Protein AF-0000000087545787 (afdb_homodimer)

Sequence (928 aa):
MDKWKSALDVARSGESKYKILVQAIAEDIEQGLLANDQRLPPQRQMADAMGISVQTVTNAYKELERQGLVRCEVGRGSFVSRRMSDRVATYILDSPERTLVDFSNARILHTREHDQCWRDTCAELSTEEDQPWIHAFRPIAGYESHREAAAQWIGRQKLKVERNDILITNGAAHGIFLALASLAGPDDVVLCEGLTDHGVIGNSQVLGFTLKGLEMDRYGIDPEHFEDMCSNERITALVCTPNLNNPTTSLMPDARRREIAGIARRFGVHIIEDDVYGPLLDERRAPPISHYLPELSFYCTSMTKSVLTGLRTGYLVVPKRLALRTESILRVNSWMGTPMVSEIAARWIRDGRADALVHLQRRLLTGRQAMVTEYMGEHVLGQHPHALNTWIGIPAHWEVDSLVRALRHKHIAVTSPDPFTVRGTPRPRAVRVCVGAECSDEEMRHALIGMREIFNQYPQIHDFMDKWKSALDVARSGESKYKILVQAIAEDIEQGLLANDQRLPPQRQMADAMGISVQTVTNAYKELERQGLVRCEVGRGSFVSRRMSDRVATYILDSPERTLVDFSNARILHTREHDQCWRDTCAELSTEEDQPWIHAFRPIAGYESHREAAAQWIGRQKLKVERNDILITNGAAHGIFLALASLAGPDDVVLCEGLTDHGVIGNSQVLGFTLKGLEMDRYGIDPEHFEDMCSNERITALVCTPNLNNPTTSLMPDARRREIAGIARRFGVHIIEDDVYGPLLDERRAPPISHYLPELSFYCTSMTKSVLTGLRTGYLVVPKRLALRTESILRVNSWMGTPMVSEIAARWIRDGRADALVHLQRRLLTGRQAMVTEYMGEHVLGQHPHALNTWIGIPAHWEVDSLVRALRHKHIAVTSPDPFTVRGTPRPRAVRVCVGAECSDEEMRHALIGMREIFNQYPQIHDF

Solvent-accessible surface area (backbone atoms only — not comparable to full-atom values): 46852 Å² total; per-residue (Å²): 107,66,66,50,33,51,56,55,70,66,51,54,95,86,57,54,64,45,56,48,50,34,49,47,52,48,48,32,41,74,70,54,74,42,44,72,63,35,72,49,72,55,50,64,57,44,12,64,72,55,72,48,52,50,63,45,39,48,49,22,50,49,48,31,29,71,71,34,43,23,44,76,41,88,96,78,47,38,19,30,24,64,43,64,42,59,45,35,54,79,48,34,73,50,64,90,52,91,79,41,56,48,19,37,47,80,35,50,74,84,52,70,66,58,52,49,55,50,22,52,48,23,44,54,49,32,70,54,83,85,60,69,46,53,62,34,84,55,36,46,48,42,47,67,67,40,30,47,34,46,29,53,58,41,35,75,54,53,32,88,62,56,47,92,34,38,32,40,23,42,15,33,51,24,29,51,41,43,54,46,62,63,71,44,35,61,90,30,32,33,37,30,40,24,60,26,52,43,43,62,60,32,42,26,65,71,49,42,27,45,70,44,47,36,57,64,57,81,45,32,69,37,58,67,54,51,47,51,49,55,75,74,41,81,48,52,30,34,42,43,40,53,40,50,22,48,52,47,23,21,52,42,53,53,71,56,36,52,50,44,33,51,49,26,61,76,69,63,29,29,34,38,38,43,36,40,47,41,72,37,51,64,89,82,58,57,58,46,47,43,62,76,31,48,80,46,17,31,40,22,23,38,33,30,57,38,56,36,43,27,45,50,29,13,42,25,38,41,18,74,92,48,39,62,56,34,50,28,49,39,39,26,40,36,38,43,30,56,45,60,55,34,48,52,52,26,49,27,54,74,73,42,54,38,59,52,37,25,55,48,45,32,56,54,26,33,55,44,42,49,50,46,44,71,53,45,42,93,33,56,74,23,63,45,50,48,40,45,37,30,16,31,44,58,57,86,83,54,53,68,69,61,46,54,49,56,34,42,74,72,31,34,39,53,19,64,47,67,60,26,49,32,73,91,45,81,82,68,64,37,35,32,39,15,66,20,34,96,64,52,71,66,56,49,51,52,51,42,51,50,48,41,52,55,63,72,48,76,73,70,78,75,81,112,109,64,68,49,32,52,55,54,69,66,49,56,95,86,56,54,62,45,55,48,49,35,48,47,51,48,46,32,41,72,70,54,74,41,45,73,64,35,72,49,73,56,48,64,58,44,11,62,72,56,71,49,53,49,65,46,38,49,50,22,51,48,48,31,28,71,70,36,44,23,45,75,40,89,97,78,46,37,20,29,24,63,44,62,43,61,46,36,55,78,48,34,73,51,62,88,51,91,79,41,55,49,18,36,46,79,36,51,74,85,53,70,67,57,51,48,55,50,23,52,50,24,45,53,51,32,70,53,82,86,59,70,46,54,63,34,84,55,35,45,46,42,49,69,69,40,29,45,34,46,29,52,57,42,35,75,56,53,33,87,64,56,46,90,35,39,34,39,24,42,14,34,49,23,29,50,41,43,53,44,61,64,72,44,34,62,89,30,32,35,38,30,40,25,59,26,53,43,42,62,61,32,41,25,66,73,49,41,27,45,69,43,45,36,56,63,56,82,45,32,69,37,58,67,55,50,47,51,49,54,72,73,41,80,48,51,32,36,42,43,39,52,38,48,22,48,53,48,24,20,53,42,52,54,71,56,37,53,50,44,32,50,49,26,61,75,70,65,30,28,35,39,37,45,35,40,47,42,71,36,52,63,89,82,58,59,59,47,48,42,62,76,29,49,80,45,16,31,39,22,24,38,32,30,57,36,55,36,44,27,44,50,30,12,43,24,36,42,19,75,91,47,39,63,56,36,50,27,50,40,39,27,40,36,39,44,28,56,44,58,54,35,48,53,51,27,50,28,55,75,71,40,53,40,60,51,38,26,54,49,45,34,57,55,27,33,54,46,41,49,49,46,45,72,53,45,43,93,34,55,73,22,62,46,51,49,40,45,37,29,16,31,44,57,56,86,82,53,53,67,68,60,46,54,50,54,35,42,75,71,32,33,39,54,19,64,46,66,60,27,48,32,73,90,44,81,80,67,64,38,34,32,38,14,66,19,34,94,64,52,72,66,55,49,50,52,51,42,50,50,48,42,52,55,62,72,46,78,73,71,77,74,81,112

Secondary structure (DSSP, 8-state):
-HHHHHHHHT--TT--HHHHHHHHHHHHHHTTSS-TTPBPPPHHHHHHHHTS-HHHHHHHHHHHHHTTSEEEETTTEEEE---HHHHHHHHS-SS--TT-EE-SS------HHHHHHHHHHHHHHHH-S--GGGG----TT--HHHHHHHHHHHHTTT----GGGEEEESSHHHHHHHHHHHH--TT-EEEEESB--HHHHHHHHHH--EEEEEPEETTEE-HHHHHHHHHHS---EEEE--BS-TTT--B--HHHHHHHHHHHHHHT-EEEEE-TTGGGS-TTPPPPHHHH-TTTEEEEEESTTTT-TT---EEEE--GGGHHHHHHHHHHHHSS--HHHHHHHHHHHHHSHHHHHHHHHHHHHHHHHHHHHHHHGGGEEE--TT-SEEEEE--TT--HHHHHHHHHHTTEE-B-SGGGBPTTSPPPSEEEEETT-SS-HHHHHHHHHHHHHHHHSPPPGGG-/-HHHHHHHHT--TT--HHHHHHHHHHHHHHTTSS-TTPBPPPHHHHHHHHTS-HHHHHHHHHHHHHTTSEEEETTTEEEE---HHHHHHHHS-SS--TT-EE-SS------HHHHHHHHHHHHHHTT-S--GGGG----TT--HHHHHHHHHHHHTTT----GGGEEEESSHHHHHHHHHHHH--TT-EEEEESB--HHHHHHHHHH--EEEEEPEETTEE-HHHHHHHHHHS---EEEE--BS-TTT--B--HHHHHHHHHHHHHHT-EEEEE-TTGGGS-TTPPPPHHHH-TTTEEEEEESTTTT-TT---EEEE--GGGHHHHHHHHHHHHSS--HHHHHHHHHHHHHSHHHHHHHHHHHHHHHHHHHHHHHHGGGEEE--TT-SEEEEE--TT--HHHHHHHHHHTTEE-B-SGGGBPTTSPPPSEEEEETT-SS-HHHHHHHHHHHHHHHHSPPPGGG-

Foldseek 3Di:
DVQLLVQLVPDDPPDQNLVSSLVSVVVCLVVCVFPFFRFDDALVVVCVVNVHDSVSSVSSLVVCVLVQQWDQDVPPGIGGGDQLVVCVCVQAPPDDDVLFFEQADQFFADDVLLVVLVVVVVVVVVPDDDDVLVVDLDDQQFDQLLLVLVQLVVVLLVAHDDSLQKRKAQAQLRQLLLVCLLFDAQDAEEEEAQFAALSVSNSCSVRNYHYDHADADLQTHDLVSVLVVLVPDPHGAYEYEQALGVPAGHHHDQVVLLSNLVSCVVSVHAYEYEDQLSLLDDPPHHHHSCRNHVQRYKYKYALCNQANVPLRMMMIRHRPVSSVVSSVCSCVPPSGHNRVSSVSSSVCSVVVVRVVRNVVRLVVQLVLQVLCCVQQVVFFRHDDSRHQKTKGAADPLDDQVLLQVVLVVVNYHWGASVSRGDPPRDGGRIIMGGSSGPDDPVVSNVSSNVSSVSSPDHRDVPVD/DVQLLVQLVPDDPPDQNLVSSLVSVVVCLVVCVFPFFRFDPALVVVCVVNVHDSVSSVSSLVVCVLVQQWDQDVPPGIGGGDQLVVCVCVQAPPDDDVLFFEQADQFFADDVLLVVLVVVVVVVVVPDDDDVLVVDLDDQQFDLLLLVLVQLVVVLLVAHDDSLQKRKAQAQLRQLLLVCLLFDAQDAEEEEAQFAALSVSNSCSVRNYHYDHADADLQTHDLVSVLVVLVPDPHGAYEYEQALGVPAGHHHDQVVLLSNLVSCVVSVHAYEYEDQLSLLDDPPHHHHSCRNHVQRYKYKYALCNQANVPLRMMMIRHRPVSSVVSSVCSCVPPSGHNRVSSVSSSVCSVVVVRVVRNVVRLVVQLVLQVLCCVQQVVFFRHDDSRHQKTKGAADPLDDQVLLQVVLVVVNYHWGASVSRGDPPRDGGRIIMGGSSTPDDPVVSNVSSNVSSVSSPDHRDVPVD

InterPro domains:
  IPR000524 Transcription regulator HTH, GntR [PF00392] (18-80)
  IPR000524 Transcription regulator HTH, GntR [PS50949] (15-83)
  IPR000524 Transcription regulator HTH, GntR [SM00345] (21-80)
  IPR000524 Transcription regulator HTH, GntR [cd07377] (16-81)
  IPR004839 Aminotransferase, class I/classII, large domain [PF00155] (117-448)
  IPR015421 Pyridoxal phosphate-dependent transferase, major domain [G3DSA:3.40.640.10] (136-353)
  IPR015422 Pyridoxal phosphate-dependent transferase, small domain [G3DSA:3.90.1150.10] (119-448)
  IPR015424 Pyridoxal phosphate-dependent transferase [SSF53383] (74-458)
  IPR036388 Winged helix-like DNA-binding domain superfamily [G3DSA:1.10.10.10] (4-88)
  IPR036390 Winged helix DNA-binding domain superfamily [SSF46785] (13-84)
  IPR051446 HTH-type transcriptional regulator with aminotransferase domain [PTHR46577] (13-457)

Nearest PDB structures (foldseek):
  2zp7-assembly1_A  TM=8.591E-01  e=2.821E-22  Thermus thermophilus HB27
  2z1y-assembly1_A  TM=8.375E-01  e=8.048E-22  unclassified
  4tv7-assembly2_C  TM=6.674E-01  e=1.941E-25  Bacillus subtilis subsp. subtilis str. 168
  4mgr-assembly1_B  TM=6.322E-01  e=2.741E-24  Bacillus subtilis
  2gb3-assembly3_E  TM=8.029E-01  e=8.753E-20  Thermotoga maritima

Organism: NCBI:txid47879

pLDDT: mean 90.34, std 11.02, range [31.44, 98.88]

Radius of gyration: 28.0 Å; Cα contacts (8 Å, |Δi|>4): 1873; chains: 2; bounding box: 70×69×81 Å

Structure (mmCIF, N/CA/C/O backbone):
data_AF-0000000087545787-model_v1
#
loop_
_entity.id
_entity.type
_entity.pdbx_description
1 polymer 'HTH gntR-type domain-containing protein'
#
loop_
_atom_site.group_PDB
_atom_site.id
_atom_site.type_symbol
_atom_site.label_atom_id
_atom_site.label_alt_id
_atom_site.label_comp_id
_atom_site.label_asym_id
_atom_site.label_entity_id
_atom_site.label_seq_id
_atom_site.pdbx_PDB_ins_code
_atom_site.Cartn_x
_atom_site.Cartn_y
_atom_site.Cartn_z
_atom_site.occupancy
_atom_site.B_iso_or_equiv
_atom_site.auth_seq_id
_atom_site.auth_comp_id
_atom_site.auth_asym_id
_atom_site.auth_atom_id
_atom_site.pdbx_PDB_model_num
ATOM 1 N N . MET A 1 1 ? 27.422 -1.652 27.047 1 73.19 1 MET A N 1
ATOM 2 C CA . MET A 1 1 ? 28.562 -2.188 26.312 1 73.19 1 MET A CA 1
ATOM 3 C C . MET A 1 1 ? 28.875 -3.617 26.75 1 73.19 1 MET A C 1
ATOM 5 O O . MET A 1 1 ? 29.234 -4.457 25.922 1 73.19 1 MET A O 1
ATOM 9 N N . ASP A 1 2 ? 28.562 -3.891 28 1 76.38 2 ASP A N 1
ATOM 10 C CA . ASP A 1 2 ? 28.828 -5.234 28.516 1 76.38 2 ASP A CA 1
ATOM 11 C C . ASP A 1 2 ? 27.922 -6.262 27.828 1 76.38 2 ASP A C 1
ATOM 13 O O . ASP A 1 2 ? 28.375 -7.352 27.469 1 76.38 2 ASP A O 1
ATOM 17 N N . LYS A 1 3 ? 26.781 -5.891 27.656 1 78.94 3 LYS A N 1
ATOM 18 C CA . LYS A 1 3 ? 25.828 -6.773 26.984 1 78.94 3 LYS A CA 1
ATOM 19 C C . LYS A 1 3 ? 26.266 -7.055 25.547 1 78.94 3 LYS A C 1
ATOM 21 O O . LYS A 1 3 ? 26.156 -8.188 25.078 1 78.94 3 LYS A O 1
ATOM 26 N N . TRP A 1 4 ? 26.781 -6.027 24.953 1 87.44 4 TRP A N 1
ATOM 27 C CA . TRP A 1 4 ? 27.203 -6.188 23.562 1 87.44 4 TRP A CA 1
ATOM 28 C C . TRP A 1 4 ? 28.453 -7.062 23.469 1 87.44 4 TRP A C 1
ATOM 30 O O . TRP A 1 4 ? 28.562 -7.902 22.578 1 87.44 4 TRP A O 1
ATOM 40 N N . LYS A 1 5 ? 29.312 -6.93 24.438 1 83.38 5 LYS A N 1
ATOM 41 C CA . LYS A 1 5 ? 30.516 -7.762 24.5 1 83.38 5 LYS A CA 1
ATOM 42 C C . LYS A 1 5 ? 30.156 -9.227 24.734 1 83.38 5 LYS A C 1
ATOM 44 O O . LYS A 1 5 ? 30.734 -10.117 24.109 1 83.38 5 LYS A O 1
ATOM 49 N N . SER A 1 6 ? 29.219 -9.406 25.594 1 82.25 6 SER A N 1
ATOM 50 C CA . SER A 1 6 ? 28.766 -10.766 25.875 1 82.25 6 SER A CA 1
ATOM 51 C C . SER A 1 6 ? 28.203 -11.43 24.625 1 82.25 6 SER A C 1
ATOM 53 O O . SER A 1 6 ? 28.422 -12.617 24.391 1 82.25 6 SER A O 1
ATOM 55 N N . ALA A 1 7 ? 27.469 -10.641 23.859 1 79.56 7 ALA A N 1
ATOM 56 C CA . ALA A 1 7 ? 26.922 -11.156 22.609 1 79.56 7 ALA A CA 1
ATOM 57 C C . ALA A 1 7 ? 28.031 -11.57 21.656 1 79.56 7 ALA A C 1
ATOM 59 O O . ALA A 1 7 ? 27.906 -12.578 20.953 1 79.56 7 ALA A O 1
ATOM 60 N N . LEU A 1 8 ? 29.094 -10.852 21.656 1 80.31 8 LEU A N 1
ATOM 61 C CA . LEU A 1 8 ? 30.234 -11.133 20.781 1 80.31 8 LEU A CA 1
ATOM 62 C C . LEU A 1 8 ? 31.031 -12.312 21.297 1 80.31 8 LEU A C 1
ATOM 64 O O . LEU A 1 8 ? 31.578 -13.094 20.5 1 80.31 8 LEU A O 1
ATOM 68 N N . ASP A 1 9 ? 31.031 -12.492 22.547 1 77.69 9 ASP A N 1
ATOM 69 C CA . ASP A 1 9 ? 31.828 -13.547 23.172 1 77.69 9 ASP A CA 1
ATOM 70 C C . ASP A 1 9 ? 31.203 -14.922 22.922 1 77.69 9 ASP A C 1
ATOM 72 O O . ASP A 1 9 ? 31.906 -15.93 22.906 1 77.69 9 ASP A O 1
ATOM 76 N N . VAL A 1 10 ? 29.938 -14.852 22.766 1 74 10 VAL A N 1
ATOM 77 C CA . VAL A 1 10 ? 29.25 -16.125 22.578 1 74 10 VAL A CA 1
ATOM 78 C C . VAL A 1 10 ? 29.125 -16.453 21.094 1 74 10 VAL A C 1
ATOM 80 O O . VAL A 1 10 ? 28.5 -17.453 20.719 1 74 10 VAL A O 1
ATOM 83 N N . ALA A 1 11 ? 29.641 -15.633 20.344 1 71.25 11 ALA A N 1
ATOM 84 C CA . ALA A 1 11 ? 29.547 -15.82 18.906 1 71.25 11 ALA A CA 1
ATOM 85 C C . ALA A 1 11 ? 30.234 -17.109 18.469 1 71.25 11 ALA A C 1
ATOM 87 O O . ALA A 1 11 ? 31.312 -17.438 18.953 1 71.25 11 ALA A O 1
ATOM 88 N N . ARG A 1 12 ? 29.484 -17.875 17.766 1 60.16 12 ARG A N 1
ATOM 89 C CA . ARG A 1 12 ? 30.031 -19.125 17.25 1 60.16 12 ARG A CA 1
ATOM 90 C C . ARG A 1 12 ? 31.094 -18.875 16.203 1 60.16 12 ARG A C 1
ATOM 92 O O . ARG A 1 12 ? 31.156 -17.781 15.617 1 60.16 12 ARG A O 1
ATOM 99 N N . SER A 1 13 ? 31.812 -19.953 15.93 1 60.78 13 SER A N 1
ATOM 100 C CA . SER A 1 13 ? 32.812 -19.891 14.875 1 60.78 13 SER A CA 1
ATOM 101 C C . SER A 1 13 ? 32.156 -19.672 13.508 1 60.78 13 SER A C 1
ATOM 103 O O . SER A 1 13 ? 31.188 -20.344 13.164 1 60.78 13 SER A O 1
ATOM 105 N N . GLY A 1 14 ? 32.469 -18.422 12.836 1 61.59 14 GLY A N 1
ATOM 106 C CA . GLY A 1 14 ? 31.953 -18.125 11.508 1 61.59 14 GLY A CA 1
ATOM 107 C C . GLY A 1 14 ? 30.922 -17.016 11.492 1 61.59 14 GLY A C 1
ATOM 108 O O . GLY A 1 14 ? 30.578 -16.484 10.43 1 61.59 14 GLY A O 1
ATOM 109 N N . GLU A 1 15 ? 30.547 -16.734 12.711 1 65.12 15 GLU A N 1
ATOM 110 C CA . GLU A 1 15 ? 29.578 -15.656 12.75 1 65.12 15 GLU A CA 1
ATOM 111 C C . GLU A 1 15 ? 30.25 -14.297 12.602 1 65.12 15 GLU A C 1
ATOM 113 O O . GLU A 1 15 ? 31.328 -14.078 13.125 1 65.12 15 GLU A O 1
ATOM 118 N N . SER A 1 16 ? 29.719 -13.508 11.773 1 72.44 16 SER A N 1
ATOM 119 C CA . SER A 1 16 ? 30.266 -12.172 11.57 1 72.44 16 SER A CA 1
ATOM 120 C C . SER A 1 16 ? 30.078 -11.305 12.805 1 72.44 16 SER A C 1
ATOM 122 O O . SER A 1 16 ? 28.953 -10.984 13.188 1 72.44 16 SER A O 1
ATOM 124 N N . LYS A 1 17 ? 31.203 -11.016 13.445 1 77.44 17 LYS A N 1
ATOM 125 C CA . LYS A 1 17 ? 31.188 -10.133 14.609 1 77.44 17 LYS A CA 1
ATOM 126 C C . LYS A 1 17 ? 30.469 -8.82 14.297 1 77.44 17 LYS A C 1
ATOM 128 O O . LYS A 1 17 ? 29.781 -8.266 15.148 1 77.44 17 LYS A O 1
ATOM 133 N N . TYR A 1 18 ? 30.594 -8.406 13.117 1 78.94 18 TYR A N 1
ATOM 134 C CA . TYR A 1 18 ? 29.906 -7.238 12.578 1 78.94 18 TYR A CA 1
ATOM 135 C C . TYR A 1 18 ? 28.391 -7.391 12.719 1 78.94 18 TYR A C 1
ATOM 137 O O . TYR A 1 18 ? 27.734 -6.508 13.266 1 78.94 18 TYR A O 1
ATOM 145 N N . LYS A 1 19 ? 27.969 -8.438 12.312 1 76.25 19 LYS A N 1
ATOM 146 C CA . LYS A 1 19 ? 26.531 -8.672 12.32 1 76.25 19 LYS A CA 1
ATOM 147 C C . LYS A 1 19 ? 26 -8.789 13.75 1 76.25 19 LYS A C 1
ATOM 149 O O . LYS A 1 19 ? 24.922 -8.281 14.062 1 76.25 19 LYS A O 1
ATOM 154 N N . ILE A 1 20 ? 26.828 -9.461 14.531 1 78.56 20 ILE A N 1
ATOM 155 C CA . ILE A 1 20 ? 26.422 -9.648 15.922 1 78.56 20 ILE A CA 1
ATOM 156 C C . ILE A 1 20 ? 26.344 -8.297 16.625 1 78.56 20 ILE A C 1
ATOM 158 O O . ILE A 1 20 ? 25.375 -8.023 17.344 1 78.56 20 ILE A O 1
ATOM 162 N N . LEU A 1 21 ? 27.344 -7.488 16.375 1 84.81 21 LEU A N 1
ATOM 163 C CA . LEU A 1 21 ? 27.344 -6.168 17 1 84.81 21 LEU A CA 1
ATOM 164 C C . LEU A 1 21 ? 26.156 -5.34 16.531 1 84.81 21 LEU A C 1
ATOM 166 O O . LEU A 1 21 ? 25.469 -4.715 17.344 1 84.81 21 LEU A O 1
ATOM 170 N N . VAL A 1 22 ? 25.906 -5.348 15.234 1 82.44 22 VAL A N 1
ATOM 171 C CA . VAL A 1 22 ? 24.781 -4.602 14.656 1 82.44 22 VAL A CA 1
ATOM 172 C C . VAL A 1 22 ? 23.469 -5.078 15.281 1 82.44 22 VAL A C 1
ATOM 174 O O . VAL A 1 22 ? 22.656 -4.262 15.711 1 82.44 22 VAL A O 1
ATOM 177 N N . GLN A 1 23 ? 23.359 -6.336 15.375 1 78.06 23 GLN A N 1
ATOM 178 C CA . GLN A 1 23 ? 22.125 -6.906 15.914 1 78.06 23 GLN A CA 1
ATOM 179 C C . GLN A 1 23 ? 21.953 -6.551 17.391 1 78.06 23 GLN A C 1
ATOM 181 O O . GLN A 1 23 ? 20.859 -6.227 17.828 1 78.06 23 GLN A O 1
ATOM 186 N N . ALA A 1 24 ? 23.031 -6.699 18.125 1 81.31 24 ALA A N 1
ATOM 187 C CA . ALA A 1 24 ? 22.984 -6.422 19.547 1 81.31 24 ALA A CA 1
ATOM 188 C C . ALA A 1 24 ? 22.594 -4.973 19.812 1 81.31 24 ALA A C 1
ATOM 190 O O . ALA A 1 24 ? 21.734 -4.699 20.672 1 81.31 24 ALA A O 1
ATOM 191 N N . ILE A 1 25 ? 23.156 -4.043 19.062 1 83.88 25 ILE A N 1
ATOM 192 C CA . ILE A 1 25 ? 22.844 -2.627 19.25 1 83.88 25 ILE A CA 1
ATOM 193 C C . ILE A 1 25 ? 21.422 -2.338 18.781 1 83.88 25 ILE A C 1
ATOM 195 O O . ILE A 1 25 ? 20.672 -1.64 19.453 1 83.88 25 ILE A O 1
ATOM 199 N N . ALA A 1 26 ? 21.125 -2.914 17.656 1 78.5 26 ALA A N 1
ATOM 200 C CA . ALA A 1 26 ? 19.766 -2.734 17.109 1 78.5 26 ALA A CA 1
ATOM 201 C C . ALA A 1 26 ? 18.719 -3.217 18.109 1 78.5 26 ALA A C 1
ATOM 203 O O . ALA A 1 26 ? 17.703 -2.549 18.312 1 78.5 26 ALA A O 1
ATOM 204 N N . GLU A 1 27 ? 18.984 -4.324 18.688 1 75.75 27 GLU A N 1
ATOM 205 C CA . GLU A 1 27 ? 18.062 -4.883 19.672 1 75.75 27 GLU A CA 1
ATOM 206 C C . GLU A 1 27 ? 17.891 -3.934 20.859 1 75.75 27 GLU A C 1
ATOM 208 O O . GLU A 1 27 ? 16.766 -3.734 21.328 1 75.75 27 GLU A O 1
ATOM 213 N N . ASP A 1 28 ? 19 -3.422 21.281 1 79.5 28 ASP A N 1
ATOM 214 C CA . ASP A 1 28 ? 18.922 -2.486 22.406 1 79.5 28 ASP A CA 1
ATOM 215 C C . ASP A 1 28 ? 18.125 -1.24 22.031 1 79.5 28 ASP A C 1
ATOM 217 O O . ASP A 1 28 ? 17.375 -0.709 22.859 1 79.5 28 ASP A O 1
ATOM 221 N N . ILE A 1 29 ? 18.297 -0.867 20.781 1 77.19 29 ILE A N 1
ATOM 222 C CA . ILE A 1 29 ? 17.578 0.31 20.312 1 77.19 29 ILE A CA 1
ATOM 223 C C . ILE A 1 29 ? 16.094 -0.005 20.188 1 77.19 29 ILE A C 1
ATOM 225 O O . ILE A 1 29 ? 15.25 0.754 20.688 1 77.19 29 ILE A O 1
ATOM 229 N N . GLU A 1 30 ? 15.852 -1.12 19.688 1 68.12 30 GLU A N 1
ATOM 230 C CA . GLU A 1 30 ? 14.461 -1.526 19.453 1 68.12 30 GLU A CA 1
ATOM 231 C C . GLU A 1 30 ? 13.75 -1.791 20.781 1 68.12 30 GLU A C 1
ATOM 233 O O . GLU A 1 30 ? 12.555 -1.502 20.906 1 68.12 30 GLU A O 1
ATOM 238 N N . GLN A 1 31 ? 14.469 -2.303 21.766 1 64.38 31 GLN A N 1
ATOM 239 C CA . GLN A 1 31 ? 13.914 -2.609 23.078 1 64.38 31 GLN A CA 1
ATOM 240 C C . GLN A 1 31 ? 13.883 -1.368 23.969 1 64.38 31 GLN A C 1
ATOM 242 O O . GLN A 1 31 ? 13.461 -1.436 25.109 1 64.38 31 GLN A O 1
ATOM 247 N N . GLY A 1 32 ? 14.312 -0.316 23.391 1 66.31 32 GLY A N 1
ATOM 248 C CA . GLY A 1 32 ? 14.281 0.938 24.125 1 66.31 32 GLY A CA 1
ATOM 249 C C . GLY A 1 32 ? 15.383 1.049 25.156 1 66.31 32 GLY A C 1
ATOM 250 O O . GLY A 1 32 ? 15.375 1.97 25.984 1 66.31 32 GLY A O 1
ATOM 251 N N . LEU A 1 33 ? 16.297 0.056 25.172 1 73.56 33 LEU A N 1
ATOM 252 C CA . LEU A 1 33 ? 17.422 0.106 26.125 1 73.56 33 LEU A CA 1
ATOM 253 C C . LEU A 1 33 ? 18.375 1.246 25.766 1 73.56 33 LEU A C 1
ATOM 255 O O . LEU A 1 33 ? 19.062 1.771 26.641 1 73.56 33 LEU A O 1
ATOM 259 N N . LEU A 1 34 ? 18.438 1.535 24.484 1 79.56 34 LEU A N 1
ATOM 260 C CA . LEU A 1 34 ? 19.125 2.74 24.031 1 79.56 34 LEU A CA 1
ATOM 261 C C . LEU A 1 34 ? 18.109 3.803 23.594 1 79.56 34 LEU A C 1
ATOM 263 O O . LEU A 1 34 ? 17.281 3.561 22.719 1 79.56 34 LEU A O 1
ATOM 267 N N . ALA A 1 35 ? 18.125 4.875 24.312 1 72 35 ALA A N 1
ATOM 268 C CA . ALA A 1 35 ? 17.156 5.941 24.078 1 72 35 ALA A CA 1
ATOM 269 C C . ALA A 1 35 ? 17.453 6.668 22.766 1 72 35 ALA A C 1
ATOM 271 O O . ALA A 1 35 ? 18.594 6.66 22.297 1 72 35 ALA A O 1
ATOM 272 N N . ASN A 1 36 ? 16.375 7.098 22.203 1 71.94 36 ASN A N 1
ATOM 273 C CA . ASN A 1 36 ? 16.562 7.957 21.047 1 71.94 36 ASN A CA 1
ATOM 274 C C . ASN A 1 36 ? 17.547 9.094 21.344 1 71.94 36 ASN A C 1
ATOM 276 O O . ASN A 1 36 ? 17.484 9.695 22.422 1 71.94 36 ASN A O 1
ATOM 280 N N . ASP A 1 37 ? 18.406 9.344 20.453 1 69.94 37 ASP A N 1
ATOM 281 C CA . ASP A 1 37 ? 19.422 10.391 20.484 1 69.94 37 ASP A CA 1
ATOM 282 C C . ASP A 1 37 ? 20.516 10.055 21.5 1 69.94 37 ASP A C 1
ATOM 284 O O . ASP A 1 37 ? 21.422 10.867 21.734 1 69.94 37 ASP A O 1
ATOM 288 N N . GLN A 1 38 ? 20.453 8.914 22.094 1 80.44 38 GLN A N 1
ATOM 289 C CA . GLN A 1 38 ? 21.531 8.484 22.969 1 80.44 38 GLN A CA 1
ATOM 290 C C . GLN A 1 38 ? 22.828 8.273 22.172 1 80.44 38 GLN A C 1
ATOM 292 O O . GLN A 1 38 ? 22.812 7.656 21.109 1 80.44 38 GLN A O 1
ATOM 297 N N . ARG A 1 39 ? 23.859 8.969 22.719 1 84.75 39 ARG A N 1
ATOM 298 C CA . ARG A 1 39 ? 25.141 8.82 22.062 1 84.75 39 ARG A CA 1
ATOM 299 C C . ARG A 1 39 ? 25.719 7.426 22.281 1 84.75 39 ARG A C 1
ATOM 301 O O . ARG A 1 39 ? 25.781 6.941 23.406 1 84.75 39 ARG A O 1
ATOM 308 N N . LEU A 1 40 ? 26 6.793 21.156 1 88.31 40 LEU A N 1
ATOM 309 C CA . LEU A 1 40 ? 26.703 5.52 21.25 1 88.31 40 LEU A CA 1
ATOM 310 C C . LEU A 1 40 ? 28.172 5.734 21.609 1 88.31 40 LEU A C 1
ATOM 312 O O . LEU A 1 40 ? 28.719 6.812 21.359 1 88.31 40 LEU A O 1
ATOM 316 N N . PRO A 1 41 ? 28.812 4.73 22.203 1 87.88 41 PRO A N 1
ATOM 317 C CA . PRO A 1 41 ? 30.234 4.875 22.484 1 87.88 41 PRO A CA 1
ATOM 318 C C . PRO A 1 41 ? 31.062 5.168 21.234 1 87.88 41 PRO A C 1
ATOM 320 O O . PRO A 1 41 ? 30.75 4.676 20.156 1 87.88 41 PRO A O 1
ATOM 323 N N . PRO A 1 42 ? 32.062 6.141 21.469 1 87.12 42 PRO A N 1
ATOM 324 C CA . PRO A 1 42 ? 32.969 6.371 20.328 1 87.12 42 PRO A CA 1
ATOM 325 C C . PRO A 1 42 ? 33.5 5.074 19.75 1 87.12 42 PRO A C 1
ATOM 327 O O . PRO A 1 42 ? 33.75 4.117 20.484 1 87.12 42 PRO A O 1
ATOM 330 N N . GLN A 1 43 ? 33.719 5.102 18.5 1 88.25 43 GLN A N 1
ATOM 331 C CA . GLN A 1 43 ? 34.062 3.896 17.75 1 88.25 43 GLN A CA 1
ATOM 332 C C . GLN A 1 43 ? 35.312 3.242 18.312 1 88.25 43 GLN A C 1
ATOM 334 O O . GLN A 1 43 ? 35.375 2.018 18.453 1 88.25 43 GLN A O 1
ATOM 339 N N . ARG A 1 44 ? 36.312 4.043 18.641 1 86.62 44 ARG A N 1
ATOM 340 C CA . ARG A 1 44 ? 37.562 3.498 19.188 1 86.62 44 ARG A CA 1
ATOM 341 C C . ARG A 1 44 ? 37.312 2.861 20.547 1 86.62 44 ARG A C 1
ATOM 343 O O . ARG A 1 44 ? 37.875 1.79 20.844 1 86.62 44 ARG A O 1
ATOM 350 N N . GLN A 1 45 ? 36.531 3.553 21.281 1 89.81 45 GLN A N 1
ATOM 351 C CA . GLN A 1 45 ? 36.219 3.016 22.594 1 89.81 45 GLN A CA 1
ATOM 352 C C . GLN A 1 45 ? 35.438 1.704 22.484 1 89.81 45 GLN A C 1
ATOM 354 O O . GLN A 1 45 ? 35.688 0.759 23.234 1 89.81 45 GLN A O 1
ATOM 359 N N . MET A 1 46 ? 34.5 1.672 21.594 1 90.69 46 MET A N 1
ATOM 360 C CA . MET A 1 46 ? 33.688 0.476 21.344 1 90.69 46 MET A CA 1
ATOM 361 C C . MET A 1 46 ? 34.594 -0.679 20.875 1 90.69 46 MET A C 1
ATOM 363 O O . MET A 1 46 ? 34.438 -1.811 21.344 1 90.69 46 MET A O 1
ATOM 367 N N . ALA A 1 47 ? 35.469 -0.354 19.984 1 90.94 47 ALA A N 1
ATOM 368 C CA . ALA A 1 47 ? 36.406 -1.36 19.469 1 90.94 47 ALA A CA 1
ATOM 369 C C . ALA A 1 47 ? 37.25 -1.958 20.594 1 90.94 47 ALA A C 1
ATOM 371 O O . ALA A 1 47 ? 37.375 -3.18 20.703 1 90.94 47 ALA A O 1
ATOM 372 N N . ASP A 1 48 ? 37.75 -1.1 21.391 1 88.88 48 ASP A N 1
ATOM 373 C CA . ASP A 1 48 ? 38.594 -1.521 22.516 1 88.88 48 ASP A CA 1
ATOM 374 C C . ASP A 1 48 ? 37.781 -2.373 23.5 1 88.88 48 ASP A C 1
ATOM 376 O O . ASP A 1 48 ? 38.25 -3.43 23.922 1 88.88 48 ASP A O 1
ATOM 380 N N . ALA A 1 49 ? 36.656 -1.908 23.75 1 88.12 49 ALA A N 1
ATOM 381 C CA . ALA A 1 49 ? 35.812 -2.58 24.734 1 88.12 49 ALA A CA 1
ATOM 382 C C . ALA A 1 49 ? 35.375 -3.951 24.234 1 88.12 49 ALA A C 1
ATOM 384 O O . ALA A 1 49 ? 35.25 -4.891 25.016 1 88.12 49 ALA A O 1
ATOM 385 N N . MET A 1 50 ? 35.188 -4.09 22.938 1 86.75 50 MET A N 1
ATOM 386 C CA . MET A 1 50 ? 34.625 -5.305 22.359 1 86.75 50 MET A CA 1
ATOM 387 C C . MET A 1 50 ? 35.719 -6.238 21.859 1 86.75 50 MET A C 1
ATOM 389 O O . MET A 1 50 ? 35.438 -7.402 21.547 1 86.75 50 MET A O 1
ATOM 393 N N . GLY A 1 51 ? 36.938 -5.66 21.75 1 86.75 51 GLY A N 1
ATOM 394 C CA . GLY A 1 51 ? 38.031 -6.445 21.234 1 86.75 51 GLY A CA 1
ATOM 395 C C . GLY A 1 51 ? 37.938 -6.723 19.75 1 86.75 51 GLY A C 1
ATOM 396 O O . GLY A 1 51 ? 38.219 -7.832 19.297 1 86.75 51 GLY A O 1
ATOM 397 N N . ILE A 1 52 ? 37.344 -5.84 19.062 1 88.19 52 ILE A N 1
ATOM 398 C CA . ILE A 1 52 ? 37.25 -5.977 17.609 1 88.19 52 ILE A CA 1
ATOM 399 C C . ILE A 1 52 ? 37.875 -4.773 16.922 1 88.19 52 ILE A C 1
ATOM 401 O O . ILE A 1 52 ? 38.312 -3.828 17.594 1 88.19 52 ILE A O 1
ATOM 405 N N . SER A 1 53 ? 38.062 -4.879 15.664 1 89.31 53 SER A N 1
ATOM 406 C CA . SER A 1 53 ? 38.688 -3.801 14.93 1 89.31 53 SER A CA 1
ATOM 407 C C . SER A 1 53 ? 37.812 -2.57 14.836 1 89.31 53 SER A C 1
ATOM 409 O O . SER A 1 53 ? 36.594 -2.686 14.859 1 89.31 53 SER A O 1
ATOM 411 N N . VAL A 1 54 ? 38.5 -1.438 14.805 1 89.31 54 VAL A N 1
ATOM 412 C CA . VAL A 1 54 ? 37.781 -0.178 14.617 1 89.31 54 VAL A CA 1
ATOM 413 C C . VAL A 1 54 ? 36.969 -0.215 13.312 1 89.31 54 VAL A C 1
ATOM 415 O O . VAL A 1 54 ? 35.875 0.327 13.234 1 89.31 54 VAL A O 1
ATOM 418 N N . GLN A 1 55 ? 37.531 -0.854 12.406 1 86.88 55 GLN A N 1
ATOM 419 C CA . GLN A 1 55 ? 36.844 -0.972 11.117 1 86.88 55 GLN A CA 1
ATOM 420 C C . GLN A 1 55 ? 35.531 -1.729 11.258 1 86.88 55 GLN A C 1
ATOM 422 O O . GLN A 1 55 ? 34.531 -1.36 10.641 1 86.88 55 GLN A O 1
ATOM 427 N N . THR A 1 56 ? 35.562 -2.715 12.016 1 86.62 56 THR A N 1
ATOM 428 C CA . THR A 1 56 ? 34.344 -3.5 12.258 1 86.62 56 THR A CA 1
ATOM 429 C C . THR A 1 56 ? 33.281 -2.654 12.93 1 86.62 56 THR A C 1
ATOM 431 O O . THR A 1 56 ? 32.125 -2.719 12.562 1 86.62 56 THR A O 1
ATOM 434 N N . VAL A 1 57 ? 33.719 -1.853 13.891 1 87.94 57 VAL A N 1
ATOM 435 C CA . VAL A 1 57 ? 32.781 -0.979 14.594 1 87.94 57 VAL A CA 1
ATOM 436 C C . VAL A 1 57 ? 32.25 0.082 13.633 1 87.94 57 VAL A C 1
ATOM 438 O O . VAL A 1 57 ? 31.047 0.366 13.617 1 87.94 57 VAL A O 1
ATOM 441 N N . THR A 1 58 ? 33.156 0.569 12.859 1 85.31 58 THR A N 1
ATOM 442 C CA . THR A 1 58 ? 32.75 1.571 11.875 1 85.31 58 THR A CA 1
ATOM 443 C C . THR A 1 58 ? 31.688 1.01 10.93 1 85.31 58 THR A C 1
ATOM 445 O O . THR A 1 58 ? 30.672 1.658 10.672 1 85.31 58 THR A O 1
ATOM 448 N N . ASN A 1 59 ? 31.906 -0.137 10.547 1 82.06 59 ASN A N 1
ATOM 449 C CA . ASN A 1 59 ? 30.953 -0.798 9.656 1 82.06 59 ASN A CA 1
ATOM 450 C C . ASN A 1 59 ? 29.625 -1.066 10.352 1 82.06 59 ASN A C 1
ATOM 452 O O . ASN A 1 59 ? 28.562 -0.931 9.742 1 82.06 59 ASN A O 1
ATOM 456 N N . ALA A 1 60 ? 29.766 -1.424 11.539 1 84.88 60 ALA A N 1
ATOM 457 C CA . ALA A 1 60 ? 28.547 -1.686 12.312 1 84.88 60 ALA A CA 1
ATOM 458 C C . ALA A 1 60 ? 27.719 -0.417 12.477 1 84.88 60 ALA A C 1
ATOM 460 O O . ALA A 1 60 ? 26.5 -0.44 12.289 1 84.88 60 ALA A O 1
ATOM 461 N N . TYR A 1 61 ? 28.375 0.647 12.812 1 84.62 61 TYR A N 1
ATOM 462 C CA . TYR A 1 61 ? 27.688 1.917 12.984 1 84.62 61 TYR A CA 1
ATOM 463 C C . TYR A 1 61 ? 27.078 2.391 11.664 1 84.62 61 TYR A C 1
ATOM 465 O O . TYR A 1 61 ? 25.953 2.895 11.633 1 84.62 61 TYR A O 1
ATOM 473 N N . LYS A 1 62 ? 27.766 2.139 10.656 1 78.12 62 LYS A N 1
ATOM 474 C CA . LYS A 1 62 ? 27.266 2.494 9.336 1 78.12 62 LYS A CA 1
ATOM 475 C C . LYS A 1 62 ? 26.016 1.678 8.984 1 78.12 62 LYS A C 1
ATOM 477 O O . LYS A 1 62 ? 25.062 2.205 8.422 1 78.12 62 LYS A O 1
ATOM 482 N N . GLU A 1 63 ? 26.188 0.486 9.352 1 75.19 63 GLU A N 1
ATOM 483 C CA . GLU A 1 63 ? 25.047 -0.389 9.117 1 75.19 63 GLU A CA 1
ATOM 484 C C . GLU A 1 63 ? 23.828 0.044 9.945 1 75.19 63 GLU A C 1
ATOM 486 O O . GLU A 1 63 ? 22.703 0.077 9.445 1 75.19 63 GLU A O 1
ATOM 491 N N . LEU A 1 64 ? 24.094 0.354 11.18 1 80.06 64 LEU A N 1
ATOM 492 C CA . LEU A 1 64 ? 23.031 0.846 12.047 1 80.06 64 LEU A CA 1
ATOM 493 C C . LEU A 1 64 ? 22.438 2.143 11.508 1 80.06 64 LEU A C 1
ATOM 495 O O . LEU A 1 64 ? 21.234 2.371 11.602 1 80.06 64 LEU A O 1
ATOM 499 N N . GLU A 1 65 ? 23.281 2.891 10.938 1 75.25 65 GLU A N 1
ATOM 500 C CA . GLU A 1 65 ? 22.828 4.133 10.32 1 75.25 65 GLU A CA 1
ATOM 501 C C . GLU A 1 65 ? 21.969 3.854 9.086 1 75.25 65 GLU A C 1
ATOM 503 O O . GLU A 1 65 ? 20.922 4.48 8.891 1 75.25 65 GLU A O 1
ATOM 508 N N . ARG A 1 66 ? 22.453 2.941 8.453 1 65.81 66 ARG A N 1
ATOM 509 C CA . ARG A 1 66 ? 21.703 2.537 7.27 1 65.81 66 ARG A CA 1
ATOM 510 C C . ARG A 1 66 ? 20.312 2.059 7.641 1 65.81 66 ARG A C 1
ATOM 512 O O . ARG A 1 66 ? 19.344 2.354 6.938 1 65.81 66 ARG A O 1
ATOM 519 N N . GLN A 1 67 ? 20.328 1.396 8.766 1 64.69 67 GLN A N 1
ATOM 520 C CA . GLN A 1 67 ? 19.062 0.853 9.258 1 64.69 67 GLN A CA 1
ATOM 521 C C . GLN A 1 67 ? 18.219 1.941 9.898 1 64.69 67 GLN A C 1
ATOM 523 O O . GLN A 1 67 ? 17.094 1.678 10.352 1 64.69 67 GLN A O 1
ATOM 528 N N . GLY A 1 68 ? 18.781 3.123 9.984 1 65.75 68 GLY A N 1
ATOM 529 C CA . GLY A 1 68 ? 18.078 4.254 10.562 1 65.75 68 GLY A CA 1
ATOM 530 C C . GLY A 1 68 ? 18.094 4.258 12.078 1 65.75 68 GLY A C 1
ATOM 531 O O . GLY A 1 68 ? 17.344 5 12.711 1 65.75 68 GLY A O 1
ATOM 532 N N . LEU A 1 69 ? 18.875 3.357 12.617 1 74.88 69 LEU A N 1
ATOM 533 C CA . LEU A 1 69 ? 18.875 3.188 14.062 1 74.88 69 LEU A CA 1
ATOM 534 C C . LEU A 1 69 ? 19.891 4.113 14.727 1 74.88 69 LEU A C 1
ATOM 536 O O . LEU A 1 69 ? 19.828 4.355 15.93 1 74.88 69 LEU A O 1
ATOM 540 N N . VAL A 1 70 ? 20.875 4.492 13.852 1 79.5 70 VAL A N 1
ATOM 541 C CA . VAL A 1 70 ? 21.938 5.352 14.367 1 79.5 70 VAL A CA 1
ATOM 542 C C . VAL A 1 70 ? 22.234 6.473 13.375 1 79.5 70 VAL A C 1
ATOM 544 O O . VAL A 1 70 ? 22.125 6.281 12.164 1 79.5 70 VAL A O 1
ATOM 547 N N . ARG A 1 71 ? 22.266 7.578 13.789 1 76.19 71 ARG A N 1
ATOM 548 C CA . ARG A 1 71 ? 22.734 8.703 12.992 1 76.19 71 ARG A CA 1
ATOM 549 C C . ARG A 1 71 ? 24.172 9.055 13.344 1 76.19 71 ARG A C 1
ATOM 551 O O . ARG A 1 71 ? 24.5 9.305 14.508 1 76.19 71 ARG A O 1
ATOM 558 N N . CYS A 1 72 ? 24.984 8.93 12.289 1 73.75 72 CYS A N 1
ATOM 559 C CA . CYS A 1 72 ? 26.391 9.266 12.492 1 73.75 72 CYS A CA 1
ATOM 560 C C . CYS A 1 72 ? 26.672 10.719 12.117 1 73.75 72 CYS A C 1
ATOM 562 O O . CYS A 1 72 ? 26.359 11.148 11.008 1 73.75 72 CYS A O 1
ATOM 564 N N . GLU A 1 73 ? 27 11.562 13.094 1 68.19 73 GLU A N 1
ATOM 565 C CA . GLU A 1 73 ? 27.344 12.969 12.883 1 68.19 73 GLU A CA 1
ATOM 566 C C . GLU A 1 73 ? 28.859 13.18 12.969 1 68.19 73 GLU A C 1
ATOM 568 O O . GLU A 1 73 ? 29.469 12.891 14 1 68.19 73 GLU A O 1
ATOM 573 N N . VAL A 1 74 ? 29.422 13.617 11.82 1 66.88 74 VAL A N 1
ATOM 574 C CA . VAL A 1 74 ? 30.875 13.836 11.766 1 66.88 74 VAL A CA 1
ATOM 575 C C . VAL A 1 74 ? 31.297 14.797 12.875 1 66.88 74 VAL A C 1
ATOM 577 O O . VAL A 1 74 ? 30.734 15.883 13.008 1 66.88 74 VAL A O 1
ATOM 580 N N . GLY A 1 75 ? 32.219 14.398 13.531 1 67.94 75 GLY A N 1
ATOM 581 C CA . GLY A 1 75 ? 32.781 15.234 14.578 1 67.94 75 GLY A CA 1
ATOM 582 C C . GLY A 1 75 ? 32 15.195 15.867 1 67.94 75 GLY A C 1
ATOM 583 O O . GLY A 1 75 ? 32.469 15.703 16.891 1 67.94 75 GLY A O 1
ATOM 584 N N . ARG A 1 76 ? 30.734 14.719 15.961 1 74.38 76 ARG A N 1
ATOM 585 C CA . ARG A 1 76 ? 29.891 14.727 17.156 1 74.38 76 ARG A CA 1
ATOM 586 C C . ARG A 1 76 ? 29.703 13.32 17.703 1 74.38 76 ARG A C 1
ATOM 588 O O . ARG A 1 76 ? 29.719 13.117 18.922 1 74.38 76 ARG A O 1
ATOM 595 N N . GLY A 1 77 ? 29.672 12.359 16.828 1 81.12 77 GLY A N 1
ATOM 596 C CA . GLY A 1 77 ? 29.469 10.992 17.281 1 81.12 77 GLY A CA 1
ATOM 597 C C . GLY A 1 77 ? 28.281 10.312 16.625 1 81.12 77 GLY A C 1
ATOM 598 O O . GLY A 1 77 ? 27.781 10.773 15.594 1 81.12 77 GLY A O 1
ATOM 599 N N . SER A 1 78 ? 28.016 9.055 17.047 1 84.62 78 SER A N 1
ATOM 600 C CA . SER A 1 78 ? 26.891 8.25 16.562 1 84.62 78 SER A CA 1
ATOM 601 C C . SER A 1 78 ? 25.766 8.18 17.594 1 84.62 78 SER A C 1
ATOM 603 O O . SER A 1 78 ? 26.016 7.934 18.766 1 84.62 78 SER A O 1
ATOM 605 N N . PHE A 1 79 ? 24.516 8.492 17.172 1 82.06 79 PHE A N 1
ATOM 606 C CA . PHE A 1 79 ? 23.359 8.594 18.062 1 82.06 79 PHE A CA 1
ATOM 607 C C . PHE A 1 79 ? 22.266 7.633 17.656 1 82.06 79 PHE A C 1
ATOM 609 O O . PHE A 1 79 ? 22.031 7.426 16.453 1 82.06 79 PHE A O 1
ATOM 616 N N . VAL A 1 80 ? 21.75 7.047 18.688 1 80.44 80 VAL A N 1
ATOM 617 C CA . VAL A 1 80 ? 20.578 6.223 18.422 1 80.44 80 VAL A CA 1
ATOM 618 C C . VAL A 1 80 ? 19.5 7.07 17.75 1 80.44 80 VAL A C 1
ATOM 620 O O . VAL A 1 80 ? 19.219 8.188 18.188 1 80.44 80 VAL A O 1
ATOM 623 N N . SER A 1 81 ? 19.156 6.633 16.578 1 67.94 81 SER A N 1
ATOM 624 C CA . SER A 1 81 ? 18.109 7.32 15.844 1 67.94 81 SER A CA 1
ATOM 625 C C . SER A 1 81 ? 16.953 6.383 15.523 1 67.94 81 SER A C 1
ATOM 627 O O . SER A 1 81 ? 17.109 5.438 14.75 1 67.94 81 SER A O 1
ATOM 629 N N . ARG A 1 82 ? 16.062 6.535 16.328 1 62.97 82 ARG A N 1
ATOM 630 C CA . ARG A 1 82 ? 14.875 5.777 15.938 1 62.97 82 ARG A CA 1
ATOM 631 C C . ARG A 1 82 ? 14.172 6.445 14.758 1 62.97 82 ARG A C 1
ATOM 633 O O . ARG A 1 82 ? 14.086 7.672 14.695 1 62.97 82 ARG A O 1
ATOM 640 N N . ARG A 1 83 ? 13.914 5.555 13.867 1 61.19 83 ARG A N 1
ATOM 641 C CA . ARG A 1 83 ? 13.172 6.086 12.727 1 61.19 83 ARG A CA 1
ATOM 642 C C . ARG A 1 83 ? 11.914 6.82 13.188 1 61.19 83 ARG A C 1
ATOM 644 O O . ARG A 1 83 ? 11.234 6.367 14.117 1 61.19 83 ARG A O 1
ATOM 651 N N . MET A 1 84 ? 11.867 8.008 12.672 1 54.34 84 MET A N 1
ATOM 652 C CA . MET A 1 84 ? 10.672 8.781 13.016 1 54.34 84 MET A CA 1
ATOM 653 C C . MET A 1 84 ? 9.414 7.934 12.875 1 54.34 84 MET A C 1
ATOM 655 O O . MET A 1 84 ? 8.508 8.008 13.703 1 54.34 84 MET A O 1
ATOM 659 N N . SER A 1 85 ? 9.438 7.102 11.93 1 60.66 85 SER A N 1
ATOM 660 C CA . SER A 1 85 ? 8.266 6.262 11.688 1 60.66 85 SER A CA 1
ATOM 661 C C . SER A 1 85 ? 7.977 5.359 12.875 1 60.66 85 SER A C 1
ATOM 663 O O . SER A 1 85 ? 6.812 5.133 13.227 1 60.66 85 SER A O 1
ATOM 665 N N . ASP A 1 86 ? 9.055 5 13.484 1 65.25 86 ASP A N 1
ATOM 666 C CA . ASP A 1 86 ? 8.898 4.102 14.625 1 65.25 86 ASP A CA 1
ATOM 667 C C . ASP A 1 86 ? 8.438 4.863 15.867 1 65.25 86 ASP A C 1
ATOM 669 O O . ASP A 1 86 ? 7.785 4.289 16.75 1 65.25 86 ASP A O 1
ATOM 673 N N . ARG A 1 87 ? 8.641 6.188 15.812 1 67.31 87 ARG A N 1
ATOM 674 C CA . ARG A 1 87 ? 8.367 7 16.984 1 67.31 87 ARG A CA 1
ATOM 675 C C . ARG A 1 87 ? 6.992 7.656 16.891 1 67.31 87 ARG A C 1
ATOM 677 O O . ARG A 1 87 ? 6.453 8.125 17.891 1 67.31 87 ARG A O 1
ATOM 684 N N . VAL A 1 88 ? 6.547 7.637 15.734 1 68 88 VAL A N 1
ATOM 685 C CA . VAL A 1 88 ? 5.297 8.352 15.516 1 68 88 VAL A CA 1
ATOM 686 C C . VAL A 1 88 ? 4.203 7.773 16.406 1 68 88 VAL A C 1
ATOM 688 O O . VAL A 1 88 ? 3.363 8.508 16.938 1 68 88 VAL A O 1
ATOM 691 N N . ALA A 1 89 ? 4.262 6.551 16.688 1 66.62 89 ALA A N 1
ATOM 692 C CA . ALA A 1 89 ? 3.25 5.867 17.484 1 66.62 89 ALA A CA 1
ATOM 693 C C . ALA A 1 89 ? 3.258 6.371 18.938 1 66.62 89 ALA A C 1
ATOM 695 O O . ALA A 1 89 ? 2.246 6.285 19.625 1 66.62 89 ALA A O 1
ATOM 696 N N . THR A 1 90 ? 4.383 6.867 19.297 1 62.72 90 THR A N 1
ATOM 697 C CA . THR A 1 90 ? 4.488 7.391 20.656 1 62.72 90 THR A CA 1
ATOM 698 C C . THR A 1 90 ? 3.885 8.789 20.75 1 62.72 90 THR A C 1
ATOM 700 O O . THR A 1 90 ? 3.42 9.203 21.812 1 62.72 90 THR A O 1
ATOM 703 N N . TYR A 1 91 ? 3.826 9.383 19.578 1 60.62 91 TYR A N 1
ATOM 704 C CA . TYR A 1 91 ? 3.352 10.758 19.562 1 60.62 91 TYR A CA 1
ATOM 705 C C . TYR A 1 91 ? 1.861 10.82 19.25 1 60.62 91 TYR A C 1
ATOM 707 O O . TYR A 1 91 ? 1.146 11.68 19.766 1 60.62 91 TYR A O 1
ATOM 715 N N . ILE A 1 92 ? 1.478 9.953 18.391 1 61 92 ILE A N 1
ATOM 716 C CA . ILE A 1 92 ? 0.094 9.852 17.938 1 61 92 ILE A CA 1
ATOM 717 C C . ILE A 1 92 ? -0.521 8.547 18.438 1 61 92 ILE A C 1
ATOM 719 O O . ILE A 1 92 ? -0.114 7.461 18 1 61 92 ILE A O 1
ATOM 723 N N . LEU A 1 93 ? -1.394 8.641 19.344 1 58.03 93 LEU A N 1
ATOM 724 C CA . LEU A 1 93 ? -1.897 7.496 20.078 1 58.03 93 LEU A CA 1
ATOM 725 C C . LEU A 1 93 ? -2.557 6.488 19.156 1 58.03 93 LEU A C 1
ATOM 727 O O . LEU A 1 93 ? -3.457 6.84 18.391 1 58.03 93 LEU A O 1
ATOM 731 N N . ASP A 1 94 ? -2.15 5.344 19.219 1 69.31 94 ASP A N 1
ATOM 732 C CA . ASP A 1 94 ? -2.715 4.266 18.406 1 69.31 94 ASP A CA 1
ATOM 733 C C . ASP A 1 94 ? -3.877 3.588 19.141 1 69.31 94 ASP A C 1
ATOM 735 O O . ASP A 1 94 ? -4.699 2.918 18.516 1 69.31 94 ASP A O 1
ATOM 739 N N . SER A 1 95 ? -3.949 3.713 20.469 1 58.78 95 SER A N 1
ATOM 740 C CA . SER A 1 95 ? -5.039 3.102 21.219 1 58.78 95 SER A CA 1
ATOM 741 C C . SER A 1 95 ? -5.789 4.137 22.047 1 58.78 95 SER A C 1
ATOM 743 O O . SER A 1 95 ? -5.172 4.965 22.719 1 58.78 95 SER A O 1
ATOM 745 N N . PRO A 1 96 ? -7.125 4.055 21.891 1 53.81 96 PRO A N 1
ATOM 746 C CA . PRO A 1 96 ? -7.883 4.992 22.719 1 53.81 96 PRO A CA 1
ATOM 747 C C . PRO A 1 96 ? -7.695 4.75 24.203 1 53.81 96 PRO A C 1
ATOM 749 O O . PRO A 1 96 ? -7.531 3.602 24.641 1 53.81 96 PRO A O 1
ATOM 752 N N . GLU A 1 97 ? -7.359 5.754 24.812 1 57.97 97 GLU A N 1
ATOM 753 C CA . GLU A 1 97 ? -7.418 5.68 26.266 1 57.97 97 GLU A CA 1
ATOM 754 C C . GLU A 1 97 ? -8.719 6.266 26.797 1 57.97 97 GLU A C 1
ATOM 756 O O . GLU A 1 97 ? -9.047 7.422 26.516 1 57.97 97 GLU A O 1
ATOM 761 N N . ARG A 1 98 ? -9.625 5.543 27.266 1 59.19 98 ARG A N 1
ATOM 762 C CA . ARG A 1 98 ? -10.977 5.871 27.703 1 59.19 98 ARG A CA 1
ATOM 763 C C . ARG A 1 98 ? -10.984 7.148 28.531 1 59.19 98 ARG A C 1
ATOM 765 O O . ARG A 1 98 ? -11.961 7.902 28.516 1 59.19 98 ARG A O 1
ATOM 772 N N . THR A 1 99 ? -10.031 7.441 29.078 1 65.31 99 THR A N 1
ATOM 773 C CA . THR A 1 99 ? -10.148 8.516 30.062 1 65.31 99 THR A CA 1
ATOM 774 C C . THR A 1 99 ? -9.523 9.805 29.531 1 65.31 99 THR A C 1
ATOM 776 O O . THR A 1 99 ? -9.562 10.844 30.188 1 65.31 99 THR A O 1
ATOM 779 N N . LEU A 1 100 ? -9.227 9.797 28.188 1 81.06 100 LEU A N 1
ATOM 780 C CA . LEU A 1 100 ? -8.445 10.922 27.688 1 81.06 100 LEU A CA 1
ATOM 781 C C . LEU A 1 100 ? -9.125 11.555 26.469 1 81.06 100 LEU A C 1
ATOM 783 O O . LEU A 1 100 ? -9.727 10.852 25.656 1 81.06 100 LEU A O 1
ATOM 787 N N . VAL A 1 101 ? -9.32 13.008 26.562 1 89.81 101 VAL A N 1
ATOM 788 C CA . VAL A 1 101 ? -9.664 13.695 25.312 1 89.81 101 VAL A CA 1
ATOM 789 C C . VAL A 1 101 ? -8.469 13.68 24.375 1 89.81 101 VAL A C 1
ATOM 791 O O .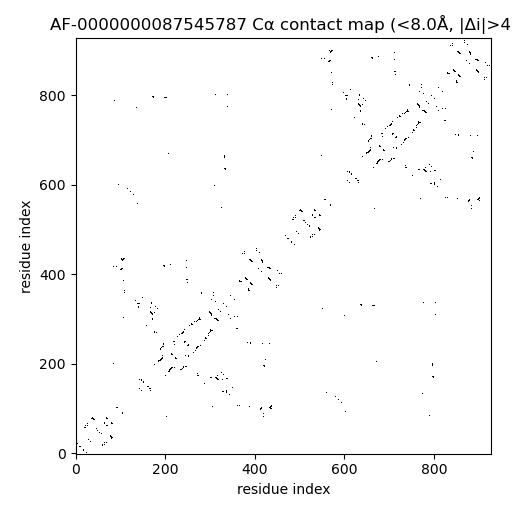 VAL A 1 101 ? -7.414 14.242 24.688 1 89.81 101 VAL A O 1
ATOM 794 N N . ASP A 1 102 ? -8.594 13.07 23.234 1 90.06 102 ASP A N 1
ATOM 795 C CA . ASP A 1 102 ? -7.5 12.852 22.297 1 90.06 102 ASP A CA 1
ATOM 796 C C . ASP A 1 102 ? -7.512 13.891 21.172 1 90.06 102 ASP A C 1
ATOM 798 O O . ASP A 1 102 ? -8.172 13.703 20.156 1 90.06 102 ASP A O 1
ATOM 802 N N . PHE A 1 103 ? -6.656 14.906 21.359 1 93.69 103 PHE A N 1
ATOM 803 C CA . PHE A 1 103 ? -6.48 15.914 20.312 1 93.69 103 PHE A CA 1
ATOM 804 C C . PHE A 1 103 ? -5.297 15.562 19.422 1 93.69 103 PHE A C 1
ATOM 806 O O . PHE A 1 103 ? -4.809 16.406 18.672 1 93.69 103 PHE A O 1
ATOM 813 N N . SER A 1 104 ? -4.828 14.359 19.484 1 89.75 104 SER A N 1
ATOM 814 C CA . SER A 1 104 ? -3.559 14.039 18.828 1 89.75 104 SER A CA 1
ATOM 815 C C . SER A 1 104 ? -3.773 13.523 17.406 1 89.75 104 SER A C 1
ATOM 817 O O . SER A 1 104 ? -2.834 13.469 16.625 1 89.75 104 SER A O 1
ATOM 819 N N . ASN A 1 105 ? -4.984 13.195 17.047 1 87.44 105 ASN A N 1
ATOM 820 C CA . ASN A 1 105 ? -5.242 12.586 15.742 1 87.44 105 ASN A CA 1
ATOM 821 C C . ASN A 1 105 ? -6.184 13.445 14.898 1 87.44 105 ASN A C 1
ATOM 823 O O . ASN A 1 105 ? -7.234 13.867 15.375 1 87.44 105 ASN A O 1
ATOM 827 N N . ALA A 1 106 ? -5.785 13.602 13.734 1 89.44 106 ALA A N 1
ATOM 828 C CA . ALA A 1 106 ? -6.645 14.328 12.812 1 89.44 106 ALA A CA 1
ATOM 829 C C . ALA A 1 106 ? -7.73 13.414 12.242 1 89.44 106 ALA A C 1
ATOM 831 O O . ALA A 1 106 ? -7.43 12.461 11.516 1 89.44 106 ALA A O 1
ATOM 832 N N . ARG A 1 107 ? -8.977 13.734 12.578 1 90.81 107 ARG A N 1
ATOM 833 C CA . ARG A 1 107 ? -10.133 12.984 12.086 1 90.81 107 ARG A CA 1
ATOM 834 C C . ARG A 1 107 ? -11.367 13.883 12 1 90.81 107 ARG A C 1
ATOM 836 O O . ARG A 1 107 ? -11.43 14.922 12.656 1 90.81 107 ARG A O 1
ATOM 843 N N . ILE A 1 108 ? -12.25 13.469 11.25 1 95.62 108 ILE A N 1
ATOM 844 C CA . ILE A 1 108 ? -13.492 14.211 11.125 1 95.62 108 ILE A CA 1
ATOM 845 C C . ILE A 1 108 ? -14.391 13.922 12.328 1 95.62 108 ILE A C 1
ATOM 847 O O . ILE A 1 108 ? -14.148 12.977 13.078 1 95.62 108 ILE A O 1
ATOM 851 N N . LEU A 1 109 ? -15.352 14.781 12.484 1 95.88 109 LEU A N 1
ATOM 852 C CA . LEU A 1 109 ? -16.391 14.523 13.469 1 95.88 109 LEU A CA 1
ATOM 853 C C . LEU A 1 109 ? -17.406 13.523 12.945 1 95.88 109 LEU A C 1
ATOM 855 O O . LEU A 1 109 ? -18.109 13.797 11.961 1 95.88 109 LEU A O 1
ATOM 859 N N . HIS A 1 110 ? -17.391 12.438 13.539 1 94.31 110 HIS A N 1
ATOM 860 C CA . HIS A 1 110 ? -18.344 11.398 13.172 1 94.31 110 HIS A CA 1
ATOM 861 C C . HIS A 1 110 ? -19.719 11.656 13.789 1 94.31 110 HIS A C 1
ATOM 863 O O . HIS A 1 110 ? -19.812 12.031 14.961 1 94.31 110 HIS A O 1
ATOM 869 N N . THR A 1 111 ? -20.828 11.547 13.078 1 95 111 THR A N 1
ATOM 870 C CA . THR A 1 111 ? -22.188 11.773 13.547 1 95 111 THR A CA 1
ATOM 871 C C . THR A 1 111 ? -23.109 10.625 13.125 1 95 111 THR A C 1
ATOM 873 O O . THR A 1 111 ? -22.688 9.719 12.414 1 95 111 THR A O 1
ATOM 876 N N . ARG A 1 112 ? -24.281 10.742 13.586 1 95 112 ARG A N 1
ATOM 877 C CA . ARG A 1 112 ? -25.297 9.758 13.234 1 95 112 ARG A CA 1
ATOM 878 C C . ARG A 1 112 ? -25.625 9.805 11.742 1 95 112 ARG A C 1
ATOM 880 O O . ARG A 1 112 ? -26.016 8.789 11.156 1 95 112 ARG A O 1
ATOM 887 N N . GLU A 1 113 ? -25.453 10.953 11.172 1 96.56 113 GLU A N 1
ATOM 888 C CA . GLU A 1 113 ? -25.703 11.078 9.742 1 96.56 113 GLU A CA 1
ATOM 889 C C . GLU A 1 113 ? -24.766 10.188 8.93 1 96.56 113 GLU A C 1
ATOM 891 O O . GLU A 1 113 ? -25.172 9.594 7.93 1 96.56 113 GLU A O 1
ATOM 896 N N . HIS A 1 114 ? -23.547 10.094 9.328 1 96.75 114 HIS A N 1
ATOM 897 C CA . HIS A 1 114 ? -22.578 9.203 8.688 1 96.75 114 HIS A CA 1
ATOM 898 C C . HIS A 1 114 ? -23.047 7.746 8.773 1 96.75 114 HIS A C 1
ATOM 900 O O . HIS A 1 114 ? -23 7.023 7.773 1 96.75 114 HIS A O 1
ATOM 906 N N . ASP A 1 115 ? -23.5 7.379 9.945 1 96.25 115 ASP A N 1
ATOM 907 C CA . ASP A 1 115 ? -23.969 6.012 10.18 1 96.25 115 ASP A CA 1
ATOM 908 C C . ASP A 1 115 ? -25.172 5.684 9.305 1 96.25 115 ASP A C 1
ATOM 910 O O . ASP A 1 115 ? -25.266 4.578 8.766 1 96.25 115 ASP A O 1
ATOM 914 N N . GLN A 1 116 ? -26 6.633 9.281 1 97.19 116 GLN A N 1
ATOM 915 C CA . GLN A 1 116 ? -27.219 6.426 8.5 1 97.19 116 GLN A CA 1
ATOM 916 C C . GLN A 1 116 ? -26.891 6.266 7.016 1 97.19 116 GLN A C 1
ATOM 918 O O . GLN A 1 116 ? -27.453 5.398 6.34 1 97.19 116 GLN A O 1
ATOM 923 N N . CYS A 1 117 ? -26 7.113 6.477 1 97.5 117 CYS A N 1
ATOM 924 C CA . CYS A 1 117 ? -25.562 6.984 5.09 1 97.5 117 CYS A CA 1
ATOM 925 C C . CYS A 1 117 ? -24.984 5.598 4.824 1 97.5 117 CYS A C 1
ATOM 927 O O . CYS A 1 117 ? -25.281 4.988 3.793 1 97.5 117 CYS A O 1
ATOM 929 N N . TRP A 1 118 ? -24.234 5.098 5.742 1 96.88 118 TRP A N 1
ATOM 930 C CA . TRP A 1 118 ? -23.609 3.785 5.629 1 96.88 118 TRP A CA 1
ATOM 931 C C . TRP A 1 118 ? -24.656 2.68 5.629 1 96.88 118 TRP A C 1
ATOM 933 O O . TRP A 1 118 ? -24.656 1.812 4.754 1 96.88 118 TRP A O 1
ATOM 943 N N . ARG A 1 119 ? -25.562 2.709 6.578 1 97.69 119 ARG A N 1
ATOM 944 C CA . ARG A 1 119 ? -26.578 1.678 6.691 1 97.69 119 ARG A CA 1
ATOM 945 C C . ARG A 1 119 ? -27.5 1.683 5.473 1 97.69 119 ARG A C 1
ATOM 947 O O . ARG A 1 119 ? -27.875 0.622 4.969 1 97.69 119 ARG A O 1
ATOM 954 N N . ASP A 1 120 ? -27.828 2.877 5.039 1 98.12 120 ASP A N 1
ATOM 955 C CA . ASP A 1 120 ? -28.656 2.988 3.842 1 98.12 120 ASP A CA 1
ATOM 956 C C . ASP A 1 120 ? -27.953 2.361 2.635 1 98.12 120 ASP A C 1
ATOM 958 O O . ASP A 1 120 ? -28.594 1.689 1.822 1 98.12 120 ASP A O 1
ATOM 962 N N . THR A 1 121 ? -26.719 2.602 2.494 1 97.94 121 THR A N 1
ATOM 963 C CA . THR A 1 121 ? -25.938 2.041 1.387 1 97.94 121 THR A CA 1
ATOM 964 C C . THR A 1 121 ? -25.906 0.519 1.471 1 97.94 121 THR A C 1
ATOM 966 O O . THR A 1 121 ? -26.031 -0.167 0.455 1 97.94 121 THR A O 1
ATOM 969 N N . CYS A 1 122 ? -25.688 -0.034 2.67 1 97.69 122 CYS A N 1
ATOM 970 C CA . CYS A 1 122 ? -25.719 -1.48 2.859 1 97.69 122 CYS A CA 1
ATOM 971 C C . CYS A 1 122 ? -27.062 -2.064 2.451 1 97.69 122 CYS A C 1
ATOM 973 O O . CYS A 1 122 ? -27.109 -3.131 1.837 1 97.69 122 CYS A O 1
ATOM 975 N N . ALA A 1 123 ? -28.094 -1.365 2.822 1 98.25 123 ALA A N 1
ATOM 976 C CA . ALA A 1 123 ? -29.422 -1.814 2.443 1 98.25 123 ALA A CA 1
ATOM 977 C C . ALA A 1 123 ? -29.578 -1.858 0.927 1 98.25 123 ALA A C 1
ATOM 979 O O . ALA A 1 123 ? -30.125 -2.814 0.38 1 98.25 123 ALA A O 1
ATOM 980 N N . GLU A 1 124 ? -29.094 -0.858 0.267 1 98.06 124 GLU A N 1
ATOM 981 C CA . GLU A 1 124 ? -29.141 -0.802 -1.19 1 98.06 124 GLU A CA 1
ATOM 982 C C . GLU A 1 124 ? -28.375 -1.965 -1.812 1 98.06 124 GLU A C 1
ATOM 984 O O . GLU A 1 124 ? -28.875 -2.641 -2.709 1 98.06 124 GLU A O 1
ATOM 989 N N . LEU A 1 125 ? -27.219 -2.234 -1.354 1 97.38 125 LEU A N 1
ATOM 990 C CA . LEU A 1 125 ? -26.344 -3.266 -1.896 1 97.38 125 LEU A CA 1
ATOM 991 C C . LEU A 1 125 ? -26.906 -4.656 -1.634 1 97.38 125 LEU A C 1
ATOM 993 O O . LEU A 1 125 ? -26.688 -5.586 -2.412 1 97.38 125 LEU A O 1
ATOM 997 N N . SER A 1 126 ? -27.672 -4.785 -0.572 1 97.75 126 SER A N 1
ATOM 998 C CA . SER A 1 126 ? -28.219 -6.082 -0.189 1 97.75 126 SER A CA 1
ATOM 999 C C . SER A 1 126 ? -29.25 -6.57 -1.206 1 97.75 126 SER A C 1
ATOM 1001 O O . SER A 1 126 ? -29.547 -7.766 -1.27 1 97.75 126 SER A O 1
ATOM 1003 N N . THR A 1 127 ? -29.688 -5.695 -2.055 1 96.62 127 THR A N 1
ATOM 1004 C CA . THR A 1 127 ? -30.781 -6.07 -2.957 1 96.62 127 THR A CA 1
ATOM 1005 C C . THR A 1 127 ? -30.312 -5.988 -4.41 1 96.62 127 THR A C 1
ATOM 1007 O O . THR A 1 127 ? -31.031 -6.418 -5.316 1 96.62 127 THR A O 1
ATOM 1010 N N . GLU A 1 128 ? -29.172 -5.492 -4.566 1 95.44 128 GLU A N 1
ATOM 1011 C CA . GLU A 1 128 ? -28.656 -5.359 -5.93 1 95.44 128 GLU A CA 1
ATOM 1012 C C . GLU A 1 128 ? -28.094 -6.68 -6.438 1 95.44 128 GLU A C 1
ATOM 1014 O O . GLU A 1 128 ? -27.297 -7.328 -5.746 1 95.44 128 GLU A O 1
ATOM 1019 N N . GLU A 1 129 ? -28.406 -7.035 -7.617 1 90.44 129 GLU A N 1
ATOM 1020 C CA . GLU A 1 129 ? -28.016 -8.336 -8.148 1 90.44 129 GLU A CA 1
ATOM 1021 C C . GLU A 1 129 ? -26.641 -8.266 -8.812 1 90.44 129 GLU A C 1
ATOM 1023 O O . GLU A 1 129 ? -25.812 -9.156 -8.633 1 90.44 129 GLU A O 1
ATOM 1028 N N . ASP A 1 130 ? -26.453 -7.215 -9.594 1 89.62 130 ASP A N 1
ATOM 1029 C CA . ASP A 1 130 ? -25.219 -7.098 -10.352 1 89.62 130 ASP A CA 1
ATOM 1030 C C . ASP A 1 130 ? -24.219 -6.199 -9.625 1 89.62 130 ASP A C 1
ATOM 1032 O O . ASP A 1 130 ? -24.375 -4.977 -9.609 1 89.62 130 ASP A O 1
ATOM 1036 N N . GLN A 1 131 ? -23.219 -6.797 -9.055 1 93.5 131 GLN A N 1
ATOM 1037 C CA . GLN A 1 131 ? -22.172 -6.09 -8.32 1 93.5 131 GLN A CA 1
ATOM 1038 C C . GLN A 1 131 ? -20.781 -6.586 -8.727 1 93.5 131 GLN A C 1
ATOM 1040 O O . GLN A 1 131 ? -20.078 -7.199 -7.922 1 93.5 131 GLN A O 1
ATOM 1045 N N . PRO A 1 132 ? -20.344 -6.227 -9.938 1 89.88 132 PRO A N 1
ATOM 1046 C CA . PRO A 1 132 ? -19.109 -6.789 -10.492 1 89.88 132 PRO A CA 1
ATOM 1047 C C . PRO A 1 132 ? -17.875 -6.441 -9.656 1 89.88 132 PRO A C 1
ATOM 1049 O O . PRO A 1 132 ? -16.891 -7.18 -9.672 1 89.88 132 PRO A O 1
ATOM 1052 N N . TRP A 1 133 ? -17.906 -5.438 -8.867 1 88.44 133 TRP A N 1
ATOM 1053 C CA . TRP A 1 133 ? -16.766 -4.98 -8.086 1 88.44 133 TRP A CA 1
ATOM 1054 C C . TRP A 1 133 ? -16.453 -5.953 -6.949 1 88.44 133 TRP A C 1
ATOM 1056 O O . TRP A 1 133 ? -15.383 -5.906 -6.359 1 88.44 133 TRP A O 1
ATOM 1066 N N . ILE A 1 134 ? -17.359 -6.887 -6.645 1 89.44 134 ILE A N 1
ATOM 1067 C CA . ILE A 1 134 ? -17.094 -7.812 -5.551 1 89.44 134 ILE A CA 1
ATOM 1068 C C . ILE A 1 134 ? -16.141 -8.914 -6.023 1 89.44 134 ILE A C 1
ATOM 1070 O O . ILE A 1 134 ? -15.57 -9.641 -5.211 1 89.44 134 ILE A O 1
ATOM 1074 N N . HIS A 1 135 ? -16.047 -9.086 -7.305 1 84.94 135 HIS A N 1
ATOM 1075 C CA . HIS A 1 135 ? -15.148 -10.117 -7.812 1 84.94 135 HIS A CA 1
ATOM 1076 C C . HIS A 1 135 ? -14.117 -9.531 -8.773 1 84.94 135 HIS A C 1
ATOM 1078 O O . HIS A 1 135 ? -13.531 -10.258 -9.578 1 84.94 135 HIS A O 1
ATOM 1084 N N . ALA A 1 136 ? -13.969 -8.273 -8.656 1 77.56 136 ALA A N 1
ATOM 1085 C CA . ALA A 1 136 ? -13.07 -7.57 -9.57 1 77.56 136 ALA A CA 1
ATOM 1086 C C . ALA A 1 136 ? -11.617 -7.699 -9.125 1 77.56 136 ALA A C 1
ATOM 1088 O O . ALA A 1 136 ? -11.328 -7.703 -7.926 1 77.56 136 ALA A O 1
ATOM 1089 N N . PHE A 1 137 ? -10.758 -7.848 -10.07 1 77.81 137 PHE A N 1
ATOM 1090 C CA . PHE A 1 137 ? -9.312 -7.781 -9.875 1 77.81 137 PHE A CA 1
ATOM 1091 C C . PHE A 1 137 ? -8.656 -6.934 -10.961 1 77.81 137 PHE A C 1
ATOM 1093 O O . PHE A 1 137 ? -7.438 -6.746 -10.953 1 77.81 137 PHE A O 1
ATOM 1100 N N . ARG A 1 138 ? -9.383 -6.387 -11.781 1 83.75 138 ARG A N 1
ATOM 1101 C CA . ARG A 1 138 ? -9.023 -5.473 -12.867 1 83.75 138 ARG A CA 1
ATOM 1102 C C . ARG A 1 138 ? -10.195 -4.562 -13.219 1 83.75 138 ARG A C 1
ATOM 1104 O O . ARG A 1 138 ? -11.352 -4.891 -12.938 1 83.75 138 ARG A O 1
ATOM 1111 N N . PRO A 1 139 ? -9.836 -3.484 -13.781 1 90.75 139 PRO A N 1
ATOM 1112 C CA . PRO A 1 139 ? -8.508 -2.943 -14.086 1 90.75 139 PRO A CA 1
ATOM 1113 C C . PRO A 1 139 ? -7.742 -2.527 -12.828 1 90.75 139 PRO A C 1
ATOM 1115 O O . PRO A 1 139 ? -8.352 -2.105 -11.844 1 90.75 139 PRO A O 1
ATOM 1118 N N . ILE A 1 140 ? -6.469 -2.549 -12.938 1 91.44 140 ILE A N 1
ATOM 1119 C CA . ILE A 1 140 ? -5.594 -2.184 -11.828 1 91.44 140 ILE A CA 1
ATOM 1120 C C . ILE A 1 140 ? -5.891 -0.752 -11.383 1 91.44 140 ILE A C 1
ATOM 1122 O O . ILE A 1 140 ? -5.938 -0.463 -10.188 1 91.44 140 ILE A O 1
ATOM 1126 N N . ALA A 1 141 ? -6.164 0.128 -12.352 1 93.62 141 ALA A N 1
ATOM 1127 C CA . ALA A 1 141 ? -6.41 1.543 -12.078 1 93.62 141 ALA A CA 1
ATOM 1128 C C . ALA A 1 141 ? -7.723 1.74 -11.328 1 93.62 141 ALA A C 1
ATOM 1130 O O . ALA A 1 141 ? -7.945 2.791 -10.727 1 93.62 141 ALA A O 1
ATOM 1131 N N . GLY A 1 142 ? -8.602 0.807 -11.359 1 94.19 142 GLY A N 1
ATOM 1132 C CA . GLY A 1 142 ? -9.945 0.911 -10.812 1 94.19 142 GLY A CA 1
ATOM 1133 C C . GLY A 1 142 ? -11.031 0.884 -11.875 1 94.19 142 GLY A C 1
ATOM 1134 O O . GLY A 1 142 ? -10.773 1.187 -13.039 1 94.19 142 GLY A O 1
ATOM 1135 N N . TYR A 1 143 ? -12.227 0.581 -11.516 1 93.44 143 TYR A N 1
ATOM 1136 C CA . TYR A 1 143 ? -13.367 0.538 -12.43 1 93.44 143 TYR A CA 1
ATOM 1137 C C . TYR A 1 143 ? -13.594 1.896 -13.078 1 93.44 143 TYR A C 1
ATOM 1139 O O . TYR A 1 143 ? -13.367 2.936 -12.461 1 93.44 143 TYR A O 1
ATOM 1147 N N . GLU A 1 144 ? -14.109 1.762 -14.266 1 93.25 144 GLU A N 1
ATOM 1148 C CA . GLU A 1 144 ? -14.398 2.982 -15.008 1 93.25 144 GLU A CA 1
ATOM 1149 C C . GLU A 1 144 ? -15.375 3.875 -14.242 1 93.25 144 GLU A C 1
ATOM 1151 O O . GLU A 1 144 ? -15.164 5.086 -14.141 1 93.25 144 GLU A O 1
ATOM 1156 N N . SER A 1 145 ? -16.391 3.295 -13.719 1 95.06 145 SER A N 1
ATOM 1157 C CA . SER A 1 145 ? -17.406 4.059 -13 1 95.06 145 SER A CA 1
ATOM 1158 C C . SER A 1 145 ? -16.812 4.703 -11.742 1 95.06 145 SER A C 1
ATOM 1160 O O . SER A 1 145 ? -17.203 5.812 -11.375 1 95.06 145 SER A O 1
ATOM 1162 N N . HIS A 1 146 ? -15.914 4.016 -11.078 1 97.25 146 HIS A N 1
ATOM 1163 C CA . HIS A 1 146 ? -15.25 4.57 -9.906 1 97.25 146 HIS A CA 1
ATOM 1164 C C . HIS A 1 146 ? -14.359 5.75 -10.281 1 97.25 146 HIS A C 1
ATOM 1166 O O . HIS A 1 146 ? -14.352 6.773 -9.594 1 97.25 146 HIS A O 1
ATOM 1172 N N . ARG A 1 147 ? -13.609 5.609 -11.359 1 97.62 147 ARG A N 1
ATOM 1173 C CA . ARG A 1 147 ? -12.711 6.668 -11.812 1 97.62 147 ARG A CA 1
ATOM 1174 C C . ARG A 1 147 ? -13.492 7.863 -12.344 1 97.62 147 ARG A C 1
ATOM 1176 O O . ARG A 1 147 ? -13.055 9.008 -12.203 1 97.62 147 ARG A O 1
ATOM 1183 N N . GLU A 1 148 ? -14.656 7.617 -12.922 1 97.88 148 GLU A N 1
ATOM 1184 C CA . GLU A 1 148 ? -15.531 8.711 -13.344 1 97.88 148 GLU A CA 1
ATOM 1185 C C . GLU A 1 148 ? -16.031 9.508 -12.141 1 97.88 148 GLU A C 1
ATOM 1187 O O . GLU A 1 148 ? -16.047 10.742 -12.172 1 97.88 148 GLU A O 1
ATOM 1192 N N . ALA A 1 149 ? -16.484 8.805 -11.148 1 98.25 149 ALA A N 1
ATOM 1193 C CA . ALA A 1 149 ? -16.891 9.477 -9.922 1 98.25 149 ALA A CA 1
ATOM 1194 C C . ALA A 1 149 ? -15.742 10.266 -9.305 1 98.25 149 ALA A C 1
ATOM 1196 O O . ALA A 1 149 ? -15.93 11.375 -8.797 1 98.25 149 ALA A O 1
ATOM 1197 N N . ALA A 1 150 ? -14.562 9.68 -9.359 1 98.56 150 ALA A N 1
ATOM 1198 C CA . ALA A 1 150 ? -13.367 10.359 -8.867 1 98.56 150 ALA A CA 1
ATOM 1199 C C . ALA A 1 150 ? -13.125 11.664 -9.625 1 98.56 150 ALA A C 1
ATOM 1201 O O . ALA A 1 150 ? -12.789 12.688 -9.023 1 98.56 150 ALA A O 1
ATOM 1202 N N . ALA A 1 151 ? -13.281 11.594 -10.906 1 98.44 151 ALA A N 1
ATOM 1203 C CA . ALA A 1 151 ? -13.094 12.789 -11.727 1 98.44 151 ALA A CA 1
ATOM 1204 C C . ALA A 1 151 ? -14.078 13.883 -11.328 1 98.44 151 ALA A C 1
ATOM 1206 O O . ALA A 1 151 ? -13.727 15.062 -11.289 1 98.44 151 ALA A O 1
ATOM 1207 N N . GLN A 1 152 ? -15.273 13.492 -11.062 1 98.06 152 GLN A N 1
ATOM 1208 C CA . GLN A 1 152 ? -16.281 14.445 -10.609 1 98.06 152 GLN A CA 1
ATOM 1209 C C . GLN A 1 152 ? -15.891 15.062 -9.266 1 98.06 152 GLN A C 1
ATOM 1211 O O . GLN A 1 152 ? -16 16.266 -9.078 1 98.06 152 GLN A O 1
ATOM 1216 N N . TRP A 1 153 ? -15.492 14.242 -8.352 1 98 153 TRP A N 1
ATOM 1217 C CA . TRP A 1 153 ? -15.086 14.703 -7.027 1 98 153 TRP A CA 1
ATOM 1218 C C . TRP A 1 153 ? -13.914 15.672 -7.121 1 98 153 TRP A C 1
ATOM 1220 O O . TRP A 1 153 ? -13.914 16.719 -6.465 1 98 153 TRP A O 1
ATOM 1230 N N . ILE A 1 154 ? -12.914 15.312 -7.941 1 98.19 154 ILE A N 1
ATOM 1231 C CA . ILE A 1 154 ? -11.727 16.141 -8.148 1 98.19 154 ILE A CA 1
ATOM 1232 C C . ILE A 1 154 ? -12.117 17.438 -8.844 1 98.19 154 ILE A C 1
ATOM 1234 O O . ILE A 1 154 ? -11.57 18.5 -8.539 1 98.19 154 ILE A O 1
ATOM 1238 N N . GLY A 1 155 ? -13.047 17.344 -9.758 1 97.06 155 GLY A N 1
ATOM 1239 C CA . GLY A 1 155 ? -13.562 18.531 -10.414 1 97.06 155 GLY A CA 1
ATOM 1240 C C . GLY A 1 155 ? -14.133 19.547 -9.438 1 97.06 155 GLY A C 1
ATOM 1241 O O . GLY A 1 155 ? -13.977 20.75 -9.633 1 97.06 155 GLY A O 1
ATOM 1242 N N . ARG A 1 156 ? -14.766 19.062 -8.375 1 95 156 ARG A N 1
ATOM 1243 C CA . ARG A 1 156 ? -15.305 19.922 -7.332 1 95 156 ARG A CA 1
ATOM 1244 C C . ARG A 1 156 ? -14.188 20.703 -6.625 1 95 156 ARG A C 1
ATOM 1246 O O . ARG A 1 156 ? -14.445 21.703 -5.957 1 95 156 ARG A O 1
ATOM 1253 N N . GLN A 1 157 ? -12.992 20.141 -6.719 1 96.12 157 GLN A N 1
ATOM 1254 C CA . GLN A 1 157 ? -11.836 20.781 -6.102 1 96.12 157 GLN A CA 1
ATOM 1255 C C . GLN A 1 157 ? -11.109 21.688 -7.09 1 96.12 157 GLN A C 1
ATOM 1257 O O . GLN A 1 157 ? -9.953 22.047 -6.879 1 96.12 157 GLN A O 1
ATOM 1262 N N . LYS A 1 158 ? -11.758 21.984 -8.234 1 97.06 158 LYS A N 1
ATOM 1263 C CA . LYS A 1 158 ? -11.297 22.953 -9.242 1 97.06 158 LYS A CA 1
ATOM 1264 C C . LYS A 1 158 ? -10.117 22.391 -10.031 1 97.06 158 LYS A C 1
ATOM 1266 O O . LYS A 1 158 ? -9.234 23.141 -10.453 1 97.06 158 LYS A O 1
ATOM 1271 N N . LEU A 1 159 ? -10.055 21.141 -10.156 1 97.81 159 LEU A N 1
ATOM 1272 C CA . LEU A 1 159 ? -9.094 20.469 -11.023 1 97.81 159 LEU A CA 1
ATOM 1273 C C . LEU A 1 159 ? -9.797 19.594 -12.047 1 97.81 159 LEU A C 1
ATOM 1275 O O . LEU A 1 159 ? -10.492 18.641 -11.688 1 97.81 159 LEU A O 1
ATOM 1279 N N . LYS A 1 160 ? -9.68 19.938 -13.289 1 96.56 160 LYS A N 1
ATOM 1280 C CA . LYS A 1 160 ? -10.266 19.141 -14.359 1 96.56 160 LYS A CA 1
ATOM 1281 C C . LYS A 1 160 ? -9.328 18.031 -14.797 1 96.56 160 LYS A C 1
ATOM 1283 O O . LYS A 1 160 ? -8.195 18.281 -15.195 1 96.56 160 LYS A O 1
ATOM 1288 N N . VAL A 1 161 ? -9.867 16.797 -14.648 1 96.88 161 VAL A N 1
ATOM 1289 C CA . VAL A 1 161 ? -9.055 15.648 -15.031 1 96.88 161 VAL A CA 1
ATOM 1290 C C . VAL A 1 161 ? -9.898 14.656 -15.828 1 96.88 161 VAL A C 1
ATOM 1292 O O . VAL A 1 161 ? -11.133 14.711 -15.789 1 96.88 161 VAL A O 1
ATOM 1295 N N . GLU A 1 162 ? -9.188 13.828 -16.609 1 94.5 162 GLU A N 1
ATOM 1296 C CA . GLU A 1 162 ? -9.828 12.711 -17.297 1 94.5 162 GLU A CA 1
ATOM 1297 C C . GLU A 1 162 ? -9.734 11.43 -16.484 1 94.5 162 GLU A C 1
ATOM 1299 O O . GLU A 1 162 ? -8.789 11.25 -15.703 1 94.5 162 GLU A O 1
ATOM 1304 N N . ARG A 1 163 ? -10.68 10.57 -16.719 1 93.5 163 ARG A N 1
ATOM 1305 C CA . ARG A 1 163 ? -10.719 9.312 -15.977 1 93.5 163 ARG A CA 1
ATOM 1306 C C . ARG A 1 163 ? -9.422 8.531 -16.156 1 93.5 163 ARG A C 1
ATOM 1308 O O . ARG A 1 163 ? -8.961 7.855 -15.234 1 93.5 163 ARG A O 1
ATOM 1315 N N . ASN A 1 164 ? -8.797 8.602 -17.328 1 90.69 164 ASN A N 1
ATOM 1316 C CA . ASN A 1 164 ? -7.613 7.812 -17.641 1 90.69 164 ASN A CA 1
ATOM 1317 C C . ASN A 1 164 ? -6.387 8.336 -16.891 1 90.69 164 ASN A C 1
ATOM 1319 O O . ASN A 1 164 ? -5.359 7.652 -16.828 1 90.69 164 ASN A O 1
ATOM 1323 N N . ASP A 1 165 ? -6.527 9.484 -16.219 1 93.38 165 ASP A N 1
ATOM 1324 C CA . ASP A 1 165 ? -5.434 10.086 -15.469 1 93.38 165 ASP A CA 1
ATOM 1325 C C . ASP A 1 165 ? -5.496 9.688 -14 1 93.38 165 ASP A C 1
ATOM 1327 O O . ASP A 1 165 ? -4.629 10.062 -13.211 1 93.38 165 ASP A O 1
ATOM 1331 N N . ILE A 1 166 ? -6.496 8.883 -13.711 1 98.12 166 ILE A N 1
ATOM 1332 C CA . ILE A 1 166 ? -6.781 8.688 -12.289 1 98.12 166 ILE A CA 1
ATOM 1333 C C . ILE A 1 166 ? -6.516 7.23 -11.906 1 98.12 166 ILE A C 1
ATOM 1335 O O . ILE A 1 166 ? -6.957 6.312 -12.602 1 98.12 166 ILE A O 1
ATOM 1339 N N . LEU A 1 167 ? -5.789 7.012 -10.859 1 98.19 167 LEU A N 1
ATOM 1340 C CA . LEU A 1 167 ? -5.668 5.723 -10.188 1 98.19 167 LEU A CA 1
ATOM 1341 C C . LEU A 1 167 ? -6.426 5.73 -8.859 1 98.19 167 LEU A C 1
ATOM 1343 O O . LEU A 1 167 ? -6.273 6.652 -8.062 1 98.19 167 LEU A O 1
ATOM 1347 N N . ILE A 1 168 ? -7.281 4.738 -8.672 1 98.25 168 ILE A N 1
ATOM 1348 C CA . ILE A 1 168 ? -7.906 4.551 -7.371 1 98.25 168 ILE A CA 1
ATOM 1349 C C . ILE A 1 168 ? -6.902 3.938 -6.398 1 98.25 168 ILE A C 1
ATOM 1351 O O . ILE A 1 168 ? -6.23 2.953 -6.727 1 98.25 168 ILE A O 1
ATOM 1355 N N . THR A 1 169 ? -6.75 4.52 -5.242 1 98.44 169 THR A N 1
ATOM 1356 C CA . THR A 1 169 ? -5.801 4.051 -4.238 1 98.44 169 THR A CA 1
ATOM 1357 C C . THR A 1 169 ? -6.504 3.793 -2.91 1 98.44 169 THR A C 1
ATOM 1359 O O . THR A 1 169 ? -7.707 4.035 -2.779 1 98.44 169 THR A O 1
ATOM 1362 N N . ASN A 1 170 ? -5.812 3.242 -1.963 1 97.69 170 ASN A N 1
ATOM 1363 C CA . ASN A 1 170 ? -6.344 2.986 -0.628 1 97.69 170 ASN A CA 1
ATOM 1364 C C . ASN A 1 170 ? -6.094 4.164 0.31 1 97.69 170 ASN A C 1
ATOM 1366 O O . ASN A 1 170 ? -5.547 3.99 1.399 1 97.69 170 ASN A O 1
ATOM 1370 N N . GLY A 1 171 ? -6.551 5.355 -0.111 1 97.12 171 GLY A N 1
ATOM 1371 C CA . GLY A 1 171 ? -6.352 6.59 0.634 1 97.12 171 GLY A CA 1
ATOM 1372 C C . GLY A 1 171 ? -5.297 7.492 0.021 1 97.12 171 GLY A C 1
ATOM 1373 O O . GLY A 1 171 ? -4.594 7.094 -0.909 1 97.12 171 GLY A O 1
ATOM 1374 N N . ALA A 1 172 ? -5.195 8.68 0.552 1 97.56 172 ALA A N 1
ATOM 1375 C CA . ALA A 1 172 ? -4.25 9.656 0.032 1 97.56 172 ALA A CA 1
ATOM 1376 C C . ALA A 1 172 ? -2.812 9.273 0.375 1 97.56 172 ALA A C 1
ATOM 1378 O O . ALA A 1 172 ? -1.895 9.508 -0.415 1 97.56 172 ALA A O 1
ATOM 1379 N N . ALA A 1 173 ? -2.578 8.742 1.579 1 96.94 173 ALA A N 1
ATOM 1380 C CA . ALA A 1 173 ? -1.241 8.289 1.957 1 96.94 173 ALA A CA 1
ATOM 1381 C C . ALA A 1 173 ? -0.689 7.297 0.936 1 96.94 173 ALA A C 1
ATOM 1383 O O . ALA A 1 173 ? 0.48 7.379 0.552 1 96.94 173 ALA A O 1
ATOM 1384 N N . HIS A 1 174 ? -1.533 6.387 0.528 1 98.38 174 HIS A N 1
ATOM 1385 C CA . HIS A 1 174 ? -1.151 5.406 -0.482 1 98.38 174 HIS A CA 1
ATOM 1386 C C . HIS A 1 174 ? -0.81 6.086 -1.806 1 98.38 174 HIS A C 1
ATOM 1388 O O . HIS A 1 174 ? 0.174 5.723 -2.455 1 98.38 174 HIS A O 1
ATOM 1394 N N . GLY A 1 175 ? -1.608 7.043 -2.221 1 98.69 175 GLY A N 1
ATOM 1395 C CA . GLY A 1 175 ? -1.331 7.801 -3.43 1 98.69 175 GLY A CA 1
ATOM 1396 C C . GLY A 1 175 ? 0.004 8.523 -3.389 1 98.69 175 GLY A C 1
ATOM 1397 O O . GLY A 1 175 ? 0.765 8.484 -4.359 1 98.69 175 GLY A O 1
ATOM 1398 N N . ILE A 1 176 ? 0.274 9.156 -2.307 1 98.62 176 ILE A N 1
ATOM 1399 C CA . ILE A 1 176 ? 1.522 9.891 -2.137 1 98.62 176 ILE A CA 1
ATOM 1400 C C . ILE A 1 176 ? 2.703 8.922 -2.209 1 98.62 176 ILE A C 1
ATOM 1402 O O . ILE A 1 176 ? 3.719 9.219 -2.844 1 98.62 176 ILE A O 1
ATOM 1406 N N . PHE A 1 177 ? 2.566 7.77 -1.56 1 98.31 177 PHE A N 1
ATOM 1407 C CA . PHE A 1 177 ? 3.609 6.754 -1.638 1 98.31 177 PHE A CA 1
ATOM 1408 C C . PHE A 1 177 ? 3.881 6.367 -3.086 1 98.31 177 PHE A C 1
ATOM 1410 O O . PHE A 1 177 ? 5.035 6.312 -3.514 1 98.31 177 PHE A O 1
ATOM 1417 N N . LEU A 1 178 ? 2.818 6.043 -3.826 1 98.38 178 LEU A N 1
ATOM 1418 C CA . LEU A 1 178 ? 2.951 5.617 -5.215 1 98.38 178 LEU A CA 1
ATOM 1419 C C . LEU A 1 178 ? 3.627 6.699 -6.051 1 98.38 178 LEU A C 1
ATOM 1421 O O . LEU A 1 178 ? 4.492 6.402 -6.879 1 98.38 178 LEU A O 1
ATOM 1425 N N . ALA A 1 179 ? 3.219 7.938 -5.844 1 98.44 179 ALA A N 1
ATOM 1426 C CA . ALA A 1 179 ? 3.828 9.047 -6.566 1 98.44 179 ALA A CA 1
ATOM 1427 C C . ALA A 1 179 ? 5.324 9.141 -6.27 1 98.44 179 ALA A C 1
ATOM 1429 O O . ALA A 1 179 ? 6.141 9.234 -7.188 1 98.44 179 ALA A O 1
ATOM 1430 N N . LEU A 1 180 ? 5.668 9.094 -5.016 1 97.81 180 LEU A N 1
ATOM 1431 C CA . LEU A 1 180 ? 7.066 9.188 -4.605 1 97.81 180 LEU A CA 1
ATOM 1432 C C . LEU A 1 180 ? 7.875 8.016 -5.152 1 97.81 180 LEU A C 1
ATOM 1434 O O . LEU A 1 180 ? 8.984 8.203 -5.656 1 97.81 180 LEU A O 1
ATOM 1438 N N . ALA A 1 181 ? 7.289 6.84 -5.066 1 95.19 181 ALA A N 1
ATOM 1439 C CA . ALA A 1 181 ? 7.973 5.637 -5.535 1 95.19 181 ALA A CA 1
ATOM 1440 C C . ALA A 1 181 ? 8.203 5.691 -7.043 1 95.19 181 ALA A C 1
ATOM 1442 O O . ALA A 1 181 ? 9.156 5.09 -7.555 1 95.19 181 ALA A O 1
ATOM 1443 N N . SER A 1 182 ? 7.371 6.355 -7.73 1 92.94 182 SER A N 1
ATOM 1444 C CA . SER A 1 182 ? 7.508 6.469 -9.18 1 92.94 182 SER A CA 1
ATOM 1445 C C . SER A 1 182 ? 8.594 7.473 -9.555 1 92.94 182 SER A C 1
ATOM 1447 O O . SER A 1 182 ? 9.102 7.457 -10.68 1 92.94 182 SER A O 1
ATOM 1449 N N . LEU A 1 183 ? 8.977 8.32 -8.602 1 92.5 183 LEU A N 1
ATOM 1450 C CA . LEU A 1 183 ? 9.836 9.453 -8.945 1 92.5 183 LEU A CA 1
ATOM 1451 C C . LEU A 1 183 ? 11.211 9.297 -8.32 1 92.5 183 LEU A C 1
ATOM 1453 O O . LEU A 1 183 ? 12.219 9.68 -8.914 1 92.5 183 LEU A O 1
ATOM 1457 N N . ALA A 1 184 ? 11.227 8.758 -7.086 1 88.75 184 ALA A N 1
ATOM 1458 C CA . ALA A 1 184 ? 12.438 9.016 -6.305 1 88.75 184 ALA A CA 1
ATOM 1459 C C . ALA A 1 184 ? 12.984 7.727 -5.699 1 88.75 184 ALA A C 1
ATOM 1461 O O . ALA A 1 184 ? 12.219 6.852 -5.289 1 88.75 184 ALA A O 1
ATOM 1462 N N . GLY A 1 185 ? 14.266 7.656 -5.664 1 84 185 GLY A N 1
ATOM 1463 C CA . GLY A 1 185 ? 15.023 6.613 -4.996 1 84 185 GLY A CA 1
ATOM 1464 C C . GLY A 1 185 ? 16.219 7.141 -4.215 1 84 185 GLY A C 1
ATOM 1465 O O . GLY A 1 185 ? 16.266 8.328 -3.877 1 84 185 GLY A O 1
ATOM 1466 N N . PRO A 1 186 ? 17.156 6.352 -3.824 1 76.31 186 PRO A N 1
ATOM 1467 C CA . PRO A 1 186 ? 18.25 6.707 -2.922 1 76.31 186 PRO A CA 1
ATOM 1468 C C . PRO A 1 186 ? 19.094 7.871 -3.441 1 76.31 186 PRO A C 1
ATOM 1470 O O . PRO A 1 186 ? 19.672 8.625 -2.652 1 76.31 186 PRO A O 1
ATOM 1473 N N . ASP A 1 187 ? 19.141 8.133 -4.637 1 78.25 187 ASP A N 1
ATOM 1474 C CA . ASP A 1 187 ? 20.016 9.18 -5.176 1 78.25 187 ASP A CA 1
ATOM 1475 C C . ASP A 1 187 ? 19.234 10.461 -5.449 1 78.25 187 ASP A C 1
ATOM 1477 O O . ASP A 1 187 ? 19.781 11.438 -5.945 1 78.25 187 ASP A O 1
ATOM 1481 N N . ASP A 1 188 ? 18.047 10.508 -5.004 1 86.38 188 ASP A N 1
ATOM 1482 C CA . ASP A 1 188 ? 17.188 11.648 -5.324 1 86.38 188 ASP A CA 1
ATOM 1483 C C . ASP A 1 188 ? 16.984 12.539 -4.105 1 86.38 188 ASP A C 1
ATOM 1485 O O . ASP A 1 188 ? 17.109 12.086 -2.967 1 86.38 188 ASP A O 1
ATOM 1489 N N . VAL A 1 189 ? 16.75 13.82 -4.391 1 93.19 189 VAL A N 1
ATOM 1490 C CA . VAL A 1 189 ? 16.391 14.797 -3.369 1 93.19 189 VAL A CA 1
ATOM 1491 C C . VAL A 1 189 ? 14.945 15.242 -3.557 1 93.19 189 VAL A C 1
ATOM 1493 O O . VAL A 1 189 ? 14.539 15.633 -4.652 1 93.19 189 VAL A O 1
ATOM 1496 N N . VAL A 1 190 ? 14.203 15.109 -2.545 1 97.81 190 VAL A N 1
ATOM 1497 C CA . VAL A 1 190 ? 12.812 15.531 -2.516 1 97.81 190 VAL A CA 1
ATOM 1498 C C . VAL A 1 190 ? 12.633 16.641 -1.487 1 97.81 190 VAL A C 1
ATOM 1500 O O . VAL A 1 190 ? 13.188 16.578 -0.39 1 97.81 190 VAL A O 1
ATOM 1503 N N . LEU A 1 191 ? 11.938 17.688 -1.891 1 98.56 191 LEU A N 1
ATOM 1504 C CA . LEU A 1 191 ? 11.648 18.797 -0.997 1 98.56 191 LEU A CA 1
ATOM 1505 C C . LEU A 1 191 ? 10.234 18.703 -0.444 1 98.56 191 LEU A C 1
ATOM 1507 O O . LEU A 1 191 ? 9.367 18.062 -1.049 1 98.56 191 LEU A O 1
ATOM 1511 N N . CYS A 1 192 ? 10.008 19.312 0.697 1 98.5 192 CYS A N 1
ATOM 1512 C CA . CYS A 1 192 ? 8.695 19.484 1.312 1 98.5 192 CYS A CA 1
ATOM 1513 C C . CYS A 1 192 ? 8.68 20.688 2.244 1 98.5 192 CYS A C 1
ATOM 1515 O O . CYS A 1 192 ? 9.664 21.422 2.324 1 98.5 192 CYS A O 1
ATOM 1517 N N . GLU A 1 193 ? 7.543 20.938 2.816 1 98.25 193 GLU A N 1
ATOM 1518 C CA . GLU A 1 193 ? 7.48 21.953 3.869 1 98.25 193 GLU A CA 1
ATOM 1519 C C . GLU A 1 193 ? 8.406 21.594 5.031 1 98.25 193 GLU A C 1
ATOM 1521 O O . GLU A 1 193 ? 8.578 20.422 5.355 1 98.25 193 GLU A O 1
ATOM 1526 N N . GLY A 1 194 ? 8.969 22.641 5.688 1 97.44 194 GLY A N 1
ATOM 1527 C CA . GLY A 1 194 ? 9.734 22.375 6.891 1 97.44 194 GLY A CA 1
ATOM 1528 C C . GLY A 1 194 ? 8.953 21.609 7.945 1 97.44 194 GLY A C 1
ATOM 1529 O O . GLY A 1 194 ? 9.516 20.797 8.672 1 97.44 194 GLY A O 1
ATOM 1530 N N . LEU A 1 195 ? 7.715 21.938 8.07 1 96.94 195 LEU A N 1
ATOM 1531 C CA . LEU A 1 195 ? 6.734 21.188 8.844 1 96.94 195 LEU A CA 1
ATOM 1532 C C . LEU A 1 195 ? 5.727 20.5 7.934 1 96.94 195 LEU A C 1
ATOM 1534 O O . LEU A 1 195 ? 4.949 21.156 7.242 1 96.94 195 LEU A O 1
ATOM 1538 N N . THR A 1 196 ? 5.785 19.203 7.918 1 96.5 196 THR A N 1
ATOM 1539 C CA . THR A 1 196 ? 4.988 18.453 6.961 1 96.5 196 THR A CA 1
ATOM 1540 C C . THR A 1 196 ? 4.379 17.219 7.617 1 96.5 196 THR A C 1
ATOM 1542 O O . THR A 1 196 ? 4.711 16.891 8.758 1 96.5 196 THR A O 1
ATOM 1545 N N . ASP A 1 197 ? 3.445 16.625 6.926 1 94 197 ASP A N 1
ATOM 1546 C CA . ASP A 1 197 ? 2.832 15.391 7.414 1 94 197 ASP A CA 1
ATOM 1547 C C . ASP A 1 197 ? 3.883 14.312 7.652 1 94 197 ASP A C 1
ATOM 1549 O O . ASP A 1 197 ? 4.809 14.148 6.855 1 94 197 ASP A O 1
ATOM 1553 N N . HIS A 1 198 ? 3.756 13.539 8.688 1 92.06 198 HIS A N 1
ATOM 1554 C CA . HIS A 1 198 ? 4.727 12.531 9.094 1 92.06 198 HIS A CA 1
ATOM 1555 C C . HIS A 1 198 ? 4.879 11.453 8.023 1 92.06 198 HIS A C 1
ATOM 1557 O O . HIS A 1 198 ? 5.918 10.797 7.938 1 92.06 198 HIS A O 1
ATOM 1563 N N . GLY A 1 199 ? 3.84 11.219 7.227 1 94.19 199 GLY A N 1
ATOM 1564 C CA . GLY A 1 199 ? 3.91 10.227 6.164 1 94.19 199 GLY A CA 1
ATOM 1565 C C . GLY A 1 199 ? 5.012 10.516 5.156 1 94.19 199 GLY A C 1
ATOM 1566 O O . GLY A 1 199 ? 5.68 9.594 4.684 1 94.19 199 GLY A O 1
ATOM 1567 N N . VAL A 1 200 ? 5.199 11.766 4.82 1 95.25 200 VAL A N 1
ATOM 1568 C CA . VAL A 1 200 ? 6.23 12.156 3.865 1 95.25 200 VAL A CA 1
ATOM 1569 C C . VAL A 1 200 ? 7.613 11.852 4.441 1 95.25 200 VAL A C 1
ATOM 1571 O O . VAL A 1 200 ? 8.477 11.32 3.742 1 95.25 200 VAL A O 1
ATOM 1574 N N . ILE A 1 201 ? 7.797 12.188 5.68 1 93 201 ILE A N 1
ATOM 1575 C CA . ILE A 1 201 ? 9.055 11.93 6.367 1 93 201 ILE A CA 1
ATOM 1576 C C . ILE A 1 201 ? 9.32 10.422 6.41 1 93 201 ILE A C 1
ATOM 1578 O O . ILE A 1 201 ? 10.422 9.969 6.09 1 93 201 ILE A O 1
ATOM 1582 N N . GLY A 1 202 ? 8.312 9.688 6.766 1 91.94 202 GLY A N 1
ATOM 1583 C CA . GLY A 1 202 ? 8.453 8.242 6.809 1 91.94 202 GLY A CA 1
ATOM 1584 C C . GLY A 1 202 ? 8.773 7.633 5.457 1 91.94 202 GLY A C 1
ATOM 1585 O O . GLY A 1 202 ? 9.555 6.684 5.367 1 91.94 202 GLY A O 1
ATOM 1586 N N . ASN A 1 203 ? 8.156 8.125 4.383 1 94.12 203 ASN A N 1
ATOM 1587 C CA . ASN A 1 203 ? 8.398 7.617 3.037 1 94.12 203 ASN A CA 1
ATOM 1588 C C . ASN A 1 203 ? 9.852 7.809 2.617 1 94.12 203 ASN A C 1
ATOM 1590 O O . ASN A 1 203 ? 10.391 7.02 1.84 1 94.12 203 ASN A O 1
ATOM 1594 N N . SER A 1 204 ? 10.508 8.883 3.09 1 90.75 204 SER A N 1
ATOM 1595 C CA . SER A 1 204 ? 11.914 9.102 2.768 1 90.75 204 SER A CA 1
ATOM 1596 C C . SER A 1 204 ? 12.781 7.965 3.287 1 90.75 204 SER A C 1
ATOM 1598 O O . SER A 1 204 ? 13.766 7.586 2.65 1 90.75 204 SER A O 1
ATOM 1600 N N . GLN A 1 205 ? 12.352 7.414 4.371 1 83.56 205 GLN A N 1
ATOM 1601 C CA . GLN A 1 205 ? 13.094 6.305 4.965 1 83.56 205 GLN A CA 1
ATOM 1602 C C . GLN A 1 205 ? 12.828 5 4.223 1 83.56 205 GLN A C 1
ATOM 1604 O O . GLN A 1 205 ? 13.742 4.207 3.998 1 83.56 205 GLN A O 1
ATOM 1609 N N . VAL A 1 206 ? 11.648 4.789 3.828 1 87.19 206 VAL A N 1
ATOM 1610 C CA . VAL A 1 206 ? 11.25 3.549 3.168 1 87.19 206 VAL A CA 1
ATOM 1611 C C . VAL A 1 206 ? 11.852 3.492 1.768 1 87.19 206 VAL A C 1
ATOM 1613 O O . VAL A 1 206 ? 12.383 2.455 1.354 1 87.19 206 VAL A O 1
ATOM 1616 N N . LEU A 1 207 ? 11.781 4.617 1.033 1 88.88 207 LEU A N 1
ATOM 1617 C CA . LEU A 1 207 ? 12.203 4.648 -0.363 1 88.88 207 LEU A CA 1
ATOM 1618 C C . LEU A 1 207 ? 13.664 5.078 -0.479 1 88.88 207 LEU A C 1
ATOM 1620 O O . LEU A 1 207 ? 14.273 4.926 -1.538 1 88.88 207 LEU A O 1
ATOM 1624 N N . GLY A 1 208 ? 14.219 5.75 0.576 1 83 208 GLY A N 1
ATOM 1625 C CA . GLY A 1 208 ? 15.648 6 0.676 1 83 208 GLY A CA 1
ATOM 1626 C C . GLY A 1 208 ? 16.078 7.324 0.068 1 83 208 GLY A C 1
ATOM 1627 O O . GLY A 1 208 ? 17.266 7.594 -0.075 1 83 208 GLY A O 1
ATOM 1628 N N . PHE A 1 209 ? 15.148 8.156 -0.314 1 86.25 209 PHE A N 1
ATOM 1629 C CA . PHE A 1 209 ? 15.539 9.438 -0.884 1 86.25 209 PHE A CA 1
ATOM 1630 C C . PHE A 1 209 ? 15.898 10.438 0.214 1 86.25 209 PHE A C 1
ATOM 1632 O O . PHE A 1 209 ? 15.547 10.234 1.379 1 86.25 209 PHE A O 1
ATOM 1639 N N . THR A 1 210 ? 16.625 11.5 -0.149 1 89.69 210 THR A N 1
ATOM 1640 C CA . THR A 1 210 ? 16.953 12.578 0.775 1 89.69 210 THR A CA 1
ATOM 1641 C C . THR A 1 210 ? 15.812 13.594 0.854 1 89.69 210 THR A C 1
ATOM 1643 O O . THR A 1 210 ? 15.367 14.109 -0.171 1 89.69 210 THR A O 1
ATOM 1646 N N . LEU A 1 211 ? 15.328 13.82 2.045 1 93.12 211 LEU A N 1
ATOM 1647 C CA . LEU A 1 211 ? 14.242 14.773 2.266 1 93.12 211 LEU A CA 1
ATOM 1648 C C . LEU A 1 211 ? 14.773 16.062 2.887 1 93.12 211 LEU A C 1
ATOM 1650 O O . LEU A 1 211 ? 15.523 16.016 3.861 1 93.12 211 LEU A O 1
ATOM 1654 N N . LYS A 1 212 ? 14.445 17.188 2.293 1 95.44 212 LYS A N 1
ATOM 1655 C CA . LYS A 1 212 ? 14.82 18.484 2.83 1 95.44 212 LYS A CA 1
ATOM 1656 C C . LYS A 1 212 ? 13.602 19.391 2.992 1 95.44 212 LYS A C 1
ATOM 1658 O O . LYS A 1 212 ? 12.695 19.375 2.156 1 95.44 212 LYS A O 1
ATOM 1663 N N . GLY A 1 213 ? 13.625 20.188 4.016 1 97.62 213 GLY A N 1
ATOM 1664 C CA . GLY A 1 213 ? 12.516 21.078 4.312 1 97.62 213 GLY A CA 1
ATOM 1665 C C . GLY A 1 213 ? 12.734 22.5 3.832 1 97.62 213 GLY A C 1
ATOM 1666 O O . GLY A 1 213 ? 13.82 23.062 3.996 1 97.62 213 GLY A O 1
ATOM 1667 N N . LEU A 1 214 ? 11.742 23.047 3.27 1 98.31 214 LEU A N 1
ATOM 1668 C CA . LEU A 1 214 ? 11.758 24.438 2.85 1 98.31 214 LEU A CA 1
ATOM 1669 C C . LEU A 1 214 ? 11.312 25.359 3.984 1 98.31 214 LEU A C 1
ATOM 1671 O O . LEU A 1 214 ? 10.516 24.953 4.836 1 98.31 214 LEU A O 1
ATOM 1675 N N . GLU A 1 215 ? 11.812 26.547 3.9 1 97.5 215 GLU A N 1
ATOM 1676 C CA . GLU A 1 215 ? 11.32 27.578 4.809 1 97.5 215 GLU A CA 1
ATOM 1677 C C . GLU A 1 215 ? 9.852 27.891 4.539 1 97.5 215 GLU A C 1
ATOM 1679 O O . GLU A 1 215 ? 9.375 27.75 3.408 1 97.5 215 GLU A O 1
ATOM 1684 N N . MET A 1 216 ? 9.18 28.219 5.648 1 97.31 216 MET A N 1
ATOM 1685 C CA . MET A 1 216 ? 7.746 28.484 5.566 1 97.31 216 MET A CA 1
ATOM 1686 C C . MET A 1 216 ? 7.395 29.812 6.219 1 97.31 216 MET A C 1
ATOM 1688 O O . MET A 1 216 ? 8.125 30.297 7.078 1 97.31 216 MET A O 1
ATOM 1692 N N . ASP A 1 217 ? 6.375 30.422 5.762 1 96.25 217 ASP A N 1
ATOM 1693 C CA . ASP A 1 217 ? 5.688 31.5 6.473 1 96.25 217 ASP A CA 1
ATOM 1694 C C . ASP A 1 217 ? 4.227 31.141 6.734 1 96.25 217 ASP A C 1
ATOM 1696 O O . ASP A 1 217 ? 3.859 29.969 6.719 1 96.25 217 ASP A O 1
ATOM 1700 N N . ARG A 1 218 ? 3.4 32.062 7.094 1 94.75 218 ARG A N 1
ATOM 1701 C CA . ARG A 1 218 ? 2.021 31.797 7.5 1 94.75 218 ARG A CA 1
ATOM 1702 C C . ARG A 1 218 ? 1.212 31.219 6.344 1 94.75 218 ARG A C 1
ATOM 1704 O O . ARG A 1 218 ? 0.14 30.641 6.555 1 94.75 218 ARG A O 1
ATOM 1711 N N . TYR A 1 219 ? 1.739 31.328 5.105 1 96.69 219 TYR A N 1
ATOM 1712 C CA . TYR A 1 219 ? 1.008 30.875 3.928 1 96.69 219 TYR A CA 1
ATOM 1713 C C . TYR A 1 219 ? 1.614 29.578 3.375 1 96.69 219 TYR A C 1
ATOM 1715 O O . TYR A 1 219 ? 1.194 29.094 2.324 1 96.69 219 TYR A O 1
ATOM 1723 N N . GLY A 1 220 ? 2.568 29 4.047 1 96.81 220 GLY A N 1
ATOM 1724 C CA . GLY A 1 220 ? 3.189 27.766 3.584 1 96.81 220 GLY A CA 1
ATOM 1725 C C . GLY A 1 220 ? 4.594 27.969 3.053 1 96.81 220 GLY A C 1
ATOM 1726 O O . GLY A 1 220 ? 5.352 28.781 3.582 1 96.81 220 GLY A O 1
ATOM 1727 N N . ILE A 1 221 ? 4.965 27.312 2.078 1 97.69 221 ILE A N 1
ATOM 1728 C CA . ILE A 1 221 ? 6.309 27.234 1.517 1 97.69 221 ILE A CA 1
ATOM 1729 C C . ILE A 1 221 ? 6.723 28.609 0.99 1 97.69 221 ILE A C 1
ATOM 1731 O O . ILE A 1 221 ? 5.922 29.312 0.37 1 97.69 221 ILE A O 1
ATOM 1735 N N . ASP A 1 222 ? 7.988 28.969 1.234 1 98.12 222 ASP A N 1
ATOM 1736 C CA . ASP A 1 222 ? 8.586 30.172 0.639 1 98.12 222 ASP A CA 1
ATOM 1737 C C . ASP A 1 222 ? 9.078 29.891 -0.778 1 98.12 222 ASP A C 1
ATOM 1739 O O . ASP A 1 222 ? 10.07 29.172 -0.965 1 98.12 222 ASP A O 1
ATOM 1743 N N . PRO A 1 223 ? 8.469 30.516 -1.764 1 98.5 223 PRO A N 1
ATOM 1744 C CA . PRO A 1 223 ? 8.883 30.234 -3.145 1 98.5 223 PRO A CA 1
ATOM 1745 C C . PRO A 1 223 ? 10.328 30.625 -3.416 1 98.5 223 PRO A C 1
ATOM 1747 O O . PRO A 1 223 ? 11.008 29.984 -4.227 1 98.5 223 PRO A O 1
ATOM 1750 N N . GLU A 1 224 ? 10.82 31.641 -2.756 1 98.31 224 GLU A N 1
ATOM 1751 C CA . GLU A 1 224 ? 12.211 32.062 -2.955 1 98.31 224 GLU A CA 1
ATOM 1752 C C . GLU A 1 224 ? 13.18 30.984 -2.508 1 98.31 224 GLU A C 1
ATOM 1754 O O . GLU A 1 224 ? 14.172 30.703 -3.195 1 98.31 224 GLU A O 1
ATOM 1759 N N . HIS A 1 225 ? 12.898 30.453 -1.394 1 98.38 225 HIS A N 1
ATOM 1760 C CA . HIS A 1 225 ? 13.742 29.359 -0.926 1 98.38 225 HIS A CA 1
ATOM 1761 C C . HIS A 1 225 ? 13.656 28.156 -1.855 1 98.38 225 HIS A C 1
ATOM 1763 O O . HIS A 1 225 ? 14.656 27.484 -2.098 1 98.38 225 HIS A O 1
ATOM 1769 N N . PHE A 1 226 ? 12.469 27.891 -2.365 1 98.62 226 PHE A N 1
ATOM 1770 C CA . PHE A 1 226 ? 12.281 26.812 -3.322 1 98.62 226 PHE A CA 1
ATOM 1771 C C . PHE A 1 226 ? 13.141 27.016 -4.562 1 98.62 226 PHE A C 1
ATOM 1773 O O . PHE A 1 226 ? 13.852 26.109 -4.996 1 98.62 226 PHE A O 1
ATOM 1780 N N . GLU A 1 227 ? 13.094 28.141 -5.062 1 98.12 227 GLU A N 1
ATOM 1781 C CA . GLU A 1 227 ? 13.891 28.453 -6.246 1 98.12 227 GLU A CA 1
ATOM 1782 C C . GLU A 1 227 ? 15.383 28.344 -5.957 1 98.12 227 GLU A C 1
ATOM 1784 O O . GLU A 1 227 ? 16.141 27.859 -6.789 1 98.12 227 GLU A O 1
ATOM 1789 N N . ASP A 1 228 ? 15.75 28.844 -4.824 1 98 228 ASP A N 1
ATOM 1790 C CA . ASP A 1 228 ? 17.156 28.766 -4.418 1 98 228 ASP A CA 1
ATOM 1791 C C . ASP A 1 228 ? 17.641 27.328 -4.371 1 98 228 ASP A C 1
ATOM 1793 O O . ASP A 1 228 ? 18.734 27.016 -4.832 1 98 228 ASP A O 1
ATOM 1797 N N . MET A 1 229 ? 16.859 26.484 -3.764 1 96.88 229 MET A N 1
ATOM 1798 C CA . MET A 1 229 ? 17.203 25.062 -3.688 1 96.88 229 MET A CA 1
ATOM 1799 C C . MET A 1 229 ? 17.344 24.469 -5.082 1 96.88 229 MET A C 1
ATOM 1801 O O . MET A 1 229 ? 18.312 23.734 -5.355 1 96.88 229 MET A O 1
ATOM 1805 N N . CYS A 1 230 ? 16.406 24.766 -5.938 1 95.12 230 CYS A N 1
ATOM 1806 C CA . CYS A 1 230 ? 16.406 24.234 -7.293 1 95.12 230 CYS A CA 1
ATOM 1807 C C . CYS A 1 230 ? 17.609 24.719 -8.078 1 95.12 230 CYS A C 1
ATOM 1809 O O . CYS A 1 230 ? 18.109 24.016 -8.961 1 95.12 230 CYS A O 1
ATOM 1811 N N . SER A 1 231 ? 18.062 25.906 -7.762 1 93.56 231 SER A N 1
ATOM 1812 C CA . SER A 1 231 ? 19.203 26.5 -8.453 1 93.56 231 SER A CA 1
ATOM 1813 C C . SER A 1 231 ? 20.516 25.875 -8.016 1 93.56 231 SER A C 1
ATOM 1815 O O . SER A 1 231 ? 21.5 25.859 -8.766 1 93.56 231 SER A O 1
ATOM 1817 N N . ASN A 1 232 ? 20.547 25.266 -6.891 1 91.94 232 ASN A N 1
ATOM 1818 C CA . ASN A 1 232 ? 21.797 24.828 -6.293 1 91.94 232 ASN A CA 1
ATOM 1819 C C . ASN A 1 232 ? 21.969 23.312 -6.367 1 91.94 232 ASN A C 1
ATOM 1821 O O . ASN A 1 232 ? 23.078 22.797 -6.223 1 91.94 232 ASN A O 1
ATOM 1825 N N . GLU A 1 233 ? 20.844 22.672 -6.465 1 88.31 233 GLU A N 1
ATOM 1826 C CA . GLU A 1 233 ? 20.938 21.219 -6.527 1 88.31 233 GLU A CA 1
ATOM 1827 C C . GLU A 1 233 ? 19.812 20.641 -7.379 1 88.31 233 GLU A C 1
ATOM 1829 O O . GLU A 1 233 ? 18.812 21.312 -7.645 1 88.31 233 GLU A O 1
ATOM 1834 N N . ARG A 1 234 ? 20.078 19.438 -7.793 1 85.75 234 ARG A N 1
ATOM 1835 C CA . ARG A 1 234 ? 19.047 18.766 -8.57 1 85.75 234 ARG A CA 1
ATOM 1836 C C . ARG A 1 234 ? 17.922 18.266 -7.676 1 85.75 234 ARG A C 1
ATOM 1838 O O . ARG A 1 234 ? 18.141 17.391 -6.828 1 85.75 234 ARG A O 1
ATOM 1845 N N . ILE A 1 235 ? 16.766 18.781 -7.91 1 95.38 235 ILE A N 1
ATOM 1846 C CA . ILE A 1 235 ? 15.594 18.406 -7.121 1 95.38 235 ILE A CA 1
ATOM 1847 C C . ILE A 1 235 ? 14.664 17.531 -7.961 1 95.38 235 ILE A C 1
ATOM 1849 O O . ILE A 1 235 ? 14.297 17.906 -9.078 1 95.38 235 ILE A O 1
ATOM 1853 N N . THR A 1 236 ? 14.266 16.406 -7.395 1 94.88 236 THR A N 1
ATOM 1854 C CA . THR A 1 236 ? 13.414 15.477 -8.117 1 94.88 236 THR A CA 1
ATOM 1855 C C . THR A 1 236 ? 11.945 15.875 -7.98 1 94.88 236 THR A C 1
ATOM 1857 O O . THR A 1 236 ? 11.188 15.828 -8.953 1 94.88 236 THR A O 1
ATOM 1860 N N . ALA A 1 237 ? 11.578 16.172 -6.773 1 98.5 237 ALA A N 1
ATOM 1861 C CA . ALA A 1 237 ? 10.156 16.438 -6.535 1 98.5 237 ALA A CA 1
ATOM 1862 C C . ALA A 1 237 ? 9.961 17.344 -5.324 1 98.5 237 ALA A C 1
ATOM 1864 O O . ALA A 1 237 ? 10.867 17.5 -4.5 1 98.5 237 ALA A O 1
ATOM 1865 N N . LEU A 1 238 ? 8.828 18 -5.293 1 98.81 238 LEU A N 1
ATOM 1866 C CA . LEU A 1 238 ? 8.312 18.734 -4.148 1 98.81 238 LEU A CA 1
ATOM 1867 C C . LEU A 1 238 ? 6.984 18.156 -3.674 1 98.81 238 LEU A C 1
ATOM 1869 O O . LEU A 1 238 ? 6.027 18.062 -4.449 1 98.81 238 LEU A O 1
ATOM 1873 N N . VAL A 1 239 ? 6.938 17.688 -2.453 1 98.75 239 VAL A N 1
ATOM 1874 C CA . VAL A 1 239 ? 5.68 17.297 -1.822 1 98.75 239 VAL A CA 1
ATOM 1875 C C . VAL A 1 239 ? 5.129 18.453 -1.007 1 98.75 239 VAL A C 1
ATOM 1877 O O . VAL A 1 239 ? 5.836 19.031 -0.175 1 98.75 239 VAL A O 1
ATOM 1880 N N . CYS A 1 240 ? 3.854 18.797 -1.209 1 98.06 240 CYS A N 1
ATOM 1881 C CA . CYS A 1 240 ? 3.33 19.922 -0.433 1 98.06 240 CYS A CA 1
ATOM 1882 C C . CYS A 1 240 ? 1.831 19.766 -0.2 1 98.06 240 CYS A C 1
ATOM 1884 O O . CYS A 1 240 ? 1.157 19.031 -0.923 1 98.06 240 CYS A O 1
ATOM 1886 N N . THR A 1 241 ? 1.336 20.375 0.784 1 98.44 241 THR A N 1
ATOM 1887 C CA . THR A 1 241 ? -0.066 20.453 1.182 1 98.44 241 THR A CA 1
ATOM 1888 C C . THR A 1 241 ? -0.542 21.906 1.207 1 98.44 241 THR A C 1
ATOM 1890 O O . THR A 1 241 ? -0.634 22.516 2.273 1 98.44 241 THR A O 1
ATOM 1893 N N . PRO A 1 242 ? -0.971 22.406 0.067 1 98.44 242 PRO A N 1
ATOM 1894 C CA . PRO A 1 242 ? -1.306 23.828 -0.044 1 98.44 242 PRO A CA 1
ATOM 1895 C C . PRO A 1 242 ? -2.568 24.188 0.73 1 98.44 242 PRO A C 1
ATOM 1897 O O . PRO A 1 242 ? -2.771 25.359 1.062 1 98.44 242 PRO A O 1
ATOM 1900 N N . ASN A 1 243 ? -3.416 23.219 0.915 1 98.31 243 ASN A N 1
ATOM 1901 C CA . ASN A 1 243 ? -4.66 23.469 1.64 1 98.31 243 ASN A CA 1
ATOM 1902 C C . ASN A 1 243 ? -4.609 22.875 3.047 1 98.31 243 ASN A C 1
ATOM 1904 O O . ASN A 1 243 ? -4.625 21.656 3.215 1 98.31 243 ASN A O 1
ATOM 1908 N N . LEU A 1 244 ? -4.602 23.781 4.051 1 97.94 244 LEU A N 1
ATOM 1909 C CA . LEU A 1 244 ? -4.715 23.391 5.449 1 97.94 244 LEU A CA 1
ATOM 1910 C C . LEU A 1 244 ? -3.602 22.422 5.836 1 97.94 244 LEU A C 1
ATOM 1912 O O . LEU A 1 244 ? -3.871 21.312 6.32 1 97.94 244 LEU A O 1
ATOM 1916 N N . ASN A 1 245 ? -2.453 22.859 5.707 1 97.69 245 ASN A N 1
ATOM 1917 C CA . ASN A 1 245 ? -1.254 22.078 5.984 1 97.69 245 ASN A CA 1
ATOM 1918 C C . ASN A 1 245 ? -1.316 21.438 7.363 1 97.69 245 ASN A C 1
ATOM 1920 O O . ASN A 1 245 ? -1.794 22.047 8.32 1 97.69 245 ASN A O 1
ATOM 1924 N N . ASN A 1 246 ? -1.026 20.219 7.434 1 96.19 246 ASN A N 1
ATOM 1925 C CA . ASN A 1 246 ? -0.759 19.5 8.672 1 96.19 246 ASN A CA 1
ATOM 1926 C C . ASN A 1 246 ? 0.723 19.547 9.039 1 96.19 246 ASN A C 1
ATOM 1928 O O . ASN A 1 246 ? 1.552 18.938 8.359 1 96.19 246 ASN A O 1
ATOM 1932 N N . PRO A 1 247 ? 1.101 20.297 10.008 1 96.38 247 PRO A N 1
ATOM 1933 C CA . PRO A 1 247 ? 0.292 20.609 11.188 1 96.38 247 PRO A CA 1
ATOM 1934 C C . PRO A 1 247 ? -0.09 22.094 11.266 1 96.38 247 PRO A C 1
ATOM 1936 O O . PRO A 1 247 ? -0.847 22.5 12.156 1 96.38 247 PRO A O 1
ATOM 1939 N N . THR A 1 248 ? 0.302 22.969 10.414 1 97.25 248 THR A N 1
ATOM 1940 C CA . THR A 1 248 ? 0.315 24.406 10.633 1 97.25 248 THR A CA 1
ATOM 1941 C C . THR A 1 248 ? -1.028 25.031 10.25 1 97.25 248 THR A C 1
ATOM 1943 O O . THR A 1 248 ? -1.299 26.188 10.578 1 97.25 248 THR A O 1
ATOM 1946 N N . THR A 1 249 ? -1.825 24.359 9.492 1 97.19 249 THR A N 1
ATOM 1947 C CA . THR A 1 249 ? -3.131 24.797 9.008 1 97.19 249 THR A CA 1
ATOM 1948 C C . THR A 1 249 ? -2.98 25.938 8 1 97.19 249 THR A C 1
ATOM 1950 O O . THR A 1 249 ? -3.941 26.656 7.719 1 97.19 249 THR A O 1
ATOM 1953 N N . SER A 1 250 ? -1.808 26.094 7.469 1 97.12 250 SER A N 1
ATOM 1954 C CA . SER A 1 250 ? -1.578 27.156 6.484 1 97.12 250 SER A CA 1
ATOM 1955 C C . SER A 1 250 ? -2.4 26.906 5.223 1 97.12 250 SER A C 1
ATOM 1957 O O . SER A 1 250 ? -2.637 25.766 4.836 1 97.12 250 SER A O 1
ATOM 1959 N N . LEU A 1 251 ? -2.871 28 4.641 1 97.81 251 LEU A N 1
ATOM 1960 C CA . LEU A 1 251 ? -3.57 28.031 3.359 1 97.81 251 LEU A CA 1
ATOM 1961 C C . LEU A 1 251 ? -2.791 28.844 2.334 1 97.81 251 LEU A C 1
ATOM 1963 O O . LEU A 1 251 ? -2.637 30.062 2.484 1 97.81 251 LEU A O 1
ATOM 1967 N N . MET A 1 252 ? -2.309 28.156 1.32 1 98.38 252 MET A N 1
ATOM 1968 C CA . MET A 1 252 ? -1.484 28.812 0.302 1 98.38 252 MET A CA 1
ATOM 1969 C C . MET A 1 252 ? -2.342 29.641 -0.648 1 98.38 252 MET A C 1
ATOM 1971 O O . MET A 1 252 ? -3.318 29.141 -1.207 1 98.38 252 MET A O 1
ATOM 1975 N N . PRO A 1 253 ? -2.025 30.906 -0.828 1 97.94 253 PRO A N 1
ATOM 1976 C CA . PRO A 1 253 ? -2.803 31.719 -1.764 1 97.94 253 PRO A CA 1
ATOM 1977 C C . PRO A 1 253 ? -2.527 31.359 -3.225 1 97.94 253 PRO A C 1
ATOM 1979 O O . PRO A 1 253 ? -1.493 30.766 -3.533 1 97.94 253 PRO A O 1
ATOM 1982 N N . ASP A 1 254 ? -3.428 31.75 -4.125 1 98.12 254 ASP A N 1
ATOM 1983 C CA . ASP A 1 254 ? -3.377 31.422 -5.543 1 98.12 254 ASP A CA 1
ATOM 1984 C C . ASP A 1 254 ? -2.076 31.906 -6.176 1 98.12 254 ASP A C 1
ATOM 1986 O O . ASP A 1 254 ? -1.446 31.188 -6.953 1 98.12 254 ASP A O 1
ATOM 1990 N N . ALA A 1 255 ? -1.689 33.156 -5.883 1 98.31 255 ALA A N 1
ATOM 1991 C CA . ALA A 1 255 ? -0.492 33.719 -6.477 1 98.31 255 ALA A CA 1
ATOM 1992 C C . ALA A 1 255 ? 0.742 32.875 -6.18 1 98.31 255 ALA A C 1
ATOM 1994 O O . ALA A 1 255 ? 1.596 32.688 -7.047 1 98.31 255 ALA A O 1
ATOM 1995 N N . ARG A 1 256 ? 0.85 32.406 -5.008 1 98.62 256 ARG A N 1
ATOM 1996 C CA . ARG A 1 256 ? 1.986 31.594 -4.602 1 98.62 256 ARG A CA 1
ATOM 1997 C C . ARG A 1 256 ? 1.959 30.25 -5.305 1 98.62 256 ARG A C 1
ATOM 1999 O O . ARG A 1 256 ? 3.008 29.703 -5.652 1 98.62 256 ARG A O 1
ATOM 2006 N N . ARG A 1 257 ? 0.798 29.656 -5.453 1 98.69 257 ARG A N 1
ATOM 2007 C CA . ARG A 1 257 ? 0.653 28.406 -6.184 1 98.69 257 ARG A CA 1
ATOM 2008 C C . ARG A 1 257 ? 1.178 28.531 -7.609 1 98.69 257 ARG A C 1
ATOM 2010 O O . ARG A 1 257 ? 1.892 27.656 -8.102 1 98.69 257 ARG A O 1
ATOM 2017 N N . ARG A 1 258 ? 0.819 29.625 -8.273 1 98.62 258 ARG A N 1
ATOM 2018 C CA . ARG A 1 258 ? 1.288 29.906 -9.625 1 98.62 258 ARG A CA 1
ATOM 2019 C C . ARG A 1 258 ? 2.805 30.062 -9.656 1 98.62 258 ARG A C 1
ATOM 2021 O O . ARG A 1 258 ? 3.465 29.562 -10.578 1 98.62 258 ARG A O 1
ATOM 2028 N N . GLU A 1 259 ? 3.268 30.75 -8.68 1 98.75 259 GLU A N 1
ATOM 2029 C CA . GLU A 1 259 ? 4.707 30.969 -8.594 1 98.75 259 GLU A CA 1
ATOM 2030 C C . GLU A 1 259 ? 5.457 29.656 -8.422 1 98.75 259 GLU A C 1
ATOM 2032 O O . GLU A 1 259 ? 6.453 29.406 -9.109 1 98.75 259 GLU A O 1
ATOM 2037 N N . ILE A 1 260 ? 5.02 28.812 -7.535 1 98.81 260 ILE A N 1
ATOM 2038 C CA . ILE A 1 260 ? 5.637 27.516 -7.281 1 98.81 260 ILE A CA 1
ATOM 2039 C C . ILE A 1 260 ? 5.566 26.656 -8.547 1 98.81 260 ILE A C 1
ATOM 2041 O O . ILE A 1 260 ? 6.551 26.016 -8.914 1 98.81 260 ILE A O 1
ATOM 2045 N N . ALA A 1 261 ? 4.406 26.656 -9.219 1 98.75 261 ALA A N 1
ATOM 2046 C CA . ALA A 1 261 ? 4.258 25.922 -10.469 1 98.75 261 ALA A CA 1
ATOM 2047 C C . ALA A 1 261 ? 5.262 26.422 -11.508 1 98.75 261 ALA A C 1
ATOM 2049 O O . ALA A 1 261 ? 5.855 25.609 -12.234 1 98.75 261 ALA A O 1
ATOM 2050 N N . GLY A 1 262 ? 5.391 27.719 -11.578 1 98.5 262 GLY A N 1
ATOM 2051 C CA . GLY A 1 262 ? 6.336 28.297 -12.523 1 98.5 262 GLY A CA 1
ATOM 2052 C C . GLY A 1 262 ? 7.77 27.875 -12.258 1 98.5 262 GLY A C 1
ATOM 2053 O O . GLY A 1 262 ? 8.5 27.531 -13.188 1 98.5 262 GLY A O 1
ATOM 2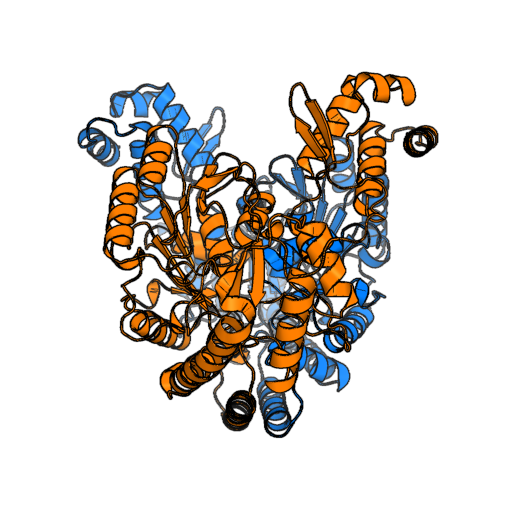054 N N . ILE A 1 263 ? 8.211 27.906 -11.008 1 98.56 263 ILE A N 1
ATOM 2055 C CA . ILE A 1 263 ? 9.555 27.484 -10.625 1 98.56 263 ILE A CA 1
ATOM 2056 C C . ILE A 1 263 ? 9.758 26.016 -10.961 1 98.56 263 ILE A C 1
ATOM 2058 O O . ILE A 1 263 ? 10.766 25.641 -11.555 1 98.56 263 ILE A O 1
ATOM 2062 N N . ALA A 1 264 ? 8.766 25.203 -10.586 1 98.56 264 ALA A N 1
ATOM 2063 C CA . ALA A 1 264 ? 8.844 23.766 -10.844 1 98.56 264 ALA A CA 1
ATOM 2064 C C . ALA A 1 264 ? 9 23.484 -12.336 1 98.56 264 ALA A C 1
ATOM 2066 O O . ALA A 1 264 ? 9.797 22.625 -12.734 1 98.56 264 ALA A O 1
ATOM 2067 N N . ARG A 1 265 ? 8.227 24.203 -13.141 1 96.06 265 ARG A N 1
ATOM 2068 C CA . ARG A 1 265 ? 8.297 24.031 -14.586 1 96.06 265 ARG A CA 1
ATOM 2069 C C . ARG A 1 265 ? 9.688 24.375 -15.117 1 96.06 265 ARG A C 1
ATOM 2071 O O . ARG A 1 265 ? 10.258 23.625 -15.906 1 96.06 265 ARG A O 1
ATOM 2078 N N . ARG A 1 266 ? 10.203 25.453 -14.656 1 94.38 266 ARG A N 1
ATOM 2079 C CA . ARG A 1 266 ? 11.5 25.953 -15.133 1 94.38 266 ARG A CA 1
ATOM 2080 C C . ARG A 1 266 ? 12.609 24.953 -14.805 1 94.38 266 ARG A C 1
ATOM 2082 O O . ARG A 1 266 ? 13.523 24.75 -15.617 1 94.38 266 ARG A O 1
ATOM 2089 N N . PHE A 1 267 ? 12.539 24.312 -13.664 1 94.25 267 PHE A N 1
ATOM 2090 C CA . PHE A 1 267 ? 13.641 23.469 -13.219 1 94.25 267 PHE A CA 1
ATOM 2091 C C . PHE A 1 267 ? 13.32 22 -13.453 1 94.25 267 PHE A C 1
ATOM 2093 O O . PHE A 1 267 ? 14.148 21.125 -13.203 1 94.25 267 PHE A O 1
ATOM 2100 N N . GLY A 1 268 ? 12.086 21.703 -13.898 1 92.81 268 GLY A N 1
ATOM 2101 C CA . GLY A 1 268 ? 11.695 20.328 -14.164 1 92.81 268 GLY A CA 1
ATOM 2102 C C . GLY A 1 268 ? 11.438 19.531 -12.906 1 92.81 268 GLY A C 1
ATOM 2103 O O . GLY A 1 268 ? 11.758 18.344 -12.844 1 92.81 268 GLY A O 1
ATOM 2104 N N . VAL A 1 269 ? 10.953 20.141 -11.859 1 96.94 269 VAL A N 1
ATOM 2105 C CA . VAL A 1 269 ? 10.664 19.484 -10.578 1 96.94 269 VAL A CA 1
ATOM 2106 C C . VAL A 1 269 ? 9.219 19 -10.562 1 96.94 269 VAL A C 1
ATOM 2108 O O . VAL A 1 269 ? 8.297 19.75 -10.883 1 96.94 269 VAL A O 1
ATOM 2111 N N . HIS A 1 270 ? 9.008 17.734 -10.273 1 98.06 270 HIS A N 1
ATOM 2112 C CA . HIS A 1 270 ? 7.652 17.219 -10.125 1 98.06 270 HIS A CA 1
ATOM 2113 C C . HIS A 1 270 ? 7.004 17.734 -8.844 1 98.06 270 HIS A C 1
ATOM 2115 O O . HIS A 1 270 ? 7.691 17.953 -7.84 1 98.06 270 HIS A O 1
ATOM 2121 N N . ILE A 1 271 ? 5.73 17.969 -8.906 1 98.81 271 ILE A N 1
ATOM 2122 C CA . ILE A 1 271 ? 4.969 18.328 -7.715 1 98.81 271 ILE A CA 1
ATOM 2123 C C . ILE A 1 271 ? 4.082 17.172 -7.289 1 98.81 271 ILE A C 1
ATOM 2125 O O . ILE A 1 271 ? 3.396 16.562 -8.117 1 98.81 271 ILE A O 1
ATOM 2129 N N . ILE A 1 272 ? 4.137 16.781 -6.094 1 98.88 272 ILE A N 1
ATOM 2130 C CA . ILE A 1 272 ? 3.172 15.898 -5.465 1 98.88 272 ILE A CA 1
ATOM 2131 C C . ILE A 1 272 ? 2.297 16.688 -4.492 1 98.88 272 ILE A C 1
ATOM 2133 O O . ILE A 1 272 ? 2.738 17.031 -3.395 1 98.88 272 ILE A O 1
ATOM 2137 N N . GLU A 1 273 ? 1.106 16.938 -4.867 1 98.81 273 GLU A N 1
ATOM 2138 C CA . GLU A 1 273 ? 0.194 17.797 -4.113 1 98.81 273 GLU A CA 1
ATOM 2139 C C . GLU A 1 273 ? -0.774 16.969 -3.275 1 98.81 273 GLU A C 1
ATOM 2141 O O . GLU A 1 273 ? -1.618 16.25 -3.822 1 98.81 273 GLU A O 1
ATOM 2146 N N . ASP A 1 274 ? -0.618 17.047 -1.987 1 98.69 274 ASP A N 1
ATOM 2147 C CA . ASP A 1 274 ? -1.542 16.438 -1.031 1 98.69 274 ASP A CA 1
ATOM 2148 C C . ASP A 1 274 ? -2.725 17.359 -0.752 1 98.69 274 ASP A C 1
ATOM 2150 O O . ASP A 1 274 ? -2.58 18.375 -0.055 1 98.69 274 ASP A O 1
ATOM 2154 N N . ASP A 1 275 ? -3.881 17 -1.239 1 98.56 275 ASP A N 1
ATOM 2155 C CA . ASP A 1 275 ? -5.07 17.828 -1.071 1 98.56 275 ASP A CA 1
ATOM 2156 C C . ASP A 1 275 ? -6.152 17.094 -0.287 1 98.56 275 ASP A C 1
ATOM 2158 O O . ASP A 1 275 ? -7.344 17.25 -0.555 1 98.56 275 ASP A O 1
ATOM 2162 N N . VAL A 1 276 ? -5.773 16.297 0.647 1 97.88 276 VAL A N 1
ATOM 2163 C CA . VAL A 1 276 ? -6.695 15.469 1.417 1 97.88 276 VAL A CA 1
ATOM 2164 C C . VAL A 1 276 ? -7.652 16.359 2.211 1 97.88 276 VAL A C 1
ATOM 2166 O O . VAL A 1 276 ? -8.789 15.969 2.49 1 97.88 276 VAL A O 1
ATOM 2169 N N . TYR A 1 277 ? -7.281 17.609 2.557 1 98 277 TYR A N 1
ATOM 2170 C CA . TYR A 1 277 ? -8.102 18.531 3.348 1 98 277 TYR A CA 1
ATOM 2171 C C . TYR A 1 277 ? -8.859 19.484 2.451 1 98 277 TYR A C 1
ATOM 2173 O O . TYR A 1 277 ? -9.742 20.219 2.918 1 98 277 TYR A O 1
ATOM 2181 N N . GLY A 1 278 ? -8.539 19.516 1.18 1 97.56 278 GLY A N 1
ATOM 2182 C CA . GLY A 1 278 ? -9.102 20.484 0.247 1 97.56 278 GLY A CA 1
ATOM 2183 C C . GLY A 1 278 ? -10.625 20.484 0.25 1 97.56 278 GLY A C 1
ATOM 2184 O O . GLY A 1 278 ? -11.242 21.562 0.274 1 97.56 278 GLY A O 1
ATOM 2185 N N . PRO A 1 279 ? -11.234 19.375 0.254 1 97.88 279 PRO A N 1
ATOM 2186 C CA . PRO A 1 279 ? -12.695 19.297 0.183 1 97.88 279 PRO A CA 1
ATOM 2187 C C . PRO A 1 279 ? -13.375 20.031 1.34 1 97.88 279 PRO A C 1
ATOM 2189 O O . PRO A 1 279 ? -14.562 20.359 1.247 1 97.88 279 PRO A O 1
ATOM 2192 N N . LEU A 1 280 ? -12.68 20.266 2.412 1 98.25 280 LEU A N 1
ATOM 2193 C CA . LEU A 1 280 ? -13.273 20.922 3.57 1 98.25 280 LEU A CA 1
ATOM 2194 C C . LEU A 1 280 ? -13.414 22.422 3.326 1 98.25 280 LEU A C 1
ATOM 2196 O O . LEU A 1 280 ? -14.141 23.109 4.055 1 98.25 280 LEU A O 1
ATOM 2200 N N . LEU A 1 281 ? -12.641 22.938 2.387 1 97.81 281 LEU A N 1
ATOM 2201 C CA . LEU A 1 281 ? -12.711 24.359 2.094 1 97.81 281 LEU A CA 1
ATOM 2202 C C . LEU A 1 281 ? -13.969 24.688 1.296 1 97.81 281 LEU A C 1
ATOM 2204 O O . LEU A 1 281 ? -14.531 23.828 0.634 1 97.81 281 LEU A O 1
ATOM 2208 N N . ASP A 1 282 ? -14.383 25.906 1.377 1 91.75 282 ASP A N 1
ATOM 2209 C CA . ASP A 1 282 ? -15.562 26.344 0.628 1 91.75 282 ASP A CA 1
ATOM 2210 C C . ASP A 1 282 ? -15.188 26.75 -0.794 1 91.75 282 ASP A C 1
ATOM 2212 O O . ASP A 1 282 ? -14.086 26.453 -1.262 1 91.75 282 ASP A O 1
ATOM 2216 N N . GLU A 1 283 ? -16.094 27.266 -1.454 1 86.75 283 GLU A N 1
ATOM 2217 C CA . GLU A 1 283 ? -15.969 27.531 -2.885 1 86.75 283 GLU A CA 1
ATOM 2218 C C . GLU A 1 283 ? -14.93 28.625 -3.156 1 86.75 283 GLU A C 1
ATOM 2220 O O . GLU A 1 283 ? -14.492 28.797 -4.293 1 86.75 283 GLU A O 1
ATOM 2225 N N . ARG A 1 284 ? -14.461 29.281 -2.205 1 88.69 284 ARG A N 1
ATOM 2226 C CA . ARG A 1 284 ? -13.484 30.359 -2.385 1 88.69 284 ARG A CA 1
ATOM 2227 C C . ARG A 1 284 ? -12.07 29.797 -2.494 1 88.69 284 ARG A C 1
ATOM 2229 O O . ARG A 1 284 ? -11.133 30.531 -2.803 1 88.69 284 ARG A O 1
ATOM 2236 N N . ARG A 1 285 ? -11.977 28.578 -2.393 1 92.94 285 ARG A N 1
ATOM 2237 C CA . ARG A 1 285 ? -10.656 27.953 -2.455 1 92.94 285 ARG A CA 1
ATOM 2238 C C . ARG A 1 285 ? -9.984 28.219 -3.799 1 92.94 285 ARG A C 1
ATOM 2240 O O . ARG A 1 285 ? -10.656 28.297 -4.828 1 92.94 285 ARG A O 1
ATOM 2247 N N . ALA A 1 286 ? -8.664 28.375 -3.809 1 96.44 286 ALA A N 1
ATOM 2248 C CA . ALA A 1 286 ? -7.879 28.5 -5.031 1 96.44 286 ALA A CA 1
ATOM 2249 C C . ALA A 1 286 ? -7.746 27.141 -5.73 1 96.44 286 ALA A C 1
ATOM 2251 O O . ALA A 1 286 ? -7.824 26.094 -5.086 1 96.44 286 ALA A O 1
ATOM 2252 N N . PRO A 1 287 ? -7.578 27.156 -7.09 1 97.81 287 PRO A N 1
ATOM 2253 C CA . PRO A 1 287 ? -7.242 25.891 -7.758 1 97.81 287 PRO A CA 1
ATOM 2254 C C . PRO A 1 287 ? -5.941 25.281 -7.242 1 97.81 287 PRO A C 1
ATOM 2256 O O . PRO A 1 287 ? -5.059 26 -6.77 1 97.81 287 PRO A O 1
ATOM 2259 N N . PRO A 1 288 ? -5.891 23.953 -7.324 1 98.31 288 PRO A N 1
ATOM 2260 C CA . PRO A 1 288 ? -4.637 23.312 -6.926 1 98.31 288 PRO A CA 1
ATOM 2261 C C . PRO A 1 288 ? -3.461 23.703 -7.809 1 98.31 288 PRO A C 1
ATOM 2263 O O . PRO A 1 288 ? -3.66 24.172 -8.938 1 98.31 288 PRO A O 1
ATOM 2266 N N . ILE A 1 289 ? -2.252 23.547 -7.289 1 98.69 289 ILE A N 1
ATOM 2267 C CA . ILE A 1 289 ? -1.036 23.781 -8.062 1 98.69 289 ILE A CA 1
ATOM 2268 C C . ILE A 1 289 ? -1.064 22.922 -9.328 1 98.69 289 ILE A C 1
ATOM 2270 O O . ILE A 1 289 ? -0.608 23.359 -10.391 1 98.69 289 ILE A O 1
ATOM 2274 N N . SER A 1 290 ? -1.621 21.734 -9.258 1 98.44 290 SER A N 1
ATOM 2275 C CA . SER A 1 290 ? -1.704 20.781 -10.359 1 98.44 290 SER A CA 1
ATOM 2276 C C . SER A 1 290 ? -2.514 21.344 -11.523 1 98.44 290 SER A C 1
ATOM 2278 O O . SER A 1 290 ? -2.361 20.891 -12.664 1 98.44 290 SER A O 1
ATOM 2280 N N . HIS A 1 291 ? -3.391 22.266 -11.219 1 98.25 291 HIS A N 1
ATOM 2281 C CA . HIS A 1 291 ? -4.121 22.953 -12.273 1 98.25 291 HIS A CA 1
ATOM 2282 C C . HIS A 1 291 ? -3.168 23.719 -13.188 1 98.25 291 HIS A C 1
ATOM 2284 O O . HIS A 1 291 ? -3.363 23.766 -14.398 1 98.25 291 HIS A O 1
ATOM 2290 N N . TYR A 1 292 ? -2.146 24.328 -12.648 1 98.38 292 TYR A N 1
ATOM 2291 C CA . TYR A 1 292 ? -1.221 25.188 -13.375 1 98.38 292 TYR A CA 1
ATOM 2292 C C . TYR A 1 292 ? -0.061 24.375 -13.945 1 98.38 292 TYR A C 1
ATOM 2294 O O . TYR A 1 292 ? 0.677 24.859 -14.812 1 98.38 292 TYR A O 1
ATOM 2302 N N . LEU A 1 293 ? 0.119 23.156 -13.508 1 98.06 293 LEU A N 1
ATOM 2303 C CA . LEU A 1 293 ? 1.265 22.328 -13.883 1 98.06 293 LEU A CA 1
ATOM 2304 C C . LEU A 1 293 ? 0.856 20.875 -14.047 1 98.06 293 LEU A C 1
ATOM 2306 O O . LEU A 1 293 ? 1.437 19.984 -13.414 1 98.06 293 LEU A O 1
ATOM 2310 N N . PRO A 1 294 ? -0.112 20.531 -14.883 1 95.81 294 PRO A N 1
ATOM 2311 C CA . PRO A 1 294 ? -0.632 19.172 -14.984 1 95.81 294 PRO A CA 1
ATOM 2312 C C . PRO A 1 294 ? 0.398 18.188 -15.531 1 95.81 294 PRO A C 1
ATOM 2314 O O . PRO A 1 294 ? 0.351 17 -15.211 1 95.81 294 PRO A O 1
ATOM 2317 N N . GLU A 1 295 ? 1.376 18.625 -16.25 1 92.38 295 GLU A N 1
ATOM 2318 C CA . GLU A 1 295 ? 2.311 17.734 -16.938 1 92.38 295 GLU A CA 1
ATOM 2319 C C . GLU A 1 295 ? 3.371 17.203 -15.984 1 92.38 295 GLU A C 1
ATOM 2321 O O . GLU A 1 295 ? 4.043 16.219 -16.297 1 92.38 295 GLU A O 1
ATOM 2326 N N . LEU A 1 296 ? 3.512 17.891 -14.766 1 96.19 296 LEU A N 1
ATOM 2327 C CA . LEU A 1 296 ? 4.566 17.484 -13.844 1 96.19 296 LEU A CA 1
ATOM 2328 C C . LEU A 1 296 ? 4.008 17.234 -12.453 1 96.19 296 LEU A C 1
ATOM 2330 O O . LEU A 1 296 ? 4.762 16.969 -11.516 1 96.19 296 LEU A O 1
ATOM 2334 N N . SER A 1 297 ? 2.703 17.234 -12.352 1 98 297 SER A N 1
ATOM 2335 C CA . SER A 1 297 ? 2.166 17.203 -11 1 98 297 SER A CA 1
ATOM 2336 C C . SER A 1 297 ? 1.346 15.938 -10.758 1 98 297 SER A C 1
ATOM 2338 O O . SER A 1 297 ? 0.614 15.492 -11.641 1 98 297 SER A O 1
ATOM 2340 N N . PHE A 1 298 ? 1.546 15.383 -9.641 1 98.69 298 PHE A N 1
ATOM 2341 C CA . PHE A 1 298 ? 0.612 14.445 -9.031 1 98.69 298 PHE A CA 1
ATOM 2342 C C . PHE A 1 298 ? -0.35 15.164 -8.094 1 98.69 298 PHE A C 1
ATOM 2344 O O . PHE A 1 298 ? 0.052 16.062 -7.359 1 98.69 298 PHE A O 1
ATOM 2351 N N . TYR A 1 299 ? -1.584 14.836 -8.164 1 98.81 299 TYR A N 1
ATOM 2352 C CA . TYR A 1 299 ? -2.592 15.344 -7.238 1 98.81 299 TYR A CA 1
ATOM 2353 C C . TYR A 1 299 ? -3.24 14.203 -6.461 1 98.81 299 TYR A C 1
ATOM 2355 O O . TYR A 1 299 ? -3.688 13.219 -7.055 1 98.81 299 TYR A O 1
ATOM 2363 N N . CYS A 1 300 ? -3.256 14.336 -5.125 1 98.5 300 CYS A N 1
ATOM 2364 C CA . CYS A 1 300 ? -3.785 13.281 -4.266 1 98.5 300 CYS A CA 1
ATOM 2365 C C . CYS A 1 300 ? -4.883 13.82 -3.355 1 98.5 300 CYS A C 1
ATOM 2367 O O . CYS A 1 300 ? -4.723 14.883 -2.744 1 98.5 300 CYS A O 1
ATOM 2369 N N . THR A 1 301 ? -5.949 13.109 -3.281 1 98.5 301 THR A N 1
ATOM 2370 C CA . THR A 1 301 ? -7.008 13.398 -2.318 1 98.5 301 THR A CA 1
ATOM 2371 C C . THR A 1 301 ? -7.691 12.109 -1.864 1 98.5 301 THR A C 1
ATOM 2373 O O . THR A 1 301 ? -7.258 11.016 -2.221 1 98.5 301 THR A O 1
ATOM 2376 N N . SER A 1 302 ? -8.555 12.18 -0.907 1 97.5 302 SER A N 1
ATOM 2377 C CA . SER A 1 302 ? -9.25 11.031 -0.34 1 97.5 302 SER A CA 1
ATOM 2378 C C . SER A 1 302 ? -10.562 11.453 0.321 1 97.5 302 SER A C 1
ATOM 2380 O O . SER A 1 302 ? -10.898 12.641 0.346 1 97.5 302 SER A O 1
ATOM 2382 N N . MET A 1 303 ? -11.289 10.516 0.792 1 96.56 303 MET A N 1
ATOM 2383 C CA . MET A 1 303 ? -12.555 10.742 1.482 1 96.56 303 MET A CA 1
ATOM 2384 C C . MET A 1 303 ? -12.359 10.742 2.994 1 96.56 303 MET A C 1
ATOM 2386 O O . MET A 1 303 ? -13.234 11.195 3.738 1 96.56 303 MET A O 1
ATOM 2390 N N . THR A 1 304 ? -11.266 10.383 3.492 1 96.06 304 THR A N 1
ATOM 2391 C CA . THR A 1 304 ? -11.055 10 4.883 1 96.06 304 THR A CA 1
ATOM 2392 C C . THR A 1 304 ? -11.078 11.227 5.793 1 96.06 304 THR A C 1
ATOM 2394 O O . THR A 1 304 ? -11.391 11.125 6.98 1 96.06 304 THR A O 1
ATOM 2397 N N . LYS A 1 305 ? -10.766 12.422 5.27 1 97.19 305 LYS A N 1
ATOM 2398 C CA . LYS A 1 305 ? -10.625 13.602 6.113 1 97.19 305 LYS A CA 1
ATOM 2399 C C . LYS A 1 305 ? -11.75 14.594 5.848 1 97.19 305 LYS A C 1
ATOM 2401 O O . LYS A 1 305 ? -11.75 15.703 6.395 1 97.19 305 LYS A O 1
ATOM 2406 N N . SER A 1 306 ? -12.742 14.234 5.062 1 97.69 306 SER A N 1
ATOM 2407 C CA . SER A 1 306 ? -13.781 15.203 4.723 1 97.69 306 SER A CA 1
ATOM 2408 C C . SER A 1 306 ? -15.164 14.555 4.746 1 97.69 306 SER A C 1
ATOM 2410 O O . SER A 1 306 ? -16.172 15.227 5.004 1 97.69 306 SER A O 1
ATOM 2412 N N . VAL A 1 307 ? -15.203 13.234 4.484 1 97.88 307 VAL A N 1
ATOM 2413 C CA . VAL A 1 307 ? -16.516 12.602 4.309 1 97.88 307 VAL A CA 1
ATOM 2414 C C . VAL A 1 307 ? -16.719 11.539 5.387 1 97.88 307 VAL A C 1
ATOM 2416 O O . VAL A 1 307 ? -17.641 11.641 6.191 1 97.88 307 VAL A O 1
ATOM 2419 N N . LEU A 1 308 ? -15.906 10.555 5.359 1 97.12 308 LEU A N 1
ATOM 2420 C CA . LEU A 1 308 ? -15.969 9.461 6.32 1 97.12 308 LEU A CA 1
ATOM 2421 C C . LEU A 1 308 ? -14.586 8.859 6.547 1 97.12 308 LEU A C 1
ATOM 2423 O O . LEU A 1 308 ? -13.953 8.375 5.605 1 97.12 308 LEU A O 1
ATOM 2427 N N . THR A 1 309 ? -14.133 8.859 7.746 1 94.06 309 THR A N 1
ATOM 2428 C CA . THR A 1 309 ? -12.773 8.445 8.086 1 94.06 309 THR A CA 1
ATOM 2429 C C . THR A 1 309 ? -12.523 7.012 7.641 1 94.06 309 THR A C 1
ATOM 2431 O O . THR A 1 309 ? -11.43 6.691 7.16 1 94.06 309 THR A O 1
ATOM 2434 N N . GLY A 1 310 ? -13.477 6.145 7.723 1 92.62 310 GLY A N 1
ATOM 2435 C CA . GLY A 1 310 ? -13.312 4.738 7.383 1 92.62 310 GLY A CA 1
ATOM 2436 C C . GLY A 1 310 ? -13.414 4.469 5.891 1 92.62 310 GLY A C 1
ATOM 2437 O O . GLY A 1 310 ? -13.102 3.371 5.43 1 92.62 310 GLY A O 1
ATOM 2438 N N . LEU A 1 311 ? -13.883 5.402 5.148 1 94.75 311 LEU A N 1
ATOM 2439 C CA . LEU A 1 311 ? -13.961 5.27 3.699 1 94.75 311 LEU A CA 1
ATOM 2440 C C . LEU A 1 311 ? -12.594 5.488 3.055 1 94.75 311 LEU A C 1
ATOM 2442 O O . LEU A 1 311 ? -12.375 6.496 2.379 1 94.75 311 LEU A O 1
ATOM 2446 N N . ARG A 1 312 ? -11.734 4.461 3.201 1 95.56 312 ARG A N 1
ATOM 2447 C CA . ARG A 1 312 ? -10.312 4.57 2.883 1 95.56 312 ARG A CA 1
ATOM 2448 C C . ARG A 1 312 ? -10.07 4.379 1.389 1 95.56 312 ARG A C 1
ATOM 2450 O O . ARG A 1 312 ? -9.344 3.473 0.983 1 95.56 312 ARG A O 1
ATOM 2457 N N . THR A 1 313 ? -10.609 5.211 0.61 1 97 313 THR A N 1
ATOM 2458 C CA . THR A 1 313 ? -10.352 5.309 -0.823 1 97 313 THR A CA 1
ATOM 2459 C C . THR A 1 313 ? -9.672 6.633 -1.16 1 97 313 THR A C 1
ATOM 2461 O O . THR A 1 313 ? -9.938 7.656 -0.526 1 97 313 THR A O 1
ATOM 2464 N N . GLY A 1 314 ? -8.711 6.578 -1.999 1 98.19 314 GLY A N 1
ATOM 2465 C CA . GLY A 1 314 ? -7.996 7.75 -2.479 1 98.19 314 GLY A CA 1
ATOM 2466 C C . GLY A 1 314 ? -7.996 7.875 -3.99 1 98.19 314 GLY A C 1
ATOM 2467 O O . GLY A 1 314 ? -8.375 6.938 -4.695 1 98.19 314 GLY A O 1
ATOM 2468 N N . TYR A 1 315 ? -7.695 9.008 -4.457 1 98.81 315 TYR A N 1
ATOM 2469 C CA . TYR A 1 315 ? -7.621 9.344 -5.875 1 98.81 315 TYR A CA 1
ATOM 2470 C C . TYR A 1 315 ? -6.281 9.984 -6.215 1 98.81 315 TYR A C 1
ATOM 2472 O O . TYR A 1 315 ? -5.934 11.031 -5.66 1 98.81 315 TYR A O 1
ATOM 2480 N N . LEU A 1 316 ? -5.574 9.359 -7.07 1 98.88 316 LEU A N 1
ATOM 2481 C CA . LEU A 1 316 ? -4.277 9.867 -7.512 1 98.88 316 LEU A CA 1
ATOM 2482 C C . LEU A 1 316 ? -4.316 10.25 -8.984 1 98.88 316 LEU A C 1
ATOM 2484 O O . LEU A 1 316 ? -4.531 9.398 -9.852 1 98.88 316 LEU A O 1
ATOM 2488 N N . VAL A 1 317 ? -4.207 11.523 -9.234 1 98.81 317 VAL A N 1
ATOM 2489 C CA . VAL A 1 317 ? -4.027 11.992 -10.609 1 98.81 317 VAL A CA 1
ATOM 2490 C C . VAL A 1 317 ? -2.551 11.922 -10.984 1 98.81 317 VAL A C 1
ATOM 2492 O O . VAL A 1 317 ? -1.691 12.43 -10.266 1 98.81 317 VAL A O 1
ATOM 2495 N N . VAL A 1 318 ? -2.293 11.297 -12.055 1 97.62 318 VAL A N 1
ATOM 2496 C CA . VAL A 1 318 ? -0.92 11.023 -12.469 1 97.62 318 VAL A CA 1
ATOM 2497 C C . VAL A 1 318 ? -0.621 11.75 -13.781 1 97.62 318 VAL A C 1
ATOM 2499 O O . VAL A 1 318 ? -1.46 11.781 -14.68 1 97.62 318 VAL A O 1
ATOM 2502 N N . PRO A 1 319 ? 0.545 12.453 -13.852 1 93.69 319 PRO A N 1
ATOM 2503 C CA . PRO A 1 319 ? 0.916 12.945 -15.18 1 93.69 319 PRO A CA 1
ATOM 2504 C C . PRO A 1 319 ? 0.944 11.844 -16.234 1 93.69 319 PRO A C 1
ATOM 2506 O O . PRO A 1 319 ? 1.393 10.727 -15.953 1 93.69 319 PRO A O 1
ATOM 2509 N N . LYS A 1 320 ? 0.538 12.141 -17.391 1 86.5 320 LYS A N 1
ATOM 2510 C CA . LYS A 1 320 ? 0.316 11.164 -18.453 1 86.5 320 LYS A CA 1
ATOM 2511 C C . LYS A 1 320 ? 1.573 10.344 -18.719 1 86.5 320 LYS A C 1
ATOM 2513 O O . LYS A 1 320 ? 1.499 9.125 -18.875 1 86.5 320 LYS A O 1
ATOM 2518 N N . ARG A 1 321 ? 2.635 10.961 -18.656 1 82.75 321 ARG A N 1
ATOM 2519 C CA . ARG A 1 321 ? 3.891 10.312 -19.016 1 82.75 321 ARG A CA 1
ATOM 2520 C C . ARG A 1 321 ? 4.293 9.281 -17.953 1 82.75 321 ARG A C 1
ATOM 2522 O O . ARG A 1 321 ? 5.109 8.398 -18.219 1 82.75 321 ARG A O 1
ATOM 2529 N N . LEU A 1 322 ? 3.738 9.375 -16.75 1 88.94 322 LEU A N 1
ATOM 2530 C CA . LEU A 1 322 ? 4.145 8.5 -15.664 1 88.94 322 LEU A CA 1
ATOM 2531 C C . LEU A 1 322 ? 3.027 7.523 -15.305 1 88.94 322 LEU A C 1
ATOM 2533 O O . LEU A 1 322 ? 3.135 6.781 -14.32 1 88.94 322 LEU A O 1
ATOM 2537 N N . ALA A 1 323 ? 1.943 7.492 -16.094 1 87.5 323 ALA A N 1
ATOM 2538 C CA . ALA A 1 323 ? 0.748 6.711 -15.789 1 87.5 323 ALA A CA 1
ATOM 2539 C C . ALA A 1 323 ? 1.066 5.219 -15.727 1 87.5 323 ALA A C 1
ATOM 2541 O O . ALA A 1 323 ? 0.71 4.547 -14.758 1 87.5 323 ALA A O 1
ATOM 2542 N N . LEU A 1 324 ? 1.729 4.68 -16.719 1 84.19 324 LEU A N 1
ATOM 2543 C CA . LEU A 1 324 ? 2.029 3.254 -16.781 1 84.19 324 LEU A CA 1
ATOM 2544 C C . LEU A 1 324 ? 2.953 2.838 -15.648 1 84.19 324 LEU A C 1
ATOM 2546 O O . LEU A 1 324 ? 2.748 1.794 -15.023 1 84.19 324 LEU A O 1
ATOM 2550 N N . ARG A 1 325 ? 3.916 3.617 -15.352 1 85.75 325 ARG A N 1
ATOM 2551 C CA . ARG A 1 325 ? 4.875 3.324 -14.297 1 85.75 325 ARG A CA 1
ATOM 2552 C C . ARG A 1 325 ? 4.191 3.311 -12.93 1 85.75 325 ARG A C 1
ATOM 2554 O O . ARG A 1 325 ? 4.414 2.398 -12.125 1 85.75 325 ARG A O 1
ATOM 2561 N N . THR A 1 326 ? 3.428 4.332 -12.703 1 94 326 THR A N 1
ATOM 2562 C CA . THR A 1 326 ? 2.756 4.434 -11.414 1 94 326 THR A CA 1
ATOM 2563 C C . THR A 1 326 ? 1.771 3.283 -11.227 1 94 326 THR A C 1
ATOM 2565 O O . THR A 1 326 ? 1.658 2.727 -10.133 1 94 326 THR A O 1
ATOM 2568 N N . GLU A 1 327 ? 1.085 2.941 -12.273 1 93.25 327 GLU A N 1
ATOM 2569 C CA . GLU A 1 327 ? 0.158 1.812 -12.234 1 93.25 327 GLU A CA 1
ATOM 2570 C C . GLU A 1 327 ? 0.893 0.505 -11.953 1 93.25 327 GLU A C 1
ATOM 2572 O O . GLU A 1 327 ? 0.396 -0.347 -11.219 1 93.25 327 GLU A O 1
ATOM 2577 N N . SER A 1 328 ? 2.027 0.331 -12.562 1 90.56 328 SER A N 1
ATOM 2578 C CA . SER A 1 328 ? 2.83 -0.867 -12.336 1 90.56 328 SER A CA 1
ATOM 2579 C C . SER A 1 328 ? 3.262 -0.982 -10.883 1 90.56 328 SER A C 1
ATOM 2581 O O . SER A 1 328 ? 3.307 -2.082 -10.328 1 90.56 328 SER A O 1
ATOM 2583 N N . ILE A 1 329 ? 3.578 0.111 -10.273 1 94.25 329 ILE A N 1
ATOM 2584 C CA . ILE A 1 329 ? 3.967 0.12 -8.867 1 94.25 329 ILE A CA 1
ATOM 2585 C C . ILE A 1 329 ? 2.758 -0.215 -8 1 94.25 329 ILE A C 1
ATOM 2587 O O . ILE A 1 329 ? 2.871 -0.971 -7.031 1 94.25 329 ILE A O 1
ATOM 2591 N N . LEU A 1 330 ? 1.603 0.355 -8.359 1 96.56 330 LEU A N 1
ATOM 2592 C CA . LEU A 1 330 ? 0.373 0.011 -7.656 1 96.56 330 LEU A CA 1
ATOM 2593 C C . LEU A 1 330 ? 0.133 -1.495 -7.684 1 96.56 330 LEU A C 1
ATOM 2595 O O . LEU A 1 330 ? -0.168 -2.1 -6.652 1 96.56 330 LEU A O 1
ATOM 2599 N N . ARG A 1 331 ? 0.327 -2.094 -8.805 1 93.62 331 ARG A N 1
ATOM 2600 C CA . ARG A 1 331 ? 0.105 -3.523 -8.992 1 93.62 331 ARG A CA 1
ATOM 2601 C C . ARG A 1 331 ? 0.968 -4.34 -8.039 1 93.62 331 ARG A C 1
ATOM 2603 O O . ARG A 1 331 ? 0.472 -5.25 -7.367 1 93.62 331 ARG A O 1
ATOM 2610 N N . VAL A 1 332 ? 2.188 -3.98 -7.949 1 92.94 332 VAL A N 1
ATOM 2611 C CA . VAL A 1 332 ? 3.109 -4.797 -7.168 1 92.94 332 VAL A CA 1
ATOM 2612 C C . VAL A 1 332 ? 2.971 -4.461 -5.688 1 92.94 332 VAL A C 1
ATOM 2614 O O . VAL A 1 332 ? 3.256 -5.297 -4.824 1 92.94 332 VAL A O 1
ATOM 2617 N N . ASN A 1 333 ? 2.508 -3.25 -5.398 1 95.94 333 ASN A N 1
ATOM 2618 C CA . ASN A 1 333 ? 2.371 -2.803 -4.016 1 95.94 333 ASN A CA 1
ATOM 2619 C C . ASN A 1 333 ? 1.156 -3.43 -3.34 1 95.94 333 ASN A C 1
ATOM 2621 O O . ASN A 1 333 ? 1.285 -4.086 -2.305 1 95.94 333 ASN A O 1
ATOM 2625 N N . SER A 1 334 ? 0.006 -3.283 -3.967 1 95.12 334 SER A N 1
ATOM 2626 C CA . SER A 1 334 ? -1.221 -3.783 -3.352 1 95.12 334 SER A CA 1
ATOM 2627 C C . SER A 1 334 ? -2.203 -4.281 -4.406 1 95.12 334 SER A C 1
ATOM 2629 O O . SER A 1 334 ? -3.342 -4.629 -4.086 1 95.12 334 SER A O 1
ATOM 2631 N N . TRP A 1 335 ? -1.807 -4.363 -5.613 1 92.38 335 TRP A N 1
ATOM 2632 C CA . TRP A 1 335 ? -2.578 -4.809 -6.77 1 92.38 335 TRP A CA 1
ATOM 2633 C C . TRP A 1 335 ? -3.516 -3.707 -7.254 1 92.38 335 TRP A C 1
ATOM 2635 O O . TRP A 1 335 ? -3.402 -3.242 -8.391 1 92.38 335 TRP A O 1
ATOM 2645 N N . MET A 1 336 ? -4.387 -3.203 -6.477 1 94.38 336 MET A N 1
ATOM 2646 C CA . MET A 1 336 ? -5.324 -2.141 -6.828 1 94.38 336 MET A CA 1
ATOM 2647 C C . MET A 1 336 ? -5.938 -1.524 -5.574 1 94.38 336 MET A C 1
ATOM 2649 O O . MET A 1 336 ? -5.777 -2.057 -4.473 1 94.38 336 MET A O 1
ATOM 2653 N N . GLY A 1 337 ? -6.551 -0.41 -5.766 1 96 337 GLY A N 1
ATOM 2654 C CA . GLY A 1 337 ? -7.426 0.076 -4.711 1 96 337 GLY A CA 1
ATOM 2655 C C . GLY A 1 337 ? -8.609 -0.835 -4.453 1 96 337 GLY A C 1
ATOM 2656 O O . GLY A 1 337 ? -9.102 -1.498 -5.367 1 96 337 GLY A O 1
ATOM 2657 N N . THR A 1 338 ? -9.109 -0.854 -3.275 1 95.69 338 THR A N 1
ATOM 2658 C CA . THR A 1 338 ? -10.18 -1.761 -2.873 1 95.69 338 THR A CA 1
ATOM 2659 C C . THR A 1 338 ? -11.492 -1.39 -3.562 1 95.69 338 THR A C 1
ATOM 2661 O O . THR A 1 338 ? -12.094 -0.36 -3.25 1 95.69 338 THR A O 1
ATOM 2664 N N . PRO A 1 339 ? -12.023 -2.203 -4.414 1 95.12 339 PRO A N 1
ATOM 2665 C CA . PRO A 1 339 ? -13.164 -1.835 -5.25 1 95.12 339 PRO A CA 1
ATOM 2666 C C . PRO A 1 339 ? -14.438 -1.608 -4.441 1 95.12 339 PRO A C 1
ATOM 2668 O O . PRO A 1 339 ? -15.211 -0.695 -4.742 1 95.12 339 PRO A O 1
ATOM 2671 N N . MET A 1 340 ? -14.703 -2.369 -3.432 1 93.25 340 MET A N 1
ATOM 2672 C CA . MET A 1 340 ? -15.922 -2.254 -2.641 1 93.25 340 MET A CA 1
ATOM 2673 C C . MET A 1 340 ? -16.016 -0.876 -1.994 1 93.25 340 MET A C 1
ATOM 2675 O O . MET A 1 340 ? -17.094 -0.266 -1.989 1 93.25 340 MET A O 1
ATOM 2679 N N . VAL A 1 341 ? -14.938 -0.415 -1.488 1 94.94 341 VAL A N 1
ATOM 2680 C CA . VAL A 1 341 ? -14.891 0.886 -0.83 1 94.94 341 VAL A CA 1
ATOM 2681 C C . VAL A 1 341 ? -15.039 1.996 -1.866 1 94.94 341 VAL A C 1
ATOM 2683 O O . VAL A 1 341 ? -15.742 2.984 -1.63 1 94.94 341 VAL A O 1
ATOM 2686 N N . SER A 1 342 ? -14.383 1.766 -2.99 1 96.56 342 SER A N 1
ATOM 2687 C CA . SER A 1 342 ? -14.484 2.725 -4.086 1 96.56 342 SER A CA 1
ATOM 2688 C C . SER A 1 342 ? -15.914 2.842 -4.594 1 96.56 342 SER A C 1
ATOM 2690 O O . SER A 1 342 ? -16.344 3.924 -4.996 1 96.56 342 SER A O 1
ATOM 2692 N N . GLU A 1 343 ? -16.625 1.723 -4.594 1 96.88 343 GLU A N 1
ATOM 2693 C CA . GLU A 1 343 ? -18.016 1.738 -5.031 1 96.88 343 GLU A CA 1
ATOM 2694 C C . GLU A 1 343 ? -18.875 2.582 -4.098 1 96.88 343 GLU A C 1
ATOM 2696 O O . GLU A 1 343 ? -19.719 3.365 -4.555 1 96.88 343 GLU A O 1
ATOM 2701 N N . ILE A 1 344 ? -18.688 2.441 -2.838 1 97 344 ILE A N 1
ATOM 2702 C CA . ILE A 1 344 ? -19.438 3.217 -1.854 1 97 344 ILE A CA 1
ATOM 2703 C C . ILE A 1 344 ? -19.172 4.707 -2.064 1 97 344 ILE A C 1
ATOM 2705 O O . ILE A 1 344 ? -20.109 5.508 -2.131 1 97 344 ILE A O 1
ATOM 2709 N N . ALA A 1 345 ? -17.922 5.055 -2.184 1 98.19 345 ALA A N 1
ATOM 2710 C CA . ALA A 1 345 ? -17.547 6.449 -2.402 1 98.19 345 ALA A CA 1
ATOM 2711 C C . ALA A 1 345 ? -18.172 6.984 -3.689 1 98.19 345 ALA A C 1
ATOM 2713 O O . ALA A 1 345 ? -18.672 8.109 -3.721 1 98.19 345 ALA A O 1
ATOM 2714 N N . ALA A 1 346 ? -18.109 6.16 -4.742 1 98.25 346 ALA A N 1
ATOM 2715 C CA . ALA A 1 346 ? -18.672 6.574 -6.027 1 98.25 346 ALA A CA 1
ATOM 2716 C C . ALA A 1 346 ? -20.156 6.863 -5.918 1 98.25 346 ALA A C 1
ATOM 2718 O O . ALA A 1 346 ? -20.656 7.852 -6.465 1 98.25 346 ALA A O 1
ATOM 2719 N N . ARG A 1 347 ? -20.859 6.031 -5.215 1 98 347 ARG A N 1
ATOM 2720 C CA . ARG A 1 347 ? -22.297 6.234 -4.996 1 98 347 ARG A CA 1
ATOM 2721 C C . ARG A 1 347 ? -22.547 7.539 -4.254 1 98 347 ARG A C 1
ATOM 2723 O O . ARG A 1 347 ? -23.422 8.32 -4.641 1 98 347 ARG A O 1
ATOM 2730 N N . TRP A 1 348 ? -21.781 7.75 -3.188 1 98.62 348 TRP A N 1
ATOM 2731 C CA . TRP A 1 348 ? -22 8.922 -2.348 1 98.62 348 TRP A CA 1
ATOM 2732 C C . TRP A 1 348 ? -21.672 10.203 -3.107 1 98.62 348 TRP A C 1
ATOM 2734 O O . TRP A 1 348 ? -22.281 11.25 -2.863 1 98.62 348 TRP A O 1
ATOM 2744 N N . ILE A 1 349 ? -20.719 10.141 -4.02 1 98.62 349 ILE A N 1
ATOM 2745 C CA . ILE A 1 349 ? -20.391 11.289 -4.863 1 98.62 349 ILE A CA 1
ATOM 2746 C C . ILE A 1 349 ? -21.547 11.562 -5.828 1 98.62 349 ILE A C 1
ATOM 2748 O O . ILE A 1 349 ? -21.984 12.703 -5.969 1 98.62 349 ILE A O 1
ATOM 2752 N N . ARG A 1 350 ? -22.047 10.57 -6.469 1 97.88 350 ARG A N 1
ATOM 2753 C CA . ARG A 1 350 ? -23.062 10.695 -7.52 1 97.88 350 ARG A CA 1
ATOM 2754 C C . ARG A 1 350 ? -24.391 11.148 -6.953 1 97.88 350 ARG A C 1
ATOM 2756 O O . ARG A 1 350 ? -25.094 11.945 -7.574 1 97.88 350 ARG A O 1
ATOM 2763 N N . ASP A 1 351 ? -24.688 10.648 -5.742 1 97.38 351 ASP A N 1
ATOM 2764 C CA . ASP A 1 351 ? -26.047 10.922 -5.262 1 97.38 351 ASP A CA 1
ATOM 2765 C C . ASP A 1 351 ? -26.062 12.102 -4.293 1 97.38 351 ASP A C 1
ATOM 2767 O O . ASP A 1 351 ? -27.109 12.445 -3.74 1 97.38 351 ASP A O 1
ATOM 2771 N N . GLY A 1 352 ? -24.922 12.703 -3.98 1 97.69 352 GLY A N 1
ATOM 2772 C CA . GLY A 1 352 ? -24.891 13.953 -3.244 1 97.69 352 GLY A CA 1
ATOM 2773 C C . GLY A 1 352 ? -24.625 13.766 -1.762 1 97.69 352 GLY A C 1
ATOM 2774 O O . GLY A 1 352 ? -24.391 14.742 -1.04 1 97.69 352 GLY A O 1
ATOM 2775 N N . ARG A 1 353 ? -24.641 12.594 -1.222 1 98.06 353 ARG A N 1
ATOM 2776 C CA . ARG A 1 353 ? -24.375 12.336 0.19 1 98.06 353 ARG A CA 1
ATOM 2777 C C . ARG A 1 353 ? -23.016 12.867 0.593 1 98.06 353 ARG A C 1
ATOM 2779 O O . ARG A 1 353 ? -22.828 13.328 1.721 1 98.06 353 ARG A O 1
ATOM 2786 N N . ALA A 1 354 ? -21.969 12.641 -0.301 1 98.56 354 ALA A N 1
ATOM 2787 C CA . ALA A 1 354 ? -20.625 13.141 -0.012 1 98.56 354 ALA A CA 1
ATOM 2788 C C . ALA A 1 354 ? -20.641 14.656 0.217 1 98.56 354 ALA A C 1
ATOM 2790 O O . ALA A 1 354 ? -20.062 15.148 1.191 1 98.56 354 ALA A O 1
ATOM 2791 N N . ASP A 1 355 ? -21.328 15.422 -0.636 1 97.94 355 ASP A N 1
ATOM 2792 C CA . ASP A 1 355 ? -21.422 16.875 -0.5 1 97.94 355 ASP A CA 1
ATOM 2793 C C . ASP A 1 355 ? -22.125 17.25 0.801 1 97.94 355 ASP A C 1
ATOM 2795 O O . ASP A 1 355 ? -21.703 18.188 1.489 1 97.94 355 ASP A O 1
ATOM 2799 N N . ALA A 1 356 ? -23.188 16.531 1.075 1 98.44 356 ALA A N 1
ATOM 2800 C CA . ALA A 1 356 ? -23.938 16.812 2.293 1 98.44 356 ALA A CA 1
ATOM 2801 C C . ALA A 1 356 ? -23.078 16.609 3.535 1 98.44 356 ALA A C 1
ATOM 2803 O O . ALA A 1 356 ? -23.125 17.406 4.477 1 98.44 356 ALA A O 1
ATOM 2804 N N . LEU A 1 357 ? -22.344 15.578 3.516 1 98.44 357 LEU A N 1
ATOM 2805 C CA . LEU A 1 357 ? -21.5 15.258 4.664 1 98.44 357 LEU A CA 1
ATOM 2806 C C . LEU A 1 357 ? -20.359 16.266 4.793 1 98.44 357 LEU A C 1
ATOM 2808 O O . LEU A 1 357 ? -19.953 16.609 5.906 1 98.44 357 LEU A O 1
ATOM 2812 N N . VAL A 1 358 ? -19.797 16.766 3.688 1 98.38 358 VAL A N 1
ATOM 2813 C CA . VAL A 1 358 ? -18.766 17.797 3.727 1 98.38 358 VAL A CA 1
ATOM 2814 C C . VAL A 1 358 ? -19.344 19.078 4.316 1 98.38 358 VAL A C 1
ATOM 2816 O O . VAL A 1 358 ? -18.703 19.734 5.137 1 98.38 358 VAL A O 1
ATOM 2819 N N . HIS A 1 359 ? -20.531 19.438 3.896 1 98.12 359 HIS A N 1
ATOM 2820 C CA . HIS A 1 359 ? -21.203 20.625 4.438 1 98.12 359 HIS A CA 1
ATOM 2821 C C . HIS A 1 359 ? -21.422 20.484 5.941 1 98.12 359 HIS A C 1
ATOM 2823 O O . HIS A 1 359 ? -21.25 21.453 6.691 1 98.12 359 HIS A O 1
ATOM 2829 N N . LEU A 1 360 ? -21.844 19.312 6.297 1 98.25 360 LEU A N 1
ATOM 2830 C CA . LEU A 1 360 ? -22 19.031 7.719 1 98.25 360 LEU A CA 1
ATOM 2831 C C . LEU A 1 360 ? -20.688 19.219 8.469 1 98.25 360 LEU A C 1
ATOM 2833 O O . LEU A 1 360 ? -20.656 19.828 9.539 1 98.25 360 LEU A O 1
ATOM 2837 N N . GLN A 1 361 ? -19.609 18.703 7.922 1 98.06 361 GLN A N 1
ATOM 2838 C CA . GLN A 1 361 ? -18.297 18.844 8.555 1 98.06 361 GLN A CA 1
ATOM 2839 C C . GLN A 1 361 ? -17.906 20.312 8.703 1 98.06 361 GLN A C 1
ATOM 2841 O O . GLN A 1 361 ? -17.375 20.719 9.742 1 98.06 361 GLN A O 1
ATOM 2846 N N . ARG A 1 362 ? -18.141 21.141 7.664 1 98.12 362 ARG A N 1
ATOM 2847 C CA . ARG A 1 362 ? -17.828 22.562 7.734 1 98.12 362 ARG A CA 1
ATOM 2848 C C . ARG A 1 362 ? -18.531 23.219 8.914 1 98.12 362 ARG A C 1
ATOM 2850 O O . ARG A 1 362 ? -17.922 24 9.648 1 98.12 362 ARG A O 1
ATOM 2857 N N . ARG A 1 363 ? -19.75 22.875 9.078 1 98.06 363 ARG A N 1
ATOM 2858 C CA . ARG A 1 363 ? -20.531 23.469 10.164 1 98.06 363 ARG A CA 1
ATOM 2859 C C . ARG A 1 363 ? -19.984 23.047 11.523 1 98.06 363 ARG A C 1
ATOM 2861 O O . ARG A 1 363 ? -19.797 23.875 12.414 1 98.06 363 ARG A O 1
ATOM 2868 N N . LEU A 1 364 ? -19.75 21.766 11.664 1 98.06 364 LEU A N 1
ATOM 2869 C CA . LEU A 1 364 ? -19.281 21.234 12.938 1 98.06 364 LEU A CA 1
ATOM 2870 C C . LEU A 1 364 ? -17.891 21.781 13.273 1 98.06 364 LEU A C 1
ATOM 2872 O O . LEU A 1 364 ? -17.641 22.172 14.414 1 98.06 364 LEU A O 1
ATOM 2876 N N . LEU A 1 365 ? -17.031 21.828 12.273 1 98.25 365 LEU A N 1
ATOM 2877 C CA . LEU A 1 365 ? -15.664 22.297 12.477 1 98.25 365 LEU A CA 1
ATOM 2878 C C . LEU A 1 365 ? -15.641 23.781 12.82 1 98.25 365 LEU A C 1
ATOM 2880 O O . LEU A 1 365 ? -14.812 24.219 13.625 1 98.25 365 LEU A O 1
ATOM 2884 N N . THR A 1 366 ? -16.5 24.531 12.203 1 98.19 366 THR A N 1
ATOM 2885 C CA . THR A 1 366 ? -16.594 25.953 12.523 1 98.19 366 THR A CA 1
ATOM 2886 C C . THR A 1 366 ? -16.859 26.156 14.016 1 98.19 366 THR A C 1
ATOM 2888 O O . THR A 1 366 ? -16.25 27.016 14.656 1 98.19 366 THR A O 1
ATOM 2891 N N . GLY A 1 367 ? -17.781 25.359 14.523 1 98.06 367 GLY A N 1
ATOM 2892 C CA . GLY A 1 367 ? -18.078 25.438 15.945 1 98.06 367 GLY A CA 1
ATOM 2893 C C . GLY A 1 367 ? -16.906 25.062 16.828 1 98.06 367 GLY A C 1
ATOM 2894 O O . GLY A 1 367 ? -16.609 25.75 17.812 1 98.06 367 GLY A O 1
ATOM 2895 N N . ARG A 1 368 ? -16.266 23.984 16.484 1 98.25 368 ARG A N 1
ATOM 2896 C CA . ARG A 1 368 ? -15.133 23.5 17.266 1 98.25 368 ARG A CA 1
ATOM 2897 C C . ARG A 1 368 ? -13.961 24.469 17.219 1 98.25 368 ARG A C 1
ATOM 2899 O O . ARG A 1 368 ? -13.297 24.719 18.219 1 98.25 368 ARG A O 1
ATOM 2906 N N . GLN A 1 369 ? -13.688 25 16.047 1 98.31 369 GLN A N 1
ATOM 2907 C CA . GLN A 1 369 ? -12.609 25.969 15.891 1 98.31 369 GLN A CA 1
ATOM 2908 C C . GLN A 1 369 ? -12.914 27.266 16.656 1 98.31 369 GLN A C 1
ATOM 2910 O O . GLN A 1 369 ? -12.008 27.891 17.203 1 98.31 369 GLN A O 1
ATOM 2915 N N . ALA A 1 370 ? -14.133 27.656 16.688 1 98.44 370 ALA A N 1
ATOM 2916 C CA . ALA A 1 370 ? -14.531 28.812 17.469 1 98.44 370 ALA A CA 1
ATOM 2917 C C . ALA A 1 370 ? -14.242 28.625 18.953 1 98.44 370 ALA A C 1
ATOM 2919 O O . ALA A 1 370 ? -13.852 29.562 19.641 1 98.44 370 ALA A O 1
ATOM 2920 N N . MET A 1 371 ? -14.445 27.422 19.453 1 98 371 MET A N 1
ATOM 2921 C CA . MET A 1 371 ? -14.141 27.109 20.844 1 98 371 MET A CA 1
ATOM 2922 C C . MET A 1 371 ? -12.648 27.266 21.125 1 98 371 MET A C 1
ATOM 2924 O O . MET A 1 371 ? -12.258 27.766 22.188 1 98 371 MET A O 1
ATOM 2928 N N . VAL A 1 372 ? -11.859 26.781 20.188 1 98.38 372 VAL A N 1
ATOM 2929 C CA . VAL A 1 372 ? -10.422 26.938 20.359 1 98.38 372 VAL A CA 1
ATOM 2930 C C . VAL A 1 372 ? -10.062 28.422 20.453 1 98.38 372 VAL A C 1
ATOM 2932 O O . VAL A 1 372 ? -9.266 28.812 21.312 1 98.38 372 VAL A O 1
ATOM 2935 N N . THR A 1 373 ? -10.609 29.203 19.594 1 98.12 373 THR A N 1
ATOM 2936 C CA . THR A 1 373 ? -10.375 30.641 19.625 1 98.12 373 THR A CA 1
ATOM 2937 C C . THR A 1 373 ? -10.805 31.25 20.953 1 98.12 373 THR A C 1
ATOM 2939 O O . THR A 1 373 ? -10.109 32.094 21.516 1 98.12 373 THR A O 1
ATOM 2942 N N . GLU A 1 374 ? -11.906 30.812 21.422 1 97.94 374 GLU A N 1
ATOM 2943 C CA . GLU A 1 374 ? -12.469 31.344 22.656 1 97.94 374 GLU A CA 1
ATOM 2944 C C . GLU A 1 374 ? -11.555 31.062 23.844 1 97.94 374 GLU A C 1
ATOM 2946 O O . GLU A 1 374 ? -11.336 31.922 24.688 1 97.94 374 GLU A O 1
ATOM 2951 N N . TYR A 1 375 ? -10.992 29.922 23.875 1 97.31 375 TYR A N 1
ATOM 2952 C CA . TYR A 1 375 ? -10.312 29.516 25.094 1 97.31 375 TYR A CA 1
ATOM 2953 C C . TYR A 1 375 ? -8.797 29.578 24.938 1 97.31 375 TYR A C 1
ATOM 2955 O O . TYR A 1 375 ? -8.07 29.719 25.906 1 97.31 375 TYR A O 1
ATOM 2963 N N . MET A 1 376 ? -8.344 29.484 23.719 1 97.31 376 MET A N 1
ATOM 2964 C CA . MET A 1 376 ? -6.898 29.406 23.5 1 97.31 376 MET A CA 1
ATOM 2965 C C . MET A 1 376 ? -6.453 30.469 22.5 1 97.31 376 MET A C 1
ATOM 2967 O O . MET A 1 376 ? -5.34 30.406 21.984 1 97.31 376 MET A O 1
ATOM 2971 N N . GLY A 1 377 ? -7.207 31.406 22.141 1 96.75 377 GLY A N 1
ATOM 2972 C CA . GLY A 1 377 ? -7.031 32.344 21.047 1 96.75 377 GLY A CA 1
ATOM 2973 C C . GLY A 1 377 ? -5.68 33.031 21.078 1 96.75 377 GLY A C 1
ATOM 2974 O O . GLY A 1 377 ? -5.066 33.25 20.031 1 96.75 377 GLY A O 1
ATOM 2975 N N . GLU A 1 378 ? -5.176 33.438 22.219 1 95.69 378 GLU A N 1
ATOM 2976 C CA . GLU A 1 378 ? -3.936 34.188 22.344 1 95.69 378 GLU A CA 1
ATOM 2977 C C . GLU A 1 378 ? -2.727 33.344 21.938 1 95.69 378 GLU A C 1
ATOM 2979 O O . GLU A 1 378 ? -1.659 33.875 21.641 1 95.69 378 GLU A O 1
ATOM 2984 N N . HIS A 1 379 ? -2.928 32.094 21.859 1 97.31 379 HIS A N 1
ATOM 2985 C CA . HIS A 1 379 ? -1.81 31.188 21.594 1 97.31 379 HIS A CA 1
ATOM 2986 C C . HIS A 1 379 ? -1.882 30.625 20.172 1 97.31 379 HIS A C 1
ATOM 2988 O O . HIS A 1 379 ? -0.974 29.906 19.734 1 97.31 379 HIS A O 1
ATOM 2994 N N . VAL A 1 380 ? -2.922 30.938 19.422 1 97.94 380 VAL A N 1
ATOM 2995 C CA . VAL A 1 380 ? -3.143 30.344 18.109 1 97.94 380 VAL A CA 1
ATOM 2996 C C . VAL A 1 380 ? -2.143 30.922 17.109 1 97.94 380 VAL A C 1
ATOM 2998 O O . VAL A 1 380 ? -2.064 32.156 16.922 1 97.94 380 VAL A O 1
ATOM 3001 N N . LEU A 1 381 ? -1.389 30.062 16.469 1 97.62 381 LEU A N 1
ATOM 3002 C CA . LEU A 1 381 ? -0.448 30.422 15.414 1 97.62 381 LEU A CA 1
ATOM 3003 C C . LEU A 1 381 ? -1.061 30.203 14.039 1 97.62 381 LEU A C 1
ATOM 3005 O O . LEU A 1 381 ? -0.732 30.922 13.086 1 97.62 381 LEU A O 1
ATOM 3009 N N . GLY A 1 382 ? -1.831 29.203 13.875 1 97.56 382 GLY A N 1
ATOM 3010 C CA . GLY A 1 382 ? -2.506 28.859 12.641 1 97.56 382 GLY A CA 1
ATOM 3011 C C . GLY A 1 382 ? -3.85 28.188 12.859 1 97.56 382 GLY A C 1
ATOM 3012 O O . GLY A 1 382 ? -3.963 27.266 13.672 1 97.56 382 GLY A O 1
ATOM 3013 N N . GLN A 1 383 ? -4.824 28.688 12.172 1 97.19 383 GLN A N 1
ATOM 3014 C CA . GLN A 1 383 ? -6.188 28.188 12.32 1 97.19 383 GLN A CA 1
ATOM 3015 C C . GLN A 1 383 ? -7.02 28.484 11.078 1 97.19 383 GLN A C 1
ATOM 3017 O O . GLN A 1 383 ? -6.664 29.344 10.273 1 97.19 383 GLN A O 1
ATOM 3022 N N . HIS A 1 384 ? -7.984 27.75 10.852 1 97.31 384 HIS A N 1
ATOM 3023 C CA . HIS A 1 384 ? -9.023 27.938 9.852 1 97.31 384 HIS A CA 1
ATOM 3024 C C . HIS A 1 384 ? -10.352 27.344 10.305 1 97.31 384 HIS A C 1
ATOM 3026 O O . HIS A 1 384 ? -10.367 26.266 10.906 1 97.31 384 HIS A O 1
ATOM 3032 N N . PRO A 1 385 ? -11.445 27.953 10.039 1 97.44 385 PRO A N 1
ATOM 3033 C CA . PRO A 1 385 ? -12.734 27.469 10.539 1 97.44 385 PRO A CA 1
ATOM 3034 C C . PRO A 1 385 ? -13.047 26.047 10.086 1 97.44 385 PRO A C 1
ATOM 3036 O O . PRO A 1 385 ? -13.758 25.312 10.773 1 97.44 385 PRO A O 1
ATOM 3039 N N . HIS A 1 386 ? -12.484 25.656 8.961 1 97.81 386 HIS A N 1
ATOM 3040 C CA . HIS A 1 386 ? -12.828 24.344 8.414 1 97.81 386 HIS A CA 1
ATOM 3041 C C . HIS A 1 386 ? -11.672 23.359 8.578 1 97.81 386 HIS A C 1
ATOM 3043 O O . HIS A 1 386 ? -11.703 22.266 8.008 1 97.81 386 HIS A O 1
ATOM 3049 N N . ALA A 1 387 ? -10.633 23.75 9.297 1 98.19 387 ALA A N 1
ATOM 3050 C CA . ALA A 1 387 ? -9.477 22.875 9.469 1 98.19 387 ALA A CA 1
ATOM 3051 C C . ALA A 1 387 ? -9.742 21.828 10.547 1 98.19 387 ALA A C 1
ATOM 3053 O O . ALA A 1 387 ? -10.469 22.094 11.508 1 98.19 387 ALA A O 1
ATOM 3054 N N . LEU A 1 388 ? -9.141 20.656 10.398 1 97.88 388 LEU A N 1
ATOM 3055 C CA . LEU A 1 388 ? -9.234 19.594 11.398 1 97.88 388 LEU A CA 1
ATOM 3056 C C . LEU A 1 388 ? -8.297 19.875 12.57 1 97.88 388 LEU A C 1
ATOM 3058 O O . LEU A 1 388 ? -8.453 19.281 13.641 1 97.88 388 LEU A O 1
ATOM 3062 N N . ASN A 1 389 ? -7.32 20.688 12.383 1 97.19 389 ASN A N 1
ATOM 3063 C CA . ASN A 1 389 ? -6.359 20.953 13.453 1 97.19 389 ASN A CA 1
ATOM 3064 C C . ASN A 1 389 ? -6.098 22.438 13.625 1 97.19 389 ASN A C 1
ATOM 3066 O O . ASN A 1 389 ? -6.465 23.25 12.766 1 97.19 389 ASN A O 1
ATOM 3070 N N . THR A 1 390 ? -5.566 22.781 14.727 1 98.12 390 THR A N 1
ATOM 3071 C CA . THR A 1 390 ? -5.078 24.109 15.07 1 98.12 390 THR A CA 1
ATOM 3072 C C . THR A 1 390 ? -3.641 24.047 15.578 1 98.12 390 THR A C 1
ATOM 3074 O O . THR A 1 390 ? -3.281 23.125 16.328 1 98.12 390 THR A O 1
ATOM 3077 N N . TRP A 1 391 ? -2.871 24.922 15.023 1 98.38 391 TRP A N 1
ATOM 3078 C CA . TRP A 1 391 ? -1.482 25.047 15.453 1 98.38 391 TRP A CA 1
ATOM 3079 C C . TRP A 1 391 ? -1.355 26.047 16.594 1 98.38 391 TRP A C 1
ATOM 3081 O O . TRP A 1 391 ? -1.658 27.234 16.422 1 98.38 391 TRP A O 1
ATOM 3091 N N . ILE A 1 392 ? -0.925 25.547 17.781 1 98.31 392 ILE A N 1
ATOM 3092 C CA . ILE A 1 392 ? -0.977 26.375 18.984 1 98.31 392 ILE A CA 1
ATOM 3093 C C . ILE A 1 392 ? 0.437 26.609 19.5 1 98.31 392 ILE A C 1
ATOM 3095 O O . ILE A 1 392 ? 1.171 25.656 19.781 1 98.31 392 ILE A O 1
ATOM 3099 N N . GLY A 1 393 ? 0.756 27.812 19.672 1 98 393 GLY A N 1
ATOM 3100 C CA . GLY A 1 393 ? 2.021 28.156 20.297 1 98 393 GLY A CA 1
ATOM 3101 C C . GLY A 1 393 ? 2.023 27.953 21.797 1 98 393 GLY A C 1
ATOM 3102 O O . GLY A 1 393 ? 0.981 28.062 22.438 1 98 393 GLY A O 1
ATOM 3103 N N . ILE A 1 394 ? 3.141 27.672 22.297 1 96.5 394 ILE A N 1
ATOM 3104 C CA . ILE A 1 394 ? 3.213 27.438 23.734 1 96.5 394 ILE A CA 1
ATOM 3105 C C . ILE A 1 394 ? 3.859 28.625 24.422 1 96.5 394 ILE A C 1
ATOM 3107 O O . ILE A 1 394 ? 4.742 29.281 23.859 1 96.5 394 ILE A O 1
ATOM 3111 N N . PRO A 1 395 ? 3.529 28.859 25.688 1 95.75 395 PRO A N 1
ATOM 3112 C CA . PRO A 1 395 ? 4.137 29.953 26.438 1 95.75 395 PRO A CA 1
ATOM 3113 C C . PRO A 1 395 ? 5.645 29.797 26.609 1 95.75 395 PRO A C 1
ATOM 3115 O O . PRO A 1 395 ? 6.148 28.672 26.688 1 95.75 395 PRO A O 1
ATOM 3118 N N . ALA A 1 396 ? 6.336 30.906 26.828 1 94.44 396 ALA A N 1
ATOM 3119 C CA . ALA A 1 396 ? 7.793 30.953 26.844 1 94.44 396 ALA A CA 1
ATOM 3120 C C . ALA A 1 396 ? 8.352 30.172 28.031 1 94.44 396 ALA A C 1
ATOM 3122 O O . ALA A 1 396 ? 9.453 29.609 27.969 1 94.44 396 ALA A O 1
ATOM 3123 N N . HIS A 1 397 ? 7.617 30.109 29.031 1 93.62 397 HIS A N 1
ATOM 3124 C CA . HIS A 1 397 ? 8.125 29.5 30.25 1 93.62 397 HIS A CA 1
ATOM 3125 C C . HIS A 1 397 ? 7.984 27.969 30.219 1 93.62 397 HIS A C 1
ATOM 3127 O O . HIS A 1 397 ? 8.453 27.281 31.125 1 93.62 397 HIS A O 1
ATOM 3133 N N . TRP A 1 398 ? 7.418 27.453 29.172 1 94 398 TRP A N 1
ATOM 3134 C CA . TRP A 1 398 ? 7.266 26.016 29.031 1 94 398 TRP A CA 1
ATOM 3135 C C . TRP A 1 398 ? 8.266 25.469 28.016 1 94 398 TRP A C 1
ATOM 3137 O O . TRP A 1 398 ? 8.617 26.141 27.062 1 94 398 TRP A O 1
ATOM 3147 N N . GLU A 1 399 ? 8.742 24.281 28.312 1 93.06 399 GLU A N 1
ATOM 3148 C CA . GLU A 1 399 ? 9.32 23.422 27.281 1 93.06 399 GLU A CA 1
ATOM 3149 C C . GLU A 1 399 ? 8.273 22.5 26.672 1 93.06 399 GLU A C 1
ATOM 3151 O O . GLU A 1 399 ? 7.398 21.984 27.375 1 93.06 399 GLU A O 1
ATOM 3156 N N . VAL A 1 400 ? 8.328 22.25 25.406 1 93.62 400 VAL A N 1
ATOM 3157 C CA . VAL A 1 400 ? 7.281 21.531 24.672 1 93.62 400 VAL A CA 1
ATOM 3158 C C . VAL A 1 400 ? 7.012 20.188 25.344 1 93.62 400 VAL A C 1
ATOM 3160 O O . VAL A 1 400 ? 5.863 19.844 25.641 1 93.62 400 VAL A O 1
ATOM 3163 N N . ASP A 1 401 ? 8.047 19.438 25.656 1 88.62 401 ASP A N 1
ATOM 3164 C CA . ASP A 1 401 ? 7.887 18.094 26.188 1 88.62 401 ASP A CA 1
ATOM 3165 C C . ASP A 1 401 ? 7.262 18.125 27.594 1 88.62 401 ASP A C 1
ATOM 3167 O O . ASP A 1 401 ? 6.438 17.281 27.922 1 88.62 401 ASP A O 1
ATOM 3171 N N . SER A 1 402 ? 7.684 19 28.375 1 90.19 402 SER A N 1
ATOM 3172 C CA . SER A 1 402 ? 7.129 19.156 29.719 1 90.19 402 SER A CA 1
ATOM 3173 C C . SER A 1 402 ? 5.652 19.531 29.672 1 90.19 402 SER A C 1
ATOM 3175 O O . SER A 1 402 ? 4.852 19.031 30.469 1 90.19 402 SER A O 1
ATOM 3177 N N . LEU A 1 403 ? 5.395 20.391 28.766 1 94.38 403 LEU A N 1
ATOM 3178 C CA . LEU A 1 403 ? 4.004 20.797 28.625 1 94.38 403 LEU A CA 1
ATOM 3179 C C . LEU A 1 403 ? 3.133 19.625 28.188 1 94.38 403 LEU A C 1
ATOM 3181 O O . LEU A 1 403 ? 2.037 19.422 28.719 1 94.38 403 LEU A O 1
ATOM 3185 N N . VAL A 1 404 ? 3.555 18.875 27.172 1 92.94 404 VAL A N 1
ATOM 3186 C CA . VAL A 1 404 ? 2.811 17.734 26.641 1 92.94 404 VAL A CA 1
ATOM 3187 C C . VAL A 1 404 ? 2.578 16.719 27.766 1 92.94 404 VAL A C 1
ATOM 3189 O O . VAL A 1 404 ? 1.486 16.156 27.891 1 92.94 404 VAL A O 1
ATOM 3192 N N . ARG A 1 405 ? 3.523 16.5 28.594 1 90.44 405 ARG A N 1
ATOM 3193 C CA . ARG A 1 405 ? 3.396 15.594 29.734 1 90.44 405 ARG A CA 1
ATOM 3194 C C . ARG A 1 405 ? 2.375 16.109 30.734 1 90.44 405 ARG A C 1
ATOM 3196 O O . ARG A 1 405 ? 1.571 15.352 31.266 1 90.44 405 ARG A O 1
ATOM 3203 N N . ALA A 1 406 ? 2.504 17.375 31.062 1 92.12 406 ALA A N 1
ATOM 3204 C CA . ALA A 1 406 ? 1.565 17.984 32 1 92.12 406 ALA A CA 1
ATOM 3205 C C . ALA A 1 406 ? 0.128 17.844 31.5 1 92.12 406 ALA A C 1
ATOM 3207 O O . ALA A 1 406 ? -0.779 17.562 32.281 1 92.12 406 ALA A O 1
ATOM 3208 N N . LEU A 1 407 ? -0.067 18.062 30.203 1 94.38 407 LEU A N 1
ATOM 3209 C CA . LEU A 1 407 ? -1.394 17.922 29.625 1 94.38 407 LEU A CA 1
ATOM 3210 C C . LEU A 1 407 ? -1.877 16.484 29.719 1 94.38 407 LEU A C 1
ATOM 3212 O O . LEU A 1 407 ? -3.045 16.234 30.016 1 94.38 407 LEU A O 1
ATOM 3216 N N . ARG A 1 408 ? -0.992 15.594 29.469 1 90.31 408 ARG A N 1
ATOM 3217 C CA . ARG A 1 408 ? -1.339 14.172 29.547 1 90.31 408 ARG A CA 1
ATOM 3218 C C . ARG A 1 408 ? -1.785 13.797 30.953 1 90.31 408 ARG A C 1
ATOM 3220 O O . ARG A 1 408 ? -2.684 12.977 31.125 1 90.31 408 ARG A O 1
ATOM 3227 N N . HIS A 1 409 ? -1.146 14.336 31.938 1 86.94 409 HIS A N 1
ATOM 3228 C CA . HIS A 1 409 ? -1.517 14.102 33.312 1 86.94 409 HIS A CA 1
ATOM 3229 C C . HIS A 1 409 ? -2.93 14.594 33.625 1 86.94 409 HIS A C 1
ATOM 3231 O O . HIS A 1 409 ? -3.604 14.086 34.5 1 86.94 409 HIS A O 1
ATOM 3237 N N . LYS A 1 410 ? -3.316 15.594 32.875 1 89.62 410 LYS A N 1
ATOM 3238 C CA . LYS A 1 410 ? -4.676 16.109 33 1 89.62 410 LYS A CA 1
ATOM 3239 C C . LYS A 1 410 ? -5.621 15.414 32.031 1 89.62 410 LYS A C 1
ATOM 3241 O O . LYS A 1 410 ? -6.719 15.914 31.766 1 89.62 410 LYS A O 1
ATOM 3246 N N . HIS A 1 411 ? -5.133 14.391 31.328 1 90.62 411 HIS A N 1
ATOM 3247 C CA . HIS A 1 411 ? -5.922 13.539 30.438 1 90.62 411 HIS A CA 1
ATOM 3248 C C . HIS A 1 411 ? -6.25 14.266 29.141 1 90.62 411 HIS A C 1
ATOM 3250 O O . HIS A 1 411 ? -7.355 14.125 28.609 1 90.62 411 HIS A O 1
ATOM 3256 N N . ILE A 1 412 ? -5.359 15.102 28.75 1 94.12 412 ILE A N 1
ATOM 3257 C CA . ILE A 1 412 ? -5.449 15.773 27.453 1 94.12 412 ILE A CA 1
ATOM 3258 C C . ILE A 1 412 ? -4.254 15.383 26.594 1 94.12 412 ILE A C 1
ATOM 3260 O O . ILE A 1 412 ? -3.102 15.625 26.953 1 94.12 412 ILE A O 1
ATOM 3264 N N . ALA A 1 413 ? -4.52 14.797 25.438 1 93.56 413 ALA A N 1
ATOM 3265 C CA . ALA A 1 413 ? -3.445 14.391 24.531 1 93.56 413 ALA A CA 1
ATOM 3266 C C . ALA A 1 413 ? -3.336 15.352 23.344 1 93.56 413 ALA A C 1
ATOM 3268 O O . ALA A 1 413 ? -4.332 15.633 22.688 1 93.56 413 ALA A O 1
ATOM 3269 N N . VAL A 1 414 ? -2.197 15.891 23.156 1 94.81 414 VAL A N 1
ATOM 3270 C CA . VAL A 1 414 ? -1.876 16.719 21.984 1 94.81 414 VAL A CA 1
ATOM 3271 C C . VAL A 1 414 ? -0.626 16.172 21.297 1 94.81 414 VAL A C 1
ATOM 3273 O O . VAL A 1 414 ? 0.039 15.273 21.828 1 94.81 414 VAL A O 1
ATOM 3276 N N . THR A 1 415 ? -0.342 16.641 20.141 1 94.62 415 THR A N 1
ATOM 3277 C CA . THR A 1 415 ? 0.823 16.125 19.422 1 94.62 415 THR A CA 1
ATOM 3278 C C . THR A 1 415 ? 1.934 17.172 19.391 1 94.62 415 THR A C 1
ATOM 3280 O O . THR A 1 415 ? 1.711 18.312 18.953 1 94.62 415 THR A O 1
ATOM 3283 N N . SER A 1 416 ? 3.121 16.781 19.844 1 93.44 416 SER A N 1
ATOM 3284 C CA . SER A 1 416 ? 4.312 17.609 19.734 1 93.44 416 SER A CA 1
ATOM 3285 C C . SER A 1 416 ? 4.703 17.812 18.266 1 93.44 416 SER A C 1
ATOM 3287 O O . SER A 1 416 ? 4.203 17.109 17.391 1 93.44 416 SER A O 1
ATOM 3289 N N . PRO A 1 417 ? 5.523 18.75 17.969 1 94.44 417 PRO A N 1
ATOM 3290 C CA . PRO A 1 417 ? 5.879 19.016 16.578 1 94.44 417 PRO A CA 1
ATOM 3291 C C . PRO A 1 417 ? 6.805 17.969 15.984 1 94.44 417 PRO A C 1
ATOM 3293 O O . PRO A 1 417 ? 6.984 17.906 14.766 1 94.44 417 PRO A O 1
ATOM 3296 N N . ASP A 1 418 ? 7.324 17.078 16.656 1 89 418 ASP A N 1
ATOM 3297 C CA . ASP A 1 418 ? 8.438 16.203 16.297 1 89 418 ASP A CA 1
ATOM 3298 C C . ASP A 1 418 ? 8.078 15.312 15.117 1 89 418 ASP A C 1
ATOM 3300 O O . ASP A 1 418 ? 8.844 15.211 14.148 1 89 418 ASP A O 1
ATOM 3304 N N . PRO A 1 419 ? 6.906 14.758 15.117 1 91.25 419 PRO A N 1
ATOM 3305 C CA . PRO A 1 419 ? 6.574 13.883 13.992 1 91.25 419 PRO A CA 1
ATOM 3306 C C . PRO A 1 419 ? 6.461 14.633 12.672 1 91.25 419 PRO A C 1
ATOM 3308 O O . PRO A 1 419 ? 6.48 14.016 11.602 1 91.25 419 PRO A O 1
ATOM 3311 N N . PHE A 1 420 ? 6.348 15.961 12.773 1 95.94 420 PHE A N 1
ATOM 3312 C CA . PHE A 1 420 ? 6.07 16.75 11.578 1 95.94 420 PHE A CA 1
ATOM 3313 C C . PHE A 1 420 ? 7.316 17.5 11.125 1 95.94 420 PHE A C 1
ATOM 3315 O O . PHE A 1 420 ? 7.305 18.172 10.086 1 95.94 420 PHE A O 1
ATOM 3322 N N . THR A 1 421 ? 8.344 17.469 11.898 1 93.81 421 THR A N 1
ATOM 3323 C CA . THR A 1 421 ? 9.5 18.312 11.664 1 93.81 421 THR A CA 1
ATOM 3324 C C . THR A 1 421 ? 10.547 17.594 10.828 1 93.81 421 THR A C 1
ATOM 3326 O O . THR A 1 421 ? 11.062 16.547 11.234 1 93.81 421 THR A O 1
ATOM 3329 N N . VAL A 1 422 ? 10.789 18.156 9.688 1 92.25 422 VAL A N 1
ATOM 3330 C CA . VAL A 1 422 ? 11.82 17.609 8.828 1 92.25 422 VAL A CA 1
ATOM 3331 C C . VAL A 1 422 ? 13.195 17.859 9.438 1 92.25 422 VAL A C 1
ATOM 3333 O O . VAL A 1 422 ? 13.438 18.906 10.031 1 92.25 422 VAL A O 1
ATOM 3336 N N . ARG A 1 423 ? 14.078 16.953 9.273 1 85 423 ARG A N 1
ATOM 3337 C CA . ARG A 1 423 ? 15.438 17.094 9.797 1 85 423 ARG A CA 1
ATOM 3338 C C . ARG A 1 423 ? 16.078 18.375 9.281 1 85 423 ARG A C 1
ATOM 3340 O O . ARG A 1 423 ? 15.977 18.703 8.094 1 85 423 ARG A O 1
ATOM 3347 N N . GLY A 1 424 ? 16.688 19.062 10.18 1 84.19 424 GLY A N 1
ATOM 3348 C CA . GLY A 1 424 ? 17.344 20.312 9.805 1 84.19 424 GLY A CA 1
ATOM 3349 C C . GLY A 1 424 ? 16.484 21.531 10.023 1 84.19 424 GLY A C 1
ATOM 3350 O O . GLY A 1 424 ? 16.969 22.672 10.023 1 84.19 424 GLY A O 1
ATOM 3351 N N . THR A 1 425 ? 15.203 21.328 10.203 1 90.31 425 THR A N 1
ATOM 3352 C CA . THR A 1 425 ? 14.273 22.406 10.492 1 90.31 425 THR A CA 1
ATOM 3353 C C . THR A 1 425 ? 14.234 22.703 11.984 1 90.31 425 THR A C 1
ATOM 3355 O O . THR A 1 425 ? 14.234 21.797 12.805 1 90.31 425 THR A O 1
ATOM 3358 N N . PRO A 1 426 ? 14.258 23.969 12.305 1 90.5 426 PRO A N 1
ATOM 3359 C CA . PRO A 1 426 ? 14.148 24.297 13.734 1 90.5 426 PRO A CA 1
ATOM 3360 C C . PRO A 1 426 ? 12.867 23.75 14.367 1 90.5 426 PRO A C 1
ATOM 3362 O O . PRO A 1 426 ? 11.797 23.828 13.766 1 90.5 426 PRO A O 1
ATOM 3365 N N . ARG A 1 427 ? 13.031 23.25 15.492 1 91.19 427 ARG A N 1
ATOM 3366 C CA . ARG A 1 427 ? 11.891 22.703 16.219 1 91.19 427 ARG A CA 1
ATOM 3367 C C . ARG A 1 427 ? 10.953 23.812 16.688 1 91.19 427 ARG A C 1
ATOM 3369 O O . ARG A 1 427 ? 11.352 24.672 17.469 1 91.19 427 ARG A O 1
ATOM 3376 N N . PRO A 1 428 ? 9.742 23.781 16.281 1 95.12 428 PRO A N 1
ATOM 3377 C CA . PRO A 1 428 ? 8.82 24.828 16.719 1 95.12 428 PRO A CA 1
ATOM 3378 C C . PRO A 1 428 ? 8.398 24.688 18.172 1 95.12 428 PRO A C 1
ATOM 3380 O O . PRO A 1 428 ? 8.383 23.562 18.703 1 95.12 428 PRO A O 1
ATOM 3383 N N . ARG A 1 429 ? 8.094 25.766 18.797 1 96.44 429 ARG A N 1
ATOM 3384 C CA . ARG A 1 429 ? 7.484 25.781 20.125 1 96.44 429 ARG A CA 1
ATOM 3385 C C . ARG A 1 429 ? 5.965 25.828 20.031 1 96.44 429 ARG A C 1
ATOM 3387 O O . ARG A 1 429 ? 5.344 26.828 20.391 1 96.44 429 ARG A O 1
ATOM 3394 N N . ALA A 1 430 ? 5.438 24.781 19.609 1 97.88 430 ALA A N 1
ATOM 3395 C CA . ALA A 1 430 ? 4 24.688 19.359 1 97.88 430 ALA A CA 1
ATOM 3396 C C . ALA A 1 430 ? 3.527 23.234 19.453 1 97.88 430 ALA A C 1
ATOM 3398 O O . ALA A 1 430 ? 4.344 22.312 19.5 1 97.88 430 ALA A O 1
ATOM 3399 N N . VAL A 1 431 ? 2.256 23.047 19.547 1 97.38 431 VAL A N 1
ATOM 3400 C CA . VAL A 1 431 ? 1.617 21.734 19.531 1 97.38 431 VAL A CA 1
ATOM 3401 C C . VAL A 1 431 ? 0.419 21.75 18.594 1 97.38 431 VAL A C 1
ATOM 3403 O O . VAL A 1 431 ? -0.177 22.812 18.359 1 97.38 431 VAL A O 1
ATOM 3406 N N . ARG A 1 432 ? 0.139 20.625 18.016 1 97.69 432 ARG A N 1
ATOM 3407 C CA . ARG A 1 432 ? -1.047 20.484 17.172 1 97.69 432 ARG A CA 1
ATOM 3408 C C . ARG A 1 432 ? -2.238 20 17.984 1 97.69 432 ARG A C 1
ATOM 3410 O O . ARG A 1 432 ? -2.133 19.016 18.719 1 97.69 432 ARG A O 1
ATOM 3417 N N . VAL A 1 433 ? -3.309 20.641 17.844 1 97.31 433 VAL A N 1
ATOM 3418 C CA . VAL A 1 433 ? -4.562 20.25 18.484 1 97.31 433 VAL A CA 1
ATOM 3419 C C . VAL A 1 433 ? -5.602 19.906 17.422 1 97.31 433 VAL A C 1
ATOM 3421 O O . VAL A 1 433 ? -6.016 20.766 16.641 1 97.31 433 VAL A O 1
ATOM 3424 N N . CYS A 1 434 ? -6.047 18.703 17.406 1 96.56 434 CYS A N 1
ATOM 3425 C CA . CYS A 1 434 ? -7.047 18.266 16.438 1 96.56 434 CYS A CA 1
ATOM 3426 C C . CYS A 1 434 ? -8.453 18.406 17 1 96.56 434 CYS A C 1
ATOM 3428 O O . CYS A 1 434 ? -8.781 17.781 18.031 1 96.56 434 CYS A O 1
ATOM 3430 N N . VAL A 1 435 ? -9.258 19.062 16.344 1 96.75 435 VAL A N 1
ATOM 3431 C CA . VAL A 1 435 ? -10.555 19.453 16.875 1 96.75 435 VAL A CA 1
ATOM 3432 C C . VAL A 1 435 ? -11.594 18.391 16.562 1 96.75 435 VAL A C 1
ATOM 3434 O O . VAL A 1 435 ? -12.742 18.469 17 1 96.75 435 VAL A O 1
ATOM 3437 N N . GLY A 1 436 ? -11.18 17.359 15.75 1 93.44 436 GLY A N 1
ATOM 3438 C CA . GLY A 1 436 ? -12.094 16.266 15.422 1 93.44 436 GLY A CA 1
ATOM 3439 C C . GLY A 1 436 ? -12.141 15.195 16.484 1 93.44 436 GLY A C 1
ATOM 3440 O O . GLY A 1 436 ? -12.656 14.102 16.25 1 93.44 436 GLY A O 1
ATOM 3441 N N . ALA A 1 437 ? -11.664 15.422 17.656 1 90.44 437 ALA A N 1
ATOM 3442 C CA . ALA A 1 437 ? -11.633 14.453 18.75 1 90.44 437 ALA A CA 1
ATOM 3443 C C . ALA A 1 437 ? -13.031 13.883 19.016 1 90.44 437 ALA A C 1
ATOM 3445 O O . ALA A 1 437 ? -14.023 14.609 18.953 1 90.44 437 ALA A O 1
ATOM 3446 N N . GLU A 1 438 ? -13.047 12.641 19.312 1 87.56 438 GLU A N 1
ATOM 3447 C CA . GLU A 1 438 ? -14.305 11.984 19.625 1 87.56 438 GLU A CA 1
ATOM 3448 C C . GLU A 1 438 ? -14.75 12.297 21.047 1 87.56 438 GLU A C 1
ATOM 3450 O O . GLU A 1 438 ? -14.555 11.5 21.969 1 87.56 438 GLU A O 1
ATOM 3455 N N . CYS A 1 439 ? -15.445 13.375 21.234 1 91.19 439 CYS A N 1
ATOM 3456 C CA . CYS A 1 439 ? -15.969 13.859 22.5 1 91.19 439 CYS A CA 1
ATOM 3457 C C . CYS A 1 439 ? -17.109 14.852 22.281 1 91.19 439 CYS A C 1
ATOM 3459 O O . CYS A 1 439 ? -17.281 15.359 21.172 1 91.19 439 CYS A O 1
ATOM 3461 N N . SER A 1 440 ? -17.859 15.078 23.281 1 93.69 440 SER A N 1
ATOM 3462 C CA . SER A 1 440 ? -18.922 16.078 23.203 1 93.69 440 SER A CA 1
ATOM 3463 C C . SER A 1 440 ? -18.344 17.484 23.203 1 93.69 440 SER A C 1
ATOM 3465 O O . SER A 1 440 ? -17.172 17.688 23.547 1 93.69 440 SER A O 1
ATOM 3467 N N . ASP A 1 441 ? -19.125 18.406 22.812 1 95.44 441 ASP A N 1
ATOM 3468 C CA . ASP A 1 441 ? -18.719 19.797 22.859 1 95.44 441 ASP A CA 1
ATOM 3469 C C . ASP A 1 441 ? -18.359 20.219 24.281 1 95.44 441 ASP A C 1
ATOM 3471 O O . ASP A 1 441 ? -17.438 21.016 24.484 1 95.44 441 ASP A O 1
ATOM 3475 N N . GLU A 1 442 ? -19.094 19.672 25.156 1 95.62 442 GLU A N 1
ATOM 3476 C CA . GLU A 1 442 ? -18.844 20 26.562 1 95.62 442 GLU A CA 1
ATOM 3477 C C . GLU A 1 442 ? -17.5 19.453 27.016 1 95.62 442 GLU A C 1
ATOM 3479 O O . GLU A 1 442 ? -16.75 20.156 27.703 1 95.62 442 GLU A O 1
ATOM 3484 N N . GLU A 1 443 ? -17.25 18.266 26.656 1 95.19 443 GLU A N 1
ATOM 3485 C CA . GLU A 1 443 ? -15.961 17.672 26.984 1 95.19 443 GLU A CA 1
ATOM 3486 C C . GLU A 1 443 ? -14.805 18.438 26.359 1 95.19 443 GLU A C 1
ATOM 3488 O O . GLU A 1 443 ? -13.758 18.625 26.984 1 95.19 443 GLU A O 1
ATOM 3493 N N . MET A 1 444 ? -15 18.828 25.141 1 96.12 444 MET A N 1
ATOM 3494 C CA . MET A 1 444 ? -13.969 19.609 24.469 1 96.12 444 MET A CA 1
ATOM 3495 C C . MET A 1 444 ? -13.742 20.953 25.156 1 96.12 444 MET A C 1
ATOM 3497 O O . MET A 1 444 ? -12.602 21.375 25.359 1 96.12 444 MET A O 1
ATOM 3501 N N . ARG A 1 445 ? -14.82 21.578 25.531 1 96.5 445 ARG A N 1
ATOM 3502 C CA . ARG A 1 445 ? -14.727 22.844 26.25 1 96.5 445 ARG A CA 1
ATOM 3503 C C . ARG A 1 445 ? -13.93 22.688 27.547 1 96.5 445 ARG A C 1
ATOM 3505 O O . ARG A 1 445 ? -13.023 23.484 27.812 1 96.5 445 ARG A O 1
ATOM 3512 N N . HIS A 1 446 ? -14.227 21.641 28.234 1 96 446 HIS A N 1
ATOM 3513 C CA . HIS A 1 446 ? -13.531 21.391 29.5 1 96 446 HIS A CA 1
ATOM 3514 C C . HIS A 1 446 ? -12.047 21.141 29.266 1 96 446 HIS A C 1
ATOM 3516 O O . HIS A 1 446 ? -11.203 21.594 30.031 1 96 446 HIS A O 1
ATOM 3522 N N . ALA A 1 447 ? -11.781 20.391 28.266 1 96.81 447 ALA A N 1
ATOM 3523 C CA . ALA A 1 447 ? -10.391 20.094 27.938 1 96.81 447 ALA A CA 1
ATOM 3524 C C . ALA A 1 447 ? -9.633 21.359 27.562 1 96.81 447 ALA A C 1
ATOM 3526 O O . ALA A 1 447 ? -8.484 21.547 27.969 1 96.81 447 ALA A O 1
ATOM 3527 N N . LEU A 1 448 ? -10.25 22.234 26.797 1 97.62 448 LEU A N 1
ATOM 3528 C CA . LEU A 1 448 ? -9.609 23.484 26.375 1 97.62 448 LEU A CA 1
ATOM 3529 C C . LEU A 1 448 ? -9.391 24.422 27.562 1 97.62 448 LEU A C 1
ATOM 3531 O O . LEU A 1 448 ? -8.359 25.078 27.656 1 97.62 448 LEU A O 1
ATOM 3535 N N . ILE A 1 449 ? -10.352 24.453 28.469 1 96.81 449 ILE A N 1
ATOM 3536 C CA . ILE A 1 449 ? -10.195 25.234 29.688 1 96.81 449 ILE A CA 1
ATOM 3537 C C . ILE A 1 449 ? -9.031 24.688 30.5 1 96.81 449 ILE A C 1
ATOM 3539 O O . ILE A 1 449 ? -8.211 25.453 31.016 1 96.81 449 ILE A O 1
ATOM 3543 N N . GLY A 1 450 ? -9.047 23.391 30.594 1 96 450 GLY A N 1
ATOM 3544 C CA . GLY A 1 450 ? -7.934 22.75 31.281 1 96 450 GLY A CA 1
ATOM 3545 C C . GLY A 1 450 ? -6.594 23.062 30.641 1 96 450 GLY A C 1
ATOM 3546 O O . GLY A 1 450 ? -5.609 23.312 31.344 1 96 450 GLY A O 1
ATOM 3547 N N . MET A 1 451 ? -6.516 23.031 29.375 1 96.88 451 MET A N 1
ATOM 3548 C CA . MET A 1 451 ? -5.297 23.359 28.656 1 96.88 451 MET A CA 1
ATOM 3549 C C . MET A 1 451 ? -4.859 24.797 28.969 1 96.88 451 MET A C 1
ATOM 3551 O O . MET A 1 451 ? -3.68 25.047 29.234 1 96.88 451 MET A O 1
ATOM 3555 N N . ARG A 1 452 ? -5.77 25.656 28.922 1 96.56 452 ARG A N 1
ATOM 3556 C CA . ARG A 1 452 ? -5.48 27.062 29.234 1 96.56 452 ARG A CA 1
ATOM 3557 C C . ARG A 1 452 ? -4.922 27.203 30.656 1 96.56 452 ARG A C 1
ATOM 3559 O O . ARG A 1 452 ? -3.988 27.969 30.875 1 96.56 452 ARG A O 1
ATOM 3566 N N . GLU A 1 453 ? -5.48 26.5 31.547 1 96.06 453 GLU A N 1
ATOM 3567 C CA . GLU A 1 453 ? -5.008 26.531 32.938 1 96.06 453 GLU A CA 1
ATOM 3568 C C . GLU A 1 453 ? -3.561 26.047 33.031 1 96.06 453 GLU A C 1
ATOM 3570 O O . GLU A 1 453 ? -2.748 26.656 33.719 1 96.06 453 GLU A O 1
ATOM 3575 N N . ILE A 1 454 ? -3.318 25 32.344 1 95.75 454 ILE A N 1
ATOM 3576 C CA . ILE A 1 454 ? -1.964 24.453 32.375 1 95.75 454 ILE A CA 1
ATOM 3577 C C . ILE A 1 454 ? -1.004 25.453 31.703 1 95.75 454 ILE A C 1
ATOM 3579 O O . ILE A 1 454 ? 0.115 25.641 32.188 1 95.75 454 ILE A O 1
ATOM 3583 N N . PHE A 1 455 ? -1.437 26.047 30.594 1 96.5 455 PHE A N 1
ATOM 3584 C CA . PHE A 1 455 ? -0.623 27.031 29.906 1 96.5 455 PHE A CA 1
ATOM 3585 C C . PHE A 1 455 ? -0.237 28.172 30.844 1 96.5 455 PHE A C 1
ATOM 3587 O O . PHE A 1 455 ? 0.86 28.734 30.734 1 96.5 455 PHE A O 1
ATOM 3594 N N . ASN A 1 456 ? -1.077 28.438 31.797 1 93.56 456 ASN A N 1
ATOM 3595 C CA . ASN A 1 456 ? -0.88 29.578 32.688 1 93.56 456 ASN A CA 1
ATOM 3596 C C . ASN A 1 456 ? -0.103 29.188 33.938 1 93.56 456 ASN A C 1
ATOM 3598 O O . ASN A 1 456 ? 0.293 30.047 34.719 1 93.56 456 ASN A O 1
ATOM 3602 N N . GLN A 1 457 ? 0.111 27.938 34.062 1 90.5 457 GLN A N 1
ATOM 3603 C CA . GLN A 1 457 ? 0.896 27.469 35.188 1 90.5 457 GLN A CA 1
ATOM 3604 C C . GLN A 1 457 ? 2.377 27.375 34.812 1 90.5 457 GLN A C 1
ATOM 3606 O O . GLN A 1 457 ? 2.738 27.359 33.656 1 90.5 457 GLN A O 1
ATOM 3611 N N . TYR A 1 458 ? 3.264 27.406 35.906 1 84.12 458 TYR A N 1
ATOM 3612 C CA . TYR A 1 458 ? 4.691 27.203 35.719 1 84.12 458 TYR A CA 1
ATOM 3613 C C . TYR A 1 458 ? 5.062 25.734 35.875 1 84.12 458 TYR A C 1
ATOM 3615 O O . TYR A 1 458 ? 4.457 25.016 36.688 1 84.12 458 TYR A O 1
ATOM 3623 N N . PRO A 1 459 ? 6.02 25.25 35.031 1 78.38 459 PRO A N 1
ATOM 3624 C CA . PRO A 1 459 ? 6.414 23.844 35.125 1 78.38 459 PRO A CA 1
ATOM 3625 C C . PRO A 1 459 ? 6.902 23.469 36.531 1 78.38 459 PRO A C 1
ATOM 3627 O O . PRO A 1 459 ? 7.43 24.312 37.25 1 78.38 459 PRO A O 1
ATOM 3630 N N . GLN A 1 460 ? 6.406 22.281 37 1 63.84 460 GLN A N 1
ATOM 3631 C CA . GLN A 1 460 ? 6.906 21.828 38.312 1 63.84 460 GLN A CA 1
ATOM 3632 C C . GLN A 1 460 ? 8.398 21.531 38.25 1 63.84 460 GLN A C 1
ATOM 3634 O O . GLN A 1 460 ? 8.914 21.125 37.188 1 63.84 460 GLN A O 1
ATOM 3639 N N . ILE A 1 461 ? 9.281 22.141 39 1 53.34 461 ILE A N 1
ATOM 3640 C CA . ILE A 1 461 ? 10.727 22.047 39.156 1 53.34 461 ILE A CA 1
ATOM 3641 C C . ILE A 1 461 ? 11.172 20.594 39.031 1 53.34 461 ILE A C 1
ATOM 3643 O O . ILE A 1 461 ? 12.336 20.312 38.75 1 53.34 461 ILE A O 1
ATOM 3647 N N . HIS A 1 462 ? 10.492 19.5 39.344 1 44.44 462 HIS A N 1
ATOM 3648 C CA . HIS A 1 462 ? 11.172 18.203 39.375 1 44.44 462 HIS A CA 1
ATOM 3649 C C . HIS A 1 462 ? 11.414 17.672 37.969 1 44.44 462 HIS A C 1
ATOM 3651 O O . HIS A 1 462 ? 11.977 16.594 37.781 1 44.44 462 HIS A O 1
ATOM 3657 N N . ASP A 1 463 ? 10.844 18.141 37.031 1 40.84 463 ASP A N 1
ATOM 3658 C CA . ASP A 1 463 ? 10.977 17.469 35.75 1 40.84 463 ASP A CA 1
ATOM 3659 C C . ASP A 1 463 ? 12.305 17.812 35.062 1 40.84 463 ASP A C 1
ATOM 3661 O O . ASP A 1 463 ? 12.477 17.594 33.875 1 40.84 463 ASP A O 1
ATOM 3665 N N . PHE A 1 464 ? 13.203 18.531 35.75 1 31.91 464 PHE A N 1
ATOM 3666 C CA . PHE A 1 464 ? 14.562 18.5 35.219 1 31.91 464 PHE A CA 1
ATOM 3667 C C . PHE A 1 464 ? 15.273 17.219 35.656 1 31.91 464 PHE A C 1
ATOM 3669 O O . PHE A 1 464 ? 15.086 16.75 36.781 1 31.91 464 PHE A O 1
ATOM 3676 N N . MET B 1 1 ? 17.922 7.98 -33.562 1 73.31 1 MET B N 1
ATOM 3677 C CA . MET B 1 1 ? 18.984 8.891 -33.156 1 73.31 1 MET B CA 1
ATOM 3678 C C . MET B 1 1 ? 18.719 10.305 -33.625 1 73.31 1 MET B C 1
ATOM 3680 O O . MET B 1 1 ? 18.984 11.273 -32.906 1 73.31 1 MET B O 1
ATOM 3684 N N . ASP B 1 2 ? 18.047 10.375 -34.781 1 76.31 2 ASP B N 1
ATOM 3685 C CA . ASP B 1 2 ? 17.75 11.695 -35.312 1 76.31 2 ASP B CA 1
ATOM 3686 C C . ASP B 1 2 ? 16.766 12.453 -34.438 1 76.31 2 ASP B C 1
ATOM 3688 O O . ASP B 1 2 ? 16.938 13.656 -34.188 1 76.31 2 ASP B O 1
ATOM 3692 N N . LYS B 1 3 ? 15.867 11.781 -34 1 78.75 3 LYS B N 1
ATOM 3693 C CA . LYS B 1 3 ? 14.883 12.383 -33.094 1 78.75 3 LYS B CA 1
ATOM 3694 C C . LYS B 1 3 ? 15.539 12.891 -31.812 1 78.75 3 LYS B C 1
ATOM 3696 O O . LYS B 1 3 ? 15.195 13.961 -31.312 1 78.75 3 LYS B O 1
ATOM 3701 N N . TRP B 1 4 ? 16.484 12.109 -31.375 1 87.06 4 TRP B N 1
ATOM 3702 C CA . TRP B 1 4 ? 17.141 12.492 -30.141 1 87.06 4 TRP B CA 1
ATOM 3703 C C . TRP B 1 4 ? 18.047 13.703 -30.344 1 87.06 4 TRP B C 1
ATOM 3705 O O . TRP B 1 4 ? 18.109 14.602 -29.5 1 87.06 4 TRP B O 1
ATOM 3715 N N . LYS B 1 5 ? 18.656 13.766 -31.484 1 82.81 5 LYS B N 1
ATOM 3716 C CA . LYS B 1 5 ? 19.469 14.914 -31.844 1 82.81 5 LYS B CA 1
ATOM 3717 C C . LYS B 1 5 ? 18.625 16.188 -31.984 1 82.81 5 LYS B C 1
ATOM 3719 O O . LYS B 1 5 ? 19.031 17.25 -31.516 1 82.81 5 LYS B O 1
ATOM 3724 N N . SER B 1 6 ? 17.5 16 -32.562 1 81.81 6 SER B N 1
ATOM 3725 C CA . SER B 1 6 ? 16.609 17.141 -32.719 1 81.81 6 SER B CA 1
ATOM 3726 C C . SER B 1 6 ? 16.172 17.688 -31.359 1 81.81 6 SER B C 1
ATOM 3728 O O . SER B 1 6 ? 16.062 18.906 -31.188 1 81.81 6 SER B O 1
ATOM 3730 N N . ALA B 1 7 ? 15.938 16.781 -30.453 1 79.06 7 ALA B N 1
ATOM 3731 C CA . ALA B 1 7 ? 15.562 17.203 -29.109 1 79.06 7 ALA B CA 1
ATOM 3732 C C . ALA B 1 7 ? 16.688 18 -28.453 1 79.06 7 ALA B C 1
ATOM 3734 O O . ALA B 1 7 ? 16.438 18.984 -27.734 1 79.06 7 ALA B O 1
ATOM 3735 N N . LEU B 1 8 ? 17.891 17.641 -28.734 1 80.25 8 LEU B N 1
ATOM 3736 C CA . LEU B 1 8 ? 19.047 18.312 -28.156 1 80.25 8 LEU B CA 1
ATOM 3737 C C . LEU B 1 8 ? 19.297 19.641 -28.859 1 80.25 8 LEU B C 1
ATOM 3739 O O . LEU B 1 8 ? 19.75 20.609 -28.219 1 80.25 8 LEU B O 1
ATOM 3743 N N . ASP B 1 9 ? 18.938 19.719 -30.062 1 77.31 9 ASP B N 1
ATOM 3744 C CA . ASP B 1 9 ? 19.188 20.922 -30.859 1 77.31 9 ASP B CA 1
ATOM 3745 C C . ASP B 1 9 ? 18.25 22.047 -30.453 1 77.31 9 ASP B C 1
ATOM 3747 O O . ASP B 1 9 ? 18.578 23.219 -30.609 1 77.31 9 ASP B O 1
ATOM 3751 N N . VAL B 1 10 ? 17.141 21.609 -29.984 1 73.69 10 VAL B N 1
ATOM 3752 C CA . VAL B 1 10 ? 16.156 22.625 -29.625 1 73.69 10 VAL B CA 1
ATOM 3753 C C . VAL B 1 10 ? 16.281 23 -28.156 1 73.69 10 VAL B C 1
ATOM 3755 O O . VAL B 1 10 ? 15.508 23.797 -27.641 1 73.69 10 VAL B O 1
ATOM 3758 N N . ALA B 1 11 ? 17.219 22.438 -27.562 1 70.81 11 ALA B N 1
ATOM 3759 C CA . ALA B 1 11 ? 17.422 22.703 -26.141 1 70.81 11 ALA B CA 1
ATOM 3760 C C . ALA B 1 11 ? 17.75 24.172 -25.891 1 70.81 11 ALA B C 1
ATOM 3762 O O . ALA B 1 11 ? 18.516 24.766 -26.625 1 70.81 11 ALA B O 1
ATOM 3763 N N . ARG B 1 12 ? 16.969 24.719 -25.031 1 59.91 12 ARG B N 1
ATOM 3764 C CA . ARG B 1 12 ? 17.203 26.109 -24.672 1 59.91 12 ARG B CA 1
ATOM 3765 C C . ARG B 1 12 ? 18.516 26.25 -23.922 1 59.91 12 ARG B C 1
ATOM 3767 O O . ARG B 1 12 ? 19.047 25.281 -23.375 1 59.91 12 ARG B O 1
ATOM 3774 N N . SER B 1 13 ? 18.906 27.516 -23.828 1 60.5 13 SER B N 1
ATOM 3775 C CA . SER B 1 13 ? 20.094 27.844 -23.062 1 60.5 13 SER B CA 1
ATOM 3776 C C . SER B 1 13 ? 19.906 27.531 -21.578 1 60.5 13 SER B C 1
ATOM 3778 O O . SER B 1 13 ? 18.875 27.906 -21 1 60.5 13 SER B O 1
ATOM 3780 N N . GLY B 1 14 ? 20.734 26.484 -21.016 1 61.41 14 GLY B N 1
ATOM 3781 C CA . GLY B 1 14 ? 20.672 26.156 -19.609 1 61.41 14 GLY B CA 1
ATOM 3782 C C . GLY B 1 14 ? 20.078 24.797 -19.328 1 61.41 14 GLY B C 1
ATOM 3783 O O . GLY B 1 14 ? 20.188 24.281 -18.219 1 61.41 14 GLY B O 1
ATOM 3784 N N . GLU B 1 15 ? 19.516 24.328 -20.422 1 65.06 15 GLU B N 1
ATOM 3785 C CA . GLU B 1 15 ? 18.953 23.016 -20.203 1 65.06 15 GLU B CA 1
ATOM 3786 C C . GLU B 1 15 ? 20.031 21.922 -20.234 1 65.06 15 GLU B C 1
ATOM 3788 O O . GLU B 1 15 ? 20.969 22.016 -21.031 1 65.06 15 GLU B O 1
ATOM 3793 N N . SER B 1 16 ? 20 21.078 -19.312 1 72.25 16 SER B N 1
ATOM 3794 C CA . SER B 1 16 ? 20.969 20 -19.25 1 72.25 16 SER B CA 1
ATOM 3795 C C . SER B 1 16 ? 20.781 19.031 -20.406 1 72.25 16 SER B C 1
ATOM 3797 O O . SER B 1 16 ? 19.75 18.359 -20.516 1 72.25 16 SER B O 1
ATOM 3799 N N . LYS B 1 17 ? 21.75 19.047 -21.328 1 77.44 17 LYS B N 1
ATOM 3800 C CA . LYS B 1 17 ? 21.734 18.109 -22.453 1 77.44 17 LYS B CA 1
ATOM 3801 C C . LYS B 1 17 ? 21.547 16.672 -21.969 1 77.44 17 LYS B C 1
ATOM 3803 O O . LYS B 1 17 ? 20.875 15.875 -22.625 1 77.44 17 LYS B O 1
ATOM 3808 N N . TYR B 1 18 ? 22.094 16.422 -20.875 1 78.94 18 TYR B N 1
ATOM 3809 C CA . TYR B 1 18 ? 21.938 15.133 -20.188 1 78.94 18 TYR B CA 1
ATOM 3810 C C . TYR B 1 18 ? 20.469 14.812 -19.938 1 78.94 18 TYR B C 1
ATOM 3812 O O . TYR B 1 18 ? 20 13.734 -20.312 1 78.94 18 TYR B O 1
ATOM 3820 N N . LYS B 1 19 ? 19.844 15.711 -19.422 1 76.12 19 LYS B N 1
ATOM 3821 C CA . LYS B 1 19 ? 18.453 15.5 -19.078 1 76.12 19 LYS B CA 1
ATOM 3822 C C . LYS B 1 19 ? 17.578 15.352 -20.328 1 76.12 19 LYS B C 1
ATOM 3824 O O . LYS B 1 19 ? 16.672 14.516 -20.359 1 76.12 19 LYS B O 1
ATOM 3829 N N . ILE B 1 20 ? 17.953 16.172 -21.281 1 78.44 20 ILE B N 1
ATOM 3830 C CA . ILE B 1 20 ? 17.188 16.125 -22.531 1 78.44 20 ILE B CA 1
ATOM 3831 C C . ILE B 1 20 ? 17.359 14.758 -23.188 1 78.44 20 ILE B C 1
ATOM 3833 O O . ILE B 1 20 ? 16.391 14.156 -23.641 1 78.44 20 ILE B O 1
ATOM 3837 N N . LEU B 1 21 ? 18.594 14.305 -23.219 1 84.81 21 LEU B N 1
ATOM 3838 C CA . LEU B 1 21 ? 18.859 13.008 -23.828 1 84.81 21 LEU B CA 1
ATOM 3839 C C . LEU B 1 21 ? 18.141 11.898 -23.062 1 84.81 21 LEU B C 1
ATOM 3841 O O . LEU B 1 21 ? 17.5 11.039 -23.688 1 84.81 21 LEU B O 1
ATOM 3845 N N . VAL B 1 22 ? 18.203 11.914 -21.766 1 82.31 22 VAL B N 1
ATOM 3846 C CA . VAL B 1 22 ? 17.547 10.914 -20.922 1 82.31 22 VAL B CA 1
ATOM 3847 C C . VAL B 1 22 ? 16.047 10.922 -21.203 1 82.31 22 VAL B C 1
ATOM 3849 O O . VAL B 1 22 ? 15.445 9.867 -21.422 1 82.31 22 VAL B O 1
ATOM 3852 N N . GLN B 1 23 ? 15.531 12.086 -21.25 1 77.88 23 GLN B N 1
ATOM 3853 C CA . GLN B 1 23 ? 14.094 12.219 -21.453 1 77.88 23 GLN B CA 1
ATOM 3854 C C . GLN B 1 23 ? 13.688 11.719 -22.844 1 77.88 23 GLN B C 1
ATOM 3856 O O . GLN B 1 23 ? 12.664 11.047 -22.984 1 77.88 23 GLN B O 1
ATOM 3861 N N . ALA B 1 24 ? 14.453 12.133 -23.812 1 81.25 24 ALA B N 1
ATOM 3862 C CA . ALA B 1 24 ? 14.148 11.75 -25.203 1 81.25 24 ALA B CA 1
ATOM 3863 C C . ALA B 1 24 ? 14.172 10.234 -25.359 1 81.25 24 ALA B C 1
ATOM 3865 O O . ALA B 1 24 ? 13.273 9.656 -25.969 1 81.25 24 ALA B O 1
ATOM 3866 N N . ILE B 1 25 ? 15.156 9.57 -24.781 1 83.75 25 ILE B N 1
ATOM 3867 C CA . ILE B 1 25 ? 15.273 8.117 -24.891 1 83.75 25 ILE B CA 1
ATOM 3868 C C . ILE B 1 25 ? 14.172 7.449 -24.078 1 83.75 25 ILE B C 1
ATOM 3870 O O . ILE B 1 25 ? 13.531 6.504 -24.547 1 83.75 25 ILE B O 1
ATOM 3874 N N . ALA B 1 26 ? 13.984 7.984 -22.906 1 78.44 26 ALA B N 1
ATOM 3875 C CA . ALA B 1 26 ? 12.922 7.449 -22.047 1 78.44 26 ALA B CA 1
ATOM 3876 C C . ALA B 1 26 ? 11.57 7.516 -22.734 1 78.44 26 ALA B C 1
ATOM 3878 O O . ALA B 1 26 ? 10.789 6.559 -22.688 1 78.44 26 ALA B O 1
ATOM 3879 N N . GLU B 1 27 ? 11.328 8.609 -23.359 1 75.81 27 GLU B N 1
ATOM 3880 C CA . GLU B 1 27 ? 10.078 8.789 -24.094 1 75.81 27 GLU B CA 1
ATOM 3881 C C . GLU B 1 27 ? 9.93 7.746 -25.188 1 75.81 27 GLU B C 1
ATOM 3883 O O . GLU B 1 27 ? 8.844 7.184 -25.375 1 75.81 27 GLU B O 1
ATOM 3888 N N . ASP B 1 28 ? 11 7.57 -25.891 1 79.56 28 ASP B N 1
ATOM 3889 C CA . ASP B 1 28 ? 10.961 6.578 -26.969 1 79.56 28 ASP B CA 1
ATOM 3890 C C . ASP B 1 28 ? 10.703 5.18 -26.406 1 79.56 28 ASP B C 1
ATOM 3892 O O . ASP B 1 28 ? 9.984 4.387 -27.016 1 79.56 28 ASP B O 1
ATOM 3896 N N . ILE B 1 29 ? 11.273 4.965 -25.25 1 76.88 29 ILE B N 1
ATOM 3897 C CA . ILE B 1 29 ? 11.094 3.664 -24.609 1 76.88 29 ILE B CA 1
ATOM 3898 C C . ILE B 1 29 ? 9.648 3.521 -24.125 1 76.88 29 ILE B C 1
ATOM 3900 O O . ILE B 1 29 ? 8.992 2.512 -24.391 1 76.88 29 ILE B O 1
ATOM 3904 N N . GLU B 1 30 ? 9.203 4.543 -23.562 1 67.94 30 GLU B N 1
ATOM 3905 C CA . GLU B 1 30 ? 7.859 4.527 -23 1 67.94 30 GLU B CA 1
ATOM 3906 C C . GLU B 1 30 ? 6.801 4.465 -24.094 1 67.94 30 GLU B C 1
ATOM 3908 O O . GLU B 1 30 ? 5.762 3.824 -23.922 1 67.94 30 GLU B O 1
ATOM 3913 N N . GLN B 1 31 ? 7.07 5.102 -25.219 1 64.25 31 GLN B N 1
ATOM 3914 C CA . GLN B 1 31 ? 6.148 5.129 -26.344 1 64.25 31 GLN B CA 1
ATOM 3915 C C . GLN B 1 31 ? 6.293 3.875 -27.203 1 64.25 31 GLN B C 1
ATOM 3917 O O . GLN B 1 31 ? 5.605 3.723 -28.219 1 64.25 31 GLN B O 1
ATOM 3922 N N . GLY B 1 32 ? 7.152 3.053 -26.766 1 66.19 32 GLY B N 1
ATOM 3923 C CA . GLY B 1 32 ? 7.336 1.796 -27.484 1 66.19 32 GLY B CA 1
ATOM 3924 C C . GLY B 1 32 ? 8.133 1.943 -28.766 1 66.19 32 GLY B C 1
ATOM 3925 O O . GLY B 1 32 ? 8.219 1.007 -29.562 1 66.19 32 GLY B O 1
ATOM 3926 N N . LEU B 1 33 ? 8.68 3.158 -29 1 73.38 33 LEU B N 1
ATOM 3927 C CA . LEU B 1 33 ? 9.5 3.377 -30.188 1 73.38 33 LEU B CA 1
ATOM 3928 C C . LEU B 1 33 ? 10.812 2.605 -30.094 1 73.38 33 LEU B C 1
ATOM 3930 O O . LEU B 1 33 ? 11.398 2.248 -31.125 1 73.38 33 LEU B O 1
ATOM 3934 N N . LEU B 1 34 ? 11.281 2.457 -28.875 1 79.5 34 LEU B N 1
ATOM 3935 C CA . LEU B 1 34 ? 12.383 1.547 -28.609 1 79.5 34 LEU B CA 1
ATOM 3936 C C . LEU B 1 34 ? 11.883 0.267 -27.938 1 79.5 34 LEU B C 1
ATOM 3938 O O . LEU B 1 34 ? 11.25 0.316 -26.891 1 79.5 34 LEU B O 1
ATOM 3942 N N . ALA B 1 35 ? 12.055 -0.803 -28.656 1 71.94 35 ALA B N 1
ATOM 3943 C CA . ALA B 1 35 ? 11.547 -2.09 -28.188 1 71.94 35 ALA B CA 1
ATOM 3944 C C . ALA B 1 35 ? 12.359 -2.598 -26.984 1 71.94 35 ALA B C 1
ATOM 3946 O O . ALA B 1 35 ? 13.523 -2.219 -26.812 1 71.94 35 ALA B O 1
ATOM 3947 N N . ASN B 1 36 ? 11.633 -3.289 -26.172 1 71.75 36 ASN B N 1
ATOM 3948 C CA . ASN B 1 36 ? 12.359 -3.965 -25.109 1 71.75 36 ASN B CA 1
ATOM 3949 C C . ASN B 1 36 ? 13.531 -4.773 -25.656 1 71.75 36 ASN B C 1
ATOM 3951 O O . ASN B 1 36 ? 13.406 -5.441 -26.688 1 71.75 36 ASN B O 1
ATOM 3955 N N . ASP B 1 37 ? 14.625 -4.695 -25 1 69.81 37 ASP B N 1
ATOM 3956 C CA . ASP B 1 37 ? 15.875 -5.391 -25.297 1 69.81 37 ASP B CA 1
ATOM 3957 C C . ASP B 1 37 ? 16.547 -4.816 -26.547 1 69.81 37 ASP B C 1
ATOM 3959 O O . ASP B 1 37 ? 17.562 -5.336 -27 1 69.81 37 ASP B O 1
ATOM 3963 N N . GLN B 1 38 ? 15.969 -3.795 -27.094 1 80.44 38 GLN B N 1
ATOM 3964 C CA . GLN B 1 38 ? 16.625 -3.125 -28.203 1 80.44 38 GLN B CA 1
ATOM 3965 C C . GLN B 1 38 ? 17.938 -2.475 -27.766 1 80.44 38 GLN B C 1
ATOM 3967 O O . GLN B 1 38 ? 17.984 -1.813 -26.734 1 80.44 38 GLN B O 1
ATOM 3972 N N . ARG B 1 39 ? 18.969 -2.873 -28.562 1 84.56 39 ARG B N 1
ATOM 3973 C CA . ARG B 1 39 ? 20.266 -2.295 -28.234 1 84.56 39 ARG B CA 1
ATOM 3974 C C . ARG B 1 39 ? 20.297 -0.81 -28.594 1 84.56 39 ARG B C 1
ATOM 3976 O O . ARG B 1 39 ? 19.938 -0.414 -29.703 1 84.56 39 ARG B O 1
ATOM 3983 N N . LEU B 1 40 ? 20.656 -0.046 -27.562 1 88.31 40 LEU B N 1
ATOM 3984 C CA . LEU B 1 40 ? 20.875 1.371 -27.828 1 88.31 40 LEU B CA 1
ATOM 3985 C C . LEU B 1 40 ? 22.219 1.582 -28.547 1 88.31 40 LEU B C 1
ATOM 3987 O O . LEU B 1 40 ? 23.109 0.741 -28.453 1 88.31 40 LEU B O 1
ATOM 3991 N N . PRO B 1 41 ? 22.328 2.688 -29.281 1 87.88 41 PRO B N 1
ATOM 3992 C CA . PRO B 1 41 ? 23.625 2.959 -29.922 1 87.88 41 PRO B CA 1
ATOM 3993 C C . PRO B 1 41 ? 24.781 3.021 -28.922 1 87.88 41 PRO B C 1
ATOM 3995 O O . PRO B 1 41 ? 24.594 3.471 -27.781 1 87.88 41 PRO B O 1
ATOM 3998 N N . PRO B 1 42 ? 25.938 2.367 -29.406 1 87.19 42 PRO B N 1
ATOM 3999 C CA . PRO B 1 42 ? 27.109 2.506 -28.531 1 87.19 42 PRO B CA 1
ATOM 4000 C C . PRO B 1 42 ? 27.359 3.949 -28.094 1 87.19 42 PRO B C 1
ATOM 4002 O O . PRO B 1 42 ? 27.109 4.879 -28.875 1 87.19 42 PRO B O 1
ATOM 4005 N N . GLN B 1 43 ? 27.844 4.074 -26.938 1 88.31 43 GLN B N 1
ATOM 4006 C CA . GLN B 1 43 ? 27.969 5.379 -26.281 1 88.31 43 GLN B CA 1
ATOM 4007 C C . GLN B 1 43 ? 28.781 6.344 -27.141 1 88.31 43 GLN B C 1
ATOM 4009 O O . GLN B 1 43 ? 28.422 7.512 -27.281 1 88.31 43 GLN B O 1
ATOM 4014 N N . ARG B 1 44 ? 29.875 5.863 -27.719 1 86.69 44 ARG B N 1
ATOM 4015 C CA . ARG B 1 44 ? 30.719 6.715 -28.547 1 86.69 44 ARG B CA 1
ATOM 4016 C C . ARG B 1 44 ? 29.984 7.152 -29.812 1 86.69 44 ARG B C 1
ATOM 4018 O O . ARG B 1 44 ? 30.062 8.312 -30.219 1 86.69 44 ARG B O 1
ATOM 4025 N N . GLN B 1 45 ? 29.297 6.203 -30.328 1 89.88 45 GLN B N 1
ATOM 4026 C CA . GLN B 1 45 ? 28.516 6.52 -31.516 1 89.88 45 GLN B CA 1
ATOM 4027 C C . GLN B 1 45 ? 27.422 7.539 -31.203 1 89.88 45 GLN B C 1
ATOM 4029 O O . GLN B 1 45 ? 27.172 8.453 -32 1 89.88 45 GLN B O 1
ATOM 4034 N N . MET B 1 46 ? 26.766 7.352 -30.125 1 90.75 46 MET B N 1
ATOM 4035 C CA . MET B 1 46 ? 25.719 8.266 -29.672 1 90.75 46 MET B CA 1
ATOM 4036 C C . MET B 1 46 ? 26.281 9.664 -29.438 1 90.75 46 MET B C 1
ATOM 4038 O O . MET B 1 46 ? 25.672 10.656 -29.844 1 90.75 46 MET B O 1
ATOM 4042 N N . ALA B 1 47 ? 27.422 9.695 -28.797 1 90.94 47 ALA B N 1
ATOM 4043 C CA . ALA B 1 47 ? 28.078 10.969 -28.531 1 90.94 47 ALA B CA 1
ATOM 4044 C C . ALA B 1 47 ? 28.391 11.703 -29.828 1 90.94 47 ALA B C 1
ATOM 4046 O O . ALA B 1 47 ? 28.109 12.898 -29.953 1 90.94 47 ALA B O 1
ATOM 4047 N N . ASP B 1 48 ? 28.938 10.992 -30.719 1 88.69 48 ASP B N 1
ATOM 4048 C CA . ASP B 1 48 ? 29.297 11.555 -32 1 88.69 48 ASP B CA 1
ATOM 4049 C C . ASP B 1 48 ? 28.062 12.055 -32.75 1 88.69 48 ASP B C 1
ATOM 4051 O O . ASP B 1 48 ? 28.062 13.164 -33.281 1 88.69 48 ASP B O 1
ATOM 4055 N N . ALA B 1 49 ? 27.109 11.258 -32.719 1 88 49 ALA B N 1
ATOM 4056 C CA . ALA B 1 49 ? 25.906 11.562 -33.469 1 88 49 ALA B CA 1
ATOM 4057 C C . ALA B 1 49 ? 25.188 12.773 -32.844 1 88 49 ALA B C 1
ATOM 4059 O O . ALA B 1 49 ? 24.578 13.57 -33.594 1 88 49 ALA B O 1
ATOM 4060 N N . MET B 1 50 ? 25.281 12.945 -31.547 1 86.69 50 MET B N 1
ATOM 4061 C CA . MET B 1 50 ? 24.516 13.969 -30.844 1 86.69 50 MET B CA 1
ATOM 4062 C C . MET B 1 50 ? 25.359 15.227 -30.641 1 86.69 50 MET B C 1
ATOM 4064 O O . MET B 1 50 ? 24.828 16.281 -30.281 1 86.69 50 MET B O 1
ATOM 4068 N N . GLY B 1 51 ? 26.688 15.047 -30.828 1 86.62 51 GLY B N 1
ATOM 4069 C CA . GLY B 1 51 ? 27.578 16.172 -30.609 1 86.62 51 GLY B CA 1
ATOM 4070 C C . GLY B 1 51 ? 27.75 16.516 -29.141 1 86.62 51 GLY B C 1
ATOM 4071 O O . GLY B 1 51 ? 27.781 17.688 -28.766 1 86.62 51 GLY B O 1
ATOM 4072 N N . ILE B 1 52 ? 27.656 15.555 -28.328 1 88.19 52 ILE B N 1
ATOM 4073 C CA . ILE B 1 52 ? 27.859 15.766 -26.906 1 88.19 52 ILE B CA 1
ATOM 4074 C C . ILE B 1 52 ? 29 14.867 -26.406 1 88.19 52 ILE B C 1
ATOM 4076 O O . ILE B 1 52 ? 29.516 14.047 -27.172 1 88.19 52 ILE B O 1
ATOM 4080 N N . SER B 1 53 ? 29.422 15.102 -25.219 1 89.38 53 SER B N 1
ATOM 4081 C CA . SER B 1 53 ? 30.531 14.336 -24.672 1 89.38 53 SER B CA 1
ATOM 4082 C C . SER B 1 53 ? 30.109 12.898 -24.375 1 89.38 53 SER B C 1
ATOM 4084 O O . SER B 1 53 ? 28.938 12.633 -24.094 1 89.38 53 SER B O 1
ATOM 4086 N N . VAL B 1 54 ? 31.094 12.016 -24.531 1 89.38 54 VAL B N 1
ATOM 4087 C CA . VAL B 1 54 ? 30.875 10.617 -24.188 1 89.38 54 VAL B CA 1
ATOM 4088 C C . VAL B 1 54 ? 30.453 10.508 -22.719 1 89.38 54 VAL B C 1
ATOM 4090 O O . VAL B 1 54 ? 29.625 9.664 -22.359 1 89.38 54 VAL B O 1
ATOM 4093 N N . GLN B 1 55 ? 30.969 11.344 -21.969 1 86.88 55 GLN B N 1
ATOM 4094 C CA . GLN B 1 55 ? 30.625 11.344 -20.547 1 86.88 55 GLN B CA 1
ATOM 4095 C C . GLN B 1 55 ? 29.141 11.656 -20.344 1 86.88 55 GLN B C 1
ATOM 4097 O O . GLN B 1 55 ? 28.484 11.047 -19.5 1 86.88 55 GLN B O 1
ATOM 4102 N N . THR B 1 56 ? 28.688 12.555 -21.094 1 86.44 56 THR B N 1
ATOM 4103 C CA . THR B 1 56 ? 27.281 12.922 -21.016 1 86.44 56 THR B CA 1
ATOM 4104 C C . THR B 1 56 ? 26.391 11.742 -21.406 1 86.44 56 THR B C 1
ATOM 4106 O O . THR B 1 56 ? 25.375 11.477 -20.766 1 86.44 56 THR B O 1
ATOM 4109 N N . VAL B 1 57 ? 26.812 11.039 -22.453 1 87.88 57 VAL B N 1
ATOM 4110 C CA . VAL B 1 57 ? 26.047 9.883 -22.906 1 87.88 57 VAL B CA 1
ATOM 4111 C C . VAL B 1 57 ? 26.125 8.781 -21.844 1 87.88 57 VAL B C 1
ATOM 4113 O O . VAL B 1 57 ? 25.109 8.148 -21.531 1 87.88 57 VAL B O 1
ATOM 4116 N N . THR B 1 58 ? 27.281 8.633 -21.328 1 85.19 58 THR B N 1
ATOM 4117 C CA . THR B 1 58 ? 27.453 7.629 -20.281 1 85.19 58 THR B CA 1
ATOM 4118 C C . THR B 1 58 ? 26.547 7.914 -19.094 1 85.19 58 THR B C 1
ATOM 4120 O O . THR B 1 58 ? 25.875 7.012 -18.594 1 85.19 58 THR B O 1
ATOM 4123 N N . ASN B 1 59 ? 26.469 9.094 -18.766 1 82 59 ASN B N 1
ATOM 4124 C CA . ASN B 1 59 ? 25.609 9.5 -17.672 1 82 59 ASN B CA 1
ATOM 4125 C C . ASN B 1 59 ? 24.125 9.305 -18 1 82 59 ASN B C 1
ATOM 4127 O O . ASN B 1 59 ? 23.344 8.898 -17.141 1 82 59 ASN B O 1
ATOM 4131 N N . ALA B 1 60 ? 23.859 9.609 -19.188 1 84.62 60 ALA B N 1
ATOM 4132 C CA . ALA B 1 60 ? 22.484 9.438 -19.641 1 84.62 60 ALA B CA 1
ATOM 4133 C C . ALA B 1 60 ? 22.062 7.969 -19.594 1 84.62 60 ALA B C 1
ATOM 4135 O O . ALA B 1 60 ? 20.984 7.637 -19.094 1 84.62 60 ALA B O 1
ATOM 4136 N N . TYR B 1 61 ? 22.922 7.129 -20.078 1 84.75 61 TYR B N 1
ATOM 4137 C CA . TYR B 1 61 ? 22.641 5.699 -20.078 1 84.75 61 TYR B CA 1
ATOM 4138 C C . TYR B 1 61 ? 22.547 5.16 -18.656 1 84.75 61 TYR B C 1
ATOM 4140 O O . TYR B 1 61 ? 21.672 4.344 -18.344 1 84.75 61 TYR B O 1
ATOM 4148 N N . LYS B 1 62 ? 23.344 5.68 -17.844 1 77.88 62 LYS B N 1
ATOM 4149 C CA . LYS B 1 62 ? 23.297 5.285 -16.438 1 77.88 62 LYS B CA 1
ATOM 4150 C C . LYS B 1 62 ? 21.984 5.711 -15.789 1 77.88 62 LYS B C 1
ATOM 4152 O O . LYS B 1 62 ? 21.406 4.965 -15 1 77.88 62 LYS B O 1
ATOM 4157 N N . GLU B 1 63 ? 21.688 6.875 -16.188 1 74.88 63 GLU B N 1
ATOM 4158 C CA . GLU B 1 63 ? 20.422 7.379 -15.664 1 74.88 63 GLU B CA 1
ATOM 4159 C C . GLU B 1 63 ? 19.25 6.543 -16.172 1 74.88 63 GLU B C 1
ATOM 4161 O O . GLU B 1 63 ? 18.344 6.211 -15.398 1 74.88 63 GLU B O 1
ATOM 4166 N N . LEU B 1 64 ? 19.281 6.234 -17.422 1 79.88 64 LEU B N 1
ATOM 4167 C CA . LEU B 1 64 ? 18.25 5.383 -18 1 79.88 64 LEU B CA 1
ATOM 4168 C C . LEU B 1 64 ? 18.234 4.012 -17.344 1 79.88 64 LEU B C 1
ATOM 4170 O O . LEU B 1 64 ? 17.172 3.424 -17.125 1 79.88 64 LEU B O 1
ATOM 4174 N N . GLU B 1 65 ? 19.375 3.59 -17.016 1 75.19 65 GLU B N 1
ATOM 4175 C CA . GLU B 1 65 ? 19.5 2.318 -16.297 1 75.19 65 GLU B CA 1
ATOM 4176 C C . GLU B 1 65 ? 18.922 2.416 -14.891 1 75.19 65 GLU B C 1
ATOM 4178 O O . GLU B 1 65 ? 18.203 1.521 -14.445 1 75.19 65 GLU B O 1
ATOM 4183 N N . ARG B 1 66 ? 19.234 3.471 -14.391 1 65.62 66 ARG B N 1
ATOM 4184 C CA . ARG B 1 66 ? 18.703 3.717 -13.055 1 65.62 66 ARG B CA 1
ATOM 4185 C C . ARG B 1 66 ? 17.172 3.723 -13.055 1 65.62 66 ARG B C 1
ATOM 4187 O O . ARG B 1 66 ? 16.547 3.201 -12.133 1 65.62 66 ARG B O 1
ATOM 4194 N N . GLN B 1 67 ? 16.719 4.285 -14.148 1 64.5 67 GLN B N 1
ATOM 4195 C CA . GLN B 1 67 ? 15.281 4.383 -14.305 1 64.5 67 GLN B CA 1
ATOM 4196 C C . GLN B 1 67 ? 14.68 3.043 -14.711 1 64.5 67 GLN B C 1
ATOM 4198 O O . GLN B 1 67 ? 13.461 2.926 -14.875 1 64.5 67 GLN B O 1
ATOM 4203 N N . GLY B 1 68 ? 15.539 2.088 -14.945 1 65.69 68 GLY B N 1
ATOM 4204 C CA . GLY B 1 68 ? 15.102 0.755 -15.336 1 65.69 68 GLY B CA 1
ATOM 4205 C C . GLY B 1 68 ? 14.758 0.644 -16.812 1 65.69 68 GLY B C 1
ATOM 4206 O O . GLY B 1 68 ? 14.141 -0.334 -17.234 1 65.69 68 GLY B O 1
ATOM 4207 N N . LEU B 1 69 ? 15.07 1.695 -17.516 1 74.62 69 LEU B N 1
ATOM 4208 C CA . LEU B 1 69 ? 14.664 1.745 -18.906 1 74.62 69 LEU B CA 1
ATOM 4209 C C . LEU B 1 69 ? 15.734 1.125 -19.812 1 74.62 69 LEU B C 1
ATOM 4211 O O . LEU B 1 69 ? 15.461 0.783 -20.953 1 74.62 69 LEU B O 1
ATOM 4215 N N . VAL B 1 70 ? 16.969 1.134 -19.219 1 79.44 70 VAL B N 1
ATOM 4216 C CA . VAL B 1 70 ? 18.094 0.6 -19.984 1 79.44 70 VAL B CA 1
ATOM 4217 C C . VAL B 1 70 ? 18.938 -0.306 -19.109 1 79.44 70 VAL B C 1
ATOM 4219 O O . VAL B 1 70 ? 19.078 -0.067 -17.906 1 79.44 70 VAL B O 1
ATOM 4222 N N . ARG B 1 71 ? 19.219 -1.392 -19.516 1 75.94 71 ARG B N 1
ATOM 4223 C CA . ARG B 1 71 ? 20.188 -2.26 -18.859 1 75.94 71 ARG B CA 1
ATOM 4224 C C . ARG B 1 71 ? 21.547 -2.188 -19.562 1 75.94 71 ARG B C 1
ATOM 4226 O O . ARG B 1 71 ? 21.641 -2.416 -20.766 1 75.94 71 ARG B O 1
ATOM 4233 N N . CYS B 1 72 ? 22.5 -1.736 -18.75 1 73.56 72 CYS B N 1
ATOM 4234 C CA . CYS B 1 72 ? 23.844 -1.648 -19.297 1 73.56 72 CYS B CA 1
ATOM 4235 C C . CYS B 1 72 ? 24.641 -2.92 -19.016 1 73.56 72 CYS B C 1
ATOM 4237 O O . CYS B 1 72 ? 24.75 -3.334 -17.859 1 73.56 72 CYS B O 1
ATOM 4239 N N . GLU B 1 73 ? 24.969 -3.703 -20.047 1 68.06 73 GLU B N 1
ATOM 4240 C CA . GLU B 1 73 ? 25.781 -4.914 -19.938 1 68.06 73 GLU B CA 1
ATOM 4241 C C . GLU B 1 73 ? 27.203 -4.672 -20.406 1 68.06 73 GLU B C 1
ATOM 4243 O O . GLU B 1 73 ? 27.438 -4.301 -21.562 1 68.06 73 GLU B O 1
ATOM 4248 N N . VAL B 1 74 ? 28.125 -4.828 -19.438 1 66.44 74 VAL B N 1
ATOM 4249 C CA . VAL B 1 74 ? 29.547 -4.598 -19.734 1 66.44 74 VAL B CA 1
ATOM 4250 C C . VAL B 1 74 ? 29.953 -5.465 -20.922 1 66.44 74 VAL B C 1
ATOM 4252 O O . VAL B 1 74 ? 29.766 -6.684 -20.906 1 66.44 74 VAL B O 1
ATOM 4255 N N . GLY B 1 75 ? 30.531 -4.859 -21.781 1 67.94 75 GLY B N 1
ATOM 4256 C CA . GLY B 1 75 ? 31.062 -5.562 -22.938 1 67.94 75 GLY B CA 1
ATOM 4257 C C . GLY B 1 75 ? 30.016 -5.848 -24 1 67.94 75 GLY B C 1
ATOM 4258 O O . GLY B 1 75 ? 30.344 -6.266 -25.109 1 67.94 75 GLY B O 1
ATOM 4259 N N . ARG B 1 76 ? 28.688 -5.781 -23.766 1 74.56 76 ARG B N 1
ATOM 4260 C CA . ARG B 1 76 ? 27.641 -6.129 -24.719 1 74.56 76 ARG B CA 1
ATOM 4261 C C . ARG B 1 76 ? 26.891 -4.887 -25.203 1 74.56 76 ARG B C 1
ATOM 4263 O O . ARG B 1 76 ? 26.547 -4.781 -26.375 1 74.56 76 ARG B O 1
ATOM 4270 N N . GLY B 1 77 ? 26.781 -3.932 -24.328 1 81.06 77 GLY B N 1
ATOM 4271 C CA . GLY B 1 77 ? 26.078 -2.723 -24.719 1 81.06 77 GLY B CA 1
ATOM 4272 C C . GLY B 1 77 ? 24.922 -2.383 -23.781 1 81.06 77 GLY B C 1
ATOM 4273 O O . GLY B 1 77 ? 24.859 -2.895 -22.656 1 81.06 77 GLY B O 1
ATOM 4274 N N . SER B 1 78 ? 24.188 -1.312 -24.109 1 84.44 78 SER B N 1
ATOM 4275 C CA . SER B 1 78 ? 23.031 -0.849 -23.359 1 84.44 78 SER B CA 1
ATOM 42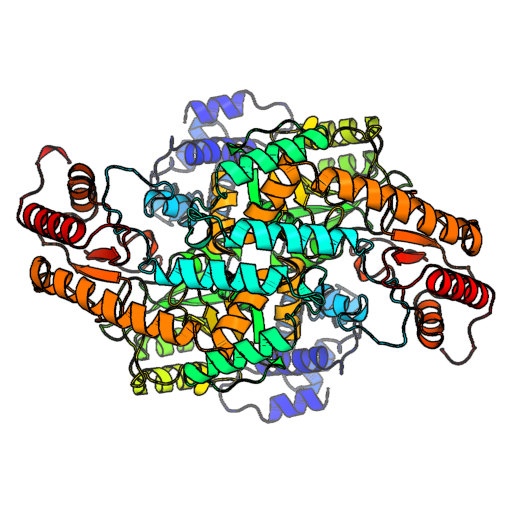76 C C . SER B 1 78 ? 21.719 -1.198 -24.078 1 84.44 78 SER B C 1
ATOM 4278 O O . SER B 1 78 ? 21.594 -0.986 -25.281 1 84.44 78 SER B O 1
ATOM 4280 N N . PHE B 1 79 ? 20.766 -1.83 -23.344 1 81.88 79 PHE B N 1
ATOM 4281 C CA . PHE B 1 79 ? 19.531 -2.336 -23.938 1 81.88 79 PHE B CA 1
ATOM 4282 C C . PHE B 1 79 ? 18.312 -1.722 -23.25 1 81.88 79 PHE B C 1
ATOM 4284 O O . PHE B 1 79 ? 18.312 -1.509 -22.031 1 81.88 79 PHE B O 1
ATOM 4291 N N . VAL B 1 80 ? 17.406 -1.389 -24.125 1 80.31 80 VAL B N 1
ATOM 4292 C CA . VAL B 1 80 ? 16.141 -0.947 -23.562 1 80.31 80 VAL B CA 1
ATOM 4293 C C . VAL B 1 80 ? 15.57 -2.031 -22.656 1 80.31 80 VAL B C 1
ATOM 4295 O O . VAL B 1 80 ? 15.547 -3.211 -23.016 1 80.31 80 VAL B O 1
ATOM 4298 N N . SER B 1 81 ? 15.406 -1.642 -21.438 1 67.56 81 SER B N 1
ATOM 4299 C CA . SER B 1 81 ? 14.836 -2.568 -20.469 1 67.56 81 SER B CA 1
ATOM 4300 C C . SER B 1 81 ? 13.555 -2.01 -19.859 1 67.56 81 SER B C 1
ATOM 4302 O O . SER B 1 81 ? 13.594 -1.035 -19.094 1 67.56 81 SER B O 1
ATOM 4304 N N . ARG B 1 82 ? 12.594 -2.471 -20.438 1 62.66 82 ARG B N 1
ATOM 4305 C CA . ARG B 1 82 ? 11.367 -2.088 -19.75 1 62.66 82 ARG B CA 1
ATOM 4306 C C . ARG B 1 82 ? 11.195 -2.879 -18.453 1 62.66 82 ARG B C 1
ATOM 4308 O O . ARG B 1 82 ? 11.5 -4.07 -18.406 1 62.66 82 ARG B O 1
ATOM 4315 N N . ARG B 1 83 ? 10.938 -2.061 -17.5 1 61 83 ARG B N 1
ATOM 4316 C CA . ARG B 1 83 ? 10.68 -2.738 -16.234 1 61 83 ARG B CA 1
ATOM 4317 C C . ARG B 1 83 ? 9.617 -3.816 -16.391 1 61 83 ARG B C 1
ATOM 4319 O O . ARG B 1 83 ? 8.625 -3.619 -17.094 1 61 83 ARG B O 1
ATOM 4326 N N . MET B 1 84 ? 10.047 -4.953 -15.93 1 53.97 84 MET B N 1
ATOM 4327 C CA . MET B 1 84 ? 9.078 -6.051 -15.992 1 53.97 84 MET B CA 1
ATOM 4328 C C . MET B 1 84 ? 7.707 -5.598 -15.508 1 53.97 84 MET B C 1
ATOM 4330 O O . MET B 1 84 ? 6.688 -5.961 -16.094 1 53.97 84 MET B O 1
ATOM 4334 N N . SER B 1 85 ? 7.711 -4.777 -14.562 1 60.38 85 SER B N 1
ATOM 4335 C CA . SER B 1 85 ? 6.449 -4.309 -14 1 60.38 85 SER B CA 1
ATOM 4336 C C . SER B 1 85 ? 5.625 -3.561 -15.047 1 60.38 85 SER B C 1
ATOM 4338 O O . SER B 1 85 ? 4.398 -3.693 -15.086 1 60.38 85 SER B O 1
ATOM 4340 N N . ASP B 1 86 ? 6.371 -2.928 -15.891 1 64.94 86 ASP B N 1
ATOM 4341 C CA . ASP B 1 86 ? 5.688 -2.148 -16.922 1 64.94 86 ASP B CA 1
ATOM 4342 C C . ASP B 1 86 ? 5.164 -3.051 -18.031 1 64.94 86 ASP B C 1
ATOM 4344 O O . ASP B 1 86 ? 4.184 -2.715 -18.703 1 64.94 86 ASP B O 1
ATOM 4348 N N . ARG B 1 87 ? 5.746 -4.25 -18.078 1 67 87 ARG B N 1
ATOM 4349 C CA . ARG B 1 87 ? 5.426 -5.148 -19.188 1 67 87 ARG B CA 1
ATOM 4350 C C . ARG B 1 87 ? 4.367 -6.168 -18.766 1 67 87 ARG B C 1
ATOM 4352 O O . ARG B 1 87 ? 3.754 -6.812 -19.625 1 67 87 ARG B O 1
ATOM 4359 N N . VAL B 1 88 ? 4.23 -6.242 -17.531 1 67.81 88 VAL B N 1
ATOM 4360 C CA . VAL B 1 88 ? 3.334 -7.281 -17.031 1 67.81 88 VAL B CA 1
ATOM 4361 C C . VAL B 1 88 ? 1.933 -7.07 -17.594 1 67.81 88 VAL B C 1
ATOM 4363 O O . VAL B 1 88 ? 1.236 -8.031 -17.922 1 67.81 88 VAL B O 1
ATOM 4366 N N . ALA B 1 89 ? 1.571 -5.891 -17.828 1 65.94 89 ALA B N 1
ATOM 4367 C CA . ALA B 1 89 ? 0.238 -5.559 -18.312 1 65.94 89 ALA B CA 1
ATOM 4368 C C . ALA B 1 89 ? 0.029 -6.094 -19.734 1 65.94 89 ALA B C 1
ATOM 4370 O O . ALA B 1 89 ? -1.106 -6.332 -20.156 1 65.94 89 ALA B O 1
ATOM 4371 N N . THR B 1 90 ? 1.117 -6.262 -20.406 1 63.16 90 THR B N 1
ATOM 4372 C CA . THR B 1 90 ? 1.022 -6.785 -21.766 1 63.16 90 THR B CA 1
ATOM 4373 C C . THR B 1 90 ? 0.838 -8.297 -21.75 1 63.16 90 THR B C 1
ATOM 4375 O O . THR B 1 90 ? 0.262 -8.867 -22.688 1 63.16 90 THR B O 1
ATOM 4378 N N . TYR B 1 91 ? 1.253 -8.836 -20.625 1 60.97 91 TYR B N 1
ATOM 4379 C CA . TYR B 1 91 ? 1.211 -10.289 -20.531 1 60.97 91 TYR B CA 1
ATOM 4380 C C . TYR B 1 91 ? -0.069 -10.758 -19.859 1 60.97 91 TYR B C 1
ATOM 4382 O O . TYR B 1 91 ? -0.616 -11.812 -20.203 1 60.97 91 TYR B O 1
ATOM 4390 N N . ILE B 1 92 ? -0.46 -10 -18.906 1 60.94 92 ILE B N 1
ATOM 4391 C CA . ILE B 1 92 ? -1.652 -10.281 -18.109 1 60.94 92 ILE B CA 1
ATOM 4392 C C . ILE B 1 92 ? -2.715 -9.219 -18.391 1 60.94 92 ILE B C 1
ATOM 4394 O O . ILE B 1 92 ? -2.543 -8.055 -18.016 1 60.94 92 ILE B O 1
ATOM 4398 N N . LEU B 1 93 ? -3.717 -9.594 -19.047 1 58.28 93 LEU B N 1
ATOM 4399 C CA . LEU B 1 93 ? -4.691 -8.656 -19.609 1 58.28 93 LEU B CA 1
ATOM 4400 C C . LEU B 1 93 ? -5.363 -7.848 -18.5 1 58.28 93 LEU B C 1
ATOM 4402 O O . LEU B 1 93 ? -5.898 -8.414 -17.547 1 58.28 93 LEU B O 1
ATOM 4406 N N . ASP B 1 94 ? -5.344 -6.633 -18.625 1 68.69 94 ASP B N 1
ATOM 4407 C CA . ASP B 1 94 ? -5.977 -5.73 -17.672 1 68.69 94 ASP B CA 1
ATOM 4408 C C . ASP B 1 94 ? -7.426 -5.453 -18.047 1 68.69 94 ASP B C 1
ATOM 4410 O O . ASP B 1 94 ? -8.227 -5.047 -17.203 1 68.69 94 ASP B O 1
ATOM 4414 N N . SER B 1 95 ? -7.785 -5.609 -19.312 1 58.47 95 SER B N 1
ATOM 4415 C CA . SER B 1 95 ? -9.156 -5.359 -19.75 1 58.47 95 SER B CA 1
ATOM 4416 C C . SER B 1 95 ? -9.766 -6.598 -20.406 1 58.47 95 SER B C 1
ATOM 4418 O O . SER B 1 95 ? -9.125 -7.242 -21.234 1 58.47 95 SER B O 1
ATOM 4420 N N . PRO B 1 96 ? -10.984 -6.902 -19.906 1 53.88 96 PRO B N 1
ATOM 4421 C CA . PRO B 1 96 ? -11.633 -8.047 -20.562 1 53.88 96 PRO B CA 1
ATOM 4422 C C . PRO B 1 96 ? -11.891 -7.809 -22.047 1 53.88 96 PRO B C 1
ATOM 4424 O O . PRO B 1 96 ? -12.172 -6.676 -22.453 1 53.88 96 PRO B O 1
ATOM 4427 N N . GLU B 1 97 ? -11.453 -8.688 -22.75 1 57.47 97 GLU B N 1
ATOM 4428 C CA . GLU B 1 97 ? -11.891 -8.68 -24.141 1 57.47 97 GLU B CA 1
ATOM 4429 C C . GLU B 1 97 ? -13.07 -9.625 -24.344 1 57.47 97 GLU B C 1
ATOM 4431 O O . GLU B 1 97 ? -12.984 -10.812 -24.031 1 57.47 97 GLU B O 1
ATOM 4436 N N . ARG B 1 98 ? -14.234 -9.195 -24.531 1 58.91 98 ARG B N 1
ATOM 4437 C CA . ARG B 1 98 ? -15.508 -9.898 -24.641 1 58.91 98 ARG B CA 1
ATOM 4438 C C . ARG B 1 98 ? -15.359 -11.164 -25.469 1 58.91 98 ARG B C 1
ATOM 4440 O O . ARG B 1 98 ? -16.047 -12.156 -25.234 1 58.91 98 ARG B O 1
ATOM 4447 N N . THR B 1 99 ? -14.531 -11.211 -26.266 1 65.06 99 THR B N 1
ATOM 4448 C CA . THR B 1 99 ? -14.578 -12.328 -27.203 1 65.06 99 THR B CA 1
ATOM 4449 C C . THR B 1 99 ? -13.492 -13.352 -26.875 1 65.06 99 THR B C 1
ATOM 4451 O O . THR B 1 99 ? -13.398 -14.391 -27.531 1 65.06 99 THR B O 1
ATOM 4454 N N . LEU B 1 100 ? -12.883 -13.188 -25.672 1 81.06 100 LEU B N 1
ATOM 4455 C CA . LEU B 1 100 ? -11.703 -14.008 -25.406 1 81.06 100 LEU B CA 1
ATOM 4456 C C . LEU B 1 100 ? -11.852 -14.773 -24.094 1 81.06 100 LEU B C 1
ATOM 4458 O O . LEU B 1 100 ? -12.406 -14.242 -23.125 1 81.06 100 LEU B O 1
ATOM 4462 N N . VAL B 1 101 ? -11.641 -16.234 -24.188 1 89.81 101 VAL B N 1
ATOM 4463 C CA . VAL B 1 101 ? -11.461 -16.938 -22.938 1 89.81 101 VAL B CA 1
ATOM 4464 C C . VAL B 1 101 ? -10.117 -16.562 -22.312 1 89.81 101 VAL B C 1
ATOM 4466 O O . VAL B 1 101 ? -9.062 -16.812 -22.891 1 89.81 101 VAL B O 1
ATOM 4469 N N . ASP B 1 102 ? -10.133 -15.984 -21.156 1 90 102 ASP B N 1
ATOM 4470 C CA . ASP B 1 102 ? -8.945 -15.43 -20.516 1 90 102 ASP B CA 1
ATOM 4471 C C . ASP B 1 102 ? -8.383 -16.406 -19.469 1 90 102 ASP B C 1
ATOM 4473 O O . ASP B 1 102 ? -8.789 -16.375 -18.312 1 90 102 ASP B O 1
ATOM 4477 N N . PHE B 1 103 ? -7.355 -17.141 -19.906 1 93.81 103 PHE B N 1
ATOM 4478 C CA . PHE B 1 103 ? -6.645 -18.016 -18.984 1 93.81 103 PHE B CA 1
ATOM 4479 C C . PHE B 1 103 ? -5.418 -17.328 -18.406 1 93.81 103 PHE B C 1
ATOM 4481 O O . PHE B 1 103 ? -4.539 -17.969 -17.844 1 93.81 103 PHE B O 1
ATOM 4488 N N . SER B 1 104 ? -5.332 -16.047 -18.531 1 89.94 104 SER B N 1
ATOM 4489 C CA . SER B 1 104 ? -4.082 -15.359 -18.219 1 89.94 104 SER B CA 1
ATOM 4490 C C . SER B 1 104 ? -4.062 -14.883 -16.766 1 89.94 104 SER B C 1
ATOM 4492 O O . SER B 1 104 ? -3.006 -14.547 -16.234 1 89.94 104 SER B O 1
ATOM 4494 N N . ASN B 1 105 ? -5.191 -14.875 -16.109 1 87.69 105 ASN B N 1
ATOM 4495 C CA . ASN B 1 105 ? -5.262 -14.32 -14.758 1 87.69 105 ASN B CA 1
ATOM 4496 C C . ASN B 1 105 ? -5.68 -15.375 -13.734 1 87.69 105 ASN B C 1
ATOM 4498 O O . ASN B 1 105 ? -6.66 -16.094 -13.945 1 87.69 105 ASN B O 1
ATOM 4502 N N . ALA B 1 106 ? -4.977 -15.367 -12.711 1 89.5 106 ALA B N 1
ATOM 4503 C CA . ALA B 1 106 ? -5.336 -16.281 -11.625 1 89.5 106 ALA B CA 1
ATOM 4504 C C . ALA B 1 106 ? -6.453 -15.688 -10.766 1 89.5 106 ALA B C 1
ATOM 4506 O O . ALA B 1 106 ? -6.262 -14.664 -10.102 1 89.5 106 ALA B O 1
ATOM 4507 N N . ARG B 1 107 ? -7.602 -16.359 -10.781 1 90.75 107 ARG B N 1
ATOM 4508 C CA . ARG B 1 107 ? -8.758 -15.953 -9.992 1 90.75 107 ARG B CA 1
ATOM 4509 C C . ARG B 1 107 ? -9.625 -17.156 -9.625 1 90.75 107 ARG B C 1
ATOM 4511 O O . ARG B 1 107 ? -9.555 -18.188 -10.281 1 90.75 107 ARG B O 1
ATOM 4518 N N . ILE B 1 108 ? -10.367 -16.969 -8.672 1 95.62 108 ILE B N 1
ATOM 4519 C CA . ILE B 1 108 ? -11.281 -18.031 -8.258 1 95.62 108 ILE B CA 1
ATOM 4520 C C . ILE B 1 108 ? -12.492 -18.062 -9.188 1 95.62 108 ILE B C 1
ATOM 4522 O O . ILE B 1 108 ? -12.727 -17.109 -9.938 1 95.62 108 ILE B O 1
ATOM 4526 N N . LEU B 1 109 ? -13.18 -19.156 -9.117 1 95.88 109 LEU B N 1
ATOM 4527 C CA . LEU B 1 109 ? -14.469 -19.234 -9.805 1 95.88 109 LEU B CA 1
ATOM 4528 C C . LEU B 1 109 ? -15.562 -18.547 -8.992 1 95.88 109 LEU B C 1
ATOM 4530 O O . LEU B 1 109 ? -15.875 -18.984 -7.883 1 95.88 109 LEU B O 1
ATOM 4534 N N . HIS B 1 110 ? -16.016 -17.547 -9.531 1 94.38 110 HIS B N 1
ATOM 4535 C CA . HIS B 1 110 ? -17.094 -16.797 -8.891 1 94.38 110 HIS B CA 1
ATOM 4536 C C . HIS B 1 110 ? -18.453 -17.453 -9.156 1 94.38 110 HIS B C 1
ATOM 4538 O O . HIS B 1 110 ? -18.719 -17.875 -10.281 1 94.38 110 HIS B O 1
ATOM 4544 N N . THR B 1 111 ? -19.328 -17.641 -8.18 1 95 111 THR B N 1
ATOM 4545 C CA . THR B 1 111 ? -20.641 -18.266 -8.297 1 95 111 THR B CA 1
ATOM 4546 C C . THR B 1 111 ? -21.703 -17.406 -7.621 1 95 111 THR B C 1
ATOM 4548 O O . THR B 1 111 ? -21.391 -16.391 -6.996 1 95 111 THR B O 1
ATOM 4551 N N . ARG B 1 112 ? -22.875 -17.859 -7.773 1 95 112 ARG B N 1
ATOM 4552 C CA . ARG B 1 112 ? -24.016 -17.188 -7.145 1 95 112 ARG B CA 1
ATOM 4553 C C . ARG B 1 112 ? -23.922 -17.281 -5.625 1 95 112 ARG B C 1
ATOM 4555 O O . ARG B 1 112 ? -24.422 -16.406 -4.918 1 95 112 ARG B O 1
ATOM 4562 N N . GLU B 1 113 ? -23.281 -18.297 -5.156 1 96.62 113 GLU B N 1
ATOM 4563 C CA . GLU B 1 113 ? -23.125 -18.453 -3.711 1 96.62 113 GLU B CA 1
ATOM 4564 C C . GLU B 1 113 ? -22.297 -17.297 -3.133 1 96.62 113 GLU B C 1
ATOM 4566 O O . GLU B 1 113 ? -22.594 -16.812 -2.037 1 96.62 113 GLU B O 1
ATOM 4571 N N . HIS B 1 114 ? -21.297 -16.875 -3.824 1 96.81 114 HIS B N 1
ATOM 4572 C CA . HIS B 1 114 ? -20.5 -15.719 -3.41 1 96.81 114 HIS B CA 1
ATOM 4573 C C . HIS B 1 114 ? -21.359 -14.461 -3.316 1 96.81 114 HIS B C 1
ATOM 4575 O O . HIS B 1 114 ? -21.281 -13.719 -2.334 1 96.81 114 HIS B O 1
ATOM 4581 N N . ASP B 1 115 ? -22.188 -14.289 -4.316 1 96.31 115 ASP B N 1
ATOM 4582 C CA . ASP B 1 115 ? -23.062 -13.117 -4.375 1 96.31 115 ASP B CA 1
ATOM 4583 C C . ASP B 1 115 ? -24.047 -13.109 -3.213 1 96.31 115 ASP B C 1
ATOM 4585 O O . ASP B 1 115 ? -24.328 -12.062 -2.625 1 96.31 115 ASP B O 1
ATOM 4589 N N . GLN B 1 116 ? -24.547 -14.258 -3.018 1 97.19 116 GLN B N 1
ATOM 4590 C CA . GLN B 1 116 ? -25.516 -14.375 -1.943 1 97.19 116 GLN B CA 1
ATOM 4591 C C . GLN B 1 116 ? -24.891 -14.078 -0.587 1 97.19 116 GLN B C 1
ATOM 4593 O O . GLN B 1 116 ? -25.484 -13.383 0.24 1 97.19 116 GLN B O 1
ATOM 4598 N N . CYS B 1 117 ? -23.688 -14.617 -0.329 1 97.5 117 CYS B N 1
ATOM 4599 C CA . CYS B 1 117 ? -22.984 -14.32 0.909 1 97.5 117 CYS B CA 1
ATOM 4600 C C . CYS B 1 117 ? -22.781 -12.82 1.076 1 97.5 117 CYS B C 1
ATOM 4602 O O . CYS B 1 117 ? -22.953 -12.281 2.168 1 97.5 117 CYS B O 1
ATOM 4604 N N . TRP B 1 118 ? -22.453 -12.164 0.022 1 96.94 118 TRP B N 1
ATOM 4605 C CA . TRP B 1 118 ? -22.203 -10.719 0.024 1 96.94 118 TRP B CA 1
ATOM 4606 C C . TRP B 1 118 ? -23.5 -9.961 0.328 1 96.94 118 TRP B C 1
ATOM 4608 O O . TRP B 1 118 ? -23.516 -9.094 1.209 1 96.94 118 TRP B O 1
ATOM 4618 N N . ARG B 1 119 ? -24.562 -10.281 -0.366 1 97.75 119 ARG B N 1
ATOM 4619 C CA . ARG B 1 119 ? -25.828 -9.578 -0.18 1 97.75 119 ARG B CA 1
ATOM 4620 C C . ARG B 1 119 ? -26.375 -9.805 1.228 1 97.75 119 ARG B C 1
ATOM 4622 O O . ARG B 1 119 ? -26.891 -8.875 1.85 1 97.75 119 ARG B O 1
ATOM 4629 N N . ASP B 1 120 ? -26.219 -11.016 1.688 1 98.19 120 ASP B N 1
ATOM 4630 C CA . ASP B 1 120 ? -26.656 -11.312 3.051 1 98.19 120 ASP B CA 1
ATOM 4631 C C . ASP B 1 120 ? -25.891 -10.469 4.066 1 98.19 120 ASP B C 1
ATOM 4633 O O . ASP B 1 120 ? -26.469 -9.977 5.039 1 98.19 120 ASP B O 1
ATOM 4637 N N . THR B 1 121 ? -24.625 -10.352 3.885 1 98 121 THR B N 1
ATOM 4638 C CA . THR B 1 121 ? -23.797 -9.555 4.785 1 98 121 THR B CA 1
ATOM 4639 C C . THR B 1 121 ? -24.203 -8.086 4.746 1 98 121 THR B C 1
ATOM 4641 O O . THR B 1 121 ? -24.266 -7.43 5.789 1 98 121 THR B O 1
ATOM 4644 N N . CYS B 1 122 ? -24.469 -7.543 3.545 1 97.75 122 CYS B N 1
ATOM 4645 C CA . CYS B 1 122 ? -24.938 -6.172 3.418 1 97.75 122 CYS B CA 1
ATOM 4646 C C . CYS B 1 122 ? -26.25 -5.977 4.172 1 97.75 122 CYS B C 1
ATOM 4648 O O . CYS B 1 122 ? -26.453 -4.945 4.82 1 97.75 122 CYS B O 1
ATOM 4650 N N . ALA B 1 123 ? -27.109 -6.945 4.051 1 98.25 123 ALA B N 1
ATOM 4651 C CA . ALA B 1 123 ? -28.375 -6.875 4.77 1 98.25 123 ALA B CA 1
ATOM 4652 C C . ALA B 1 123 ? -28.156 -6.824 6.277 1 98.25 123 ALA B C 1
ATOM 4654 O O . ALA B 1 123 ? -28.797 -6.047 6.98 1 98.25 123 ALA B O 1
ATOM 4655 N N . GLU B 1 124 ? -27.25 -7.617 6.754 1 98.06 124 GLU B N 1
ATOM 4656 C CA . GLU B 1 124 ? -26.906 -7.633 8.172 1 98.06 124 GLU B CA 1
ATOM 4657 C C . GLU B 1 124 ? -26.375 -6.277 8.625 1 98.06 124 GLU B C 1
ATOM 4659 O O . GLU B 1 124 ? -26.797 -5.738 9.648 1 98.06 124 GLU B O 1
ATOM 4664 N N . LEU B 1 125 ? -25.5 -5.719 7.902 1 97.31 125 LEU B N 1
ATOM 4665 C CA . LEU B 1 125 ? -24.844 -4.461 8.25 1 97.31 125 LEU B CA 1
ATOM 4666 C C . LEU B 1 125 ? -25.828 -3.297 8.188 1 97.31 125 LEU B C 1
ATOM 4668 O O . LEU B 1 125 ? -25.672 -2.312 8.914 1 97.31 125 LEU B O 1
ATOM 4672 N N . SER B 1 126 ? -26.844 -3.43 7.363 1 97.69 126 SER B N 1
ATOM 4673 C CA . SER B 1 126 ? -27.812 -2.355 7.176 1 97.69 126 SER B CA 1
ATOM 4674 C C . SER B 1 126 ? -28.641 -2.139 8.438 1 97.69 126 SER B C 1
ATOM 4676 O O . SER B 1 126 ? -29.234 -1.075 8.617 1 97.69 126 SER B O 1
ATOM 4678 N N . THR B 1 127 ? -28.578 -3.061 9.336 1 96.56 127 THR B N 1
ATOM 4679 C CA . THR B 1 127 ? -29.469 -2.973 10.492 1 96.56 127 THR B CA 1
ATOM 4680 C C . THR B 1 127 ? -28.656 -2.865 11.781 1 96.56 127 THR B C 1
ATOM 4682 O O . THR B 1 127 ? -29.219 -2.615 12.852 1 96.56 127 THR B O 1
ATOM 4685 N N . GLU B 1 128 ? -27.422 -3.02 11.641 1 95.44 128 GLU B N 1
ATOM 4686 C CA . GLU B 1 128 ? -26.562 -2.953 12.82 1 95.44 128 GLU B CA 1
ATOM 4687 C C . GLU B 1 128 ? -26.281 -1.507 13.219 1 95.44 128 GLU B C 1
ATOM 4689 O O . GLU B 1 128 ? -25.906 -0.688 12.375 1 95.44 128 GLU B O 1
ATOM 4694 N N . GLU B 1 129 ? -26.375 -1.212 14.453 1 90.38 129 GLU B N 1
ATOM 4695 C CA . GLU B 1 129 ? -26.234 0.167 14.914 1 90.38 129 GLU B CA 1
ATOM 4696 C C . GLU B 1 129 ? -24.781 0.511 15.195 1 90.38 129 GLU B C 1
ATOM 4698 O O . GLU B 1 129 ? -24.312 1.593 14.836 1 90.38 129 GLU B O 1
ATOM 4703 N N . ASP B 1 130 ? -24.109 -0.421 15.867 1 89.69 130 ASP B N 1
ATOM 4704 C CA . ASP B 1 130 ? -22.734 -0.151 16.281 1 89.69 130 ASP B CA 1
ATOM 4705 C C . ASP B 1 130 ? -21.75 -0.752 15.289 1 89.69 130 ASP B C 1
ATOM 4707 O O . ASP B 1 130 ? -21.547 -1.969 15.258 1 89.69 130 ASP B O 1
ATOM 4711 N N . GLN B 1 131 ? -21.141 0.091 14.5 1 93.56 131 GLN B N 1
ATOM 4712 C CA . GLN B 1 131 ? -20.156 -0.317 13.5 1 93.56 131 GLN B CA 1
ATOM 4713 C C . GLN B 1 131 ? -18.906 0.566 13.562 1 93.56 131 GLN B C 1
ATOM 4715 O O . GLN B 1 131 ? -18.641 1.327 12.633 1 93.56 131 GLN B O 1
ATOM 4720 N N . PRO B 1 132 ? -18.094 0.384 14.609 1 89.94 132 PRO B N 1
ATOM 4721 C CA . PRO B 1 132 ? -16.969 1.292 14.852 1 89.94 132 PRO B CA 1
ATOM 4722 C C . PRO B 1 132 ? -15.945 1.28 13.719 1 89.94 132 PRO B C 1
ATOM 4724 O O . PRO B 1 132 ? -15.234 2.268 13.508 1 89.94 132 PRO B O 1
ATOM 4727 N N . TRP B 1 133 ? -15.891 0.274 12.93 1 88.44 133 TRP B N 1
ATOM 4728 C CA . TRP B 1 133 ? -14.906 0.133 11.867 1 88.44 133 TRP B CA 1
ATOM 4729 C C . TRP B 1 133 ? -15.18 1.11 10.727 1 88.44 133 TRP B C 1
ATOM 4731 O O . TRP B 1 133 ? -14.32 1.353 9.883 1 88.44 133 TRP B O 1
ATOM 4741 N N . ILE B 1 134 ? -16.359 1.731 10.688 1 89.19 134 ILE B N 1
ATOM 4742 C CA . ILE B 1 134 ? -16.656 2.656 9.602 1 89.19 134 ILE B CA 1
ATOM 4743 C C . ILE B 1 134 ? -15.977 3.996 9.859 1 89.19 134 ILE B C 1
ATOM 4745 O O . ILE B 1 134 ? -15.844 4.82 8.953 1 89.19 134 ILE B O 1
ATOM 4749 N N . HIS B 1 135 ? -15.609 4.238 11.086 1 85 135 HIS B N 1
ATOM 4750 C CA . HIS B 1 135 ? -14.938 5.5 11.383 1 85 135 HIS B CA 1
ATOM 4751 C C . HIS B 1 135 ? -13.578 5.266 12.023 1 85 135 HIS B C 1
ATOM 4753 O O . HIS B 1 135 ? -13.023 6.164 12.664 1 85 135 HIS B O 1
ATOM 4759 N N . ALA B 1 136 ? -13.102 4.102 11.82 1 78.12 136 ALA B N 1
ATOM 4760 C CA . ALA B 1 136 ? -11.844 3.721 12.453 1 78.12 136 ALA B CA 1
ATOM 4761 C C . ALA B 1 136 ? -10.648 4.23 11.656 1 78.12 136 ALA B C 1
ATOM 4763 O O . ALA B 1 136 ? -10.688 4.262 10.422 1 78.12 136 ALA B O 1
ATOM 4764 N N . PHE B 1 137 ? -9.648 4.648 12.352 1 78.69 137 PHE B N 1
ATOM 4765 C CA . PHE B 1 137 ? -8.344 4.977 11.789 1 78.69 137 PHE B CA 1
ATOM 4766 C C . PHE B 1 137 ? -7.227 4.395 12.648 1 78.69 137 PHE B C 1
ATOM 4768 O O . PHE B 1 137 ? -6.047 4.566 12.328 1 78.69 137 PHE B O 1
ATOM 4775 N N . ARG B 1 138 ? -7.543 3.701 13.609 1 84 138 ARG B N 1
ATOM 4776 C CA . ARG B 1 138 ? -6.684 2.971 14.539 1 84 138 ARG B CA 1
ATOM 4777 C C . ARG B 1 138 ? -7.418 1.782 15.148 1 84 138 ARG B C 1
ATOM 4779 O O . ARG B 1 138 ? -8.648 1.756 15.172 1 84 138 ARG B O 1
ATOM 4786 N N . PRO B 1 139 ? -6.629 0.871 15.562 1 91.06 139 PRO B N 1
ATOM 4787 C CA . PRO B 1 139 ? -5.172 0.736 15.5 1 91.06 139 PRO B CA 1
ATOM 4788 C C . PRO B 1 139 ? -4.664 0.501 14.078 1 91.06 139 PRO B C 1
ATOM 4790 O O . PRO B 1 139 ? -5.355 -0.119 13.266 1 91.06 139 PRO B O 1
ATOM 4793 N N . ILE B 1 140 ? -3.465 0.891 13.867 1 91.56 140 ILE B N 1
ATOM 4794 C CA . ILE B 1 140 ? -2.832 0.746 12.555 1 91.56 140 ILE B CA 1
ATOM 4795 C C . ILE B 1 140 ? -2.816 -0.726 12.156 1 91.56 140 ILE B C 1
ATOM 4797 O O . ILE B 1 140 ? -3.08 -1.061 10.992 1 91.56 140 ILE B O 1
ATOM 4801 N N . ALA B 1 141 ? -2.574 -1.61 13.117 1 93.81 141 ALA B N 1
ATOM 4802 C CA . ALA B 1 141 ? -2.467 -3.045 12.867 1 93.81 141 ALA B CA 1
ATOM 4803 C C . ALA B 1 141 ? -3.816 -3.635 12.469 1 93.81 141 ALA B C 1
ATOM 4805 O O . ALA B 1 141 ? -3.883 -4.727 11.898 1 93.81 141 ALA B O 1
ATOM 4806 N N . GLY B 1 142 ? -4.883 -2.982 12.758 1 94.31 142 GLY B N 1
ATOM 4807 C CA . GLY B 1 142 ? -6.234 -3.482 12.562 1 94.31 142 GLY B CA 1
ATOM 4808 C C . GLY B 1 142 ? -6.973 -3.725 13.867 1 94.31 142 GLY B C 1
ATOM 4809 O O . GLY B 1 142 ? -6.352 -3.885 14.914 1 94.31 142 GLY B O 1
ATOM 4810 N N . TYR B 1 143 ? -8.266 -3.791 13.836 1 93.62 143 TYR B N 1
ATOM 4811 C CA . TYR B 1 143 ? -9.094 -4.039 15.016 1 93.62 143 TYR B CA 1
ATOM 4812 C C . TYR B 1 143 ? -8.75 -5.383 15.648 1 93.62 143 TYR B C 1
ATOM 4814 O O . TYR B 1 143 ? -8.406 -6.336 14.945 1 93.62 143 TYR B O 1
ATOM 4822 N N . GLU B 1 144 ? -8.953 -5.367 16.922 1 93.56 144 GLU B N 1
ATOM 4823 C CA . GLU B 1 144 ? -8.68 -6.594 17.672 1 93.56 144 GLU B CA 1
ATOM 4824 C C . GLU B 1 144 ? -9.531 -7.754 17.156 1 93.56 144 GLU B C 1
ATOM 4826 O O . GLU B 1 144 ? -9.023 -8.859 16.953 1 93.56 144 GLU B O 1
ATOM 4831 N N . SER B 1 145 ? -10.773 -7.492 16.922 1 95.19 145 SER B N 1
ATOM 4832 C CA . SER B 1 145 ? -11.68 -8.539 16.453 1 95.19 145 SER B CA 1
ATOM 4833 C C . SER B 1 145 ? -11.273 -9.031 15.07 1 95.19 145 SER B C 1
ATOM 4835 O O . SER B 1 145 ? -11.406 -10.219 14.766 1 95.19 145 SER B O 1
ATOM 4837 N N . HIS B 1 146 ? -10.805 -8.148 14.219 1 97.31 146 HIS B N 1
ATOM 4838 C CA . HIS B 1 146 ? -10.336 -8.539 12.891 1 97.31 146 HIS B CA 1
ATOM 4839 C C . HIS B 1 146 ? -9.078 -9.398 12.984 1 97.31 146 HIS B C 1
ATOM 4841 O O . HIS B 1 146 ? -8.953 -10.406 12.273 1 97.31 146 HIS B O 1
ATOM 4847 N N . ARG B 1 147 ? -8.148 -9.016 13.852 1 97.69 147 ARG B N 1
ATOM 4848 C CA . ARG B 1 147 ? -6.902 -9.758 14.016 1 97.69 147 ARG B CA 1
ATOM 4849 C C . ARG B 1 147 ? -7.152 -11.109 14.68 1 97.69 147 ARG B C 1
ATOM 4851 O O . ARG B 1 147 ? -6.457 -12.086 14.391 1 97.69 147 ARG B O 1
ATOM 4858 N N . GLU B 1 148 ? -8.148 -11.172 15.547 1 97.94 148 GLU B N 1
ATOM 4859 C CA . GLU B 1 148 ? -8.539 -12.453 16.125 1 97.94 148 GLU B CA 1
ATOM 4860 C C . GLU B 1 148 ? -9.086 -13.406 15.07 1 97.94 148 GLU B C 1
ATOM 4862 O O . GLU B 1 148 ? -8.742 -14.586 15.047 1 97.94 148 GLU B O 1
ATOM 4867 N N . ALA B 1 149 ? -9.945 -12.891 14.25 1 98.25 149 ALA B N 1
ATOM 4868 C CA . ALA B 1 149 ? -10.453 -13.695 13.141 1 98.25 149 ALA B CA 1
ATOM 4869 C C . ALA B 1 149 ? -9.312 -14.148 12.227 1 98.25 149 ALA B C 1
ATOM 4871 O O . ALA B 1 149 ? -9.305 -15.281 11.742 1 98.25 149 ALA B O 1
ATOM 4872 N N . ALA B 1 150 ? -8.383 -13.258 12 1 98.56 150 ALA B N 1
ATOM 4873 C CA . ALA B 1 150 ? -7.207 -13.586 11.195 1 98.56 150 ALA B CA 1
ATOM 4874 C C . ALA B 1 150 ? -6.422 -14.734 11.82 1 98.56 150 ALA B C 1
ATOM 4876 O O . ALA B 1 150 ? -5.973 -15.648 11.117 1 98.56 150 ALA B O 1
ATOM 4877 N N . ALA B 1 151 ? -6.254 -14.672 13.094 1 98.44 151 ALA B N 1
ATOM 4878 C CA . ALA B 1 151 ? -5.539 -15.727 13.797 1 98.44 151 ALA B CA 1
ATOM 4879 C C . ALA B 1 151 ? -6.238 -17.078 13.625 1 98.44 151 ALA B C 1
ATOM 4881 O O . ALA B 1 151 ? -5.582 -18.109 13.453 1 98.44 151 ALA B O 1
ATOM 4882 N N . GLN B 1 152 ? -7.527 -17.031 13.68 1 98.06 152 GLN B N 1
ATOM 4883 C CA . GLN B 1 152 ? -8.297 -18.266 13.461 1 98.06 152 GLN B CA 1
ATOM 4884 C C . GLN B 1 152 ? -8.102 -18.781 12.039 1 98.06 152 GLN B C 1
ATOM 4886 O O . GLN B 1 152 ? -7.91 -19.984 11.844 1 98.06 152 GLN B O 1
ATOM 4891 N N . TRP B 1 153 ? -8.195 -17.922 11.094 1 98 153 TRP B N 1
ATOM 4892 C CA . TRP B 1 153 ? -8.031 -18.297 9.695 1 98 153 TRP B CA 1
ATOM 4893 C C . TRP B 1 153 ? -6.648 -18.891 9.445 1 98 153 TRP B C 1
ATOM 4895 O O . TRP B 1 153 ? -6.516 -19.922 8.781 1 98 153 TRP B O 1
ATOM 4905 N N . ILE B 1 154 ? -5.613 -18.234 10 1 98.25 154 ILE B N 1
ATOM 4906 C CA . ILE B 1 154 ? -4.23 -18.688 9.859 1 98.25 154 ILE B CA 1
ATOM 4907 C C . ILE B 1 154 ? -4.047 -20.016 10.586 1 98.25 154 ILE B C 1
ATOM 4909 O O . ILE B 1 154 ? -3.312 -20.891 10.117 1 98.25 154 ILE B O 1
ATOM 4913 N N . GLY B 1 155 ? -4.699 -20.141 11.711 1 97.06 155 GLY B N 1
ATOM 4914 C CA . GLY B 1 155 ? -4.676 -21.406 12.43 1 97.06 155 GLY B CA 1
ATOM 4915 C C . GLY B 1 155 ? -5.156 -22.578 11.594 1 97.06 155 GLY B C 1
ATOM 4916 O O . GLY B 1 155 ? -4.621 -23.688 11.695 1 97.06 155 GLY B O 1
ATOM 4917 N N . ARG B 1 156 ? -6.152 -22.344 10.75 1 95 156 ARG B N 1
ATOM 4918 C CA . ARG B 1 156 ? -6.676 -23.359 9.852 1 95 156 ARG B CA 1
ATOM 4919 C C . ARG B 1 156 ? -5.609 -23.797 8.859 1 95 156 ARG B C 1
ATOM 4921 O O . ARG B 1 156 ? -5.734 -24.859 8.234 1 95 156 ARG B O 1
ATOM 4928 N N . GLN B 1 157 ? -4.637 -22.938 8.656 1 96.06 157 GLN B N 1
ATOM 4929 C CA . GLN B 1 157 ? -3.543 -23.234 7.742 1 96.06 157 GLN B CA 1
ATOM 4930 C C . GLN B 1 157 ? -2.365 -23.875 8.477 1 96.06 157 GLN B C 1
ATOM 4932 O O . GLN B 1 157 ? -1.244 -23.891 7.969 1 96.06 157 GLN B O 1
ATOM 4937 N N . LYS B 1 158 ? -2.58 -24.297 9.734 1 97.06 158 LYS B N 1
ATOM 4938 C CA . LYS B 1 158 ? -1.629 -25.047 10.547 1 97.06 158 LYS B CA 1
ATOM 4939 C C . LYS B 1 158 ? -0.496 -24.141 11.039 1 97.06 158 LYS B C 1
ATOM 4941 O O . LYS B 1 158 ? 0.641 -24.594 11.188 1 97.06 158 LYS B O 1
ATOM 4946 N N . LEU B 1 159 ? -0.755 -22.938 11.188 1 97.81 159 LEU B N 1
ATOM 4947 C CA . LEU B 1 159 ? 0.167 -21.984 11.805 1 97.81 159 LEU B CA 1
ATOM 4948 C C . LEU B 1 159 ? -0.474 -21.312 13.016 1 97.81 159 LEU B C 1
ATOM 4950 O O . LEU B 1 159 ? -1.473 -20.609 12.875 1 97.81 159 LEU B O 1
ATOM 4954 N N . LYS B 1 160 ? 0.034 -21.562 14.164 1 96.62 160 LYS B N 1
ATOM 4955 C CA . LYS B 1 160 ? -0.465 -20.922 15.375 1 96.62 160 LYS B CA 1
ATOM 4956 C C . LYS B 1 160 ? 0.197 -19.562 15.609 1 96.62 160 LYS B C 1
ATOM 4958 O O . LYS B 1 160 ? 1.424 -19.484 15.688 1 96.62 160 LYS B O 1
ATOM 4963 N N . VAL B 1 161 ? -0.679 -18.547 15.656 1 96.94 161 VAL B N 1
ATOM 4964 C CA . VAL B 1 161 ? -0.155 -17.203 15.859 1 96.94 161 VAL B CA 1
ATOM 4965 C C . VAL B 1 161 ? -1.021 -16.469 16.875 1 96.94 161 VAL B C 1
ATOM 4967 O O . VAL B 1 161 ? -2.154 -16.875 17.156 1 96.94 161 VAL B O 1
ATOM 4970 N N . GLU B 1 162 ? -0.399 -15.438 17.484 1 94.62 162 GLU B N 1
ATOM 4971 C CA . GLU B 1 162 ? -1.138 -14.531 18.344 1 94.62 162 GLU B CA 1
ATOM 4972 C C . GLU B 1 162 ? -1.618 -13.305 17.578 1 94.62 162 GLU B C 1
ATOM 4974 O O . GLU B 1 162 ? -0.992 -12.891 16.594 1 94.62 162 GLU B O 1
ATOM 4979 N N . ARG B 1 163 ? -2.678 -12.734 18.078 1 93.69 163 ARG B N 1
ATOM 4980 C CA . ARG B 1 163 ? -3.258 -11.562 17.422 1 93.69 163 ARG B CA 1
ATOM 4981 C C . ARG B 1 163 ? -2.234 -10.438 17.312 1 93.69 163 ARG B C 1
ATOM 4983 O O . ARG B 1 163 ? -2.23 -9.703 16.312 1 93.69 163 ARG B O 1
ATOM 4990 N N . ASN B 1 164 ? -1.339 -10.289 18.281 1 90.88 164 ASN B N 1
ATOM 4991 C CA . ASN B 1 164 ? -0.386 -9.188 18.312 1 90.88 164 ASN B CA 1
ATOM 4992 C C . ASN B 1 164 ? 0.711 -9.359 17.266 1 90.88 164 ASN B C 1
ATOM 4994 O O . ASN B 1 164 ? 1.451 -8.422 16.969 1 90.88 164 ASN B O 1
ATOM 4998 N N . ASP B 1 165 ? 0.732 -10.531 16.609 1 93.5 165 ASP B N 1
ATOM 4999 C CA . ASP B 1 165 ? 1.725 -10.828 15.578 1 93.5 165 ASP B CA 1
ATOM 5000 C C . ASP B 1 165 ? 1.183 -10.508 14.188 1 93.5 165 ASP B C 1
ATOM 5002 O O . ASP B 1 165 ? 1.896 -10.648 13.188 1 93.5 165 ASP B O 1
ATOM 5006 N N . ILE B 1 166 ? -0.042 -10.039 14.188 1 98.19 166 ILE B N 1
ATOM 5007 C CA . ILE B 1 166 ? -0.719 -9.977 12.898 1 98.19 166 ILE B CA 1
ATOM 5008 C C . ILE B 1 166 ? -0.984 -8.523 12.516 1 98.19 166 ILE B C 1
ATOM 5010 O O . ILE B 1 166 ? -1.472 -7.742 13.336 1 98.19 166 ILE B O 1
ATOM 5014 N N . LEU B 1 167 ? -0.645 -8.148 11.32 1 98.19 167 LEU B N 1
ATOM 5015 C CA . LEU B 1 167 ? -1.071 -6.906 10.688 1 98.19 167 LEU B CA 1
ATOM 5016 C C . LEU B 1 167 ? -2.104 -7.176 9.602 1 98.19 167 LEU B C 1
ATOM 5018 O O . LEU B 1 167 ? -1.903 -8.047 8.75 1 98.19 167 LEU B O 1
ATOM 5022 N N . ILE B 1 168 ? -3.223 -6.477 9.672 1 98.31 168 ILE B N 1
ATOM 5023 C CA . ILE B 1 168 ? -4.184 -6.523 8.578 1 98.31 168 ILE B CA 1
ATOM 5024 C C . ILE B 1 168 ? -3.676 -5.684 7.406 1 98.31 168 ILE B C 1
ATOM 5026 O O . ILE B 1 168 ? -3.258 -4.539 7.594 1 98.31 168 ILE B O 1
ATOM 5030 N N . THR B 1 169 ? -3.66 -6.246 6.23 1 98.44 169 THR B N 1
ATOM 5031 C CA . THR B 1 169 ? -3.17 -5.566 5.039 1 98.44 169 THR B CA 1
ATOM 5032 C C . THR B 1 169 ? -4.23 -5.566 3.939 1 98.44 169 THR B C 1
ATOM 5034 O O . THR B 1 169 ? -5.309 -6.141 4.109 1 98.44 169 THR B O 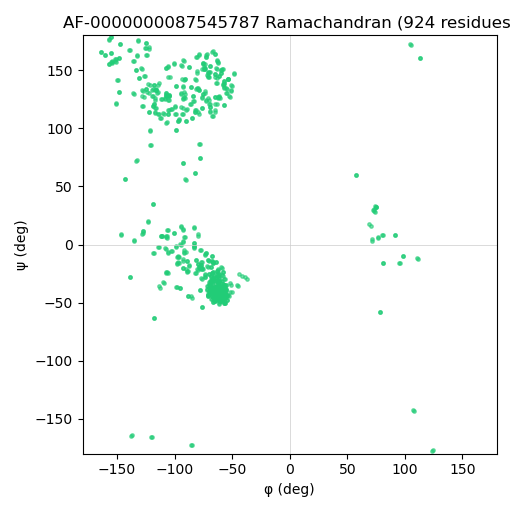1
ATOM 5037 N N . ASN B 1 170 ? -3.973 -4.879 2.871 1 97.69 170 ASN B N 1
ATOM 5038 C CA . ASN B 1 170 ? -4.875 -4.832 1.726 1 97.69 170 ASN B CA 1
ATOM 5039 C C . ASN B 1 170 ? -4.547 -5.922 0.708 1 97.69 170 ASN B C 1
ATOM 5041 O O . ASN B 1 170 ? -4.359 -5.637 -0.475 1 97.69 170 ASN B O 1
ATOM 5045 N N . GLY B 1 171 ? -4.547 -7.184 1.187 1 97.12 171 GLY B N 1
ATOM 5046 C CA . GLY B 1 171 ? -4.199 -8.336 0.371 1 97.12 171 GLY B CA 1
ATOM 5047 C C . GLY B 1 171 ? -2.814 -8.883 0.664 1 97.12 171 GLY B C 1
ATOM 5048 O O . GLY B 1 171 ? -2.045 -8.266 1.405 1 97.12 171 GLY B O 1
ATOM 5049 N N . ALA B 1 172 ? -2.506 -10.008 0.071 1 97.56 172 ALA B N 1
ATOM 5050 C CA . ALA B 1 172 ? -1.22 -10.664 0.296 1 97.56 172 ALA B CA 1
ATOM 5051 C C . ALA B 1 172 ? -0.088 -9.898 -0.385 1 97.56 172 ALA B C 1
ATOM 5053 O O . ALA B 1 172 ? 1.025 -9.828 0.141 1 97.56 172 ALA B O 1
ATOM 5054 N N . ALA B 1 173 ? -0.331 -9.367 -1.584 1 96.94 173 ALA B N 1
ATOM 5055 C CA . ALA B 1 173 ? 0.68 -8.562 -2.271 1 96.94 173 ALA B CA 1
ATOM 5056 C C . ALA B 1 173 ? 1.17 -7.422 -1.388 1 96.94 173 ALA B C 1
ATOM 5058 O O . ALA B 1 173 ? 2.371 -7.156 -1.313 1 96.94 173 ALA B O 1
ATOM 5059 N N . HIS B 1 174 ? 0.232 -6.773 -0.744 1 98.44 174 HIS B N 1
ATOM 5060 C CA . HIS B 1 174 ? 0.565 -5.688 0.172 1 98.44 174 HIS B CA 1
ATOM 5061 C C . HIS B 1 174 ? 1.409 -6.191 1.339 1 98.44 174 HIS B C 1
ATOM 5063 O O . HIS B 1 174 ? 2.383 -5.543 1.731 1 98.44 174 HIS B O 1
ATOM 5069 N N . GLY B 1 175 ? 1.049 -7.324 1.902 1 98.69 175 GLY B N 1
ATOM 5070 C CA . GLY B 1 175 ? 1.825 -7.926 2.973 1 98.69 175 GLY B CA 1
ATOM 5071 C C . GLY B 1 175 ? 3.254 -8.242 2.57 1 98.69 175 GLY B C 1
ATOM 5072 O O . GLY B 1 175 ? 4.191 -7.957 3.318 1 98.69 175 GLY B O 1
ATOM 5073 N N . ILE B 1 176 ? 3.412 -8.805 1.438 1 98.62 176 ILE B N 1
ATOM 5074 C CA . ILE B 1 176 ? 4.73 -9.164 0.93 1 98.62 176 ILE B CA 1
ATOM 5075 C C . ILE B 1 176 ? 5.566 -7.898 0.738 1 98.62 176 ILE B C 1
ATOM 5077 O O . ILE B 1 176 ? 6.75 -7.871 1.086 1 98.62 176 ILE B O 1
ATOM 5081 N N . PHE B 1 177 ? 4.949 -6.855 0.178 1 98.31 177 PHE B N 1
ATOM 5082 C CA . PHE B 1 177 ? 5.648 -5.582 0.027 1 98.31 177 PHE B CA 1
ATOM 5083 C C . PHE B 1 177 ? 6.152 -5.078 1.374 1 98.31 177 PHE B C 1
ATOM 5085 O O . PHE B 1 177 ? 7.312 -4.684 1.497 1 98.31 177 PHE B O 1
ATOM 5092 N N . LEU B 1 178 ? 5.27 -5.047 2.373 1 98.38 178 LEU B N 1
ATOM 5093 C CA . LEU B 1 178 ? 5.625 -4.551 3.699 1 98.38 178 LEU B CA 1
ATOM 5094 C C . LEU B 1 178 ? 6.766 -5.363 4.297 1 98.38 178 LEU B C 1
ATOM 5096 O O . LEU B 1 178 ? 7.691 -4.801 4.887 1 98.38 178 LEU B O 1
ATOM 5100 N N . ALA B 1 179 ? 6.684 -6.672 4.152 1 98.5 179 ALA B N 1
ATOM 5101 C CA . ALA B 1 179 ? 7.746 -7.539 4.656 1 98.5 179 ALA B CA 1
ATOM 5102 C C . ALA B 1 179 ? 9.078 -7.219 3.988 1 98.5 179 ALA B C 1
ATOM 5104 O O . ALA B 1 179 ? 10.094 -7.035 4.668 1 98.5 179 ALA B O 1
ATOM 5105 N N . LEU B 1 180 ? 9.07 -7.121 2.693 1 97.81 180 LEU B N 1
ATOM 5106 C CA . LEU B 1 180 ? 10.281 -6.832 1.94 1 97.81 180 LEU B CA 1
ATOM 5107 C C . LEU B 1 180 ? 10.836 -5.461 2.305 1 97.81 180 LEU B C 1
ATOM 5109 O O . LEU B 1 180 ? 12.047 -5.305 2.504 1 97.81 180 LEU B O 1
ATOM 5113 N N . ALA B 1 181 ? 9.938 -4.496 2.41 1 95.25 181 ALA B N 1
ATOM 5114 C CA . ALA B 1 181 ? 10.352 -3.133 2.734 1 95.25 181 ALA B CA 1
ATOM 5115 C C . ALA B 1 181 ? 10.969 -3.062 4.129 1 95.25 181 ALA B C 1
ATOM 5117 O O . ALA B 1 181 ? 11.805 -2.199 4.402 1 95.25 181 ALA B O 1
ATOM 5118 N N . SER B 1 182 ? 10.555 -3.912 4.988 1 92.94 182 SER B N 1
ATOM 5119 C CA . SER B 1 182 ? 11.078 -3.928 6.352 1 92.94 182 SER B CA 1
ATOM 5120 C C . SER B 1 182 ? 12.461 -4.57 6.402 1 92.94 182 SER B C 1
ATOM 5122 O O . SER B 1 182 ? 13.211 -4.367 7.363 1 92.94 182 SER B O 1
ATOM 5124 N N . LEU B 1 183 ? 12.812 -5.312 5.355 1 92.56 183 LEU B N 1
ATOM 5125 C CA . LEU B 1 183 ? 14.016 -6.141 5.438 1 92.56 183 LEU B CA 1
ATOM 5126 C C . LEU B 1 183 ? 15.086 -5.633 4.48 1 92.56 183 LEU B C 1
ATOM 5128 O O . LEU B 1 183 ? 16.281 -5.699 4.789 1 92.56 183 LEU B O 1
ATOM 5132 N N . ALA B 1 184 ? 14.641 -5.148 3.311 1 88.88 184 ALA B N 1
ATOM 5133 C CA . ALA B 1 184 ? 15.625 -5.082 2.238 1 88.88 184 ALA B CA 1
ATOM 5134 C C . ALA B 1 184 ? 15.617 -3.713 1.563 1 88.88 184 ALA B C 1
ATOM 5136 O O . ALA B 1 184 ? 14.555 -3.109 1.393 1 88.88 184 ALA B O 1
ATOM 5137 N N . GLY B 1 185 ? 16.766 -3.289 1.208 1 83.88 185 GLY B N 1
ATOM 5138 C CA . GLY B 1 185 ? 17 -2.096 0.41 1 83.88 185 GLY B CA 1
ATOM 5139 C C . GLY B 1 185 ? 18.062 -2.295 -0.665 1 83.88 185 GLY B C 1
ATOM 5140 O O . GLY B 1 185 ? 18.359 -3.428 -1.049 1 83.88 185 GLY B O 1
ATOM 5141 N N . PRO B 1 186 ? 18.609 -1.274 -1.261 1 76.25 186 PRO B N 1
ATOM 5142 C CA . PRO B 1 186 ? 19.484 -1.337 -2.424 1 76.25 186 PRO B CA 1
ATOM 5143 C C . PRO B 1 186 ? 20.734 -2.197 -2.176 1 76.25 186 PRO B C 1
ATOM 5145 O O . PRO B 1 186 ? 21.281 -2.785 -3.113 1 76.25 186 PRO B O 1
ATOM 5148 N N . ASP B 1 187 ? 21.156 -2.396 -1.045 1 78.06 187 ASP B N 1
ATOM 5149 C CA . ASP B 1 187 ? 22.391 -3.129 -0.781 1 78.06 187 ASP B CA 1
ATOM 5150 C C . ASP B 1 187 ? 22.094 -4.57 -0.366 1 78.06 187 ASP B C 1
ATOM 5152 O O . ASP B 1 187 ? 23.016 -5.336 -0.069 1 78.06 187 ASP B O 1
ATOM 5156 N N . ASP B 1 188 ? 20.906 -4.973 -0.493 1 86.38 188 ASP B N 1
ATOM 5157 C CA . ASP B 1 188 ? 20.516 -6.297 -0.005 1 86.38 188 ASP B CA 1
ATOM 5158 C C . ASP B 1 188 ? 20.281 -7.258 -1.164 1 86.38 188 ASP B C 1
ATOM 5160 O O . ASP B 1 188 ? 19.969 -6.832 -2.279 1 86.38 188 ASP B O 1
ATOM 5164 N N . VAL B 1 189 ? 20.5 -8.539 -0.876 1 93.31 189 VAL B N 1
ATOM 5165 C CA . VAL B 1 189 ? 20.188 -9.617 -1.812 1 93.31 189 VAL 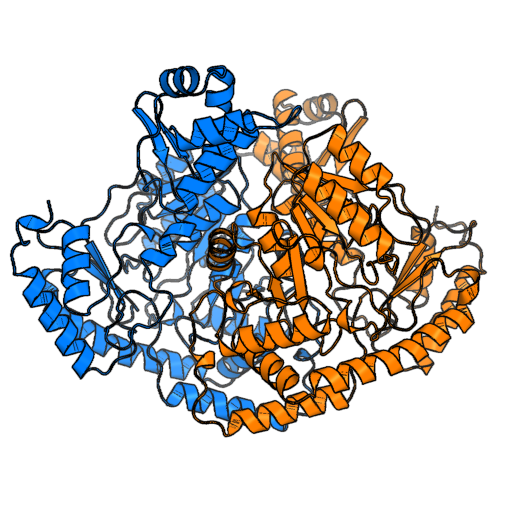B CA 1
ATOM 5166 C C . VAL B 1 189 ? 19.016 -10.438 -1.282 1 93.31 189 VAL B C 1
ATOM 5168 O O . VAL B 1 189 ? 19.031 -10.891 -0.134 1 93.31 189 VAL B O 1
ATOM 5171 N N . VAL B 1 190 ? 18.047 -10.555 -2.07 1 97.81 190 VAL B N 1
ATOM 5172 C CA . VAL B 1 190 ? 16.875 -11.359 -1.765 1 97.81 190 VAL B CA 1
ATOM 5173 C C . VAL B 1 190 ? 16.766 -12.523 -2.752 1 97.81 190 VAL B C 1
ATOM 5175 O O . VAL B 1 190 ? 16.984 -12.344 -3.953 1 97.81 190 VAL B O 1
ATOM 5178 N N . LEU B 1 191 ? 16.516 -13.695 -2.225 1 98.56 191 LEU B N 1
ATOM 5179 C CA . LEU B 1 191 ? 16.344 -14.883 -3.057 1 98.56 191 LEU B CA 1
ATOM 5180 C C . LEU B 1 191 ? 14.859 -15.219 -3.229 1 98.56 191 LEU B C 1
ATOM 5182 O O . LEU B 1 191 ? 14.031 -14.828 -2.4 1 98.56 191 LEU B O 1
ATOM 5186 N N . CYS B 1 192 ? 14.539 -15.906 -4.305 1 98.5 192 CYS B N 1
ATOM 5187 C CA . CYS B 1 192 ? 13.219 -16.469 -4.57 1 98.5 192 CYS B CA 1
ATOM 5188 C C . CYS B 1 192 ? 13.312 -17.656 -5.516 1 98.5 192 CYS B C 1
ATOM 5190 O O . CYS B 1 192 ? 14.414 -18.078 -5.871 1 98.5 192 CYS B O 1
ATOM 5192 N N . GLU B 1 193 ? 12.188 -18.234 -5.789 1 98.25 193 GLU B N 1
ATOM 5193 C CA . GLU B 1 193 ? 12.148 -19.266 -6.832 1 98.25 193 GLU B CA 1
ATOM 5194 C C . GLU B 1 193 ? 12.609 -18.703 -8.172 1 98.25 193 GLU B C 1
ATOM 5196 O O . GLU B 1 193 ? 12.359 -17.531 -8.484 1 98.25 193 GLU B O 1
ATOM 5201 N N . GLY B 1 194 ? 13.258 -19.562 -8.992 1 97.44 194 GLY B N 1
ATOM 5202 C CA . GLY B 1 194 ? 13.594 -19.141 -10.336 1 97.44 194 GLY B CA 1
ATOM 5203 C C . GLY B 1 194 ? 12.383 -18.672 -11.125 1 97.44 194 GLY B C 1
ATOM 5204 O O . GLY B 1 194 ? 12.484 -17.75 -11.945 1 97.44 194 GLY B O 1
ATOM 5205 N N . LEU B 1 195 ? 11.305 -19.344 -10.945 1 97 195 LEU B N 1
ATOM 5206 C CA . LEU B 1 195 ? 9.992 -18.922 -11.422 1 97 195 LEU B CA 1
ATOM 5207 C C . LEU B 1 195 ? 9.094 -18.516 -10.258 1 97 195 LEU B C 1
ATOM 5209 O O . LEU B 1 195 ? 8.742 -19.344 -9.414 1 97 195 LEU B O 1
ATOM 5213 N N . THR B 1 196 ? 8.781 -17.266 -10.211 1 96.5 196 THR B N 1
ATOM 5214 C CA . THR B 1 196 ? 8.07 -16.734 -9.055 1 96.5 196 THR B CA 1
ATOM 5215 C C . THR B 1 196 ? 6.996 -15.742 -9.492 1 96.5 196 THR B C 1
ATOM 5217 O O . THR B 1 196 ? 6.926 -15.375 -10.672 1 96.5 196 THR B O 1
ATOM 5220 N N . ASP B 1 197 ? 6.137 -15.414 -8.57 1 94 197 ASP B N 1
ATOM 5221 C CA . ASP B 1 197 ? 5.098 -14.422 -8.844 1 94 197 ASP B CA 1
ATOM 5222 C C . ASP B 1 197 ? 5.703 -13.102 -9.297 1 94 197 ASP B C 1
ATOM 5224 O O . ASP B 1 197 ? 6.715 -12.656 -8.758 1 94 197 ASP B O 1
ATOM 5228 N N . HIS B 1 198 ? 5.109 -12.438 -10.242 1 92 198 HIS B N 1
ATOM 5229 C CA . HIS B 1 198 ? 5.617 -11.203 -10.836 1 92 198 HIS B CA 1
ATOM 5230 C C . HIS B 1 198 ? 5.719 -10.086 -9.805 1 92 198 HIS B C 1
ATOM 5232 O O . HIS B 1 198 ? 6.516 -9.164 -9.961 1 92 198 HIS B O 1
ATOM 5238 N N . GLY B 1 199 ? 4.891 -10.133 -8.766 1 94.19 199 GLY B N 1
ATOM 5239 C CA . GLY B 1 199 ? 4.945 -9.125 -7.719 1 94.19 199 GLY B CA 1
ATOM 5240 C C . GLY B 1 199 ? 6.293 -9.047 -7.031 1 94.19 199 GLY B C 1
ATOM 5241 O O . GLY B 1 199 ? 6.773 -7.957 -6.707 1 94.19 199 GLY B O 1
ATOM 5242 N N . VAL B 1 200 ? 6.91 -10.18 -6.793 1 95.31 200 VAL B N 1
ATOM 5243 C CA . VAL B 1 200 ? 8.219 -10.227 -6.145 1 95.31 200 VAL B CA 1
ATOM 5244 C C . VAL B 1 200 ? 9.266 -9.57 -7.035 1 95.31 200 VAL B C 1
ATOM 5246 O O . VAL B 1 200 ? 10.086 -8.781 -6.559 1 95.31 200 VAL B O 1
ATOM 5249 N N . ILE B 1 201 ? 9.211 -9.883 -8.297 1 93 201 ILE B N 1
ATOM 5250 C CA . ILE B 1 201 ? 10.133 -9.305 -9.273 1 93 201 ILE B CA 1
ATOM 5251 C C . ILE B 1 201 ? 9.938 -7.789 -9.32 1 93 201 ILE B C 1
ATOM 5253 O O . ILE B 1 201 ? 10.906 -7.031 -9.273 1 93 201 ILE B O 1
ATOM 5257 N N . GLY B 1 202 ? 8.711 -7.387 -9.391 1 91.88 202 GLY B N 1
ATOM 5258 C CA . GLY B 1 202 ? 8.414 -5.961 -9.414 1 91.88 202 GLY B CA 1
ATOM 5259 C C . GLY B 1 202 ? 8.883 -5.234 -8.164 1 91.88 202 GLY B C 1
ATOM 5260 O O . GLY B 1 202 ? 9.359 -4.102 -8.242 1 91.88 202 GLY B O 1
ATOM 5261 N N . ASN B 1 203 ? 8.727 -5.844 -6.992 1 94.19 203 ASN B N 1
ATOM 5262 C CA . ASN B 1 203 ? 9.141 -5.234 -5.734 1 94.19 203 ASN B CA 1
ATOM 5263 C C . ASN B 1 203 ? 10.648 -4.992 -5.699 1 94.19 203 ASN B C 1
ATOM 5265 O O . ASN B 1 203 ? 11.117 -4.051 -5.055 1 94.19 203 ASN B O 1
ATOM 5269 N N . SER B 1 204 ? 11.438 -5.852 -6.359 1 90.75 204 SER B N 1
ATOM 5270 C CA . SER B 1 204 ? 12.883 -5.648 -6.41 1 90.75 204 SER B CA 1
ATOM 5271 C C . SER B 1 204 ? 13.234 -4.328 -7.094 1 90.75 204 SER B C 1
ATOM 5273 O O . SER B 1 204 ? 14.195 -3.662 -6.711 1 90.75 204 SER B O 1
ATOM 5275 N N . GLN B 1 205 ? 12.406 -3.963 -8.016 1 83.56 205 GLN B N 1
ATOM 5276 C CA . GLN B 1 205 ? 12.625 -2.715 -8.734 1 83.56 205 GLN B CA 1
ATOM 5277 C C . GLN B 1 205 ? 12.195 -1.511 -7.902 1 83.56 205 GLN B C 1
ATOM 5279 O O . GLN B 1 205 ? 12.875 -0.481 -7.895 1 83.56 205 GLN B O 1
ATOM 5284 N N . VAL B 1 206 ? 11.148 -1.631 -7.215 1 87.19 206 VAL B N 1
ATOM 5285 C CA . VAL B 1 206 ? 10.602 -0.532 -6.43 1 87.19 206 VAL B CA 1
ATOM 5286 C C . VAL B 1 206 ? 11.492 -0.255 -5.227 1 87.19 206 VAL B C 1
ATOM 5288 O O . VAL B 1 206 ? 11.797 0.902 -4.922 1 87.19 206 VAL B O 1
ATOM 5291 N N . LEU B 1 207 ? 11.93 -1.326 -4.535 1 88.88 207 LEU B N 1
ATOM 5292 C CA . LEU B 1 207 ? 12.68 -1.184 -3.293 1 88.88 207 LEU B CA 1
ATOM 5293 C C . LEU B 1 207 ? 14.18 -1.18 -3.562 1 88.88 207 LEU B C 1
ATOM 5295 O O . LEU B 1 207 ? 14.969 -0.816 -2.689 1 88.88 207 LEU B O 1
ATOM 5299 N N . GLY B 1 208 ? 14.625 -1.705 -4.75 1 83 208 GLY B N 1
ATOM 5300 C CA . GLY B 1 208 ? 15.992 -1.539 -5.215 1 83 208 GLY B CA 1
ATOM 5301 C C . GLY B 1 208 ? 16.906 -2.668 -4.785 1 83 208 GLY B C 1
ATOM 5302 O O . GLY B 1 208 ? 18.125 -2.582 -4.953 1 83 208 GLY B O 1
ATOM 5303 N N . PHE B 1 209 ? 16.391 -3.709 -4.219 1 86.06 209 PHE B N 1
ATOM 5304 C CA . PHE B 1 209 ? 17.266 -4.805 -3.812 1 86.06 209 PHE B CA 1
ATOM 5305 C C . PHE B 1 209 ? 17.594 -5.699 -5 1 86.06 209 PHE B C 1
ATOM 5307 O O . PHE B 1 209 ? 16.922 -5.652 -6.027 1 86.06 209 PHE B O 1
ATOM 5314 N N . THR B 1 210 ? 18.672 -6.5 -4.875 1 89.69 210 THR B N 1
ATOM 5315 C CA . THR B 1 210 ? 19.047 -7.477 -5.891 1 89.69 210 THR B CA 1
ATOM 5316 C C . THR B 1 210 ? 18.25 -8.773 -5.711 1 89.69 210 THR B C 1
ATOM 5318 O O . THR B 1 210 ? 18.234 -9.352 -4.625 1 89.69 210 THR B O 1
ATOM 5321 N N . LEU B 1 211 ? 17.562 -9.172 -6.75 1 93.06 211 LEU B N 1
ATOM 5322 C CA . LEU B 1 211 ? 16.781 -10.398 -6.723 1 93.06 211 LEU B CA 1
ATOM 5323 C C . LEU B 1 211 ? 17.469 -11.516 -7.504 1 93.06 211 LEU B C 1
ATOM 5325 O O . LEU B 1 211 ? 17.922 -11.297 -8.633 1 93.06 211 LEU B O 1
ATOM 5329 N N . LYS B 1 212 ? 17.641 -12.664 -6.883 1 95.5 212 LYS B N 1
ATOM 5330 C CA . LYS B 1 212 ? 18.219 -13.828 -7.543 1 95.5 212 LYS B CA 1
ATOM 5331 C C . LYS B 1 212 ? 17.312 -15.047 -7.426 1 95.5 212 LYS B C 1
ATOM 5333 O O . LYS B 1 212 ? 16.672 -15.25 -6.391 1 95.5 212 LYS B O 1
ATOM 5338 N N . GLY B 1 213 ? 17.297 -15.844 -8.453 1 97.69 213 GLY B N 1
ATOM 5339 C CA . GLY B 1 213 ? 16.438 -17.016 -8.5 1 97.69 213 GLY B CA 1
ATOM 5340 C C . GLY B 1 213 ? 17.172 -18.297 -8.141 1 97.69 213 GLY B C 1
ATOM 5341 O O . GLY B 1 213 ? 18.297 -18.531 -8.586 1 97.69 213 GLY B O 1
ATOM 5342 N N . LEU B 1 214 ? 16.547 -19.078 -7.367 1 98.31 214 LEU B N 1
ATOM 5343 C CA . LEU B 1 214 ? 17.062 -20.391 -7.02 1 98.31 214 LEU B CA 1
ATOM 5344 C C . LEU B 1 214 ? 16.625 -21.438 -8.039 1 98.31 214 LEU B C 1
ATOM 5346 O O . LEU B 1 214 ? 15.547 -21.312 -8.641 1 98.31 214 LEU B O 1
ATOM 5350 N N . GLU B 1 215 ? 17.453 -22.438 -8.117 1 97.5 215 GLU B N 1
ATOM 5351 C CA . GLU B 1 215 ? 17.047 -23.609 -8.906 1 97.5 215 GLU B CA 1
ATOM 5352 C C . GLU B 1 215 ? 15.852 -24.312 -8.289 1 97.5 215 GLU B C 1
ATOM 5354 O O . GLU B 1 215 ? 15.664 -24.281 -7.07 1 97.5 215 GLU B O 1
ATOM 5359 N N . MET B 1 216 ? 15.047 -24.859 -9.211 1 97.31 216 MET B N 1
ATOM 5360 C CA . MET B 1 216 ? 13.812 -25.516 -8.773 1 97.31 216 MET B CA 1
ATOM 5361 C C . MET B 1 216 ? 13.703 -26.906 -9.367 1 97.31 216 MET B C 1
ATOM 5363 O O . MET B 1 216 ? 14.297 -27.203 -10.406 1 97.31 216 MET B O 1
ATOM 5367 N N . ASP B 1 217 ? 13.047 -27.766 -8.688 1 96.25 217 ASP B N 1
ATOM 5368 C CA . ASP B 1 217 ? 12.531 -29.016 -9.242 1 96.25 217 ASP B CA 1
ATOM 5369 C C . ASP B 1 217 ? 11.016 -29.094 -9.117 1 96.25 217 ASP B C 1
ATOM 5371 O O . ASP B 1 217 ? 10.344 -28.062 -8.961 1 96.25 217 ASP B O 1
ATOM 5375 N N . ARG B 1 218 ? 10.414 -30.219 -9.297 1 94.69 218 ARG B N 1
ATOM 5376 C CA . ARG B 1 218 ? 8.969 -30.375 -9.336 1 94.69 218 ARG B CA 1
ATOM 5377 C C . ARG B 1 218 ? 8.344 -30.016 -7.996 1 94.69 218 ARG B C 1
ATOM 5379 O O . ARG B 1 218 ? 7.133 -29.781 -7.906 1 94.69 218 ARG B O 1
ATOM 5386 N N . TYR B 1 219 ? 9.172 -29.922 -6.93 1 96.62 219 TYR B N 1
ATOM 5387 C CA . TYR B 1 219 ? 8.656 -29.641 -5.594 1 96.62 219 TYR B CA 1
ATOM 5388 C C . TYR B 1 219 ? 8.992 -28.219 -5.164 1 96.62 219 TYR B C 1
ATOM 5390 O O . TYR B 1 219 ? 8.734 -27.828 -4.02 1 96.62 219 TYR B O 1
ATOM 5398 N N . GLY B 1 220 ? 9.547 -27.422 -6.027 1 96.81 220 GLY B N 1
ATOM 5399 C CA . GLY B 1 220 ? 9.891 -26.047 -5.691 1 96.81 220 GLY B CA 1
ATOM 5400 C C . GLY B 1 220 ? 11.383 -25.828 -5.539 1 96.81 220 GLY B C 1
ATOM 5401 O O . GLY B 1 220 ? 12.18 -26.406 -6.27 1 96.81 220 GLY B O 1
ATOM 5402 N N . ILE B 1 221 ? 11.781 -25.047 -4.664 1 97.69 221 ILE B N 1
ATOM 5403 C CA . ILE B 1 221 ? 13.148 -24.578 -4.457 1 97.69 221 ILE B CA 1
ATOM 5404 C C . ILE B 1 221 ? 14.055 -25.75 -4.102 1 97.69 221 ILE B C 1
ATOM 5406 O O . ILE B 1 221 ? 13.664 -26.625 -3.326 1 97.69 221 ILE B O 1
ATOM 5410 N N . ASP B 1 222 ? 15.258 -25.75 -4.668 1 98.12 222 ASP B N 1
ATOM 5411 C CA . ASP B 1 222 ? 16.297 -26.703 -4.285 1 98.12 222 ASP B CA 1
ATOM 5412 C C . ASP B 1 222 ? 17.031 -26.234 -3.033 1 98.12 222 ASP B C 1
ATOM 5414 O O . ASP B 1 222 ? 17.797 -25.266 -3.08 1 98.12 222 ASP B O 1
ATOM 5418 N N . PRO B 1 223 ? 16.891 -26.969 -1.945 1 98.5 223 PRO B N 1
ATOM 5419 C CA . PRO B 1 223 ? 17.547 -26.547 -0.705 1 98.5 223 PRO B CA 1
ATOM 5420 C C . PRO B 1 223 ? 19.062 -26.5 -0.821 1 98.5 223 PRO B C 1
ATOM 5422 O O . PRO B 1 223 ? 19.719 -25.672 -0.184 1 98.5 223 PRO B O 1
ATOM 5425 N N . GLU B 1 224 ? 19.641 -27.359 -1.616 1 98.31 224 GLU B N 1
ATOM 5426 C CA . GLU B 1 224 ? 21.094 -27.359 -1.788 1 98.31 224 GLU B CA 1
ATOM 5427 C C . GLU B 1 224 ? 21.578 -26.062 -2.426 1 98.31 224 GLU B C 1
ATOM 5429 O O . GLU B 1 224 ? 22.594 -25.5 -2.004 1 98.31 224 GLU B O 1
ATOM 5434 N N . HIS B 1 225 ? 20.875 -25.688 -3.414 1 98.38 225 HIS B N 1
ATOM 5435 C CA . HIS B 1 225 ? 21.234 -24.422 -4.043 1 98.38 225 HIS B CA 1
ATOM 5436 C C . HIS B 1 225 ? 21.047 -23.25 -3.076 1 98.38 225 HIS B C 1
ATOM 5438 O O . HIS B 1 225 ? 21.859 -22.328 -3.061 1 98.38 225 HIS B O 1
ATOM 5444 N N . PHE B 1 226 ? 20.016 -23.312 -2.279 1 98.62 226 PHE B N 1
ATOM 5445 C CA . PHE B 1 226 ? 19.766 -22.297 -1.268 1 98.62 226 PHE B CA 1
ATOM 5446 C C . PHE B 1 226 ? 20.938 -22.203 -0.296 1 98.62 226 PHE B C 1
ATOM 5448 O O . PHE B 1 226 ? 21.453 -21.109 -0.024 1 98.62 226 PHE B O 1
ATOM 5455 N N . GLU B 1 227 ? 21.344 -23.281 0.163 1 98.19 227 GLU B N 1
ATOM 5456 C CA . GLU B 1 227 ? 22.469 -23.312 1.096 1 98.19 227 GLU B CA 1
ATOM 5457 C C . GLU B 1 227 ? 23.75 -22.797 0.442 1 98.19 227 GLU B C 1
ATOM 5459 O O . GLU B 1 227 ? 24.531 -22.078 1.07 1 98.19 227 GLU B O 1
ATOM 5464 N N . ASP B 1 228 ? 23.938 -23.203 -0.763 1 98.06 228 ASP B N 1
ATOM 5465 C CA . ASP B 1 228 ? 25.109 -22.766 -1.508 1 98.06 228 ASP B CA 1
ATOM 5466 C C . ASP B 1 228 ? 25.141 -21.234 -1.626 1 98.06 228 ASP B C 1
ATOM 5468 O O . ASP B 1 228 ? 26.188 -20.609 -1.442 1 98.06 228 ASP B O 1
ATOM 5472 N N . MET B 1 229 ? 24.031 -20.672 -1.978 1 97 229 MET B N 1
ATOM 5473 C CA . MET B 1 229 ? 23.938 -19.219 -2.088 1 97 229 MET B CA 1
ATOM 5474 C C . MET B 1 229 ? 24.25 -18.547 -0.753 1 97 229 MET B C 1
ATOM 5476 O O . MET B 1 229 ? 25 -17.562 -0.704 1 97 229 MET B O 1
ATOM 5480 N N . CYS B 1 230 ? 23.672 -19.078 0.3 1 95.25 230 CYS B N 1
ATOM 5481 C CA . CYS B 1 230 ? 23.859 -18.516 1.631 1 95.25 230 CYS B CA 1
ATOM 5482 C C . CYS B 1 230 ? 25.312 -18.609 2.07 1 95.25 230 CYS B C 1
ATOM 5484 O O . CYS B 1 230 ? 25.797 -17.766 2.824 1 95.25 230 CYS B O 1
ATOM 5486 N N . SER B 1 231 ? 25.984 -19.625 1.599 1 93.81 231 SER B N 1
ATOM 5487 C CA . SER B 1 231 ? 27.391 -19.844 1.963 1 93.81 231 SER B CA 1
ATOM 5488 C C . SER B 1 231 ? 28.312 -18.891 1.228 1 93.81 231 SER B C 1
ATOM 5490 O O . SER B 1 231 ? 29.406 -18.578 1.707 1 93.81 231 SER B O 1
ATOM 5492 N N . ASN B 1 232 ? 27.875 -18.344 0.156 1 92.12 232 ASN B N 1
ATOM 5493 C CA . ASN B 1 232 ? 28.766 -17.594 -0.723 1 92.12 232 ASN B CA 1
ATOM 5494 C C . ASN B 1 232 ? 28.5 -16.094 -0.638 1 92.12 232 ASN B C 1
ATOM 5496 O O . ASN B 1 232 ? 29.344 -15.289 -1.034 1 92.12 232 ASN B O 1
ATOM 5500 N N . GLU B 1 233 ? 27.328 -15.789 -0.245 1 88.69 233 GLU B N 1
ATOM 5501 C CA . GLU B 1 233 ? 27.016 -14.367 -0.154 1 88.69 233 GLU B CA 1
ATOM 5502 C C . GLU B 1 233 ? 26.016 -14.086 0.974 1 88.69 233 GLU B C 1
ATOM 5504 O O . GLU B 1 233 ? 25.359 -15.008 1.459 1 88.69 233 GLU B O 1
ATOM 5509 N N . ARG B 1 234 ? 26.016 -12.867 1.353 1 86 234 ARG B N 1
ATOM 5510 C CA . ARG B 1 234 ? 25.078 -12.469 2.395 1 86 234 ARG B CA 1
ATOM 5511 C C . ARG B 1 234 ? 23.656 -12.344 1.832 1 86 234 ARG B C 1
ATOM 5513 O O . ARG B 1 234 ? 23.406 -11.477 0.992 1 86 234 ARG B O 1
ATOM 5520 N N . ILE B 1 235 ? 22.812 -13.148 2.334 1 95.56 235 ILE B N 1
ATOM 5521 C CA . ILE B 1 235 ? 21.422 -13.156 1.883 1 95.56 235 ILE B CA 1
ATOM 5522 C C . ILE B 1 235 ? 20.531 -12.555 2.961 1 95.56 235 ILE B C 1
ATOM 5524 O O . ILE B 1 235 ? 20.578 -12.961 4.125 1 95.56 235 ILE B O 1
ATOM 5528 N N . THR B 1 236 ? 19.688 -11.609 2.561 1 95 236 THR B N 1
ATOM 5529 C CA . THR B 1 236 ? 18.828 -10.93 3.512 1 95 236 THR B CA 1
ATOM 5530 C C . THR B 1 236 ? 17.531 -11.719 3.734 1 95 236 THR B C 1
ATOM 5532 O O . THR B 1 236 ? 17.078 -11.859 4.871 1 95 236 THR B O 1
ATOM 5535 N N . ALA B 1 237 ? 16.984 -12.172 2.643 1 98.56 237 ALA B N 1
ATOM 5536 C CA . ALA B 1 237 ? 15.688 -12.82 2.762 1 98.56 237 ALA B CA 1
ATOM 5537 C C . ALA B 1 237 ? 15.453 -13.797 1.607 1 98.56 237 ALA B C 1
ATOM 5539 O O . ALA B 1 237 ? 16.125 -13.719 0.578 1 98.56 237 ALA B O 1
ATOM 5540 N N . LEU B 1 238 ? 14.586 -14.742 1.838 1 98.81 238 LEU B N 1
ATOM 5541 C CA . LEU B 1 238 ? 14.031 -15.641 0.833 1 98.81 238 LEU B CA 1
ATOM 5542 C C . LEU B 1 238 ? 12.516 -15.477 0.731 1 98.81 238 LEU B C 1
ATOM 5544 O O . LEU B 1 238 ? 11.805 -15.633 1.725 1 98.81 238 LEU B O 1
ATOM 5548 N N . VAL B 1 239 ? 12.039 -15.094 -0.416 1 98.75 239 VAL B N 1
ATOM 5549 C CA . VAL B 1 239 ? 10.602 -15.102 -0.695 1 98.75 239 VAL B CA 1
ATOM 5550 C C . VAL B 1 239 ? 10.219 -16.406 -1.386 1 98.75 239 VAL B C 1
ATOM 5552 O O . VAL B 1 239 ? 10.828 -16.797 -2.385 1 98.75 239 VAL B O 1
ATOM 5555 N N . CYS B 1 240 ? 9.18 -17.078 -0.886 1 98 240 CYS B N 1
ATOM 5556 C CA . CYS B 1 240 ? 8.812 -18.328 -1.546 1 98 240 CYS B CA 1
ATOM 5557 C C . CYS B 1 240 ? 7.328 -18.609 -1.387 1 98 240 CYS B C 1
ATOM 5559 O O . CYS B 1 240 ? 6.68 -18.062 -0.494 1 98 240 CYS B O 1
ATOM 5561 N N . THR B 1 241 ? 6.793 -19.375 -2.229 1 98.44 241 THR B N 1
ATOM 5562 C CA . THR B 1 241 ? 5.418 -19.859 -2.264 1 98.44 241 THR B CA 1
ATOM 5563 C C . THR B 1 241 ? 5.379 -21.391 -2.223 1 98.44 241 THR B C 1
ATOM 5565 O O . THR B 1 241 ? 5.191 -22.031 -3.254 1 98.44 241 THR B O 1
ATOM 5568 N N . PRO B 1 242 ? 5.41 -21.938 -1.034 1 98.44 242 PRO B N 1
ATOM 5569 C CA . PRO B 1 242 ? 5.531 -23.391 -0.898 1 98.44 242 PRO B CA 1
ATOM 5570 C C . PRO B 1 242 ? 4.27 -24.141 -1.344 1 98.44 242 PRO B C 1
ATOM 5572 O O . PRO B 1 242 ? 4.328 -25.328 -1.654 1 98.44 242 PRO B O 1
ATOM 5575 N N . ASN B 1 243 ? 3.17 -23.453 -1.273 1 98.31 243 ASN B N 1
ATOM 5576 C CA . ASN B 1 243 ? 1.902 -24.062 -1.671 1 98.31 243 ASN B CA 1
ATOM 5577 C C . ASN B 1 243 ? 1.43 -23.531 -3.021 1 98.31 243 ASN B C 1
ATOM 5579 O O . ASN B 1 243 ? 1.021 -22.375 -3.131 1 98.31 243 ASN B O 1
ATOM 5583 N N . LEU B 1 244 ? 1.441 -24.438 -4.027 1 97.94 244 LEU B N 1
ATOM 5584 C CA . LEU B 1 244 ? 0.87 -24.141 -5.336 1 97.94 244 LEU B CA 1
ATOM 5585 C C . LEU B 1 244 ? 1.529 -22.906 -5.953 1 97.94 244 LEU B C 1
ATOM 5587 O O . LEU B 1 244 ? 0.846 -21.938 -6.312 1 97.94 244 LEU B O 1
ATOM 5591 N N . ASN B 1 245 ? 2.756 -23 -6.125 1 97.69 245 ASN B N 1
ATOM 5592 C CA . ASN B 1 245 ? 3.574 -21.922 -6.668 1 97.69 245 ASN B CA 1
ATOM 5593 C C . ASN B 1 245 ? 2.984 -21.375 -7.965 1 97.69 245 ASN B C 1
ATOM 5595 O O . ASN B 1 245 ? 2.473 -22.125 -8.789 1 97.69 245 ASN B O 1
ATOM 5599 N N . ASN B 1 246 ? 2.896 -20.141 -8.078 1 96.19 246 ASN B N 1
ATOM 5600 C CA . ASN B 1 246 ? 2.625 -19.422 -9.32 1 96.19 246 ASN B CA 1
ATOM 5601 C C . ASN B 1 246 ? 3.914 -19.062 -10.047 1 96.19 246 ASN B C 1
ATOM 5603 O O . ASN B 1 246 ? 4.68 -18.219 -9.578 1 96.19 246 ASN B O 1
ATOM 5607 N N . PRO B 1 247 ? 4.234 -19.703 -11.102 1 96.38 247 PRO B N 1
ATOM 5608 C CA . PRO B 1 247 ? 3.273 -20.281 -12.047 1 96.38 247 PRO B CA 1
ATOM 5609 C C . PRO B 1 247 ? 3.32 -21.812 -12.078 1 96.38 247 PRO B C 1
ATOM 5611 O O . PRO B 1 247 ? 2.508 -22.438 -12.758 1 96.38 247 PRO B O 1
ATOM 5614 N N . THR B 1 248 ? 4.141 -22.5 -11.383 1 97.19 248 THR B N 1
ATOM 5615 C CA . THR B 1 248 ? 4.508 -23.891 -11.656 1 97.19 248 THR B CA 1
ATOM 5616 C C . THR B 1 248 ? 3.537 -24.844 -10.969 1 97.19 248 THR B C 1
ATOM 5618 O O . THR B 1 248 ? 3.533 -26.047 -11.258 1 97.19 248 THR B O 1
ATOM 5621 N N . THR B 1 249 ? 2.807 -24.406 -10.008 1 97.12 249 THR B N 1
ATOM 5622 C CA . THR B 1 249 ? 1.845 -25.188 -9.234 1 97.12 249 THR B CA 1
ATOM 5623 C C . THR B 1 249 ? 2.559 -26.188 -8.328 1 97.12 249 THR B C 1
ATOM 5625 O O . THR B 1 249 ? 1.941 -27.125 -7.832 1 97.12 249 THR B O 1
ATOM 5628 N N . SER B 1 250 ? 3.824 -26 -8.125 1 97.12 250 SER B N 1
ATOM 5629 C CA . SER B 1 250 ? 4.582 -26.906 -7.266 1 97.12 250 SER B CA 1
ATOM 5630 C C . SER B 1 250 ? 4.074 -26.859 -5.832 1 97.12 250 SER B C 1
ATOM 5632 O O . SER B 1 250 ? 3.637 -25.812 -5.352 1 97.12 250 SER B O 1
ATOM 5634 N N . LEU B 1 251 ? 4.078 -28.016 -5.191 1 97.81 251 LEU B N 1
ATOM 5635 C CA . LEU B 1 251 ? 3.766 -28.188 -3.777 1 97.81 251 LEU B CA 1
ATOM 5636 C C . LEU B 1 251 ? 4.977 -28.719 -3.014 1 97.81 251 LEU B C 1
ATOM 5638 O O . LEU B 1 251 ? 5.426 -29.844 -3.246 1 97.81 251 LEU B O 1
ATOM 5642 N N . MET B 1 252 ? 5.492 -27.891 -2.129 1 98.38 252 MET B N 1
ATOM 5643 C CA . MET B 1 252 ? 6.695 -28.234 -1.377 1 98.38 252 MET B CA 1
ATOM 5644 C C . MET B 1 252 ? 6.375 -29.234 -0.272 1 98.38 252 MET B C 1
ATOM 5646 O O . MET B 1 252 ? 5.473 -29.016 0.533 1 98.38 252 MET B O 1
ATOM 5650 N N . PRO B 1 253 ? 7.07 -30.344 -0.223 1 97.94 253 PRO B N 1
ATOM 5651 C CA . PRO B 1 253 ? 6.816 -31.312 0.849 1 97.94 253 PRO B CA 1
ATOM 5652 C C . PRO B 1 253 ? 7.34 -30.844 2.203 1 97.94 253 PRO B C 1
ATOM 5654 O O . PRO B 1 253 ? 8.203 -29.969 2.264 1 97.94 253 PRO B O 1
ATOM 5657 N N . ASP B 1 254 ? 6.844 -31.438 3.293 1 98.12 254 ASP B N 1
ATOM 5658 C CA . ASP B 1 254 ? 7.156 -31.062 4.664 1 98.12 254 ASP B CA 1
ATOM 5659 C C . ASP B 1 254 ? 8.656 -31.141 4.93 1 98.12 254 ASP B C 1
ATOM 5661 O O . ASP B 1 254 ? 9.234 -30.25 5.551 1 98.12 254 ASP B O 1
ATOM 5665 N N . ALA B 1 255 ? 9.289 -32.219 4.504 1 98.31 255 ALA B N 1
ATOM 5666 C CA . ALA B 1 255 ? 10.711 -32.438 4.754 1 98.31 255 ALA B CA 1
ATOM 5667 C C . ALA B 1 255 ? 11.539 -31.281 4.184 1 98.31 255 ALA B C 1
ATOM 5669 O O . ALA B 1 255 ? 12.492 -30.812 4.816 1 98.31 255 ALA B O 1
ATOM 5670 N N . ARG B 1 256 ? 11.219 -30.828 3.039 1 98.62 256 ARG B N 1
ATOM 5671 C CA . ARG B 1 256 ? 11.93 -29.734 2.393 1 98.62 256 ARG B CA 1
ATOM 5672 C C . ARG B 1 256 ? 11.703 -28.422 3.125 1 98.62 256 ARG B C 1
ATOM 5674 O O . ARG B 1 256 ? 12.602 -27.594 3.219 1 98.62 256 ARG B O 1
ATOM 5681 N N . ARG B 1 257 ? 10.492 -28.188 3.576 1 98.69 257 ARG B N 1
ATOM 5682 C CA . ARG B 1 257 ? 10.188 -27 4.367 1 98.69 257 ARG B CA 1
ATOM 5683 C C . ARG B 1 257 ? 11.07 -26.938 5.605 1 98.69 257 ARG B C 1
ATOM 5685 O O . ARG B 1 257 ? 11.602 -25.875 5.93 1 98.69 257 ARG B O 1
ATOM 5692 N N . ARG B 1 258 ? 11.219 -28.047 6.309 1 98.62 258 ARG B N 1
ATOM 5693 C CA . ARG B 1 258 ? 12.078 -28.125 7.488 1 98.62 258 ARG B CA 1
ATOM 5694 C C . ARG B 1 258 ? 13.531 -27.844 7.129 1 98.62 258 ARG B C 1
ATOM 5696 O O . ARG B 1 258 ? 14.234 -27.156 7.871 1 98.62 258 ARG B O 1
ATOM 5703 N N . GLU B 1 259 ? 13.906 -28.422 6.047 1 98.75 259 GLU B N 1
ATOM 5704 C CA . GLU B 1 259 ? 15.281 -28.219 5.586 1 98.75 259 GLU B CA 1
ATOM 5705 C C . GLU B 1 259 ? 15.555 -26.75 5.285 1 98.75 259 GLU B C 1
ATOM 5707 O O . GLU B 1 259 ? 16.578 -26.203 5.699 1 98.75 259 GLU B O 1
ATOM 5712 N N . ILE B 1 260 ? 14.688 -26.109 4.566 1 98.81 260 ILE B N 1
ATOM 5713 C CA . ILE B 1 260 ? 14.828 -24.703 4.211 1 98.81 260 ILE B CA 1
ATOM 5714 C C . ILE B 1 260 ? 14.836 -23.844 5.48 1 98.81 260 ILE B C 1
ATOM 5716 O O . ILE B 1 260 ? 15.656 -22.938 5.617 1 98.81 260 ILE B O 1
ATOM 5720 N N . ALA B 1 261 ? 13.938 -24.156 6.422 1 98.81 261 ALA B N 1
ATOM 5721 C CA . ALA B 1 261 ? 13.914 -23.453 7.699 1 98.81 261 ALA B CA 1
ATOM 5722 C C . ALA B 1 261 ? 15.242 -23.594 8.438 1 98.81 261 ALA B C 1
ATOM 5724 O O . ALA B 1 261 ? 15.742 -22.625 9.016 1 98.81 261 ALA B O 1
ATOM 5725 N N . GLY B 1 262 ? 15.742 -24.797 8.422 1 98.5 262 GLY B N 1
ATOM 5726 C CA . GLY B 1 262 ? 17.016 -25.047 9.078 1 98.5 262 GLY B CA 1
ATOM 5727 C C . GLY B 1 262 ? 18.156 -24.25 8.477 1 98.5 262 GLY B C 1
ATOM 5728 O O . GLY B 1 262 ? 18.984 -23.688 9.195 1 98.5 262 GLY B O 1
ATOM 5729 N N . ILE B 1 263 ? 18.266 -24.203 7.156 1 98.56 263 ILE B N 1
ATOM 5730 C CA . ILE B 1 263 ? 19.297 -23.438 6.457 1 98.56 263 ILE B CA 1
ATOM 5731 C C . ILE B 1 263 ? 19.141 -21.953 6.785 1 98.56 263 ILE B C 1
ATOM 5733 O O . ILE B 1 263 ? 20.125 -21.281 7.125 1 98.56 263 ILE B O 1
ATOM 5737 N N . ALA B 1 264 ? 17.906 -21.469 6.699 1 98.62 264 ALA B N 1
ATOM 5738 C CA . ALA B 1 264 ? 17.641 -20.062 6.98 1 98.62 264 ALA B CA 1
ATOM 5739 C C . ALA B 1 264 ? 18.078 -19.703 8.398 1 98.62 264 ALA B C 1
ATOM 5741 O O . ALA B 1 264 ? 18.672 -18.641 8.609 1 98.62 264 ALA B O 1
ATOM 5742 N N . ARG B 1 265 ? 17.766 -20.578 9.352 1 96.25 265 ARG B N 1
ATOM 5743 C CA . ARG B 1 265 ? 18.156 -20.344 10.734 1 96.25 265 ARG B CA 1
ATOM 5744 C C . ARG B 1 265 ? 19.672 -20.25 10.883 1 96.25 265 ARG B C 1
ATOM 5746 O O . ARG B 1 265 ? 20.188 -19.344 11.531 1 96.25 265 ARG B O 1
ATOM 5753 N N . ARG B 1 266 ? 20.344 -21.172 10.258 1 94.56 266 ARG B N 1
ATOM 5754 C CA . ARG B 1 266 ? 21.797 -21.25 10.375 1 94.56 266 ARG B CA 1
ATOM 5755 C C . ARG B 1 266 ? 22.469 -20 9.82 1 94.56 266 ARG B C 1
ATOM 5757 O O . ARG B 1 266 ? 23.453 -19.516 10.375 1 94.56 266 ARG B O 1
ATOM 5764 N N . PHE B 1 267 ? 21.922 -19.438 8.758 1 94.56 267 PHE B N 1
ATOM 5765 C CA . PHE B 1 267 ? 22.594 -18.344 8.078 1 94.56 267 PHE B CA 1
ATOM 5766 C C . PHE B 1 267 ? 21.938 -17.016 8.445 1 94.56 267 PHE B C 1
ATOM 5768 O O . PHE B 1 267 ? 22.391 -15.953 8.016 1 94.56 267 PHE B O 1
ATOM 5775 N N . GLY B 1 268 ? 20.828 -17.062 9.203 1 93.06 268 GLY B N 1
ATOM 5776 C CA . GLY B 1 268 ? 20.141 -15.852 9.617 1 93.06 268 GLY B CA 1
ATOM 5777 C C . GLY B 1 268 ? 19.359 -15.195 8.492 1 93.06 268 GLY B C 1
ATOM 5778 O O . GLY B 1 268 ? 19.297 -13.969 8.398 1 93.06 268 GLY B O 1
ATOM 5779 N N . VAL B 1 269 ? 18.812 -15.953 7.566 1 97.06 269 VAL B N 1
ATOM 5780 C CA . VAL B 1 269 ? 18.047 -15.461 6.43 1 97.06 269 VAL B CA 1
ATOM 5781 C C . VAL B 1 269 ? 16.562 -15.398 6.797 1 97.06 269 VAL B C 1
ATOM 5783 O O . VAL B 1 269 ? 16 -16.375 7.309 1 97.06 269 VAL B O 1
ATOM 5786 N N . HIS B 1 270 ? 15.938 -14.25 6.617 1 98.06 270 HIS B N 1
ATOM 5787 C CA . HIS B 1 270 ? 14.5 -14.156 6.84 1 98.06 270 HIS B CA 1
ATOM 5788 C C . HIS B 1 270 ? 13.727 -14.875 5.742 1 98.06 270 HIS B C 1
ATOM 5790 O O . HIS B 1 270 ? 14.164 -14.922 4.59 1 98.06 270 HIS B O 1
ATOM 5796 N N . ILE B 1 271 ? 12.617 -15.461 6.113 1 98.81 271 ILE B N 1
ATOM 5797 C CA . ILE B 1 271 ? 11.719 -16.062 5.141 1 98.81 271 ILE B CA 1
ATOM 5798 C C . ILE B 1 271 ? 10.461 -15.219 4.996 1 98.81 271 ILE B C 1
ATOM 5800 O O . ILE B 1 271 ? 9.867 -14.805 5.996 1 98.81 271 ILE B O 1
ATOM 5804 N N . ILE B 1 272 ? 10.109 -14.883 3.848 1 98.88 272 ILE B N 1
ATOM 5805 C CA . ILE B 1 272 ? 8.805 -14.32 3.518 1 98.88 272 ILE B CA 1
ATOM 5806 C C . ILE B 1 272 ? 7.969 -15.359 2.768 1 98.88 272 ILE B C 1
ATOM 5808 O O . ILE B 1 272 ? 8.203 -15.617 1.582 1 98.88 272 ILE B O 1
ATOM 5812 N N . GLU B 1 273 ? 7.043 -15.938 3.418 1 98.81 273 GLU B N 1
ATOM 5813 C CA . GLU B 1 273 ? 6.25 -17.047 2.887 1 98.81 273 GLU B CA 1
ATOM 5814 C C . GLU B 1 273 ? 4.906 -16.547 2.355 1 98.81 273 GLU B C 1
ATOM 5816 O O . GLU B 1 273 ? 4.059 -16.094 3.123 1 98.81 273 GLU B O 1
ATOM 5821 N N . ASP B 1 274 ? 4.738 -16.625 1.072 1 98.69 274 ASP B N 1
ATOM 5822 C CA . ASP B 1 274 ? 3.471 -16.344 0.404 1 98.69 274 ASP B CA 1
ATOM 5823 C C . ASP B 1 274 ? 2.568 -17.578 0.396 1 98.69 274 ASP B C 1
ATOM 5825 O O . ASP B 1 274 ? 2.809 -18.516 -0.358 1 98.69 274 ASP B O 1
ATOM 5829 N N . ASP B 1 275 ? 1.525 -17.531 1.168 1 98.56 275 ASP B N 1
ATOM 5830 C CA . ASP B 1 275 ? 0.618 -18.672 1.274 1 98.56 275 ASP B CA 1
ATOM 5831 C C . ASP B 1 275 ? -0.79 -18.297 0.817 1 98.56 275 ASP B C 1
ATOM 5833 O O . ASP B 1 275 ? -1.778 -18.781 1.372 1 98.56 275 ASP B O 1
ATOM 5837 N N . VAL B 1 276 ? -0.907 -17.469 -0.144 1 97.88 276 VAL B N 1
ATOM 5838 C CA . VAL B 1 276 ? -2.188 -16.969 -0.624 1 97.88 276 VAL B CA 1
ATOM 5839 C C . VAL B 1 276 ? -3.021 -18.109 -1.185 1 97.88 276 VAL B C 1
ATOM 5841 O O . VAL B 1 276 ? -4.254 -18.078 -1.149 1 97.88 276 VAL B O 1
ATOM 5844 N N . TYR B 1 277 ? -2.418 -19.234 -1.663 1 98 277 TYR B N 1
ATOM 5845 C CA . TYR B 1 277 ? -3.115 -20.359 -2.258 1 98 277 TYR B CA 1
ATOM 5846 C C . TYR B 1 277 ? -3.326 -21.469 -1.232 1 98 277 TYR B C 1
ATOM 5848 O O . TYR B 1 277 ? -4.059 -22.438 -1.487 1 98 277 TYR B O 1
ATOM 5856 N N . GLY B 1 278 ? -2.68 -21.359 -0.093 1 97.5 278 GLY B N 1
ATOM 5857 C CA . GLY B 1 278 ? -2.699 -22.406 0.915 1 97.5 278 GLY B CA 1
ATOM 5858 C C . GLY B 1 278 ? -4.102 -22.844 1.296 1 97.5 278 GLY B C 1
ATOM 5859 O O . GLY B 1 278 ? -4.379 -24.047 1.388 1 97.5 278 GLY B O 1
ATOM 5860 N N . PRO B 1 279 ? -4.98 -21.953 1.492 1 97.88 279 PRO B N 1
ATOM 5861 C CA . PRO B 1 279 ? -6.336 -22.297 1.933 1 97.88 279 PRO B CA 1
ATOM 5862 C C . PRO B 1 279 ? -7.055 -23.219 0.96 1 97.88 279 PRO B C 1
ATOM 5864 O O . PRO B 1 279 ? -8.031 -23.875 1.334 1 97.88 279 PRO B O 1
ATOM 5867 N N . LEU B 1 280 ? -6.617 -23.297 -0.265 1 98.25 280 LEU B N 1
ATOM 5868 C CA . LEU B 1 280 ? -7.27 -24.141 -1.261 1 98.25 280 LEU B CA 1
ATOM 5869 C C . LEU B 1 280 ? -6.914 -25.609 -1.047 1 98.25 280 LEU B C 1
ATOM 5871 O O . LEU B 1 280 ? -7.574 -26.5 -1.594 1 98.25 280 LEU B O 1
ATOM 5875 N N . LEU B 1 281 ? -5.816 -25.844 -0.354 1 97.81 281 LEU B N 1
ATOM 5876 C CA . LEU B 1 281 ? -5.402 -27.219 -0.107 1 97.81 281 LEU B CA 1
ATOM 5877 C C . LEU B 1 281 ? -6.27 -27.859 0.968 1 97.81 281 LEU B C 1
ATOM 5879 O O . LEU B 1 281 ? -6.883 -27.172 1.778 1 97.81 281 LEU B O 1
ATOM 5883 N N . ASP B 1 282 ? -6.332 -29.141 0.952 1 91.81 282 ASP 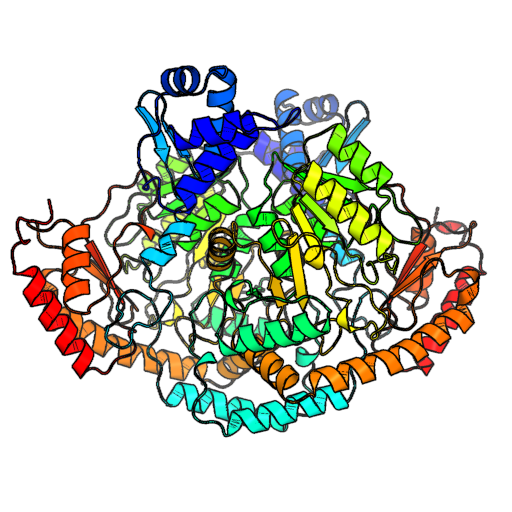B N 1
ATOM 5884 C CA . ASP B 1 282 ? -7.113 -29.859 1.957 1 91.81 282 ASP B CA 1
ATOM 5885 C C . ASP B 1 282 ? -6.289 -30.109 3.221 1 91.81 282 ASP B C 1
ATOM 5887 O O . ASP B 1 282 ? -5.234 -29.5 3.406 1 91.81 282 ASP B O 1
ATOM 5891 N N . GLU B 1 283 ? -6.816 -30.828 4.074 1 86.81 283 GLU B N 1
ATOM 5892 C CA . GLU B 1 283 ? -6.262 -30.984 5.414 1 86.81 283 GLU B CA 1
ATOM 5893 C C . GLU B 1 283 ? -4.926 -31.719 5.375 1 86.81 283 GLU B C 1
ATOM 5895 O O . GLU B 1 283 ? -4.188 -31.734 6.363 1 86.81 283 GLU B O 1
ATOM 5900 N N . ARG B 1 284 ? -4.543 -32.25 4.309 1 88.62 284 ARG B N 1
ATOM 5901 C CA . ARG B 1 284 ? -3.293 -33 4.195 1 88.62 284 ARG B CA 1
ATOM 5902 C C . ARG B 1 284 ? -2.115 -32.062 3.967 1 88.62 284 ARG B C 1
ATOM 5904 O O . ARG B 1 284 ? -0.958 -32.5 4.008 1 88.62 284 ARG B O 1
ATOM 5911 N N . ARG B 1 285 ? -2.396 -30.875 3.889 1 92.94 285 ARG B N 1
ATOM 5912 C CA . ARG B 1 285 ? -1.338 -29.906 3.641 1 92.94 285 ARG B CA 1
ATOM 5913 C C . ARG B 1 285 ? -0.304 -29.922 4.762 1 92.94 285 ARG B C 1
ATOM 5915 O O . ARG B 1 285 ? -0.644 -30.156 5.922 1 92.94 285 ARG B O 1
ATOM 5922 N N . ALA B 1 286 ? 0.966 -29.703 4.438 1 96.38 286 ALA B N 1
ATOM 5923 C CA . ALA B 1 286 ? 2.039 -29.547 5.418 1 96.38 286 ALA B CA 1
ATOM 5924 C C . ALA B 1 286 ? 1.959 -28.188 6.109 1 96.38 286 ALA B C 1
ATOM 5926 O O . ALA B 1 286 ? 1.429 -27.234 5.551 1 96.38 286 ALA B O 1
ATOM 5927 N N . PRO B 1 287 ? 2.451 -28.094 7.387 1 97.81 287 PRO B N 1
ATOM 5928 C CA . PRO B 1 287 ? 2.576 -26.766 7.996 1 97.81 287 PRO B CA 1
ATOM 5929 C C . PRO B 1 287 ? 3.473 -25.828 7.191 1 97.81 287 PRO B C 1
ATOM 5931 O O . PRO B 1 287 ? 4.371 -26.297 6.484 1 97.81 287 PRO B O 1
ATOM 5934 N N . PRO B 1 288 ? 3.168 -24.547 7.305 1 98.31 288 PRO B N 1
ATOM 5935 C CA . PRO B 1 288 ? 4.039 -23.594 6.621 1 98.31 288 PRO B CA 1
ATOM 5936 C C . PRO B 1 288 ? 5.469 -23.609 7.164 1 98.31 288 PRO B C 1
ATOM 5938 O O . PRO B 1 288 ? 5.703 -24.062 8.281 1 98.31 288 PRO B O 1
ATOM 5941 N N . ILE B 1 289 ? 6.406 -23.125 6.359 1 98.69 289 ILE B N 1
ATOM 5942 C CA . ILE B 1 289 ? 7.789 -22.969 6.789 1 98.69 289 ILE B CA 1
ATOM 5943 C C . ILE B 1 289 ? 7.844 -22.109 8.047 1 98.69 289 ILE B C 1
ATOM 5945 O O . ILE B 1 289 ? 8.656 -22.359 8.945 1 98.69 289 ILE B O 1
ATOM 5949 N N . SER B 1 290 ? 6.984 -21.141 8.164 1 98.44 290 SER B N 1
ATOM 5950 C CA . SER B 1 290 ? 6.914 -20.203 9.281 1 98.44 290 SER B CA 1
ATOM 5951 C C . SER B 1 290 ? 6.625 -20.922 10.594 1 98.44 290 SER B C 1
ATOM 5953 O O . SER B 1 290 ? 6.934 -20.406 11.672 1 98.44 290 SER B O 1
ATOM 5955 N N . HIS B 1 291 ? 5.992 -22.062 10.492 1 98.25 291 HIS B N 1
ATOM 5956 C CA . HIS B 1 291 ? 5.785 -22.906 11.672 1 98.25 291 HIS B CA 1
ATOM 5957 C C . HIS B 1 291 ? 7.113 -23.344 12.273 1 98.25 291 HIS B C 1
ATOM 5959 O O . HIS B 1 291 ? 7.258 -23.375 13.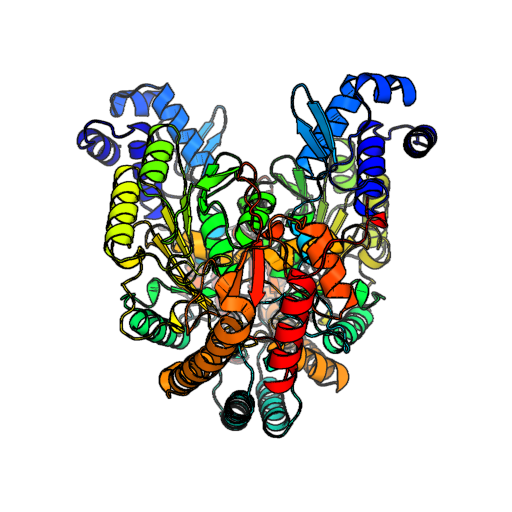5 1 98.25 291 HIS B O 1
ATOM 5965 N N . TYR B 1 292 ? 8.094 -23.656 11.477 1 98.38 292 TYR B N 1
ATOM 5966 C CA . TYR B 1 292 ? 9.383 -24.188 11.914 1 98.38 292 TYR B CA 1
ATOM 5967 C C . TYR B 1 292 ? 10.367 -23.062 12.203 1 98.38 292 TYR B C 1
ATOM 5969 O O . TYR B 1 292 ? 11.406 -23.281 12.828 1 98.38 292 TYR B O 1
ATOM 5977 N N . LEU B 1 293 ? 10.078 -21.859 11.781 1 98.12 293 LEU B N 1
ATOM 5978 C CA . LEU B 1 293 ? 11 -20.734 11.891 1 98.12 293 LEU B CA 1
ATOM 5979 C C . LEU B 1 293 ? 10.25 -19.438 12.203 1 98.12 293 LEU B C 1
ATOM 5981 O O . LEU B 1 293 ? 10.375 -18.453 11.477 1 98.12 293 LEU B O 1
ATOM 5985 N N . PRO B 1 294 ? 9.477 -19.359 13.273 1 95.94 294 PRO B N 1
ATOM 5986 C CA . PRO B 1 294 ? 8.633 -18.203 13.555 1 95.94 294 PRO B CA 1
ATOM 5987 C C . PRO B 1 294 ? 9.445 -16.938 13.859 1 95.94 294 PRO B C 1
ATOM 5989 O O . PRO B 1 294 ? 8.984 -15.828 13.609 1 95.94 294 PRO B O 1
ATOM 5992 N N . GLU B 1 295 ? 10.648 -17.062 14.297 1 92.56 295 GLU B N 1
ATOM 5993 C CA . GLU B 1 295 ? 11.438 -15.914 14.758 1 92.56 295 GLU B CA 1
ATOM 5994 C C . GLU B 1 295 ? 12.023 -15.141 13.586 1 92.56 295 GLU B C 1
ATOM 5996 O O . GLU B 1 295 ? 12.445 -13.992 13.742 1 92.56 295 GLU B O 1
ATOM 6001 N N . LEU B 1 296 ? 12.039 -15.812 12.344 1 96.19 296 LEU B N 1
ATOM 6002 C CA . LEU B 1 296 ? 12.664 -15.156 11.203 1 96.19 296 LEU B CA 1
ATOM 6003 C C . LEU B 1 296 ? 11.719 -15.125 10 1 96.19 296 LEU B C 1
ATOM 6005 O O . LEU B 1 296 ? 12.109 -14.688 8.914 1 96.19 296 LEU B O 1
ATOM 6009 N N . SER B 1 297 ? 10.484 -15.492 10.242 1 98 297 SER B N 1
ATOM 6010 C CA . SER B 1 297 ? 9.633 -15.664 9.07 1 98 297 SER B CA 1
ATOM 6011 C C . SER B 1 297 ? 8.461 -14.688 9.094 1 98 297 SER B C 1
ATOM 6013 O O . SER B 1 297 ? 7.875 -14.438 10.148 1 98 297 SER B O 1
ATOM 6015 N N . PHE B 1 298 ? 8.211 -14.141 7.98 1 98.69 298 PHE B N 1
ATOM 6016 C CA . PHE B 1 298 ? 6.93 -13.531 7.664 1 98.69 298 PHE B CA 1
ATOM 6017 C C . PHE B 1 298 ? 6.008 -14.531 6.977 1 98.69 298 PHE B C 1
ATOM 6019 O O . PHE B 1 298 ? 6.449 -15.312 6.133 1 98.69 298 PHE B O 1
ATOM 6026 N N . TYR B 1 299 ? 4.789 -14.555 7.363 1 98.81 299 TYR B N 1
ATOM 6027 C CA . TYR B 1 299 ? 3.766 -15.359 6.703 1 98.81 299 TYR B CA 1
ATOM 6028 C C . TYR B 1 299 ? 2.646 -14.484 6.16 1 98.81 299 TYR B C 1
ATOM 6030 O O . TYR B 1 299 ? 2.102 -13.641 6.883 1 98.81 299 TYR B O 1
ATOM 6038 N N . CYS B 1 300 ? 2.328 -14.664 4.871 1 98.5 300 CYS B N 1
ATOM 6039 C CA . CYS B 1 300 ? 1.324 -13.836 4.215 1 98.5 300 CYS B CA 1
ATOM 6040 C C . CYS B 1 300 ? 0.232 -14.695 3.592 1 98.5 300 CYS B C 1
ATOM 6042 O O . CYS B 1 300 ? 0.524 -15.688 2.922 1 98.5 300 CYS B O 1
ATOM 6044 N N . THR B 1 301 ? -0.979 -14.32 3.811 1 98.56 301 THR B N 1
ATOM 6045 C CA . THR B 1 301 ? -2.119 -14.93 3.139 1 98.56 301 THR B CA 1
ATOM 6046 C C . THR B 1 301 ? -3.232 -13.914 2.92 1 98.56 301 THR B C 1
ATOM 6048 O O . THR B 1 301 ? -3.057 -12.727 3.205 1 98.56 301 THR B O 1
ATOM 6051 N N . SER B 1 302 ? -4.25 -14.266 2.209 1 97.56 302 SER B N 1
ATOM 6052 C CA . SER B 1 302 ? -5.363 -13.383 1.875 1 97.56 302 SER B CA 1
ATOM 6053 C C . SER B 1 302 ? -6.621 -14.18 1.551 1 97.56 302 SER B C 1
ATOM 6055 O O . SER B 1 302 ? -6.602 -15.414 1.554 1 97.56 302 SER B O 1
ATOM 6057 N N . MET B 1 303 ? -7.684 -13.5 1.323 1 96.62 303 MET B N 1
ATOM 6058 C CA . MET B 1 303 ? -8.969 -14.094 0.963 1 96.62 303 MET B CA 1
ATOM 6059 C C . MET B 1 303 ? -9.164 -14.102 -0.549 1 96.62 303 MET B C 1
ATOM 6061 O O . MET B 1 303 ? -10.023 -14.812 -1.067 1 96.62 303 MET B O 1
ATOM 6065 N N . THR B 1 304 ? -8.383 -13.469 -1.293 1 96.06 304 THR B N 1
ATOM 6066 C CA . THR B 1 304 ? -8.641 -13.094 -2.676 1 96.06 304 THR B CA 1
ATOM 6067 C C . THR B 1 304 ? -8.555 -14.305 -3.596 1 96.06 304 THR B C 1
ATOM 6069 O O . THR B 1 304 ? -9.172 -14.328 -4.664 1 96.06 304 THR B O 1
ATOM 6072 N N . LYS B 1 305 ? -7.797 -15.336 -3.219 1 97.19 305 LYS B N 1
ATOM 6073 C CA . LYS B 1 305 ? -7.551 -16.469 -4.113 1 97.19 305 LYS B CA 1
ATOM 6074 C C . LYS B 1 305 ? -8.25 -17.719 -3.609 1 97.19 305 LYS B C 1
ATOM 6076 O O . LYS B 1 305 ? -8.078 -18.797 -4.18 1 97.19 305 LYS B O 1
ATOM 6081 N N . SER B 1 306 ? -9.07 -17.625 -2.588 1 97.69 306 SER B N 1
ATOM 6082 C CA . SER B 1 306 ? -9.672 -18.828 -2.029 1 97.69 306 SER B CA 1
ATOM 6083 C C . SER B 1 306 ? -11.133 -18.609 -1.674 1 97.69 306 SER B C 1
ATOM 6085 O O . SER B 1 306 ? -11.938 -19.547 -1.693 1 97.69 306 SER B O 1
ATOM 6087 N N . VAL B 1 307 ? -11.477 -17.344 -1.364 1 97.88 307 VAL B N 1
ATOM 6088 C CA . VAL B 1 307 ? -12.812 -17.094 -0.835 1 97.88 307 VAL B CA 1
ATOM 6089 C C . VAL B 1 307 ? -13.586 -16.172 -1.776 1 97.88 307 VAL B C 1
ATOM 6091 O O . VAL B 1 307 ? -14.633 -16.562 -2.309 1 97.88 307 VAL B O 1
ATOM 6094 N N . LEU B 1 308 ? -13.109 -15.008 -1.928 1 97.12 308 LEU B N 1
ATOM 6095 C CA . LEU B 1 308 ? -13.711 -14.008 -2.803 1 97.12 308 LEU B CA 1
ATOM 6096 C C . LEU B 1 308 ? -12.664 -13.047 -3.346 1 97.12 308 LEU B C 1
ATOM 6098 O O . LEU B 1 308 ? -11.977 -12.375 -2.576 1 97.12 308 LEU B O 1
ATOM 6102 N N . THR B 1 309 ? -12.539 -12.969 -4.613 1 94.12 309 THR B N 1
ATOM 6103 C CA . THR B 1 309 ? -11.492 -12.203 -5.27 1 94.12 309 THR B CA 1
ATOM 6104 C C . THR B 1 309 ? -11.555 -10.734 -4.844 1 94.12 309 THR B C 1
ATOM 6106 O O . THR B 1 309 ? -10.516 -10.102 -4.641 1 94.12 309 THR B O 1
ATOM 6109 N N . GLY B 1 310 ? -12.711 -10.172 -4.645 1 92.62 310 GLY B N 1
ATOM 6110 C CA . GLY B 1 310 ? -12.875 -8.773 -4.301 1 92.62 310 GLY B CA 1
ATOM 6111 C C . GLY B 1 310 ? -12.664 -8.492 -2.822 1 92.62 310 GLY B C 1
ATOM 6112 O O . GLY B 1 310 ? -12.57 -7.332 -2.414 1 92.62 310 GLY B O 1
ATOM 6113 N N . LEU B 1 311 ? -12.641 -9.492 -2.029 1 94.81 311 LEU B N 1
ATOM 6114 C CA . LEU B 1 311 ? -12.375 -9.336 -0.602 1 94.81 311 LEU B CA 1
ATOM 6115 C C . LEU B 1 311 ? -10.891 -9.133 -0.338 1 94.81 311 LEU B C 1
ATOM 6117 O O . LEU B 1 311 ? -10.227 -10.016 0.217 1 94.81 311 LEU B O 1
ATOM 6121 N N . ARG B 1 312 ? -10.414 -7.91 -0.661 1 95.62 312 ARG B N 1
ATOM 6122 C CA . ARG B 1 312 ? -8.984 -7.602 -0.72 1 95.62 312 ARG B CA 1
ATOM 6123 C C . ARG B 1 312 ? -8.438 -7.297 0.669 1 95.62 312 ARG B C 1
ATOM 6125 O O . ARG B 1 312 ? -7.906 -6.211 0.907 1 95.62 312 ARG B O 1
ATOM 6132 N N . THR B 1 313 ? -8.516 -8.219 1.524 1 97 313 THR B N 1
ATOM 6133 C CA . THR B 1 313 ? -7.883 -8.188 2.84 1 97 313 THR B CA 1
ATOM 6134 C C . THR B 1 313 ? -6.785 -9.242 2.938 1 97 313 THR B C 1
ATOM 6136 O O . THR B 1 313 ? -6.895 -10.312 2.336 1 97 313 THR B O 1
ATOM 6139 N N . GLY B 1 314 ? -5.711 -8.891 3.523 1 98.19 314 GLY B N 1
ATOM 6140 C CA . GLY B 1 314 ? -4.594 -9.789 3.76 1 98.19 314 GLY B CA 1
ATOM 6141 C C . GLY B 1 314 ? -4.18 -9.859 5.219 1 98.19 314 GLY B C 1
ATOM 6142 O O . GLY B 1 314 ? -4.621 -9.047 6.031 1 98.19 314 GLY B O 1
ATOM 6143 N N . TYR B 1 315 ? -3.457 -10.836 5.539 1 98.81 315 TYR B N 1
ATOM 6144 C CA . TYR B 1 315 ? -2.934 -11.078 6.879 1 98.81 315 TYR B CA 1
ATOM 6145 C C . TYR B 1 315 ? -1.429 -11.312 6.848 1 98.81 315 TYR B C 1
ATOM 6147 O O . TYR B 1 315 ? -0.95 -12.234 6.18 1 98.81 315 TYR B O 1
ATOM 6155 N N . LEU B 1 316 ? -0.738 -10.484 7.516 1 98.88 316 LEU B N 1
ATOM 6156 C CA . LEU B 1 316 ? 0.715 -10.586 7.594 1 98.88 316 LEU B CA 1
ATOM 6157 C C . LEU B 1 316 ? 1.161 -10.914 9.016 1 98.88 316 LEU B C 1
ATOM 6159 O O . LEU B 1 316 ? 0.938 -10.125 9.938 1 98.88 316 LEU B O 1
ATOM 6163 N N . VAL B 1 317 ? 1.692 -12.086 9.188 1 98.81 317 VAL B N 1
ATOM 6164 C CA . VAL B 1 317 ? 2.34 -12.43 10.453 1 98.81 317 VAL B CA 1
ATOM 6165 C C . VAL B 1 317 ? 3.781 -11.922 10.445 1 98.81 317 VAL B C 1
ATOM 6167 O O . VAL B 1 317 ? 4.539 -12.195 9.516 1 98.81 317 VAL B O 1
ATOM 6170 N N . VAL B 1 318 ? 4.113 -11.219 11.438 1 97.69 318 VAL B N 1
ATOM 6171 C CA . VAL B 1 318 ? 5.414 -10.555 11.492 1 97.69 318 VAL B CA 1
ATOM 6172 C C . VAL B 1 318 ? 6.227 -11.117 12.656 1 97.69 318 VAL B C 1
ATOM 6174 O O . VAL B 1 318 ? 5.691 -11.359 13.742 1 97.69 318 VAL B O 1
ATOM 6177 N N . PRO B 1 319 ? 7.527 -11.453 12.406 1 93.69 319 PRO B N 1
ATOM 6178 C CA . PRO B 1 319 ? 8.352 -11.773 13.578 1 93.69 319 PRO B CA 1
ATOM 6179 C C . PRO B 1 319 ? 8.328 -10.672 14.633 1 93.69 319 PRO B C 1
ATOM 6181 O O . PRO B 1 319 ? 8.352 -9.484 14.289 1 93.69 319 PRO B O 1
ATOM 6184 N N . LYS B 1 320 ? 8.32 -11.039 15.852 1 86.62 320 LYS B N 1
ATOM 6185 C CA . LYS B 1 320 ? 8.102 -10.125 16.969 1 86.62 320 LYS B CA 1
ATOM 6186 C C . LYS B 1 320 ? 9.102 -8.969 16.938 1 86.62 320 LYS B C 1
ATOM 6188 O O . LYS B 1 320 ? 8.727 -7.816 17.156 1 86.62 320 LYS B O 1
ATOM 6193 N N . ARG B 1 321 ? 10.242 -9.258 16.594 1 82.94 321 ARG B N 1
ATOM 6194 C CA . ARG B 1 321 ? 11.312 -8.266 16.641 1 82.94 321 ARG B CA 1
ATOM 6195 C C . ARG B 1 321 ? 11.125 -7.203 15.562 1 82.94 321 ARG B C 1
ATOM 6197 O O . ARG B 1 321 ? 11.695 -6.113 15.648 1 82.94 321 ARG B O 1
ATOM 6204 N N . LEU B 1 322 ? 10.328 -7.492 14.539 1 88.94 322 LEU B N 1
ATOM 6205 C CA . LEU B 1 322 ? 10.18 -6.578 13.406 1 88.94 322 LEU B CA 1
ATOM 6206 C C . LEU B 1 322 ? 8.781 -5.977 13.375 1 88.94 322 LEU B C 1
ATOM 6208 O O . LEU B 1 322 ? 8.43 -5.27 12.43 1 88.94 322 LEU B O 1
ATOM 6212 N N . ALA B 1 323 ? 7.973 -6.227 14.414 1 87.62 323 ALA B N 1
ATOM 6213 C CA . ALA B 1 323 ? 6.57 -5.828 14.453 1 87.62 323 ALA B CA 1
ATOM 6214 C C . ALA B 1 323 ? 6.426 -4.312 14.359 1 87.62 323 ALA B C 1
ATOM 6216 O O . ALA B 1 323 ? 5.664 -3.801 13.539 1 87.62 323 ALA B O 1
ATOM 6217 N N . LEU B 1 324 ? 7.133 -3.561 15.172 1 84.31 324 LEU B N 1
ATOM 6218 C CA . LEU B 1 324 ? 7.027 -2.107 15.219 1 84.31 324 LEU B CA 1
ATOM 6219 C C . LEU B 1 324 ? 7.477 -1.489 13.898 1 84.31 324 LEU B C 1
ATOM 6221 O O . LEU B 1 324 ? 6.836 -0.57 13.383 1 84.31 324 LEU B O 1
ATOM 6225 N N . ARG B 1 325 ? 8.516 -1.979 13.344 1 85.81 325 ARG B N 1
ATOM 6226 C CA . ARG B 1 325 ? 9.047 -1.467 12.086 1 85.81 325 ARG B CA 1
ATOM 6227 C C . ARG B 1 325 ? 8.07 -1.695 10.938 1 85.81 325 ARG B C 1
ATOM 6229 O O . ARG B 1 325 ? 7.812 -0.789 10.141 1 85.81 325 ARG B O 1
ATOM 6236 N N . THR B 1 326 ? 7.59 -2.902 10.875 1 94.12 326 THR B N 1
ATOM 6237 C CA . THR B 1 326 ? 6.672 -3.236 9.797 1 94.12 326 THR B CA 1
ATOM 6238 C C . THR B 1 326 ? 5.387 -2.422 9.906 1 94.12 326 THR B C 1
ATOM 6240 O O . THR B 1 326 ? 4.848 -1.96 8.898 1 94.12 326 THR B O 1
ATOM 6243 N N . GLU B 1 327 ? 4.918 -2.244 11.109 1 93.31 327 GLU B N 1
ATOM 6244 C CA . GLU B 1 327 ? 3.73 -1.428 11.344 1 93.31 327 GLU B CA 1
ATOM 6245 C C . GLU B 1 327 ? 3.969 0.024 10.938 1 93.31 327 GLU B C 1
ATOM 6247 O O . GLU B 1 327 ? 3.078 0.672 10.383 1 93.31 327 GLU B O 1
ATOM 6252 N N . SER B 1 328 ? 5.117 0.529 11.234 1 90.56 328 SER B N 1
ATOM 6253 C CA . SER B 1 328 ? 5.465 1.896 10.859 1 90.56 328 SER B CA 1
ATOM 6254 C C . SER B 1 328 ? 5.465 2.074 9.344 1 90.56 328 SER B C 1
ATOM 6256 O O . SER B 1 328 ? 5.051 3.121 8.844 1 90.56 328 SER B O 1
ATOM 6258 N N . ILE B 1 329 ? 5.914 1.095 8.648 1 94.31 329 ILE B N 1
ATOM 6259 C CA . ILE B 1 329 ? 5.922 1.143 7.188 1 94.31 329 ILE B CA 1
ATOM 6260 C C . ILE B 1 329 ? 4.488 1.087 6.664 1 94.31 329 ILE B C 1
ATOM 6262 O O . ILE B 1 329 ? 4.133 1.808 5.73 1 94.31 329 ILE B O 1
ATOM 6266 N N . LEU B 1 330 ? 3.674 0.226 7.289 1 96.56 330 LEU B N 1
ATOM 6267 C CA . LEU B 1 330 ? 2.26 0.18 6.934 1 96.56 330 LEU B CA 1
ATOM 6268 C C . LEU B 1 330 ? 1.618 1.556 7.074 1 96.56 330 LEU B C 1
ATOM 6270 O O . LEU B 1 330 ? 0.905 2.008 6.176 1 96.56 330 LEU B O 1
ATOM 6274 N N . ARG B 1 331 ? 1.915 2.238 8.125 1 93.69 331 ARG B N 1
ATOM 6275 C CA . ARG B 1 331 ? 1.353 3.553 8.414 1 93.69 331 ARG B CA 1
ATOM 6276 C C . ARG B 1 331 ? 1.674 4.543 7.301 1 93.69 331 ARG B C 1
ATOM 6278 O O . ARG B 1 331 ? 0.786 5.246 6.812 1 93.69 331 ARG B O 1
ATOM 6285 N N . VAL B 1 332 ? 2.879 4.535 6.891 1 93 332 VAL B N 1
ATOM 6286 C CA . VAL B 1 332 ? 3.301 5.555 5.934 1 93 332 VAL B CA 1
ATOM 6287 C C . VAL B 1 332 ? 2.898 5.137 4.523 1 93 332 VAL B C 1
ATOM 6289 O O . VAL B 1 332 ? 2.709 5.984 3.648 1 93 332 VAL B O 1
ATOM 6292 N N . ASN B 1 333 ? 2.738 3.832 4.324 1 95.88 333 ASN B N 1
ATOM 6293 C CA . ASN B 1 333 ? 2.391 3.311 3.008 1 95.88 333 ASN B CA 1
ATOM 6294 C C . ASN B 1 333 ? 0.918 3.541 2.684 1 95.88 333 ASN B C 1
ATOM 6296 O O . ASN B 1 333 ? 0.591 4.164 1.671 1 95.88 333 ASN B O 1
ATOM 6300 N N . SER B 1 334 ? 0.055 3.1 3.57 1 95 334 SER B N 1
ATOM 6301 C CA . SER B 1 334 ? -1.376 3.211 3.309 1 95 334 SER B CA 1
ATOM 6302 C C . SER B 1 334 ? -2.158 3.443 4.598 1 95 334 SER B C 1
ATOM 6304 O O . SER B 1 334 ? -3.391 3.438 4.59 1 95 334 SER B O 1
ATOM 6306 N N . TRP B 1 335 ? -1.511 3.682 5.664 1 92.44 335 TRP B N 1
ATOM 6307 C CA . TRP B 1 335 ? -2.059 3.928 6.992 1 92.44 335 TRP B CA 1
ATOM 6308 C C . TRP B 1 335 ? -2.484 2.623 7.656 1 92.44 335 TRP B C 1
ATOM 6310 O O . TRP B 1 335 ? -1.955 2.254 8.711 1 92.44 335 TRP B O 1
ATOM 6320 N N . MET B 1 336 ? -3.352 1.862 7.105 1 94.38 336 MET B N 1
ATOM 6321 C CA . MET B 1 336 ? -3.828 0.59 7.645 1 94.38 336 MET B CA 1
ATOM 6322 C C . MET B 1 336 ? -4.539 -0.222 6.566 1 94.38 336 MET B C 1
ATOM 6324 O O . MET B 1 336 ? -4.82 0.29 5.48 1 94.38 336 MET B O 1
ATOM 6328 N N . GLY B 1 337 ? -4.734 -1.46 6.871 1 96 337 GLY B N 1
ATOM 6329 C CA . GLY B 1 337 ? -5.676 -2.213 6.059 1 96 337 GLY B CA 1
ATOM 6330 C C . GLY B 1 337 ? -7.098 -1.685 6.141 1 96 337 GLY B C 1
ATOM 6331 O O . GLY B 1 337 ? -7.504 -1.15 7.176 1 96 337 GLY B O 1
ATOM 6332 N N . THR B 1 338 ? -7.863 -1.85 5.133 1 95.69 338 THR B N 1
ATOM 6333 C CA . THR B 1 338 ? -9.211 -1.298 5.051 1 95.69 338 THR B CA 1
ATOM 6334 C C . THR B 1 338 ? -10.141 -1.998 6.035 1 95.69 338 THR B C 1
ATOM 6336 O O . THR B 1 338 ? -10.477 -3.17 5.852 1 95.69 338 THR B O 1
ATOM 6339 N N . PRO B 1 339 ? -10.648 -1.333 7.023 1 95 339 PRO B N 1
ATOM 6340 C CA . PRO B 1 339 ? -11.391 -1.977 8.109 1 95 339 PRO B CA 1
ATOM 6341 C C . PRO B 1 339 ? -12.711 -2.586 7.641 1 95 339 PRO B C 1
ATOM 6343 O O . PRO B 1 339 ? -13.094 -3.67 8.094 1 95 339 PRO B O 1
ATOM 6346 N N . MET B 1 340 ? -13.422 -1.967 6.758 1 93.12 340 MET B N 1
ATOM 6347 C CA . MET B 1 340 ? -14.727 -2.453 6.301 1 93.12 340 MET B CA 1
ATOM 6348 C C . MET B 1 340 ? -14.594 -3.826 5.652 1 93.12 340 MET B C 1
ATOM 6350 O O . MET B 1 340 ? -15.406 -4.715 5.906 1 93.12 340 MET B O 1
ATOM 6354 N N . VAL B 1 341 ? -13.586 -3.979 4.863 1 94.94 341 VAL B N 1
ATOM 6355 C CA . VAL B 1 341 ? -13.344 -5.238 4.168 1 94.94 341 VAL B CA 1
ATOM 6356 C C . VAL B 1 341 ? -12.906 -6.305 5.168 1 94.94 341 VAL B C 1
ATOM 6358 O O . VAL B 1 341 ? -13.328 -7.461 5.082 1 94.94 341 VAL B O 1
ATOM 6361 N N . SER B 1 342 ? -12.086 -5.859 6.102 1 96.62 342 SER B N 1
ATOM 6362 C CA . SER B 1 342 ? -11.625 -6.762 7.148 1 96.62 342 SER B CA 1
ATOM 6363 C C . SER B 1 342 ? -12.789 -7.262 8 1 96.62 342 SER B C 1
ATOM 6365 O O . SER B 1 342 ? -12.781 -8.406 8.461 1 96.62 342 SER B O 1
ATOM 6367 N N . GLU B 1 343 ? -13.75 -6.387 8.227 1 96.88 343 GLU B N 1
ATOM 6368 C CA . GLU B 1 343 ? -14.922 -6.777 9 1 96.88 343 GLU B CA 1
ATOM 6369 C C . GLU B 1 343 ? -15.719 -7.867 8.281 1 96.88 343 GLU B C 1
ATOM 6371 O O . GLU B 1 343 ? -16.156 -8.836 8.906 1 96.88 343 GLU B O 1
ATOM 6376 N N . ILE B 1 344 ? -15.898 -7.723 7.023 1 97 344 ILE B N 1
ATOM 6377 C CA . ILE B 1 344 ? -16.625 -8.719 6.234 1 97 344 ILE B CA 1
ATOM 6378 C C . ILE B 1 344 ? -15.906 -10.062 6.312 1 97 344 ILE B C 1
ATOM 6380 O O . ILE B 1 344 ? -16.531 -11.094 6.586 1 97 344 ILE B O 1
ATOM 6384 N N . ALA B 1 345 ? -14.625 -10.039 6.09 1 98.19 345 ALA B N 1
ATOM 6385 C CA . ALA B 1 345 ? -13.828 -11.266 6.156 1 98.19 345 ALA B CA 1
ATOM 6386 C C . ALA B 1 345 ? -13.93 -11.906 7.535 1 98.19 345 ALA B C 1
ATOM 6388 O O . ALA B 1 345 ? -14.062 -13.125 7.648 1 98.19 345 ALA B O 1
ATOM 6389 N N . ALA B 1 346 ? -13.828 -11.055 8.57 1 98.31 346 ALA B N 1
ATOM 6390 C CA . ALA B 1 346 ? -13.898 -11.562 9.938 1 98.31 346 ALA B CA 1
ATOM 6391 C C . ALA B 1 346 ? -15.227 -12.273 10.195 1 98.31 346 ALA B C 1
ATOM 6393 O O . ALA B 1 346 ? -15.258 -13.344 10.812 1 98.31 346 ALA B O 1
ATOM 6394 N N . ARG B 1 347 ? -16.297 -11.703 9.727 1 98 347 ARG B N 1
ATOM 6395 C CA . ARG B 1 347 ? -17.625 -12.312 9.867 1 98 347 ARG B CA 1
ATOM 6396 C C . ARG B 1 347 ? -17.672 -13.664 9.164 1 98 347 ARG B C 1
ATOM 6398 O O . ARG B 1 347 ? -18.156 -14.648 9.727 1 98 347 ARG B O 1
ATOM 6405 N N . TRP B 1 348 ? -17.172 -13.68 7.934 1 98.69 348 TRP B N 1
ATOM 6406 C CA . TRP B 1 348 ? -17.25 -14.898 7.129 1 98.69 348 TRP B CA 1
ATOM 6407 C C . TRP B 1 348 ? -16.391 -16 7.73 1 98.69 348 TRP B C 1
ATOM 6409 O O . TRP B 1 348 ? -16.719 -17.188 7.605 1 98.69 348 TRP B O 1
ATOM 6419 N N . ILE B 1 349 ? -15.281 -15.633 8.375 1 98.62 349 ILE B N 1
ATOM 6420 C CA . ILE B 1 349 ? -14.445 -16.609 9.062 1 98.62 349 ILE B CA 1
ATOM 6421 C C . ILE B 1 349 ? -15.195 -17.172 10.273 1 98.62 349 ILE B C 1
ATOM 6423 O O . ILE B 1 349 ? -15.242 -18.391 10.477 1 98.62 349 ILE B O 1
ATOM 6427 N N . ARG B 1 350 ? -15.789 -16.344 11.062 1 97.88 350 ARG B N 1
ATOM 6428 C CA . ARG B 1 350 ? -16.406 -16.703 12.328 1 97.88 350 ARG B CA 1
ATOM 6429 C C . ARG B 1 350 ? -17.672 -17.547 12.094 1 97.88 350 ARG B C 1
ATOM 6431 O O . ARG B 1 350 ? -17.938 -18.484 12.844 1 97.88 350 ARG B O 1
ATOM 6438 N N . ASP B 1 351 ? -18.391 -17.188 11.023 1 97.44 351 ASP B N 1
ATOM 6439 C CA . ASP B 1 351 ? -19.688 -17.844 10.891 1 97.44 351 ASP B CA 1
ATOM 6440 C C . ASP B 1 351 ? -19.609 -19.016 9.914 1 97.44 351 ASP B C 1
ATOM 6442 O O . ASP B 1 351 ? -20.609 -19.672 9.633 1 97.44 351 ASP B O 1
ATOM 6446 N N . GLY B 1 352 ? -18.469 -19.281 9.297 1 97.69 352 GLY B N 1
ATOM 6447 C CA . GLY B 1 352 ? -18.266 -20.5 8.523 1 97.69 352 GLY B CA 1
ATOM 6448 C C . GLY B 1 352 ? -18.453 -20.297 7.035 1 97.69 352 GLY B C 1
ATOM 6449 O O . GLY B 1 352 ? -18.141 -21.188 6.242 1 97.69 352 GLY B O 1
ATOM 6450 N N . ARG B 1 353 ? -18.938 -19.203 6.559 1 98.12 353 ARG B N 1
ATOM 6451 C CA . ARG B 1 353 ? -19.125 -18.922 5.137 1 98.12 353 ARG B CA 1
ATOM 6452 C C . ARG B 1 353 ? -17.812 -19.062 4.379 1 98.12 353 ARG B C 1
ATOM 6454 O O . ARG B 1 353 ? -17.797 -19.484 3.225 1 98.12 353 ARG B O 1
ATOM 6461 N N . ALA B 1 354 ? -16.688 -18.516 4.992 1 98.56 354 ALA B N 1
ATOM 6462 C CA . ALA B 1 354 ? -15.375 -18.641 4.352 1 98.56 354 ALA B CA 1
ATOM 6463 C C . ALA B 1 354 ? -15.023 -20.094 4.078 1 98.56 354 ALA B C 1
ATOM 6465 O O . ALA B 1 354 ? -14.594 -20.438 2.973 1 98.56 354 ALA B O 1
ATOM 6466 N N . ASP B 1 355 ? -15.219 -20.984 5.051 1 97.94 355 ASP B N 1
ATOM 6467 C CA . ASP B 1 355 ? -14.938 -22.406 4.887 1 97.94 355 ASP B CA 1
ATOM 6468 C C . ASP B 1 355 ? -15.805 -23.016 3.793 1 97.94 355 ASP B C 1
ATOM 6470 O O . ASP B 1 355 ? -15.328 -23.812 2.984 1 97.94 355 ASP B O 1
ATOM 6474 N N . ALA B 1 356 ? -17.047 -22.641 3.82 1 98.44 356 ALA B N 1
ATOM 6475 C CA . ALA B 1 356 ? -17.984 -23.172 2.822 1 98.44 356 ALA B CA 1
ATOM 6476 C C . ALA B 1 356 ? -17.547 -22.766 1.413 1 98.44 356 ALA B C 1
ATOM 6478 O O . ALA B 1 356 ? -17.625 -23.578 0.485 1 98.44 356 ALA B O 1
ATOM 6479 N N . LEU B 1 357 ? -17.172 -21.578 1.281 1 98.44 357 LEU B N 1
ATOM 6480 C CA . LEU B 1 357 ? -16.766 -21.078 -0.03 1 98.44 357 LEU B CA 1
ATOM 6481 C C . LEU B 1 357 ? -15.461 -21.719 -0.481 1 98.44 357 LEU B C 1
ATOM 6483 O O . LEU B 1 357 ? -15.266 -21.969 -1.674 1 98.44 357 LEU B O 1
ATOM 6487 N N . VAL B 1 358 ? -14.516 -22 0.424 1 98.38 358 VAL B N 1
ATOM 6488 C CA . VAL B 1 358 ? -13.281 -22.703 0.087 1 98.38 358 VAL B CA 1
ATOM 6489 C C . VAL B 1 358 ? -13.609 -24.125 -0.388 1 98.38 358 VAL B C 1
ATOM 6491 O O . VAL B 1 358 ? -13.031 -24.594 -1.37 1 98.38 358 VAL B O 1
ATOM 6494 N N . HIS B 1 359 ? -14.5 -24.781 0.304 1 98.12 359 HIS B N 1
ATOM 6495 C CA . HIS B 1 359 ? -14.914 -26.125 -0.1 1 98.12 359 HIS B CA 1
ATOM 6496 C C . HIS B 1 359 ? -15.539 -26.109 -1.49 1 98.12 359 HIS B C 1
ATOM 6498 O O . HIS B 1 359 ? -15.297 -27 -2.295 1 98.12 359 HIS B O 1
ATOM 6504 N N . LEU B 1 360 ? -16.344 -25.125 -1.679 1 98.31 360 LEU B N 1
ATOM 6505 C CA . LEU B 1 360 ? -16.938 -24.953 -3 1 98.31 360 LEU B CA 1
ATOM 6506 C C . LEU B 1 360 ? -15.852 -24.781 -4.062 1 98.31 360 LEU B C 1
ATOM 6508 O O . LEU B 1 360 ? -15.93 -25.391 -5.133 1 98.31 360 LEU B O 1
ATOM 6512 N N . GLN B 1 361 ? -14.859 -23.969 -3.789 1 98.06 361 GLN B N 1
ATOM 6513 C CA . GLN B 1 361 ? -13.773 -23.734 -4.738 1 98.06 361 GLN B CA 1
ATOM 6514 C C . GLN B 1 361 ? -13.031 -25.031 -5.035 1 98.06 361 GLN B C 1
ATOM 6516 O O . GLN B 1 361 ? -12.688 -25.312 -6.188 1 98.06 361 GLN B O 1
ATOM 6521 N N . ARG B 1 362 ? -12.75 -25.859 -4.004 1 98.12 362 ARG B N 1
ATOM 6522 C CA . ARG B 1 362 ? -12.07 -27.141 -4.207 1 98.12 362 ARG B CA 1
ATOM 6523 C C . ARG B 1 362 ? -12.836 -28.016 -5.191 1 98.12 362 ARG B C 1
ATOM 6525 O O . ARG B 1 362 ? -12.234 -28.609 -6.09 1 98.12 362 ARG B O 1
ATOM 6532 N N . ARG B 1 363 ? -14.102 -28.047 -5.031 1 98.12 363 ARG B N 1
ATOM 6533 C CA . ARG B 1 363 ? -14.938 -28.859 -5.906 1 98.12 363 ARG B CA 1
ATOM 6534 C C . ARG B 1 363 ? -14.891 -28.359 -7.344 1 98.12 363 ARG B C 1
ATOM 6536 O O . ARG B 1 363 ? -14.711 -29.141 -8.281 1 98.12 363 ARG B O 1
ATOM 6543 N N . LEU B 1 364 ? -15.078 -27.062 -7.488 1 98.06 364 LEU B N 1
ATOM 6544 C CA . LEU B 1 364 ? -15.109 -26.469 -8.82 1 98.06 364 LEU B CA 1
ATOM 6545 C C . LEU B 1 364 ? -13.758 -26.609 -9.508 1 98.06 364 LEU B C 1
ATOM 6547 O O . LEU B 1 364 ? -13.695 -26.953 -10.695 1 98.06 364 LEU B O 1
ATOM 6551 N N . LEU B 1 365 ? -12.688 -26.391 -8.773 1 98.25 365 LEU B N 1
ATOM 6552 C CA . LEU B 1 365 ? -11.344 -26.453 -9.328 1 98.25 365 LEU B CA 1
ATOM 6553 C C . LEU B 1 365 ? -10.984 -27.875 -9.727 1 98.25 365 LEU B C 1
ATOM 6555 O O . LEU B 1 365 ? -10.297 -28.094 -10.727 1 98.25 365 LEU B O 1
ATOM 6559 N N . THR B 1 366 ? -11.398 -28.828 -8.938 1 98.19 366 THR B N 1
ATOM 6560 C CA . THR B 1 366 ? -11.172 -30.219 -9.281 1 98.19 366 THR B CA 1
ATOM 6561 C C . THR B 1 366 ? -11.742 -30.547 -10.656 1 98.19 366 THR B C 1
ATOM 6563 O O . THR B 1 366 ? -11.094 -31.219 -11.469 1 98.19 366 THR B O 1
ATOM 6566 N N . GLY B 1 367 ? -12.945 -30.062 -10.891 1 98.12 367 GLY B N 1
ATOM 6567 C CA . GLY B 1 367 ? -13.562 -30.281 -12.188 1 98.12 367 GLY B CA 1
ATOM 6568 C C . GLY B 1 367 ? -12.805 -29.609 -13.328 1 98.12 367 GLY B C 1
ATOM 6569 O O . GLY B 1 367 ? -12.594 -30.219 -14.375 1 98.12 367 GLY B O 1
ATOM 6570 N N . ARG B 1 368 ? -12.438 -28.391 -13.125 1 98.25 368 ARG B N 1
ATOM 6571 C CA . ARG B 1 368 ? -11.727 -27.625 -14.148 1 98.25 368 ARG B CA 1
ATOM 6572 C C . ARG B 1 368 ? -10.352 -28.234 -14.43 1 98.25 368 ARG B C 1
ATOM 6574 O O . ARG B 1 368 ? -9.93 -28.312 -15.578 1 98.25 368 ARG B O 1
ATOM 6581 N N . GLN B 1 369 ? -9.664 -28.609 -13.398 1 98.31 369 GLN B N 1
ATOM 6582 C CA . GLN B 1 369 ? -8.352 -29.234 -13.547 1 98.31 369 GLN B CA 1
ATOM 6583 C C . GLN B 1 369 ? -8.461 -30.578 -14.258 1 98.31 369 GLN B C 1
ATOM 6585 O O . GLN B 1 369 ? -7.582 -30.953 -15.039 1 98.31 369 GLN B O 1
ATOM 6590 N N . ALA B 1 370 ? -9.484 -31.297 -14 1 98.44 370 ALA B N 1
ATOM 6591 C CA . ALA B 1 370 ? -9.719 -32.562 -14.695 1 98.44 370 ALA B CA 1
ATOM 6592 C C . ALA B 1 370 ? -9.883 -32.344 -16.188 1 98.44 370 ALA B C 1
ATOM 6594 O O . ALA B 1 370 ? -9.43 -33.156 -17 1 98.44 370 ALA B O 1
ATOM 6595 N N . MET B 1 371 ? -10.539 -31.281 -16.578 1 98 371 MET B N 1
ATOM 6596 C CA . MET B 1 371 ? -10.695 -30.938 -17.984 1 98 371 MET B CA 1
ATOM 6597 C C . MET B 1 371 ? -9.344 -30.672 -18.641 1 98 371 MET B C 1
ATOM 6599 O O . MET B 1 371 ? -9.109 -31.094 -19.781 1 98 371 MET B O 1
ATOM 6603 N N . VAL B 1 372 ? -8.516 -29.953 -17.922 1 98.38 372 VAL B N 1
ATOM 6604 C CA . VAL B 1 372 ? -7.184 -29.703 -18.453 1 98.38 372 VAL B CA 1
ATOM 6605 C C . VAL B 1 372 ? -6.461 -31.031 -18.703 1 98.38 372 VAL B C 1
ATOM 6607 O O . VAL B 1 372 ? -5.82 -31.203 -19.734 1 98.38 372 VAL B O 1
ATOM 6610 N N . THR B 1 373 ? -6.516 -31.906 -17.75 1 98.06 373 THR B N 1
ATOM 6611 C CA . THR B 1 373 ? -5.895 -33.219 -17.891 1 98.06 373 THR B CA 1
ATOM 6612 C C . THR B 1 373 ? -6.465 -33.969 -19.094 1 98.06 373 THR B C 1
ATOM 6614 O O . THR B 1 373 ? -5.723 -34.594 -19.844 1 98.06 373 THR B O 1
ATOM 6617 N N . GLU B 1 374 ? -7.727 -33.875 -19.25 1 97.94 374 GLU B N 1
ATOM 6618 C CA . GLU B 1 374 ? -8.414 -34.562 -20.328 1 97.94 374 GLU B CA 1
ATOM 6619 C C . GLU B 1 374 ? -7.945 -34.094 -21.688 1 97.94 374 GLU B C 1
ATOM 6621 O O . GLU B 1 374 ? -7.711 -34.875 -22.594 1 97.94 374 GLU B O 1
ATOM 6626 N N . TYR B 1 375 ? -7.746 -32.844 -21.812 1 97.31 375 TYR B N 1
ATOM 6627 C CA . TYR B 1 375 ? -7.539 -32.312 -23.156 1 97.31 375 TYR B CA 1
ATOM 6628 C C . TYR B 1 375 ? -6.078 -31.938 -23.375 1 97.31 375 TYR B C 1
ATOM 6630 O O . TYR B 1 375 ? -5.605 -31.891 -24.516 1 97.31 375 TYR B O 1
ATOM 6638 N N . MET B 1 376 ? -5.375 -31.672 -22.328 1 97.31 376 MET B N 1
ATOM 6639 C CA . MET B 1 376 ? -4.004 -31.188 -22.469 1 97.31 376 MET B CA 1
ATOM 6640 C C . MET B 1 376 ? -3.039 -32.031 -21.656 1 97.31 376 MET B C 1
ATOM 6642 O O . MET B 1 376 ? -1.894 -31.656 -21.422 1 97.31 376 MET B O 1
ATOM 6646 N N . GLY B 1 377 ? -3.393 -33.125 -21.156 1 96.75 377 GLY B N 1
ATOM 6647 C CA . GLY B 1 377 ? -2.686 -33.969 -20.188 1 96.75 377 GLY B CA 1
ATOM 6648 C C . GLY B 1 377 ? -1.246 -34.25 -20.578 1 96.75 377 GLY B C 1
ATOM 6649 O O . GLY B 1 377 ? -0.355 -34.219 -19.734 1 96.75 377 GLY B O 1
ATOM 6650 N N . GLU B 1 378 ? -0.953 -34.5 -21.812 1 95.69 378 GLU B N 1
ATOM 6651 C CA . GLU B 1 378 ? 0.378 -34.906 -22.281 1 95.69 378 GLU B CA 1
ATOM 6652 C C . GLU B 1 378 ? 1.356 -33.719 -22.172 1 95.69 378 GLU B C 1
ATOM 6654 O O . GLU B 1 378 ? 2.572 -33.938 -22.172 1 95.69 378 GLU B O 1
ATOM 6659 N N . HIS B 1 379 ? 0.837 -32.562 -21.984 1 97.31 379 HIS B N 1
ATOM 6660 C CA . HIS B 1 379 ? 1.684 -31.375 -21.969 1 97.31 379 HIS B CA 1
ATOM 6661 C C . HIS B 1 379 ? 1.809 -30.812 -20.562 1 97.31 379 HIS B C 1
ATOM 6663 O O . HIS B 1 379 ? 2.551 -29.844 -20.344 1 97.31 379 HIS B O 1
ATOM 6669 N N . VAL B 1 380 ? 1.135 -31.391 -19.594 1 97.94 380 VAL B N 1
ATOM 6670 C CA . VAL B 1 380 ? 1.094 -30.844 -18.25 1 97.94 380 VAL B CA 1
ATOM 6671 C C . VAL B 1 380 ? 2.434 -31.062 -17.562 1 97.94 380 VAL B C 1
ATOM 6673 O O . VAL B 1 380 ? 2.898 -32.219 -17.453 1 97.94 380 VAL B O 1
ATOM 6676 N N . LEU B 1 381 ? 3.055 -30 -17.078 1 97.62 381 LEU B N 1
ATOM 6677 C CA . LEU B 1 381 ? 4.297 -30.047 -16.328 1 97.62 381 LEU B CA 1
ATOM 6678 C C . LEU B 1 381 ? 4.02 -29.969 -14.828 1 97.62 381 LEU B C 1
ATOM 6680 O O . LEU B 1 381 ? 4.766 -30.531 -14.016 1 97.62 381 LEU B O 1
ATOM 6684 N N . GLY B 1 382 ? 3.061 -29.219 -14.445 1 97.62 382 GLY B N 1
ATOM 6685 C CA . GLY B 1 382 ? 2.648 -29.031 -13.062 1 97.62 382 GLY B CA 1
ATOM 6686 C C . GLY B 1 382 ? 1.16 -28.766 -12.914 1 97.62 382 GLY B C 1
ATOM 6687 O O . GLY B 1 382 ? 0.592 -27.953 -13.633 1 97.62 382 GLY B O 1
ATOM 6688 N N . GLN B 1 383 ? 0.575 -29.5 -12 1 97.19 383 GLN B N 1
ATOM 6689 C CA . GLN B 1 383 ? -0.865 -29.406 -11.781 1 97.19 383 GLN B CA 1
ATOM 6690 C C . GLN B 1 383 ? -1.239 -29.875 -10.383 1 97.19 383 GLN B C 1
ATOM 6692 O O . GLN B 1 383 ? -0.458 -30.562 -9.727 1 97.19 383 GLN B O 1
ATOM 6697 N N . HIS B 1 384 ? -2.279 -29.438 -9.898 1 97.25 384 HIS B N 1
ATOM 6698 C CA . HIS B 1 384 ? -2.936 -29.875 -8.672 1 97.25 384 HIS B CA 1
ATOM 6699 C C . HIS B 1 384 ? -4.445 -29.688 -8.75 1 97.25 384 HIS B C 1
ATOM 6701 O O . HIS B 1 384 ? -4.918 -28.688 -9.289 1 97.25 384 HIS B O 1
ATOM 6707 N N . PRO B 1 385 ? -5.223 -30.578 -8.242 1 97.44 385 PRO B N 1
ATOM 6708 C CA . PRO B 1 385 ? -6.676 -30.5 -8.383 1 97.44 385 PRO B CA 1
ATOM 6709 C C . PRO B 1 385 ? -7.25 -29.203 -7.816 1 97.44 385 PRO B C 1
ATOM 6711 O O . PRO B 1 385 ? -8.289 -28.719 -8.281 1 97.44 385 PRO B O 1
ATOM 6714 N N . HIS B 1 386 ? -6.566 -28.641 -6.848 1 97.81 386 HIS B N 1
ATOM 6715 C CA . HIS B 1 386 ? -7.109 -27.453 -6.184 1 97.81 386 HIS B CA 1
ATOM 6716 C C . HIS B 1 386 ? -6.359 -26.188 -6.598 1 97.81 386 HIS B C 1
ATOM 6718 O O . HIS B 1 386 ? -6.551 -25.125 -6.004 1 97.81 386 HIS B O 1
ATOM 6724 N N . ALA B 1 387 ? -5.465 -26.297 -7.578 1 98.19 387 ALA B N 1
ATOM 6725 C CA . ALA B 1 387 ? -4.684 -25.141 -8.008 1 98.19 387 ALA B CA 1
ATOM 6726 C C . ALA B 1 387 ? -5.496 -24.25 -8.945 1 98.19 387 ALA B C 1
ATOM 6728 O O . ALA B 1 387 ? -6.336 -24.75 -9.703 1 98.19 387 ALA B O 1
ATOM 6729 N N . LEU B 1 388 ? -5.254 -22.953 -8.906 1 97.88 388 LEU B N 1
ATOM 6730 C CA . LEU B 1 388 ? -5.891 -22 -9.805 1 97.88 388 LEU B CA 1
ATOM 6731 C C . LEU B 1 388 ? -5.25 -22.047 -11.188 1 97.88 388 LEU B C 1
ATOM 6733 O O . LEU B 1 388 ? -5.832 -21.562 -12.164 1 97.88 388 LEU B O 1
ATOM 6737 N N . ASN B 1 389 ? -4.059 -22.547 -11.289 1 97.19 389 ASN B N 1
ATOM 6738 C CA . ASN B 1 389 ? -3.375 -22.562 -12.57 1 97.19 389 ASN B CA 1
ATOM 6739 C C . ASN B 1 389 ? -2.754 -23.922 -12.859 1 97.19 389 ASN B C 1
ATOM 6741 O O . ASN B 1 389 ? -2.645 -24.766 -11.961 1 97.19 389 ASN B O 1
ATOM 6745 N N . THR B 1 390 ? -2.438 -24.125 -14.062 1 98.12 390 THR B N 1
ATOM 6746 C CA . THR B 1 390 ? -1.694 -25.281 -14.57 1 98.12 390 THR B CA 1
ATOM 6747 C C . THR B 1 390 ? -0.512 -24.828 -15.422 1 98.12 390 THR B C 1
ATOM 6749 O O . THR B 1 390 ? -0.626 -23.875 -16.203 1 98.12 390 THR B O 1
ATOM 6752 N N . TRP B 1 391 ? 0.585 -25.438 -15.117 1 98.38 391 TRP B N 1
ATOM 6753 C CA . TRP B 1 391 ? 1.796 -25.188 -15.891 1 98.38 391 TRP B CA 1
ATOM 6754 C C . TRP B 1 391 ? 1.91 -26.156 -17.062 1 98.38 391 TRP B C 1
ATOM 6756 O O . TRP B 1 391 ? 2.01 -27.359 -16.859 1 98.38 391 TRP B O 1
ATOM 6766 N N . ILE B 1 392 ? 1.863 -25.594 -18.297 1 98.31 392 ILE B N 1
ATOM 6767 C CA . ILE B 1 392 ? 1.741 -26.438 -19.484 1 98.31 392 ILE B CA 1
ATOM 6768 C C . ILE B 1 392 ? 2.982 -26.281 -20.359 1 98.31 392 ILE B C 1
ATOM 6770 O O . ILE B 1 392 ? 3.32 -25.172 -20.766 1 98.31 392 ILE B O 1
ATOM 6774 N N . GLY B 1 393 ? 3.588 -27.344 -20.625 1 98 393 GLY B N 1
ATOM 6775 C CA . GLY B 1 393 ? 4.695 -27.344 -21.562 1 98 393 GLY B CA 1
ATOM 6776 C C . GLY B 1 393 ? 4.25 -27.203 -23.016 1 98 393 GLY B C 1
ATOM 6777 O O . GLY B 1 393 ? 3.148 -27.625 -23.375 1 98 393 GLY B O 1
ATOM 6778 N N . ILE B 1 394 ? 5.078 -26.641 -23.766 1 96.56 394 ILE B N 1
ATOM 6779 C CA . ILE B 1 394 ? 4.711 -26.453 -25.172 1 96.56 394 ILE B CA 1
ATOM 6780 C C . ILE B 1 394 ? 5.473 -27.438 -26.047 1 96.56 394 ILE B C 1
ATOM 6782 O O . ILE B 1 394 ? 6.617 -27.797 -25.734 1 96.56 394 ILE B O 1
ATOM 6786 N N . PRO B 1 395 ? 4.918 -27.797 -27.203 1 95.81 395 PRO B N 1
ATOM 6787 C CA . PRO B 1 395 ? 5.605 -28.703 -28.125 1 95.81 395 PRO B CA 1
ATOM 6788 C C . PRO B 1 395 ? 6.918 -28.141 -28.656 1 95.81 395 PRO B C 1
ATOM 6790 O O . PRO B 1 395 ? 7.039 -26.922 -28.812 1 95.81 395 PRO B O 1
ATOM 6793 N N . ALA B 1 396 ? 7.805 -28.984 -29.094 1 94.44 396 ALA B N 1
ATOM 6794 C CA . ALA B 1 396 ? 9.164 -28.625 -29.469 1 94.44 396 ALA B CA 1
ATOM 6795 C C . ALA B 1 396 ? 9.164 -27.75 -30.734 1 94.44 396 ALA B C 1
ATOM 6797 O O . ALA B 1 396 ? 10.039 -26.922 -30.922 1 94.44 396 ALA B O 1
ATOM 6798 N N . HIS B 1 397 ? 8.219 -27.938 -31.5 1 93.69 397 HIS B N 1
ATOM 6799 C CA . HIS B 1 397 ? 8.219 -27.25 -32.781 1 93.69 397 HIS B CA 1
ATOM 6800 C C . HIS B 1 397 ? 7.668 -25.828 -32.656 1 93.69 397 HIS B C 1
ATOM 6802 O O . HIS B 1 397 ? 7.684 -25.062 -33.625 1 93.69 397 HIS B O 1
ATOM 6808 N N . TRP B 1 398 ? 7.246 -25.469 -31.5 1 94 398 TRP B N 1
ATOM 6809 C CA . TRP B 1 398 ? 6.734 -24.125 -31.266 1 94 398 TRP B CA 1
ATOM 6810 C C . TRP B 1 398 ? 7.758 -23.281 -30.516 1 94 398 TRP B C 1
ATOM 6812 O O . TRP B 1 398 ? 8.516 -23.797 -29.688 1 94 398 TRP B O 1
ATOM 6822 N N . GLU B 1 399 ? 7.801 -22.016 -30.859 1 93.12 399 GLU B N 1
ATOM 6823 C CA . GLU B 1 399 ? 8.359 -20.984 -29.984 1 93.12 399 GLU B CA 1
ATOM 6824 C C . GLU B 1 399 ? 7.277 -20.391 -29.094 1 93.12 399 GLU B C 1
ATOM 6826 O O . GLU B 1 399 ? 6.152 -20.156 -29.531 1 93.12 399 GLU B O 1
ATOM 6831 N N . VAL B 1 400 ? 7.57 -20.078 -27.859 1 93.69 400 VAL B N 1
ATOM 6832 C CA . VAL B 1 400 ? 6.586 -19.656 -26.875 1 93.69 400 VAL B CA 1
ATOM 6833 C C . VAL B 1 400 ? 5.789 -18.469 -27.406 1 93.69 400 VAL B C 1
ATOM 6835 O O . VAL B 1 400 ? 4.559 -18.484 -27.391 1 93.69 400 VAL B O 1
ATOM 6838 N N . ASP B 1 401 ? 6.461 -17.469 -27.938 1 88.62 401 ASP B N 1
ATOM 6839 C CA . ASP B 1 401 ? 5.797 -16.25 -28.375 1 88.62 401 ASP B CA 1
ATOM 6840 C C . ASP B 1 401 ? 4.879 -16.5 -29.562 1 88.62 401 ASP B C 1
ATOM 6842 O O . ASP B 1 401 ? 3.789 -15.938 -29.656 1 88.62 401 ASP B O 1
ATOM 6846 N N . SER B 1 402 ? 5.32 -17.266 -30.469 1 90.06 402 SER B N 1
ATOM 6847 C CA . SER B 1 402 ? 4.512 -17.609 -31.625 1 90.06 402 SER B CA 1
ATOM 6848 C C . SER B 1 402 ? 3.26 -18.375 -31.219 1 90.06 402 SER B C 1
ATOM 6850 O O . SER B 1 402 ? 2.18 -18.156 -31.766 1 90.06 402 SER B O 1
ATOM 6852 N N . LEU B 1 403 ? 3.488 -19.234 -30.312 1 94.38 403 LEU B N 1
ATOM 6853 C CA . LEU B 1 403 ? 2.35 -20.016 -29.844 1 94.38 403 LEU B CA 1
ATOM 6854 C C . LEU B 1 403 ? 1.324 -19.125 -29.156 1 94.38 403 LEU B C 1
ATOM 6856 O O . LEU B 1 403 ? 0.121 -19.266 -29.391 1 94.38 403 LEU B O 1
ATOM 6860 N N . VAL B 1 404 ? 1.764 -18.266 -28.25 1 92.94 404 VAL B N 1
ATOM 6861 C CA . VAL B 1 404 ? 0.883 -17.359 -27.516 1 92.94 404 VAL B CA 1
ATOM 6862 C C . VAL B 1 404 ? 0.1 -16.5 -28.5 1 92.94 404 VAL B C 1
ATOM 6864 O O . VAL B 1 404 ? -1.1 -16.266 -28.328 1 92.94 404 VAL B O 1
ATOM 6867 N N . ARG B 1 405 ? 0.705 -16.047 -29.531 1 90.25 405 ARG B N 1
ATOM 6868 C CA . ARG B 1 405 ? 0.046 -15.25 -30.562 1 90.25 405 ARG B CA 1
ATOM 6869 C C . ARG B 1 405 ? -1.007 -16.078 -31.297 1 90.25 405 ARG B C 1
ATOM 6871 O O . ARG B 1 405 ? -2.104 -15.586 -31.578 1 90.25 405 ARG B O 1
ATOM 6878 N N . ALA B 1 406 ? -0.607 -17.25 -31.688 1 91.88 406 ALA B N 1
ATOM 6879 C CA . ALA B 1 406 ? -1.538 -18.141 -32.375 1 91.88 406 ALA B CA 1
ATOM 6880 C C . ALA B 1 406 ? -2.785 -18.391 -31.547 1 91.88 406 ALA B C 1
ATOM 6882 O O . ALA B 1 406 ? -3.902 -18.406 -32.062 1 91.88 406 ALA B O 1
ATOM 6883 N N . LEU B 1 407 ? -2.574 -18.609 -30.25 1 94.38 407 LEU B N 1
ATOM 6884 C CA . LEU B 1 407 ? -3.693 -18.828 -29.344 1 94.38 407 LEU B CA 1
ATOM 6885 C C . LEU B 1 407 ? -4.574 -17.594 -29.25 1 94.38 407 LEU B C 1
ATOM 6887 O O . LEU B 1 407 ? -5.801 -17.688 -29.25 1 94.38 407 LEU B O 1
ATOM 6891 N N . ARG B 1 408 ? -3.949 -16.484 -29.188 1 90.31 408 ARG B N 1
ATOM 6892 C CA . ARG B 1 408 ? -4.691 -15.227 -29.125 1 90.31 408 ARG B CA 1
ATOM 6893 C C . ARG B 1 408 ? -5.562 -15.039 -30.359 1 90.31 408 ARG B C 1
ATOM 6895 O O . ARG B 1 408 ? -6.672 -14.508 -30.266 1 90.31 408 ARG B O 1
ATOM 6902 N N . HIS B 1 409 ? -5.066 -15.406 -31.5 1 86.69 409 HIS B N 1
ATOM 6903 C CA . HIS B 1 409 ? -5.828 -15.336 -32.75 1 86.69 409 HIS B CA 1
ATOM 6904 C C . HIS B 1 409 ? -7.066 -16.219 -32.688 1 86.69 409 HIS B C 1
ATOM 6906 O O . HIS B 1 409 ? -8.062 -15.953 -33.344 1 86.69 409 HIS B O 1
ATOM 6912 N N . LYS B 1 410 ? -6.961 -17.25 -31.922 1 89.31 410 LYS B N 1
ATOM 6913 C CA . LYS B 1 410 ? -8.109 -18.141 -31.719 1 89.31 410 LYS B CA 1
ATOM 6914 C C . LYS B 1 410 ? -8.93 -17.703 -30.5 1 89.31 410 LYS B C 1
ATOM 6916 O O . LYS B 1 410 ? -9.734 -18.484 -29.984 1 89.31 410 LYS B O 1
ATOM 6921 N N . HIS B 1 411 ? -8.594 -16.562 -29.906 1 90.38 411 HIS B N 1
ATOM 6922 C CA . HIS B 1 411 ? -9.336 -15.938 -28.812 1 90.38 411 HIS B CA 1
ATOM 6923 C C . HIS B 1 411 ? -9.102 -16.688 -27.5 1 90.38 411 HIS B C 1
ATOM 6925 O O . HIS B 1 411 ? -10.031 -16.844 -26.703 1 90.38 411 HIS B O 1
ATOM 6931 N N . ILE B 1 412 ? -7.953 -17.219 -27.375 1 94.06 412 ILE B N 1
ATOM 6932 C CA . ILE B 1 412 ? -7.52 -17.844 -26.125 1 94.06 412 ILE B CA 1
ATOM 6933 C C . ILE B 1 412 ? -6.305 -17.094 -25.578 1 94.06 412 ILE B C 1
ATOM 6935 O O . ILE B 1 412 ? -5.266 -17.016 -26.234 1 94.06 412 ILE B O 1
ATOM 6939 N N . ALA B 1 413 ? -6.434 -16.578 -24.375 1 93.56 413 ALA B N 1
ATOM 6940 C CA . ALA B 1 413 ? -5.324 -15.852 -23.766 1 93.56 413 ALA B CA 1
ATOM 6941 C C . ALA B 1 413 ? -4.656 -16.688 -22.672 1 93.56 413 ALA B C 1
ATOM 6943 O O . ALA B 1 413 ? -5.328 -17.219 -21.781 1 93.56 413 ALA B O 1
ATOM 6944 N N . VAL B 1 414 ? -3.393 -16.891 -22.797 1 94.81 414 VAL B N 1
ATOM 6945 C CA . VAL B 1 414 ? -2.57 -17.547 -21.781 1 94.81 414 VAL B CA 1
ATOM 6946 C C . VAL B 1 414 ? -1.395 -16.641 -21.406 1 94.81 414 VAL B C 1
ATOM 6948 O O . VAL B 1 414 ? -1.169 -15.609 -22.047 1 94.81 414 VAL B O 1
ATOM 6951 N N . THR B 1 415 ? -0.708 -16.984 -20.375 1 94.69 415 THR B N 1
ATOM 6952 C CA . THR B 1 415 ? 0.406 -16.141 -19.953 1 94.69 415 THR B CA 1
ATOM 6953 C C . THR B 1 415 ? 1.739 -16.812 -20.25 1 94.69 415 THR B C 1
ATOM 6955 O O . THR B 1 415 ? 1.961 -17.953 -19.828 1 94.69 415 THR B O 1
ATOM 6958 N N . SER B 1 416 ? 2.609 -16.109 -20.984 1 93.44 416 SER B N 1
ATOM 6959 C CA . SER B 1 416 ? 3.977 -16.562 -21.203 1 93.44 416 SER B CA 1
ATOM 6960 C C . SER B 1 416 ? 4.766 -16.594 -19.891 1 93.44 416 SER B C 1
ATOM 6962 O O . SER B 1 416 ? 4.332 -16.031 -18.891 1 93.44 416 SER B O 1
ATOM 6964 N N . PRO B 1 417 ? 5.871 -17.25 -19.859 1 94.44 417 PRO B N 1
ATOM 6965 C CA . PRO B 1 417 ? 6.633 -17.359 -18.609 1 94.44 417 PRO B CA 1
ATOM 6966 C C . PRO B 1 417 ? 7.336 -16.062 -18.234 1 94.44 417 PRO B C 1
ATOM 6968 O O . PRO B 1 417 ? 7.797 -15.914 -17.094 1 94.44 417 PRO B O 1
ATOM 6971 N N . ASP B 1 418 ? 7.395 -15.094 -18.984 1 89 418 ASP B N 1
ATOM 6972 C CA . ASP B 1 418 ? 8.273 -13.93 -18.875 1 89 418 ASP B CA 1
ATOM 6973 C C . ASP B 1 418 ? 7.988 -13.141 -17.609 1 89 418 ASP B C 1
ATOM 6975 O O . ASP B 1 418 ? 8.914 -12.797 -16.859 1 89 418 ASP B O 1
ATOM 6979 N N . PRO B 1 419 ? 6.75 -12.945 -17.297 1 91.25 419 PRO B N 1
ATOM 6980 C CA . PRO B 1 419 ? 6.477 -12.156 -16.094 1 91.25 419 PRO B CA 1
ATOM 6981 C C . PRO B 1 419 ? 6.918 -12.859 -14.812 1 91.25 419 PRO B C 1
ATOM 6983 O O . PRO B 1 419 ? 7.031 -12.227 -13.758 1 91.25 419 PRO B O 1
ATOM 6986 N N . PHE B 1 420 ? 7.16 -14.172 -14.93 1 95.94 420 PHE B N 1
ATOM 6987 C CA . PHE B 1 420 ? 7.426 -14.961 -13.734 1 95.94 420 PHE B CA 1
ATOM 6988 C C . PHE B 1 420 ? 8.906 -15.32 -13.641 1 95.94 420 PHE B C 1
ATOM 6990 O O . PHE B 1 420 ? 9.344 -15.93 -12.664 1 95.94 420 PHE B O 1
ATOM 6997 N N . THR B 1 421 ? 9.641 -15.008 -14.633 1 93.75 421 THR B N 1
ATOM 6998 C CA . THR B 1 421 ? 11.016 -15.492 -14.734 1 93.75 421 THR B CA 1
ATOM 6999 C C . THR B 1 421 ? 11.992 -14.461 -14.156 1 93.75 421 THR B C 1
ATOM 7001 O O . THR B 1 421 ? 12.07 -13.336 -14.641 1 93.75 421 THR B O 1
ATOM 7004 N N . VAL B 1 422 ? 12.664 -14.906 -13.148 1 92.31 422 VAL B N 1
ATOM 7005 C CA . VAL B 1 422 ? 13.68 -14.047 -12.547 1 92.31 422 VAL B CA 1
ATOM 7006 C C . VAL B 1 422 ? 14.867 -13.922 -13.5 1 92.31 422 VAL B C 1
ATOM 7008 O O . VAL B 1 422 ? 15.242 -14.891 -14.172 1 92.31 422 VAL B O 1
ATOM 7011 N N . ARG B 1 423 ? 15.461 -12.781 -13.539 1 84.94 423 ARG B N 1
ATOM 7012 C CA . ARG B 1 423 ? 16.625 -12.555 -14.391 1 84.94 423 ARG B CA 1
ATOM 7013 C C . ARG B 1 423 ? 17.719 -13.578 -14.109 1 84.94 423 ARG B C 1
ATOM 7015 O O . ARG B 1 423 ? 18.016 -13.875 -12.953 1 84.94 423 ARG B O 1
ATOM 7022 N N . GLY B 1 424 ? 18.25 -14.117 -15.164 1 84.38 424 GLY B N 1
ATOM 7023 C CA . GLY B 1 424 ? 19.297 -15.109 -15.016 1 84.38 424 GLY B CA 1
ATOM 7024 C C . GLY B 1 424 ? 18.797 -16.531 -15.055 1 84.38 424 GLY B C 1
ATOM 7025 O O . GLY B 1 424 ? 19.562 -17.469 -15.227 1 84.38 424 GLY B O 1
ATOM 7026 N N . THR B 1 425 ? 17.516 -16.703 -14.891 1 90.25 425 THR B N 1
ATOM 7027 C CA . THR B 1 425 ? 16.891 -18.016 -14.969 1 90.25 425 THR B CA 1
ATOM 7028 C C . THR B 1 425 ? 16.547 -18.375 -16.422 1 90.25 425 THR B C 1
ATOM 7030 O O . THR B 1 425 ? 16.078 -17.516 -17.172 1 90.25 425 THR B O 1
ATOM 7033 N N . PRO B 1 426 ? 16.844 -19.578 -16.781 1 90.62 426 PRO B N 1
ATOM 7034 C CA . PRO B 1 426 ? 16.469 -19.984 -18.141 1 90.62 426 PRO B CA 1
ATOM 7035 C C . PRO B 1 426 ? 14.977 -19.844 -18.406 1 90.62 426 PRO B C 1
ATOM 7037 O O . PRO B 1 426 ? 14.156 -20.188 -17.562 1 90.62 426 PRO B O 1
ATOM 7040 N N . ARG B 1 427 ? 14.695 -19.359 -19.516 1 91.06 427 ARG B N 1
ATOM 7041 C CA . ARG B 1 427 ? 13.305 -19.188 -19.922 1 91.06 427 ARG B CA 1
ATOM 7042 C C . ARG B 1 427 ? 12.633 -20.531 -20.172 1 91.06 427 ARG B C 1
ATOM 7044 O O . ARG B 1 427 ? 13.047 -21.266 -21.078 1 91.06 427 ARG B O 1
ATOM 7051 N N . PRO B 1 428 ? 11.609 -20.828 -19.484 1 95.19 428 PRO B N 1
ATOM 7052 C CA . PRO B 1 428 ? 10.945 -22.109 -19.703 1 95.19 428 PRO B CA 1
ATOM 7053 C C . PRO B 1 428 ? 10.141 -22.141 -21 1 95.19 428 PRO B C 1
ATOM 7055 O O . PRO B 1 428 ? 9.68 -21.094 -21.469 1 95.19 428 PRO B O 1
ATOM 7058 N N . ARG B 1 429 ? 10.016 -23.297 -21.562 1 96.5 429 ARG B N 1
ATOM 7059 C CA . ARG B 1 429 ? 9.125 -23.531 -22.703 1 96.5 429 ARG B CA 1
ATOM 7060 C C . ARG B 1 429 ? 7.75 -24 -22.234 1 96.5 429 ARG B C 1
ATOM 7062 O O . ARG B 1 429 ? 7.367 -25.141 -22.469 1 96.5 429 ARG B O 1
ATOM 7069 N N . ALA B 1 430 ? 7.074 -23.125 -21.656 1 97.88 430 ALA B N 1
ATOM 7070 C CA . ALA B 1 430 ? 5.785 -23.422 -21.047 1 97.88 430 ALA B CA 1
ATOM 7071 C C . ALA B 1 430 ? 4.91 -22.172 -20.969 1 97.88 430 ALA B C 1
ATOM 7073 O O . ALA B 1 430 ? 5.391 -21.062 -21.188 1 97.88 430 ALA B O 1
ATOM 7074 N N . VAL B 1 431 ? 3.654 -22.359 -20.734 1 97.44 431 VAL B N 1
ATOM 7075 C CA . VAL B 1 431 ? 2.697 -21.281 -20.5 1 97.44 431 VAL B CA 1
ATOM 7076 C C . VAL B 1 431 ? 1.835 -21.609 -19.281 1 97.44 431 VAL B C 1
ATOM 7078 O O . VAL B 1 431 ? 1.635 -22.781 -18.953 1 97.44 431 VAL B O 1
ATOM 7081 N N . ARG B 1 432 ? 1.407 -20.594 -18.609 1 97.69 432 ARG B N 1
ATOM 7082 C CA . ARG B 1 432 ? 0.483 -20.75 -17.484 1 97.69 432 ARG B CA 1
ATOM 7083 C C . ARG B 1 432 ? -0.965 -20.656 -17.953 1 97.69 432 ARG B C 1
ATOM 7085 O O . ARG B 1 432 ? -1.333 -19.703 -18.656 1 97.69 432 ARG B O 1
ATOM 7092 N N . VAL B 1 433 ? -1.741 -21.578 -17.578 1 97.38 433 VAL B N 1
ATOM 7093 C CA . VAL B 1 433 ? -3.172 -21.578 -17.859 1 97.38 433 VAL B CA 1
ATOM 7094 C C . VAL B 1 433 ? -3.959 -21.5 -16.547 1 97.38 433 VAL B C 1
ATOM 7096 O O . VAL B 1 433 ? -3.904 -22.422 -15.734 1 97.38 433 VAL B O 1
ATOM 7099 N N . CYS B 1 434 ? -4.703 -20.469 -16.375 1 96.56 434 CYS B N 1
ATOM 7100 C CA . CYS B 1 434 ? -5.508 -20.297 -15.172 1 96.56 434 CYS B CA 1
ATOM 7101 C C . CYS B 1 434 ? -6.918 -20.844 -15.375 1 96.56 434 CYS B C 1
ATOM 7103 O O . CYS B 1 434 ? -7.648 -20.375 -16.25 1 96.56 434 CYS B O 1
ATOM 7105 N N . VAL B 1 435 ? -7.312 -21.672 -14.547 1 96.75 435 VAL B N 1
ATOM 7106 C CA . VAL B 1 435 ? -8.539 -22.438 -14.766 1 96.75 435 VAL B CA 1
ATOM 7107 C C . VAL B 1 435 ? -9.719 -21.703 -14.141 1 96.75 435 VAL B C 1
ATOM 7109 O O . VAL B 1 435 ? -10.867 -22.125 -14.281 1 96.75 435 VAL B O 1
ATOM 7112 N N . GLY B 1 436 ? -9.422 -20.562 -13.43 1 93.44 436 GLY B N 1
ATOM 7113 C CA . GLY B 1 436 ? -10.484 -19.766 -12.836 1 93.44 436 GLY B CA 1
ATOM 7114 C C . GLY B 1 436 ? -11.109 -18.797 -13.812 1 93.44 436 GLY B C 1
ATOM 7115 O O . GLY B 1 436 ? -11.828 -17.875 -13.406 1 93.44 436 GLY B O 1
ATOM 7116 N N . ALA B 1 437 ? -10.898 -18.922 -15.078 1 90.5 437 ALA B N 1
ATOM 7117 C CA . ALA B 1 437 ? -11.422 -18.031 -16.094 1 90.5 437 ALA B CA 1
ATOM 7118 C C . ALA B 1 437 ? -12.938 -17.891 -15.984 1 90.5 437 ALA B C 1
ATOM 7120 O O . ALA B 1 437 ? -13.633 -18.859 -15.703 1 90.5 437 ALA B O 1
ATOM 7121 N N . GLU B 1 438 ? -13.383 -16.719 -16.219 1 87.69 438 GLU B N 1
ATOM 7122 C CA . GLU B 1 438 ? -14.812 -16.453 -16.188 1 87.69 438 GLU B CA 1
ATOM 7123 C C . GLU B 1 438 ? -15.492 -16.938 -17.453 1 87.69 438 GLU B C 1
ATOM 7125 O O . 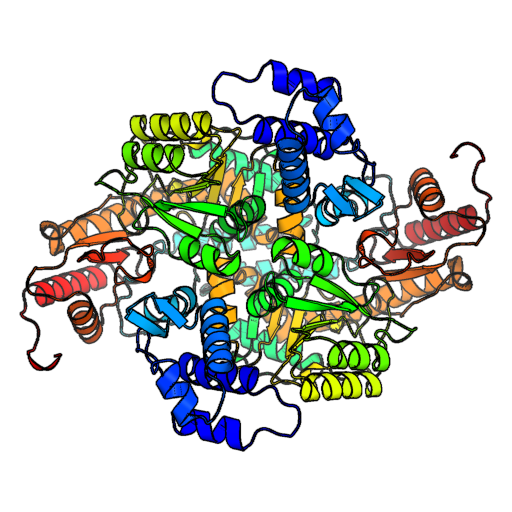GLU B 1 438 ? -15.742 -16.141 -18.375 1 87.69 438 GLU B O 1
ATOM 7130 N N . CYS B 1 439 ? -15.883 -18.172 -17.5 1 91.12 439 CYS B N 1
ATOM 7131 C CA . CYS B 1 439 ? -16.547 -18.828 -18.609 1 91.12 439 CYS B CA 1
ATOM 7132 C C . CYS B 1 439 ? -17.266 -20.094 -18.156 1 91.12 439 CYS B C 1
ATOM 7134 O O . CYS B 1 439 ? -17.016 -20.578 -17.062 1 91.12 439 CYS B O 1
ATOM 7136 N N . SER B 1 440 ? -18.141 -20.547 -18.953 1 93.75 440 SER B N 1
ATOM 7137 C CA . SER B 1 440 ? -18.828 -21.797 -18.656 1 93.75 440 SER B CA 1
ATOM 7138 C C . SER B 1 440 ? -17.891 -22.984 -18.844 1 93.75 440 SER B C 1
ATOM 7140 O O . SER B 1 440 ? -16.828 -22.859 -19.484 1 93.75 440 SER B O 1
ATOM 7142 N N . ASP B 1 441 ? -18.266 -24.078 -18.312 1 95.44 441 ASP B N 1
ATOM 7143 C CA . ASP B 1 441 ? -17.5 -25.297 -18.5 1 95.44 441 ASP B CA 1
ATOM 7144 C C . ASP B 1 441 ? -17.406 -25.656 -19.984 1 95.44 441 ASP B C 1
ATOM 7146 O O . ASP B 1 441 ? -16.375 -26.156 -20.453 1 95.44 441 ASP B O 1
ATOM 7150 N N . GLU B 1 442 ? -18.469 -25.375 -20.641 1 95.69 442 GLU B N 1
ATOM 7151 C CA . GLU B 1 442 ? -18.5 -25.656 -22.062 1 95.69 442 GLU B CA 1
ATOM 7152 C C . GLU B 1 442 ? -17.516 -24.781 -22.828 1 95.69 442 GLU B C 1
ATOM 7154 O O . GLU B 1 442 ? -16.797 -25.25 -23.719 1 95.69 442 GLU B O 1
ATOM 7159 N N . GLU B 1 443 ? -17.531 -23.562 -22.484 1 95.25 443 GLU B N 1
ATOM 7160 C CA . GLU B 1 443 ? -16.594 -22.625 -23.109 1 95.25 443 GLU B CA 1
ATOM 7161 C C . GLU B 1 443 ? -15.148 -23.016 -22.812 1 95.25 443 GLU B C 1
ATOM 7163 O O . GLU B 1 443 ? -14.281 -22.922 -23.688 1 95.25 443 GLU B O 1
ATOM 7168 N N . MET B 1 444 ? -14.906 -23.406 -21.609 1 96.19 444 MET B N 1
ATOM 7169 C CA . MET B 1 444 ? -13.562 -23.844 -21.234 1 96.19 444 MET B CA 1
ATOM 7170 C C . MET B 1 444 ? -13.156 -25.078 -22.031 1 96.19 444 MET B C 1
ATOM 7172 O O . MET B 1 444 ? -12.031 -25.172 -22.516 1 96.19 444 MET B O 1
ATOM 7176 N N . ARG B 1 445 ? -14.055 -26 -22.141 1 96.56 445 ARG B N 1
ATOM 7177 C CA . ARG B 1 445 ? -13.797 -27.219 -22.906 1 96.56 445 ARG B CA 1
ATOM 7178 C C . ARG B 1 445 ? -13.422 -26.891 -24.344 1 96.56 445 ARG B C 1
ATOM 7180 O O . ARG B 1 445 ? -12.43 -27.391 -24.875 1 96.56 445 ARG B O 1
ATOM 7187 N N . HIS B 1 446 ? -14.18 -25.984 -24.906 1 96.06 446 HIS B N 1
ATOM 7188 C CA . HIS B 1 446 ? -13.93 -25.594 -26.281 1 96.06 446 HIS B CA 1
ATOM 7189 C C . HIS B 1 446 ? -12.57 -24.906 -26.422 1 96.06 446 HIS B C 1
ATOM 7191 O O . HIS B 1 446 ? -11.852 -25.141 -27.391 1 96.06 446 HIS B O 1
ATOM 7197 N N . ALA B 1 447 ? -12.297 -24.094 -25.5 1 96.81 447 ALA B N 1
ATOM 7198 C CA . ALA B 1 447 ? -11.008 -23.391 -25.531 1 96.81 447 ALA B CA 1
ATOM 7199 C C . ALA B 1 447 ? -9.852 -24.375 -25.406 1 96.81 447 ALA B C 1
ATOM 7201 O O . ALA B 1 447 ? -8.836 -24.25 -26.094 1 96.81 447 ALA B O 1
ATOM 7202 N N . LEU B 1 448 ? -9.969 -25.375 -24.547 1 97.62 448 LEU B N 1
ATOM 7203 C CA . LEU B 1 448 ? -8.922 -26.359 -24.344 1 97.62 448 LEU B CA 1
ATOM 7204 C C . LEU B 1 448 ? -8.75 -27.234 -25.578 1 97.62 448 LEU B C 1
ATOM 7206 O O . LEU B 1 448 ? -7.629 -27.594 -25.953 1 97.62 448 LEU B O 1
ATOM 7210 N N . ILE B 1 449 ? -9.852 -27.594 -26.203 1 96.81 449 ILE B N 1
ATOM 7211 C CA . ILE B 1 449 ? -9.797 -28.344 -27.453 1 96.81 449 ILE B CA 1
ATOM 7212 C C . ILE B 1 449 ? -9.078 -27.516 -28.516 1 96.81 449 ILE B C 1
ATOM 7214 O O . ILE B 1 449 ? -8.234 -28.031 -29.25 1 96.81 449 ILE B O 1
ATOM 7218 N N . GLY B 1 450 ? -9.492 -26.281 -28.562 1 96 450 GLY B N 1
ATOM 7219 C CA . GLY B 1 450 ? -8.812 -25.375 -29.469 1 96 450 GLY B CA 1
ATOM 7220 C C . GLY B 1 450 ? -7.32 -25.266 -29.203 1 96 450 GLY B C 1
ATOM 7221 O O . GLY B 1 450 ? -6.523 -25.25 -30.141 1 96 450 GLY B O 1
ATOM 7222 N N . MET B 1 451 ? -6.945 -25.172 -28 1 96.94 451 MET B N 1
ATOM 7223 C CA . MET B 1 451 ? -5.535 -25.125 -27.625 1 96.94 451 MET B CA 1
ATOM 7224 C C . MET B 1 451 ? -4.805 -26.375 -28.094 1 96.94 451 MET B C 1
ATOM 7226 O O . MET B 1 451 ? -3.711 -26.281 -28.656 1 96.94 451 MET B O 1
ATOM 7230 N N . ARG B 1 452 ? -5.391 -27.453 -27.859 1 96.56 452 ARG B N 1
ATOM 7231 C CA . ARG B 1 452 ? -4.805 -28.719 -28.297 1 96.56 452 ARG B CA 1
ATOM 7232 C C . ARG B 1 452 ? -4.605 -28.75 -29.797 1 96.56 452 ARG B C 1
ATOM 7234 O O . ARG B 1 452 ? -3.584 -29.234 -30.281 1 96.56 452 ARG B O 1
ATOM 7241 N N . GLU B 1 453 ? -5.555 -28.266 -30.5 1 96 453 GLU B N 1
ATOM 7242 C CA . GLU B 1 453 ? -5.457 -28.203 -31.953 1 96 453 GLU B CA 1
ATOM 7243 C C . GLU B 1 453 ? -4.277 -27.344 -32.406 1 96 453 GLU B C 1
ATOM 7245 O O . GLU B 1 453 ? -3.529 -27.734 -33.312 1 96 453 GLU B O 1
ATOM 7250 N N . ILE B 1 454 ? -4.18 -26.25 -31.766 1 95.69 454 ILE B N 1
ATOM 7251 C CA . ILE B 1 454 ? -3.086 -25.344 -32.094 1 95.69 454 ILE B CA 1
ATOM 7252 C C . ILE B 1 454 ? -1.752 -26 -31.734 1 95.69 454 ILE B C 1
ATOM 7254 O O . ILE B 1 454 ? -0.78 -25.891 -32.5 1 95.69 454 ILE B O 1
ATOM 7258 N N . PHE B 1 455 ? -1.7 -26.672 -30.578 1 96.5 455 PHE B N 1
ATOM 7259 C CA . PHE B 1 455 ? -0.492 -27.359 -30.156 1 96.5 455 PHE B CA 1
ATOM 7260 C C . PHE B 1 455 ? -0.049 -28.375 -31.203 1 96.5 455 PHE B C 1
ATOM 7262 O O . PHE B 1 455 ? 1.149 -28.578 -31.406 1 96.5 455 PHE B O 1
ATOM 7269 N N . ASN B 1 456 ? -0.985 -28.906 -31.922 1 93.5 456 ASN B N 1
ATOM 7270 C CA . ASN B 1 456 ? -0.705 -29.969 -32.875 1 93.5 456 ASN B CA 1
ATOM 7271 C C . ASN B 1 456 ? -0.416 -29.422 -34.281 1 93.5 456 ASN B C 1
ATOM 7273 O O . ASN B 1 456 ? -0.01 -30.156 -35.156 1 93.5 456 ASN B O 1
ATOM 7277 N N . GLN B 1 457 ? -0.595 -28.172 -34.375 1 90.38 457 GLN B N 1
ATOM 7278 C CA . GLN B 1 457 ? -0.291 -27.547 -35.656 1 90.38 457 GLN B CA 1
ATOM 7279 C C . GLN B 1 457 ? 1.143 -27.016 -35.688 1 90.38 457 GLN B C 1
ATOM 7281 O O . GLN B 1 457 ? 1.768 -26.859 -34.625 1 90.38 457 GLN B O 1
ATOM 7286 N N . TYR B 1 458 ? 1.701 -26.828 -36.938 1 84.06 458 TYR B N 1
ATOM 7287 C CA . TYR B 1 458 ? 3.018 -26.219 -37.094 1 84.06 458 TYR B CA 1
ATOM 7288 C C . TYR B 1 458 ? 2.9 -24.719 -37.312 1 84.06 458 TYR B C 1
ATOM 7290 O O . TYR B 1 458 ? 1.937 -24.234 -37.906 1 84.06 458 TYR B O 1
ATOM 7298 N N . PRO B 1 459 ? 3.852 -23.969 -36.719 1 78.44 459 PRO B N 1
ATOM 7299 C CA . PRO B 1 459 ? 3.793 -22.5 -36.844 1 78.44 459 PRO B CA 1
ATOM 7300 C C . PRO B 1 459 ? 3.785 -22.047 -38.312 1 78.44 459 PRO B C 1
ATOM 7302 O O . PRO B 1 459 ? 4.324 -22.734 -39.188 1 78.44 459 PRO B O 1
ATOM 7305 N N . GLN B 1 460 ? 2.857 -21.078 -38.625 1 63.41 460 GLN B N 1
ATOM 7306 C CA . GLN B 1 460 ? 2.861 -20.562 -39.969 1 63.41 460 GLN B CA 1
ATOM 7307 C C . GLN B 1 460 ? 4.172 -19.844 -40.281 1 63.41 460 GLN B C 1
ATOM 7309 O O . GLN B 1 460 ? 4.797 -19.266 -39.406 1 63.41 460 GLN B O 1
ATOM 7314 N N . ILE B 1 461 ? 4.969 -20.203 -41.25 1 53.34 461 ILE B N 1
ATOM 7315 C CA . ILE B 1 461 ? 6.242 -19.703 -41.75 1 53.34 461 ILE B CA 1
ATOM 7316 C C . ILE B 1 461 ? 6.262 -18.172 -41.719 1 53.34 461 ILE B C 1
ATOM 7318 O O . ILE B 1 461 ? 7.336 -17.562 -41.719 1 53.34 461 ILE B O 1
ATOM 7322 N N . HIS B 1 462 ? 5.246 -17.344 -41.812 1 44.53 462 HIS B N 1
ATOM 7323 C CA . HIS B 1 462 ? 5.492 -15.914 -41.969 1 44.53 462 HIS B CA 1
ATOM 7324 C C . HIS B 1 462 ? 5.902 -15.266 -40.656 1 44.53 462 HIS B C 1
ATOM 7326 O O . HIS B 1 462 ? 6.141 -14.055 -40.594 1 44.53 462 HIS B O 1
ATOM 7332 N N . ASP B 1 463 ? 5.746 -15.828 -39.625 1 40.69 463 ASP B N 1
ATOM 7333 C CA . ASP B 1 463 ? 5.996 -15.078 -38.406 1 40.69 463 ASP B CA 1
ATOM 7334 C C . ASP B 1 463 ? 7.492 -15 -38.094 1 40.69 463 ASP B C 1
ATOM 7336 O O . ASP B 1 463 ? 7.895 -14.695 -36.969 1 40.69 463 ASP B O 1
ATOM 7340 N N . PHE B 1 464 ? 8.359 -15.43 -39.031 1 31.44 464 PHE B N 1
ATOM 7341 C CA . PHE B 1 464 ? 9.727 -14.93 -38.875 1 31.44 464 PHE B CA 1
ATOM 7342 C C . PHE B 1 464 ? 9.836 -13.5 -39.406 1 31.44 464 PHE B C 1
ATOM 7344 O O . PHE B 1 464 ? 9.234 -13.156 -40.406 1 31.44 464 PHE B O 1
#

=== Feature glossary ===
The features interleaved in this record are:

— What the protein is —

Sequence gives the chain of amino acids in standard one-letter code (A=alanine, C=cysteine, …, Y=tyrosine), read N→C. It is the only feature that is directly encoded by the gene; all structural features are derived from the folded form of this sequence.

Database cross-references. InterPro integrates a dozen domain/family signature databases into unified entries with residue-range hits. GO terms attach function/process/location labels with evidence codes. CATH codes position the fold in a four-level structural taxonomy. Organism is the NCBI-taxonomy species name.

— Where its atoms are —

Atomic coordinates in PDBx/mmCIF format — the same representation the Protein Data Bank distributes. Each line of the _atom_site loop places one backbone atom in Cartesian space (units: ångströms, origin: arbitrary).

The six renders are orthographic views along the three Cartesian axes in both directions. Representation (cartoon, sticks, or surface) and color scheme (sequence-rainbow or by-chain) vary across proteins so the training set covers all the common visualization conventions.

— Local backbone conformation —

Eight-state secondary structure (DSSP): H is the canonical α-helix, G the tighter 3₁₀-helix, I the wider π-helix; E/B are β-structure, T and S are turns and bends, and '-' is everything else. DSSP derives these from the pattern of main-chain N–H···O=C hydrogen bonds, not from the sequence.

P-SEA three-state annotation labels each residue as helix, strand, or coil based purely on the geometry of the Cα trace. It serves as a fallback when the full backbone (and thus DSSP) is unavailable.

The φ/ψ torsion pair specifies the backbone conformation at each residue. φ rotates about the N–Cα bond, ψ about the Cα–C bond. Steric clashes forbid most of the (φ, ψ) plane — the allowed regions (α-helix basin, β-sheet basin, left-handed helix) are the Ramachandran-allowed regions.

— Global shape and packing —

The geometric summary reports three shape descriptors. Rg (radius of gyration) measures how spread out the Cα atoms are about their centre of mass; compact globular proteins have small Rg, elongated or unfolded ones large. Cα contacts (<8 Å, |i−j|>4) count long-range residue pairs in spatial proximity — high for tightly packed folds, near zero for rods or random coil. The bounding-box extents give the protein's footprint along x, y, z in Å.

Solvent-accessible surface area (SASA) is the area in Å² traced out by the centre of a 1.4 Å probe sphere (a water molecule) rolled over the protein's van der Waals surface (Shrake–Rupley / Lee–Richards construction). Buried residues have near-zero SASA; fully exposed residues can exceed 200 Å². The total SASA scales roughly with the number of surface residues.

The contact map is a binary N×N matrix image: pixel (i, j) is dark where Cα_i and Cα_j are within 8 Å and |i−j|>4. Because the |i−j|>4 filter removes local helical contacts, off-diagonal stripes parallel to the main diagonal indicate parallel β-sheets; stripes perpendicular to it indicate antiparallel β-sheets. The Ramachandran plot scatters every residue's (φ, ψ) pair against the sterically allowed regions. The PAE heatmap renders the predicted-aligned-error matrix.

— Structural neighborhood —

3Di is Foldseek's structural alphabet. Each residue is assigned one of twenty discrete states based on how its Cα sits relative to its spatial (not sequential) neighbors. Aligning 3Di strings finds structural homologs roughly as well as full 3D superposition, but orders of magnitude faster.

Nearest PDB neighbors are the top structural matches found by Foldseek when searching this structure against the entire Protein Data Bank. Each hit reports a TM-score (0 to 1; >0.5 almost always implies the same fold) and an E-value. These are *structural* homologs — they may share no detectable sequence similarity.

— Confidence and disorder —

For AlphaFold models, the B-factor field carries pLDDT — the model's own estimate of local accuracy on a 0–100 scale. Regions with pLDDT<50 should be treated as essentially unmodeled; they often correspond to intrinsically disordered segments.

Crystallographic B-factors measure how much each atom's electron density is smeared out, in Å². They rise in mobile loops and surface residues and fall in the buried interior. In AlphaFold models this column is repurposed to hold pLDDT instead.

Predicted aligned error is AlphaFold's pairwise confidence. Unlike pLDDT (per-residue), PAE is per-residue-pair and captures whether two parts of the structure are correctly placed relative to each other. Units are ångströms of expected positional error.